Protein AF-0000000072585773 (afdb_homodimer)

Organism: Burkholderia pseudomallei (strain K96243) (NCBI:txid272560)

Nearest PDB structures (foldseek):
  3dzd-assembly1_B  TM=6.440E-01  e=9.096E-32  Aquifex aeolicus
  6luf-assembly5_E  TM=9.239E-01  e=5.566E-24  Vibrio cholerae O395
  5ep2-assembly1_A  TM=8.962E-01  e=2.193E-24  Photobacterium angustum
  6jdi-assembly1_A  TM=9.005E-01  e=4.674E-24  Pseudomonas aeruginosa
  6lua-assembly1_G  TM=9.096E-01  e=1.497E-23  Vibrio cholerae O395

pLDDT: mean 86.24, std 13.17, range [30.98, 98.69]

Foldseek 3Di:
DFEEEEAAQDPVLQVVVCVLVVVVPYHYHYHPALVRVVVVLVVDPGLAYEHEQDGPVHGSLVSLVPNPVPDVPDGHAYEYEYQDDDPVVVVSCVVSPHNYYAHPVGDSVVVVVVVVPRDDPVRVVVVVVVVQVVCVVLQDQQLGGANFPQVVVLSVLLLVPLADLAEAEEEAAAQLCSVSSVLSSQCNHPLVVFDEAEDELQCQCPDPVCVVVVNVVVLCQAQWAPACLDPPRHHTDHHPQARQASGEYEYEAQLSDDPVVLVQVVCCAVVQWDAHRNGDDIDGGHYGYYYYHHDDCVVSCVVPSDPPVSCVRHVVSYGYRDFQLPRQLSLVRLLQVLQVVVQVVCVVVVNPADRAEEDPQASVQSNVDNPSNGNNVSSVLSVQQNVVDHNYRRHSCPPVPPPPVPPDLPDDDDDDDPPDPPLVVVVVLLVSLCVSVVNDLCVSCVVVVHHSVVSVVSVVVVVVD/DFEEEEAAQDPVLQVVVCVLVVVVPYHYHYHPALVRVVVVLVVDPGLAYEHEQDGPVHGSLVSLVPNPVPDVPDGHAYEYEYQDDDPVVVVSCVVSPHNYYAHPVGDSVVVVVVVVPRDDPVRVVVVVVVVQVVCVVLQDQQLGGANFPQVVVLSVLLLVCLADLAEAEEEAAAQLCSVSSVLSSQCNHPLVVFDEAEDELQCQCPDPVCVVVVNVRVLCQAQWADACLDDPRHHTDHHPQARQASGEYEYEAQLSDDPVVLVQVVVCAVVQWDAHRSGDDIDGGHYGYYYYHHDDCVVSCVVPSDPPVSCVRHVVSYGYRDFQLPRQLSLVRLLQVLQVVVQVVCVVVVNPADRAEEDPQASVQSNVDRPSNGNNVSSVLSVQQSVPDHNYRRHSCNPVPPPPVPCDLPDDDDDDDDPDDPLVVVVVLLVSLCVSVVNDLCVSCVSVVHHSVVSVVSVVVVVVD

Solvent-accessible surface area (backbone atoms only — not comparable to full-atom values): 48904 Å² total; per-residue (Å²): 74,56,34,33,35,38,30,38,62,50,64,67,60,40,51,51,51,50,51,52,40,42,74,72,53,30,47,75,47,78,20,52,34,60,69,48,38,53,53,49,51,74,73,45,80,54,65,31,35,41,29,31,36,74,37,88,78,47,50,36,65,60,56,60,75,63,42,76,74,58,63,91,78,67,74,71,43,29,36,38,36,31,80,69,89,43,73,63,55,53,50,50,33,53,75,65,52,34,23,44,78,41,50,54,81,71,54,60,71,58,52,50,55,55,61,68,40,58,81,47,59,70,55,40,43,48,48,39,45,52,52,50,50,54,37,38,76,72,23,33,52,78,68,38,65,39,68,28,70,61,51,49,52,45,49,51,52,40,58,56,47,15,58,31,62,64,37,31,28,38,24,27,53,71,38,48,44,64,66,36,49,50,50,27,30,41,62,65,21,68,36,45,88,32,42,78,43,79,43,53,33,48,64,48,58,67,27,68,65,14,58,75,51,73,49,48,46,55,49,32,49,40,46,2,33,30,64,58,47,46,94,87,39,81,55,68,40,85,9,47,54,61,65,11,35,55,10,32,33,35,35,32,36,50,57,55,39,55,68,70,57,51,49,52,50,51,46,27,64,74,68,28,36,45,52,29,41,74,45,90,56,77,41,81,30,54,53,31,47,35,35,27,36,59,50,71,62,68,59,35,41,75,71,64,40,30,56,63,72,58,44,59,57,23,57,79,44,56,44,72,48,65,52,47,67,69,23,72,68,23,60,56,54,37,50,52,50,52,45,51,52,51,37,51,52,40,47,75,70,64,46,91,64,75,72,54,41,73,28,70,60,21,52,53,49,59,71,70,51,65,50,88,43,16,52,52,46,50,51,52,38,50,52,54,17,53,75,76,33,67,59,47,28,52,45,65,62,70,76,65,70,75,72,60,84,78,61,54,63,49,84,52,52,50,77,38,50,33,42,52,32,54,69,57,50,48,52,48,49,50,52,49,22,24,59,70,57,72,59,38,58,62,61,32,14,59,35,30,68,44,53,54,66,58,47,52,54,50,53,56,54,55,71,74,101,74,57,34,35,35,38,31,37,62,51,65,66,60,39,50,52,51,49,52,52,40,42,75,71,53,30,47,76,47,77,19,52,33,60,68,48,38,52,54,48,50,73,74,44,80,55,63,32,35,41,30,30,38,78,36,89,77,48,49,36,65,60,56,59,76,62,41,74,73,51,70,92,77,70,74,71,42,29,36,37,34,31,80,70,90,43,74,63,55,52,50,51,34,53,75,63,53,34,23,45,78,42,49,54,79,69,54,60,73,57,51,50,57,56,60,69,39,59,80,47,59,70,56,41,44,49,48,40,46,52,53,50,51,53,37,39,74,73,23,34,52,78,68,38,66,41,70,26,70,62,52,48,52,44,49,52,51,39,59,55,48,15,57,30,62,63,38,31,28,37,26,28,52,70,39,48,45,62,67,37,50,50,50,28,30,41,62,64,19,69,37,44,88,32,42,76,43,77,44,54,33,47,63,48,59,68,28,69,66,13,57,73,51,74,50,48,46,55,49,32,47,42,46,4,33,28,64,61,48,47,94,87,40,81,54,68,39,84,9,47,54,61,66,12,36,57,11,32,34,34,34,33,37,49,56,55,40,54,66,71,57,52,50,51,50,50,44,27,65,73,68,29,34,45,52,29,41,75,44,88,55,76,42,80,27,54,53,30,46,34,35,28,35,60,51,71,62,68,60,34,40,76,72,64,41,33,58,62,72,58,44,59,56,24,57,78,43,54,44,70,48,65,51,46,68,68,23,70,68,23,60,55,54,35,50,52,50,52,46,52,51,50,38,49,53,39,47,74,69,64,47,92,63,76,72,54,41,74,27,69,58,20,52,52,52,58,69,71,51,66,49,87,44,16,51,51,44,49,53,52,39,50,53,55,16,53,74,73,35,65,58,48,28,51,45,65,62,69,76,64,72,74,72,60,83,76,60,54,61,50,86,50,52,47,76,38,50,34,45,51,34,54,69,59,50,50,51,48,48,51,52,49,22,24,59,68,56,72,60,39,58,62,60,33,14,59,35,29,67,43,53,55,66,59,47,51,54,50,53,57,54,56,71,74,100

InterPro domains:
  IPR001789 Signal transduction response regulator, receiver domain [PF00072] (5-114)
  IPR001789 Signal transduction response regulator, receiver domain [PS50110] (3-119)
  IPR001789 Signal transduction response regulator, receiver domain [SM00448] (2-115)
  IPR002078 RNA polymerase sigma factor 54 interaction domain [PF00158] (144-319)
  IPR002078 RNA polymerase sigma factor 54 interaction domain [PS50045] (144-387)
  IPR002197 DNA binding HTH domain, Fis-type [PF02954] (422-461)
  IPR002197 DNA binding HTH domain, Fis-type [PR01590] (428-445)
  IPR002197 DNA binding HTH domain, Fis-type [PR01590] (445-465)
  IPR003593 AAA+ ATPase domain [SM00382] (164-316)
  IPR009057 Homedomain-like superfamily [SSF46689] (371-464)
  IPR011006 CheY-like superfamily [SSF52172] (1-188)
  IPR027417 P-loop containing nucleoside triphosphate hydrolase [G3DSA:3.40.50.300] (139-323)
  IPR027417 P-loop containing nucleoside triphosphate hydrolase [SSF52540] (144-388)
  IPR058031 NorR-like, AAA+ ATPase lid domain [PF25601] (325-385)

Structure (mmCIF, N/CA/C/O backbone):
data_AF-0000000072585773-model_v1
#
loop_
_entity.id
_entity.type
_entity.pdbx_description
1 polymer 'Sigma-54 interacting response regulator protein'
#
loop_
_atom_site.group_PDB
_atom_site.id
_atom_site.type_symbol
_atom_site.label_atom_id
_atom_site.label_alt_id
_atom_site.label_comp_id
_atom_site.label_asym_id
_atom_site.label_entity_id
_atom_site.label_seq_id
_atom_site.pdbx_PDB_ins_code
_atom_site.Cartn_x
_atom_site.Cartn_y
_atom_site.Cartn_z
_atom_site.occupancy
_atom_site.B_iso_or_equiv
_atom_site.auth_seq_id
_atom_site.auth_comp_id
_atom_site.auth_asym_id
_atom_site.auth_atom_id
_atom_site.pdbx_PDB_model_num
ATOM 1 N N . MET A 1 1 ? 7.258 -21.203 -8.984 1 69 1 MET A N 1
ATOM 2 C CA . MET A 1 1 ? 8.57 -21.156 -9.625 1 69 1 MET A CA 1
ATOM 3 C C . MET A 1 1 ? 8.711 -19.906 -10.484 1 69 1 MET A C 1
ATOM 5 O O . MET A 1 1 ? 7.805 -19.562 -11.25 1 69 1 MET A O 1
ATOM 9 N N . PRO A 1 2 ? 9.781 -19.188 -10.242 1 80.38 2 PRO A N 1
ATOM 10 C CA . PRO A 1 2 ? 9.953 -18 -11.07 1 80.38 2 PRO A CA 1
ATOM 11 C C . PRO A 1 2 ? 10.25 -18.328 -12.531 1 80.38 2 PRO A C 1
ATOM 13 O O . PRO A 1 2 ? 10.805 -19.391 -12.828 1 80.38 2 PRO A O 1
ATOM 16 N N . HIS A 1 3 ? 9.758 -17.547 -13.453 1 85.62 3 HIS A N 1
ATOM 17 C CA . HIS A 1 3 ? 9.867 -17.75 -14.898 1 85.62 3 HIS A CA 1
ATOM 18 C C . HIS A 1 3 ? 10.758 -16.672 -15.531 1 85.62 3 HIS A C 1
ATOM 20 O O . HIS A 1 3 ? 10.602 -15.484 -15.25 1 85.62 3 HIS A O 1
ATOM 26 N N . ALA A 1 4 ? 11.742 -17.156 -16.344 1 92.38 4 ALA A N 1
ATOM 27 C CA . ALA A 1 4 ? 12.664 -16.219 -17 1 92.38 4 ALA A CA 1
ATOM 28 C C . ALA A 1 4 ? 12.586 -16.328 -18.516 1 92.38 4 ALA A C 1
ATOM 30 O O . ALA A 1 4 ? 12.289 -17.406 -19.047 1 92.38 4 ALA A O 1
ATOM 31 N N . LEU A 1 5 ? 12.742 -15.234 -19.156 1 94.31 5 LEU A N 1
ATOM 32 C CA . LEU A 1 5 ? 12.938 -15.203 -20.609 1 94.31 5 LEU A CA 1
ATOM 33 C C . LEU A 1 5 ? 14.375 -14.844 -20.953 1 94.31 5 LEU A C 1
ATOM 35 O O . LEU A 1 5 ? 14.883 -13.805 -20.531 1 94.31 5 LEU A O 1
ATOM 39 N N . ILE A 1 6 ? 15.031 -15.734 -21.688 1 97.25 6 ILE A N 1
ATOM 40 C CA . ILE A 1 6 ? 16.391 -15.477 -22.141 1 97.25 6 ILE A CA 1
ATOM 41 C C . ILE A 1 6 ? 16.391 -15.164 -23.641 1 97.25 6 ILE A C 1
ATOM 43 O O . ILE A 1 6 ? 15.93 -15.977 -24.438 1 97.25 6 ILE A O 1
ATOM 47 N N . VAL A 1 7 ? 16.906 -13.984 -23.984 1 96.94 7 VAL A N 1
ATOM 48 C CA . VAL A 1 7 ? 17.031 -13.562 -25.375 1 96.94 7 VAL A CA 1
ATOM 49 C C . VAL A 1 7 ? 18.5 -13.516 -25.766 1 96.94 7 VAL A C 1
ATOM 51 O O . VAL A 1 7 ? 19.203 -12.57 -25.406 1 96.94 7 VAL A O 1
ATOM 54 N N . GLU A 1 8 ? 18.938 -14.453 -26.453 1 95.94 8 GLU A N 1
ATOM 55 C CA . GLU A 1 8 ? 20.344 -14.68 -26.75 1 95.94 8 GLU A CA 1
ATOM 56 C C . GLU A 1 8 ? 20.516 -15.438 -28.062 1 95.94 8 GLU A C 1
ATOM 58 O O . GLU A 1 8 ? 19.922 -16.5 -28.266 1 95.94 8 GLU A O 1
ATOM 63 N N . ASP A 1 9 ? 21.375 -14.812 -28.938 1 94.38 9 ASP A N 1
ATOM 64 C CA . ASP A 1 9 ? 21.5 -15.414 -30.266 1 94.38 9 ASP A CA 1
ATOM 65 C C . ASP A 1 9 ? 22.609 -16.469 -30.297 1 94.38 9 ASP A C 1
ATOM 67 O O . ASP A 1 9 ? 22.609 -17.344 -31.156 1 94.38 9 ASP A O 1
ATOM 71 N N . ASP A 1 10 ? 23.578 -16.406 -29.391 1 94.06 10 ASP A N 1
ATOM 72 C CA . ASP A 1 10 ? 24.641 -17.406 -29.328 1 94.06 10 ASP A CA 1
ATOM 73 C C . ASP A 1 10 ? 24.156 -18.688 -28.656 1 94.06 10 ASP A C 1
ATOM 75 O O . ASP A 1 10 ? 23.797 -18.688 -27.469 1 94.06 10 ASP A O 1
ATOM 79 N N . PRO A 1 11 ? 24.156 -19.734 -29.359 1 94.44 11 PRO A N 1
ATOM 80 C CA . PRO A 1 11 ? 23.578 -20.984 -28.844 1 94.44 11 PRO A CA 1
ATOM 81 C C . PRO A 1 11 ? 24.297 -21.484 -27.594 1 94.44 11 PRO A C 1
ATOM 83 O O . PRO A 1 11 ? 23.656 -22.062 -26.703 1 94.44 11 PRO A O 1
ATOM 86 N N . ASN A 1 12 ? 25.562 -21.344 -27.562 1 93.62 12 ASN A N 1
ATOM 87 C CA . ASN A 1 12 ? 26.312 -21.812 -26.406 1 93.62 12 ASN A CA 1
ATOM 88 C C . ASN A 1 12 ? 25.953 -21.016 -25.156 1 93.62 12 ASN A C 1
ATOM 90 O O . ASN A 1 12 ? 25.703 -21.594 -24.094 1 93.62 12 ASN A O 1
ATOM 94 N N . SER A 1 13 ? 25.922 -19.734 -25.359 1 92.94 13 SER A N 1
ATOM 95 C CA . SER A 1 13 ? 25.547 -18.875 -24.25 1 92.94 13 SER A CA 1
ATOM 96 C C . SER A 1 13 ? 24.109 -19.141 -23.797 1 92.94 13 SER A C 1
ATOM 98 O O . SER A 1 13 ? 23.828 -19.188 -22.609 1 92.94 13 SER A O 1
ATOM 100 N N . LEU A 1 14 ? 23.266 -19.297 -24.734 1 95 14 LEU A N 1
ATOM 101 C CA . LEU A 1 14 ? 21.859 -19.562 -24.453 1 95 14 LEU A CA 1
ATOM 102 C C . LEU A 1 14 ? 21.688 -20.859 -23.656 1 95 14 LEU A C 1
ATOM 104 O O . LEU A 1 14 ? 20.984 -20.875 -22.656 1 95 14 LEU A O 1
ATOM 108 N N . SER A 1 15 ? 22.375 -21.875 -24.109 1 95.25 15 SER A N 1
ATOM 109 C CA . SER A 1 15 ? 22.297 -23.172 -23.438 1 95.25 15 SER A CA 1
ATOM 110 C C . SER A 1 15 ? 22.859 -23.094 -22.031 1 95.25 15 SER A C 1
ATOM 112 O O . SER A 1 15 ? 22.281 -23.656 -21.094 1 95.25 15 SER A O 1
ATOM 114 N N . GLY A 1 16 ? 23.969 -22.438 -21.938 1 94.38 16 GLY A N 1
ATOM 115 C CA . GLY A 1 16 ? 24.594 -22.266 -20.625 1 94.38 16 GLY A CA 1
ATOM 116 C C . GLY A 1 16 ? 23.703 -21.547 -19.641 1 94.38 16 GLY A C 1
ATOM 117 O O . GLY A 1 16 ? 23.531 -21.984 -18.5 1 94.38 16 GLY A O 1
ATOM 118 N N . LEU A 1 17 ? 23.125 -20.453 -20.094 1 95.62 17 LEU A N 1
ATOM 119 C CA . LEU A 1 17 ? 22.266 -19.656 -19.234 1 95.62 17 LEU A CA 1
ATOM 120 C C . LEU A 1 17 ? 21 -20.438 -18.875 1 95.62 17 LEU A C 1
ATOM 122 O O . LEU A 1 17 ? 20.531 -20.375 -17.734 1 95.62 17 LEU A O 1
ATOM 126 N N . THR A 1 18 ? 20.438 -21.125 -19.828 1 95.75 18 THR A N 1
ATOM 127 C CA . THR A 1 18 ? 19.25 -21.922 -19.609 1 95.75 18 THR A CA 1
ATOM 128 C C . THR A 1 18 ? 19.5 -22.984 -18.547 1 95.75 18 THR A C 1
ATOM 130 O O . THR A 1 18 ? 18.688 -23.172 -17.641 1 95.75 18 THR A O 1
ATOM 133 N N . ALA A 1 19 ? 20.625 -23.641 -18.688 1 95.06 19 ALA A N 1
ATOM 134 C CA . ALA A 1 19 ? 20.984 -24.688 -17.719 1 95.06 19 ALA A CA 1
ATOM 135 C C . ALA A 1 19 ? 21.172 -24.094 -16.328 1 95.06 19 ALA A C 1
ATOM 137 O O . ALA A 1 19 ? 20.703 -24.672 -15.336 1 95.06 19 ALA A O 1
ATOM 138 N N . LEU A 1 20 ? 21.828 -23.016 -16.328 1 93.81 20 LEU A N 1
ATOM 139 C CA . LEU A 1 20 ? 22.094 -22.359 -15.055 1 93.81 20 LEU A CA 1
ATOM 140 C C . LEU A 1 20 ? 20.812 -21.953 -14.359 1 93.81 20 LEU A C 1
ATOM 142 O O . LEU A 1 20 ? 20.609 -22.266 -13.18 1 93.81 20 LEU A O 1
ATOM 146 N N . LEU A 1 21 ? 19.891 -21.297 -15.078 1 93.88 21 LEU A N 1
ATOM 147 C CA . LEU A 1 21 ? 18.625 -20.844 -14.5 1 93.88 21 LEU A CA 1
ATOM 148 C C . LEU A 1 21 ? 17.734 -22.016 -14.125 1 93.88 21 LEU A C 1
ATOM 150 O O . LEU A 1 21 ? 17.047 -21.984 -13.102 1 93.88 21 LEU A O 1
ATOM 154 N N . GLY A 1 22 ? 17.75 -22.984 -14.938 1 89.69 22 GLY A N 1
ATOM 155 C CA . GLY A 1 22 ? 17.016 -24.203 -14.609 1 89.69 22 GLY A CA 1
ATOM 156 C C . GLY A 1 22 ? 17.469 -24.828 -13.305 1 89.69 22 GLY A C 1
ATOM 157 O O . GLY A 1 22 ? 16.656 -25.219 -12.477 1 89.69 22 GLY A O 1
ATOM 158 N N . ALA A 1 23 ? 18.703 -24.891 -13.172 1 90.12 23 ALA A N 1
ATOM 159 C CA . ALA A 1 23 ? 19.297 -25.453 -11.961 1 90.12 23 ALA A CA 1
ATOM 160 C C . ALA A 1 23 ? 18.906 -24.641 -10.727 1 90.12 23 ALA A C 1
ATOM 162 O O . ALA A 1 23 ? 18.797 -25.172 -9.625 1 90.12 23 ALA A O 1
ATOM 163 N N . ASP A 1 24 ? 18.656 -23.438 -10.961 1 87.38 24 ASP A N 1
ATOM 164 C CA . ASP A 1 24 ? 18.328 -22.547 -9.859 1 87.38 24 ASP A CA 1
ATOM 165 C C . ASP A 1 24 ? 16.812 -22.438 -9.664 1 87.38 24 ASP A C 1
ATOM 167 O O . ASP A 1 24 ? 16.344 -21.562 -8.938 1 87.38 24 ASP A O 1
ATOM 171 N N . GLY A 1 25 ? 16.109 -23.281 -10.391 1 80.94 25 GLY A N 1
ATOM 172 C CA . GLY A 1 25 ? 14.688 -23.438 -10.117 1 80.94 25 GLY A CA 1
ATOM 173 C C . GLY A 1 25 ? 13.812 -22.531 -10.977 1 80.94 25 GLY A C 1
ATOM 174 O O . GLY A 1 25 ? 12.625 -22.359 -10.688 1 80.94 25 GLY A O 1
ATOM 175 N N . PHE A 1 26 ? 14.375 -21.938 -12.039 1 86.94 26 PHE A N 1
ATOM 176 C CA . PHE A 1 26 ? 13.578 -21.125 -12.953 1 86.94 26 PHE A CA 1
ATOM 177 C C . PHE A 1 26 ? 13.016 -21.984 -14.086 1 86.94 26 PHE A C 1
ATOM 179 O O . PHE A 1 26 ? 13.688 -22.891 -14.57 1 86.94 26 PHE A O 1
ATOM 186 N N . SER A 1 27 ? 11.773 -21.766 -14.422 1 85.81 27 SER A N 1
ATOM 187 C CA . SER A 1 27 ? 11.375 -22.125 -15.781 1 85.81 27 SER A CA 1
ATOM 188 C C . SER A 1 27 ? 11.875 -21.109 -16.797 1 85.81 27 SER A C 1
ATOM 190 O O . SER A 1 27 ? 11.977 -19.922 -16.5 1 85.81 27 SER A O 1
ATOM 192 N N . VAL A 1 28 ? 12.234 -21.656 -18.031 1 92.56 28 VAL A N 1
ATOM 193 C CA . VAL A 1 28 ? 12.922 -20.75 -18.938 1 92.56 28 VAL A CA 1
ATOM 194 C C . VAL A 1 28 ? 12.273 -20.812 -20.312 1 92.56 28 VAL A C 1
ATOM 196 O O . VAL A 1 28 ? 12.055 -21.906 -20.859 1 92.56 28 VAL A O 1
ATOM 199 N N . ASP A 1 29 ? 11.906 -19.656 -20.797 1 93.75 29 ASP A N 1
ATOM 200 C CA . ASP A 1 29 ? 11.648 -19.484 -22.219 1 93.75 29 ASP A CA 1
ATOM 201 C C . ASP A 1 29 ? 12.867 -18.891 -22.922 1 93.75 29 ASP A C 1
ATOM 203 O O . ASP A 1 29 ? 13.617 -18.109 -22.328 1 93.75 29 ASP A O 1
ATOM 207 N N . THR A 1 30 ? 13 -19.281 -24.141 1 96.44 30 THR A N 1
ATOM 208 C CA . THR A 1 30 ? 14.164 -18.797 -24.859 1 96.44 30 THR A CA 1
ATOM 209 C C . THR A 1 30 ? 13.75 -18.125 -26.172 1 96.44 30 THR A C 1
ATOM 211 O O . THR A 1 30 ? 12.695 -18.438 -26.719 1 96.44 30 THR A O 1
ATOM 214 N N . ALA A 1 31 ? 14.477 -17.156 -26.531 1 96.69 31 ALA A N 1
ATOM 215 C CA . ALA A 1 31 ? 14.359 -16.453 -27.812 1 96.69 31 ALA A CA 1
ATOM 216 C C . ALA A 1 31 ? 15.734 -16.125 -28.375 1 96.69 31 ALA A C 1
ATOM 218 O O . ALA A 1 31 ? 16.672 -15.836 -27.625 1 96.69 31 ALA A O 1
ATOM 219 N N . THR A 1 32 ? 15.852 -16.094 -29.688 1 96.88 32 THR A N 1
ATOM 220 C CA . THR A 1 32 ? 17.141 -15.836 -30.312 1 96.88 32 THR A CA 1
ATOM 221 C C . THR A 1 32 ? 17.141 -14.508 -31.062 1 96.88 32 THR A C 1
ATOM 223 O O . THR A 1 32 ? 18.141 -14.102 -31.641 1 96.88 32 THR A O 1
ATOM 226 N N . SER A 1 33 ? 15.992 -13.859 -31.062 1 96.25 33 SER A N 1
ATOM 227 C CA . SER A 1 33 ? 15.82 -12.578 -31.734 1 96.25 33 SER A CA 1
ATOM 228 C C . SER A 1 33 ? 14.805 -11.703 -31 1 96.25 33 SER A C 1
ATOM 230 O O . SER A 1 33 ? 14.117 -12.172 -30.094 1 96.25 33 SER A O 1
ATOM 232 N N . LEU A 1 34 ? 14.805 -10.406 -31.438 1 94.44 34 LEU A N 1
ATOM 233 C CA . LEU A 1 34 ? 13.828 -9.492 -30.859 1 94.44 34 LEU A CA 1
ATOM 234 C C . LEU A 1 34 ? 12.406 -9.914 -31.219 1 94.44 34 LEU A C 1
ATOM 236 O O . LEU A 1 34 ? 11.5 -9.844 -30.391 1 94.44 34 LEU A O 1
ATOM 240 N N . ALA A 1 35 ? 12.234 -10.305 -32.375 1 94 35 ALA A N 1
ATOM 241 C CA . ALA A 1 35 ? 10.922 -10.734 -32.844 1 94 35 ALA A CA 1
ATOM 242 C C . ALA A 1 35 ? 10.406 -11.914 -32.031 1 94 35 ALA A C 1
ATOM 244 O O . ALA A 1 35 ? 9.258 -11.914 -31.578 1 94 35 ALA A O 1
ATOM 245 N N . GLU A 1 36 ? 11.281 -12.859 -31.812 1 95 36 GLU A N 1
ATOM 246 C CA . GLU A 1 36 ? 10.906 -14.016 -31 1 95 36 GLU A CA 1
ATOM 247 C C . GLU A 1 36 ? 10.609 -13.609 -29.562 1 95 36 GLU A C 1
ATOM 249 O O . GLU A 1 36 ? 9.688 -14.148 -28.938 1 95 36 GLU A O 1
ATOM 254 N N . ALA A 1 37 ? 11.43 -12.758 -29.109 1 94.62 37 ALA A N 1
ATOM 255 C CA . ALA A 1 37 ? 11.25 -12.289 -27.734 1 94.62 37 ALA A CA 1
ATOM 256 C C . ALA A 1 37 ? 9.898 -11.602 -27.578 1 94.62 37 ALA A C 1
ATOM 258 O O . ALA A 1 37 ? 9.195 -11.836 -26.594 1 94.62 37 ALA A O 1
ATOM 259 N N . ARG A 1 38 ? 9.539 -10.742 -28.484 1 91.25 38 ARG A N 1
ATOM 260 C CA . ARG A 1 38 ? 8.25 -10.047 -28.453 1 91.25 38 ARG A CA 1
ATOM 261 C C . ARG A 1 38 ? 7.094 -11.039 -28.484 1 91.25 38 ARG A C 1
ATOM 263 O O . ARG A 1 38 ? 6.082 -10.844 -27.812 1 91.25 38 ARG A O 1
ATOM 270 N N . GLY A 1 39 ? 7.23 -12.023 -29.281 1 89.5 39 GLY A N 1
ATOM 271 C CA . GLY A 1 39 ? 6.23 -13.086 -29.312 1 89.5 39 GLY A CA 1
ATOM 272 C C . GLY A 1 39 ? 6.066 -13.789 -27.984 1 89.5 39 GLY A C 1
ATOM 273 O O . GLY A 1 39 ? 4.945 -14.055 -27.547 1 89.5 39 GLY A O 1
ATOM 274 N N . ALA A 1 40 ? 7.168 -14.125 -27.391 1 89.88 40 ALA A N 1
ATOM 275 C CA . ALA A 1 40 ? 7.145 -14.781 -26.094 1 89.88 40 ALA A CA 1
ATOM 276 C C . ALA A 1 40 ? 6.48 -13.898 -25.031 1 89.88 40 ALA A C 1
ATOM 278 O O . ALA A 1 40 ? 5.688 -14.375 -24.219 1 89.88 40 ALA A O 1
ATOM 279 N N . LEU A 1 41 ? 6.758 -12.617 -25.078 1 86.5 41 LEU A N 1
ATOM 280 C CA . LEU A 1 41 ? 6.227 -11.664 -24.109 1 86.5 41 LEU A CA 1
ATOM 281 C C . LEU A 1 41 ? 4.727 -11.469 -24.312 1 86.5 41 LEU A C 1
ATOM 283 O O . LEU A 1 41 ? 4.004 -11.141 -23.359 1 86.5 41 LEU A O 1
ATOM 287 N N . ALA A 1 42 ? 4.273 -11.57 -25.484 1 82.62 42 ALA A N 1
ATOM 288 C CA . ALA A 1 42 ? 2.848 -11.469 -25.781 1 82.62 42 ALA A CA 1
ATOM 289 C C . ALA A 1 42 ? 2.072 -12.633 -25.188 1 82.62 42 ALA A C 1
ATOM 291 O O . ALA A 1 42 ? 0.892 -12.5 -24.844 1 82.62 42 ALA A O 1
ATOM 292 N N . ARG A 1 43 ? 2.791 -13.75 -25.094 1 81.25 43 ARG A N 1
ATOM 293 C CA . ARG A 1 43 ? 2.146 -14.953 -24.562 1 81.25 43 ARG A CA 1
ATOM 294 C C . ARG A 1 43 ? 2.102 -14.938 -23.047 1 81.25 43 ARG A C 1
ATOM 296 O O . ARG A 1 43 ? 1.085 -15.289 -22.438 1 81.25 43 ARG A O 1
ATOM 303 N N . SER A 1 44 ? 3.246 -14.586 -22.5 1 78.88 44 SER A N 1
ATOM 304 C CA . SER A 1 44 ? 3.32 -14.57 -21.047 1 78.88 44 SER A CA 1
ATOM 305 C C . SER A 1 44 ? 4.363 -13.562 -20.547 1 78.88 44 SER A C 1
ATOM 307 O O . SER A 1 44 ? 5.402 -13.383 -21.188 1 78.88 44 SER A O 1
ATOM 309 N N . ILE A 1 45 ? 3.992 -13.047 -19.406 1 79.5 45 ILE A N 1
ATOM 310 C CA . ILE A 1 45 ? 4.938 -12.102 -18.812 1 79.5 45 ILE A CA 1
ATOM 311 C C . ILE A 1 45 ? 5.832 -12.828 -17.812 1 79.5 45 ILE A C 1
ATOM 313 O O . ILE A 1 45 ? 5.352 -13.367 -16.812 1 79.5 45 ILE A O 1
ATOM 317 N N . PRO A 1 46 ? 7.117 -12.859 -18.109 1 86.12 46 PRO A N 1
ATOM 318 C CA . PRO A 1 46 ? 8.031 -13.516 -17.172 1 86.12 46 PRO A CA 1
ATOM 319 C C . PRO A 1 46 ? 8.328 -12.656 -15.945 1 86.12 46 PRO A C 1
ATOM 321 O O . PRO A 1 46 ? 7.875 -11.516 -15.859 1 86.12 46 PRO A O 1
ATOM 324 N N . ASP A 1 47 ? 9.094 -13.328 -15.016 1 84.06 47 ASP A N 1
ATOM 325 C CA . ASP A 1 47 ? 9.5 -12.602 -13.812 1 84.06 47 ASP A CA 1
ATOM 326 C C . ASP A 1 47 ? 10.781 -11.805 -14.055 1 84.06 47 ASP A C 1
ATOM 328 O O . ASP A 1 47 ? 11.07 -10.852 -13.328 1 84.06 47 ASP A O 1
ATOM 332 N N . VAL A 1 48 ? 11.508 -12.219 -15.039 1 90.06 48 VAL A N 1
ATOM 333 C CA . VAL A 1 48 ? 12.75 -11.531 -15.375 1 90.06 48 VAL A CA 1
ATOM 334 C C . VAL A 1 48 ? 13.125 -11.82 -16.828 1 90.06 48 VAL A C 1
ATOM 336 O O . VAL A 1 48 ? 12.812 -12.891 -17.359 1 90.06 48 VAL A O 1
ATOM 339 N N . VAL A 1 49 ? 13.789 -10.844 -17.453 1 92.25 49 VAL A N 1
ATOM 340 C CA . VAL A 1 49 ? 14.273 -11 -18.812 1 92.25 49 VAL A CA 1
ATOM 341 C C . VAL A 1 49 ? 15.789 -10.805 -18.859 1 92.25 49 VAL A C 1
ATOM 343 O O . VAL A 1 49 ? 16.312 -9.828 -18.312 1 92.25 49 VAL A O 1
ATOM 346 N N . LEU A 1 50 ? 16.484 -11.766 -19.359 1 95.62 50 LEU A N 1
ATOM 347 C CA . LEU A 1 50 ? 17.891 -11.617 -19.719 1 95.62 50 LEU A CA 1
ATOM 348 C C . LEU A 1 50 ? 18.031 -11.406 -21.234 1 95.62 50 LEU A C 1
ATOM 350 O O . LEU A 1 50 ? 17.641 -12.266 -22.016 1 95.62 50 LEU A O 1
ATOM 354 N N . VAL A 1 51 ? 18.578 -10.242 -21.594 1 94.44 51 VAL A N 1
ATOM 355 C CA . VAL A 1 51 ? 18.594 -9.945 -23.016 1 94.44 51 VAL A CA 1
ATOM 356 C C . VAL A 1 51 ? 19.984 -9.508 -23.453 1 94.44 51 VAL A C 1
ATOM 358 O O . VAL A 1 51 ? 20.625 -8.688 -22.781 1 94.44 51 VAL A O 1
ATOM 361 N N . ASP A 1 52 ? 20.406 -10.117 -24.5 1 94 52 ASP A N 1
ATOM 362 C CA . ASP A 1 52 ? 21.656 -9.68 -25.125 1 94 52 ASP A CA 1
ATOM 363 C C . ASP A 1 52 ? 21.5 -8.305 -25.766 1 94 52 ASP A C 1
ATOM 365 O O . ASP A 1 52 ? 20.484 -8.016 -26.391 1 94 52 ASP A O 1
ATOM 369 N N . LEU A 1 53 ? 22.562 -7.48 -25.594 1 91.12 53 LEU A N 1
ATOM 370 C CA . LEU A 1 53 ? 22.516 -6.141 -26.172 1 91.12 53 LEU A CA 1
ATOM 371 C C . LEU A 1 53 ? 22.562 -6.207 -27.688 1 91.12 53 LEU A C 1
ATOM 373 O O . LEU A 1 53 ? 21.891 -5.441 -28.375 1 91.12 53 LEU A O 1
ATOM 377 N N . ASN A 1 54 ? 23.391 -7.105 -28.156 1 91.62 54 ASN A N 1
ATOM 378 C CA . ASN A 1 54 ? 23.547 -7.25 -29.594 1 91.62 54 ASN A CA 1
ATOM 379 C C . ASN A 1 54 ? 22.812 -8.477 -30.125 1 91.62 54 ASN A C 1
ATOM 381 O O . ASN A 1 54 ? 23.234 -9.609 -29.906 1 91.62 54 ASN A O 1
ATOM 385 N N . LEU A 1 55 ? 21.797 -8.266 -30.859 1 94.38 55 LEU A N 1
ATOM 386 C CA . LEU A 1 55 ? 21 -9.312 -31.484 1 94.38 55 LEU A CA 1
ATOM 387 C C . LEU A 1 55 ? 20.969 -9.156 -33 1 94.38 55 LEU A C 1
ATOM 389 O O . LEU A 1 55 ? 21.297 -8.086 -33.531 1 94.38 55 LEU A O 1
ATOM 393 N N . PRO A 1 56 ? 20.672 -10.219 -33.656 1 94.62 56 PRO A N 1
ATOM 394 C CA . PRO A 1 56 ? 20.734 -10.164 -35.125 1 94.62 56 PRO A CA 1
ATOM 395 C C . PRO A 1 56 ? 19.766 -9.156 -35.719 1 94.62 56 PRO A C 1
ATOM 397 O O . PRO A 1 56 ? 20 -8.625 -36.812 1 94.62 56 PRO A O 1
ATOM 400 N N . ASP A 1 57 ? 18.656 -8.914 -35.031 1 94.94 57 ASP A N 1
ATOM 401 C CA . ASP A 1 57 ? 17.625 -8.047 -35.625 1 94.94 57 ASP A CA 1
ATOM 402 C C . ASP A 1 57 ? 17.516 -6.734 -34.844 1 94.94 57 ASP A C 1
ATOM 404 O O . ASP A 1 57 ? 16.5 -6.035 -34.938 1 94.94 57 ASP A O 1
ATOM 408 N N . GLY A 1 58 ? 18.5 -6.355 -34.031 1 91.75 58 GLY A N 1
ATOM 409 C CA . GLY A 1 58 ? 18.484 -5.07 -33.344 1 91.75 58 GLY A CA 1
ATOM 410 C C . GLY A 1 58 ? 19.203 -5.094 -32.031 1 91.75 58 GLY A C 1
ATOM 411 O O . GLY A 1 58 ? 19.953 -6.023 -31.719 1 91.75 58 GLY A O 1
ATOM 412 N N . SER A 1 59 ? 19 -4.012 -31.266 1 89.56 59 SER A N 1
ATOM 413 C CA . SER A 1 59 ? 19.609 -3.879 -29.938 1 89.56 59 SER A CA 1
ATOM 414 C C . SER A 1 59 ? 18.688 -4.422 -28.859 1 89.56 59 SER A C 1
ATOM 416 O O . SER A 1 59 ? 17.469 -4.273 -28.938 1 89.56 59 SER A O 1
ATOM 418 N N . GLY A 1 60 ? 19.266 -5.043 -27.938 1 89.44 60 GLY A N 1
ATOM 419 C CA . GLY A 1 60 ? 18.484 -5.504 -26.797 1 89.44 60 GLY A CA 1
ATOM 420 C C . GLY A 1 60 ? 17.656 -4.398 -26.156 1 89.44 60 GLY A C 1
ATOM 421 O O . GLY A 1 60 ? 16.609 -4.66 -25.562 1 89.44 60 GLY A O 1
ATOM 422 N N . PHE A 1 61 ? 18.062 -3.139 -26.344 1 86.31 61 PHE A N 1
ATOM 423 C CA . PHE A 1 61 ? 17.359 -2 -25.781 1 86.31 61 PHE A CA 1
ATOM 424 C C . PHE A 1 61 ? 16 -1.806 -26.469 1 86.31 61 PHE A C 1
ATOM 426 O O . PHE A 1 61 ? 15.07 -1.271 -25.875 1 86.31 61 PHE A O 1
ATOM 433 N N . ASP A 1 62 ? 15.891 -2.238 -27.625 1 86.62 62 ASP A N 1
ATOM 434 C CA . ASP A 1 62 ? 14.641 -2.102 -28.375 1 86.62 62 ASP A CA 1
ATOM 435 C C . ASP A 1 62 ? 13.516 -2.895 -27.734 1 86.62 62 ASP A C 1
ATOM 437 O O . ASP A 1 62 ? 12.336 -2.566 -27.906 1 86.62 62 ASP A O 1
ATOM 441 N N . LEU A 1 63 ? 13.922 -3.916 -27.047 1 86.06 63 LEU A N 1
ATOM 442 C CA . LEU A 1 63 ? 12.93 -4.734 -26.359 1 86.06 63 LEU A CA 1
ATOM 443 C C . LEU A 1 63 ? 12.297 -3.959 -25.203 1 86.06 63 LEU A C 1
ATOM 445 O O . LEU A 1 63 ? 11.141 -4.199 -24.844 1 86.06 63 LEU A O 1
ATOM 449 N N . LEU A 1 64 ? 13.094 -3.109 -24.641 1 80.94 64 LEU A N 1
ATOM 450 C CA . LEU A 1 64 ? 12.672 -2.359 -23.453 1 80.94 64 LEU A CA 1
ATOM 451 C C . LEU A 1 64 ? 11.602 -1.332 -23.828 1 80.94 64 LEU A C 1
ATOM 453 O O . LEU A 1 64 ? 10.758 -0.986 -22.984 1 80.94 64 LEU A O 1
ATOM 457 N N . GLN A 1 65 ? 11.664 -0.827 -25.031 1 73.88 65 GLN A N 1
ATOM 458 C CA . GLN A 1 65 ? 10.734 0.205 -25.484 1 73.88 65 GLN A CA 1
ATOM 459 C C . GLN A 1 65 ? 9.328 -0.356 -25.641 1 73.88 65 GLN A C 1
ATOM 461 O O . GLN A 1 65 ? 8.344 0.379 -25.531 1 73.88 65 GLN A O 1
ATOM 466 N N . ASN A 1 66 ? 9.172 -1.617 -25.938 1 68.38 66 ASN A N 1
ATOM 467 C CA . ASN A 1 66 ? 7.883 -2.225 -26.25 1 68.38 66 ASN A CA 1
ATOM 468 C C . ASN A 1 66 ? 7.398 -3.129 -25.125 1 68.38 66 ASN A C 1
ATOM 470 O O . ASN A 1 66 ? 6.523 -3.971 -25.328 1 68.38 66 ASN A O 1
ATOM 474 N N . LEU A 1 67 ? 8.188 -3.168 -24.172 1 68.88 67 LEU A N 1
ATOM 475 C CA . LEU A 1 67 ? 7.711 -4.012 -23.078 1 68.88 67 LEU A CA 1
ATOM 476 C C . LEU A 1 67 ? 6.344 -3.545 -22.594 1 68.88 67 LEU A C 1
ATOM 478 O O . LEU A 1 67 ? 6.043 -2.35 -22.625 1 68.88 67 LEU A O 1
ATOM 482 N N . PRO A 1 68 ? 5.312 -4.539 -22.953 1 53.69 68 PRO A N 1
ATOM 483 C CA . PRO A 1 68 ? 3.982 -4.109 -22.516 1 53.69 68 PRO A CA 1
ATOM 484 C C . PRO A 1 68 ? 4.039 -3.074 -21.391 1 53.69 68 PRO A C 1
ATOM 486 O O . PRO A 1 68 ? 4.793 -3.242 -20.438 1 53.69 68 PRO A O 1
ATOM 489 N N . GLN A 1 69 ? 4.113 -1.856 -21.969 1 48.06 69 GLN A N 1
ATOM 490 C CA . GLN A 1 69 ? 3.857 -0.828 -20.969 1 48.06 69 GLN A CA 1
ATOM 491 C C . GLN A 1 69 ? 2.939 -1.35 -19.875 1 48.06 69 GLN A C 1
ATOM 493 O O . GLN A 1 69 ? 1.771 -0.966 -19.797 1 48.06 69 GLN A O 1
ATOM 498 N N . GLN A 1 70 ? 2.609 -2.527 -20.062 1 43.91 70 GLN A N 1
ATOM 499 C CA . GLN A 1 70 ? 1.571 -2.791 -19.062 1 43.91 70 GLN A CA 1
ATOM 500 C C . GLN A 1 70 ? 1.672 -1.819 -17.891 1 43.91 70 GLN A C 1
ATOM 502 O O . GLN A 1 70 ? 0.702 -1.131 -17.578 1 43.91 70 GLN A O 1
ATOM 507 N N . GLN A 1 71 ? 1.944 -2.439 -16.562 1 40.47 71 GLN A N 1
ATOM 508 C CA . GLN A 1 71 ? 1.549 -1.669 -15.398 1 40.47 71 GLN A CA 1
ATOM 509 C C . GLN A 1 71 ? 2.412 -0.419 -15.242 1 40.47 71 GLN A C 1
ATOM 511 O O . GLN A 1 71 ? 3.617 -0.456 -15.492 1 40.47 71 GLN A O 1
ATOM 516 N N . PRO A 1 72 ? 1.818 0.641 -15.312 1 38.44 72 PRO A N 1
ATOM 517 C CA . PRO A 1 72 ? 2.654 1.817 -15.062 1 38.44 72 PRO A CA 1
ATOM 518 C C . PRO A 1 72 ? 3.992 1.465 -14.414 1 38.44 72 PRO A C 1
ATOM 520 O O . PRO A 1 72 ? 5.039 1.958 -14.844 1 38.44 72 PRO A O 1
ATOM 523 N N . ASN A 1 73 ? 3.947 1.265 -13.016 1 42.56 73 ASN A N 1
ATOM 524 C CA . ASN A 1 73 ? 4.883 1.426 -11.906 1 42.56 73 ASN A CA 1
ATOM 525 C C . ASN A 1 73 ? 5.676 0.147 -11.648 1 42.56 73 ASN A C 1
ATOM 527 O O . ASN A 1 73 ? 6.484 0.088 -10.719 1 42.56 73 ASN A O 1
ATOM 531 N N . GLY A 1 74 ? 5.32 -1.155 -11.922 1 51.59 74 GLY A N 1
ATOM 532 C CA . GLY A 1 74 ? 6.25 -2.16 -11.438 1 51.59 74 GLY A CA 1
ATOM 533 C C . GLY A 1 74 ? 6.938 -2.928 -12.547 1 51.59 74 GLY A C 1
ATOM 534 O O . GLY A 1 74 ? 6.301 -3.709 -13.258 1 51.59 74 GLY A O 1
ATOM 535 N N . SER A 1 75 ? 8.07 -2.42 -13.25 1 65.88 75 SER A N 1
ATOM 536 C CA . SER A 1 75 ? 8.828 -2.697 -14.469 1 65.88 75 SER A CA 1
ATOM 537 C C . SER A 1 75 ? 9.438 -4.094 -14.438 1 65.88 75 SER A C 1
ATOM 539 O O . SER A 1 75 ? 9.758 -4.613 -13.367 1 65.88 75 SER A O 1
ATOM 541 N N . LEU A 1 76 ? 8.977 -4.91 -15.375 1 79.06 76 LEU A N 1
ATOM 542 C CA . LEU A 1 76 ? 9.672 -6.164 -15.672 1 79.06 76 LEU A CA 1
ATOM 543 C C . LEU A 1 76 ? 11.18 -5.98 -15.586 1 79.06 76 LEU A C 1
ATOM 545 O O . LEU A 1 76 ? 11.75 -5.141 -16.281 1 79.06 76 LEU A O 1
ATOM 549 N N . PRO A 1 77 ? 11.719 -6.621 -14.484 1 87.31 77 PRO A N 1
ATOM 550 C CA . PRO A 1 77 ? 13.18 -6.504 -14.398 1 87.31 77 PRO A CA 1
ATOM 551 C C . PRO A 1 77 ? 13.883 -7.051 -15.641 1 87.31 77 PRO A C 1
ATOM 553 O O . PRO A 1 77 ? 13.602 -8.172 -16.078 1 87.31 77 PRO A O 1
ATOM 556 N N . VAL A 1 78 ? 14.758 -6.262 -16.188 1 89.56 78 VAL A N 1
ATOM 557 C CA . VAL A 1 78 ? 15.508 -6.648 -17.375 1 89.56 78 VAL A CA 1
ATOM 558 C C . VAL A 1 78 ? 17 -6.539 -17.094 1 89.56 78 VAL A C 1
ATOM 560 O O . VAL A 1 78 ? 17.484 -5.492 -16.672 1 89.56 78 VAL A O 1
ATOM 563 N N . ILE A 1 79 ? 17.672 -7.633 -17.281 1 91.75 79 ILE A N 1
ATOM 564 C CA . ILE A 1 79 ? 19.125 -7.668 -17.203 1 91.75 79 ILE A CA 1
ATOM 565 C C . ILE A 1 79 ? 19.719 -7.703 -18.609 1 91.75 79 ILE A C 1
ATOM 567 O O . ILE A 1 79 ? 19.422 -8.602 -19.406 1 91.75 79 ILE A O 1
ATOM 571 N N . VAL A 1 80 ? 20.562 -6.727 -18.938 1 91.31 80 VAL A N 1
ATOM 572 C CA . VAL A 1 80 ? 21.172 -6.656 -20.25 1 91.31 80 VAL A CA 1
ATOM 573 C C . VAL A 1 80 ? 22.562 -7.309 -20.219 1 91.31 80 VAL A C 1
ATOM 575 O O . VAL A 1 80 ? 23.344 -7.043 -19.297 1 91.31 80 VAL A O 1
ATOM 578 N N . LEU A 1 81 ? 22.766 -8.203 -21.109 1 91.94 81 LEU A N 1
ATOM 579 C CA . LEU A 1 81 ? 24.062 -8.859 -21.266 1 91.94 81 LEU A CA 1
ATOM 580 C C . LEU A 1 81 ? 24.859 -8.227 -22.406 1 91.94 81 LEU A C 1
ATOM 582 O O . LEU A 1 81 ? 24.328 -8.031 -23.5 1 91.94 81 LEU A O 1
ATOM 586 N N . THR A 1 82 ? 26.109 -7.871 -22.094 1 87 82 THR A N 1
ATOM 587 C CA . THR A 1 82 ? 26.906 -7.211 -23.141 1 87 82 THR A CA 1
ATOM 588 C C . THR A 1 82 ? 28.359 -7.648 -23.078 1 87 82 THR A C 1
ATOM 590 O O . THR A 1 82 ? 28.844 -8.039 -22.016 1 87 82 THR A O 1
ATOM 593 N N . GLY A 1 83 ? 29 -7.648 -24.234 1 83.69 83 GLY A N 1
ATOM 594 C CA . GLY A 1 83 ? 30.422 -7.93 -24.297 1 83.69 83 GLY A CA 1
ATOM 595 C C . GLY A 1 83 ? 31.281 -6.738 -23.906 1 83.69 83 GLY A C 1
ATOM 596 O O . GLY A 1 83 ? 32.469 -6.895 -23.594 1 83.69 83 GLY A O 1
ATOM 597 N N . ASN A 1 84 ? 30.766 -5.555 -24.062 1 79.25 84 ASN A N 1
ATOM 598 C CA . ASN A 1 84 ? 31.5 -4.328 -23.781 1 79.25 84 ASN A CA 1
ATOM 599 C C . ASN A 1 84 ? 30.625 -3.312 -23.047 1 79.25 84 ASN A C 1
ATOM 601 O O . ASN A 1 84 ? 29.609 -2.881 -23.562 1 79.25 84 ASN A O 1
ATOM 605 N N . ALA A 1 85 ? 31.031 -3.156 -21.75 1 69.75 85 ALA A N 1
ATOM 606 C CA . ALA A 1 85 ? 30.297 -2.146 -21 1 69.75 85 ALA A CA 1
ATOM 607 C C . ALA A 1 85 ? 30.984 -0.788 -21.078 1 69.75 85 ALA A C 1
ATOM 609 O O . ALA A 1 85 ? 32.188 -0.679 -20.828 1 69.75 85 ALA A O 1
ATOM 610 N N . THR A 1 86 ? 30.297 0.172 -21.766 1 72.44 86 THR A N 1
ATOM 611 C CA . THR A 1 86 ? 30.766 1.554 -21.797 1 72.44 86 THR A CA 1
ATOM 612 C C . THR A 1 86 ? 29.906 2.436 -20.891 1 72.44 86 THR A C 1
ATOM 614 O O . THR A 1 86 ? 28.828 2.018 -20.453 1 72.44 86 THR A O 1
ATOM 617 N N . VAL A 1 87 ? 30.516 3.523 -20.516 1 67.94 87 VAL A N 1
ATOM 618 C CA . VAL A 1 87 ? 29.766 4.5 -19.734 1 67.94 87 VAL A CA 1
ATOM 619 C C . VAL A 1 87 ? 28.469 4.871 -20.469 1 67.94 87 VAL A C 1
ATOM 621 O O . VAL A 1 87 ? 27.422 5.004 -19.844 1 67.94 87 VAL A O 1
ATOM 624 N N . GLU A 1 88 ? 28.594 4.926 -21.719 1 70.5 88 GLU A N 1
ATOM 625 C CA . GLU A 1 88 ? 27.438 5.305 -22.531 1 70.5 88 GLU A CA 1
ATOM 626 C C . GLU A 1 88 ? 26.344 4.246 -22.469 1 70.5 88 GLU A C 1
ATOM 628 O O . GLU A 1 88 ? 25.172 4.578 -22.328 1 70.5 88 GLU A O 1
ATOM 633 N N . SER A 1 89 ? 26.766 3.033 -22.562 1 72.5 89 SER A N 1
ATOM 634 C CA . SER A 1 89 ? 25.781 1.958 -22.5 1 72.5 89 SER A CA 1
ATOM 635 C C . SER A 1 89 ? 25.109 1.888 -21.141 1 72.5 89 SER A C 1
ATOM 637 O O . SER A 1 89 ? 23.922 1.584 -21.047 1 72.5 89 SER A O 1
ATOM 639 N N . ALA A 1 90 ? 25.922 2.178 -20.156 1 72.38 90 ALA A N 1
ATOM 640 C CA . ALA A 1 90 ? 25.375 2.191 -18.812 1 72.38 90 ALA A CA 1
ATOM 641 C C . ALA A 1 90 ? 24.328 3.299 -18.656 1 72.38 90 ALA A C 1
ATOM 643 O O . ALA A 1 90 ? 23.281 3.088 -18.047 1 72.38 90 ALA A O 1
ATOM 644 N N . ILE A 1 91 ? 24.656 4.387 -19.25 1 73.38 91 ILE A N 1
ATOM 645 C CA . ILE A 1 91 ? 23.75 5.527 -19.188 1 73.38 91 ILE A CA 1
ATOM 646 C C . ILE A 1 91 ? 22.469 5.219 -19.969 1 73.38 91 ILE A C 1
ATOM 648 O O . ILE A 1 91 ? 21.375 5.52 -19.5 1 73.38 91 ILE A O 1
ATOM 652 N N . GLU A 1 92 ? 22.656 4.645 -21.094 1 75.81 92 GLU A N 1
ATOM 653 C CA . GLU A 1 92 ? 21.5 4.266 -21.891 1 75.81 92 GLU A CA 1
ATOM 654 C C . GLU A 1 92 ? 20.609 3.262 -21.156 1 75.81 92 GLU A C 1
ATOM 656 O O . GLU A 1 92 ? 19.375 3.352 -21.219 1 75.81 92 GLU A O 1
ATOM 661 N N . GLY A 1 93 ? 21.266 2.373 -20.547 1 77 93 GLY A N 1
ATOM 662 C CA . GLY A 1 93 ? 20.531 1.396 -19.75 1 77 93 GLY A CA 1
ATOM 663 C C . GLY A 1 93 ? 19.688 2.023 -18.656 1 77 93 GLY A C 1
ATOM 664 O O . GLY A 1 93 ? 18.531 1.641 -18.469 1 77 93 GLY A O 1
ATOM 665 N N . LEU A 1 94 ? 20.266 2.943 -18.047 1 74.69 94 LEU A N 1
ATOM 666 C CA . LEU A 1 94 ? 19.547 3.652 -16.984 1 74.69 94 LEU A CA 1
ATOM 667 C C . LEU A 1 94 ? 18.328 4.363 -17.547 1 74.69 94 LEU A C 1
ATOM 669 O O . LEU A 1 94 ? 17.25 4.332 -16.938 1 74.69 94 LEU A O 1
ATOM 673 N N . ARG A 1 95 ? 18.562 4.98 -18.656 1 76.56 95 ARG A N 1
ATOM 674 C CA . ARG A 1 95 ? 17.469 5.719 -19.297 1 76.56 95 ARG A CA 1
ATOM 675 C C . ARG A 1 95 ? 16.312 4.797 -19.641 1 76.56 95 ARG A C 1
ATOM 677 O O . ARG A 1 95 ? 15.141 5.184 -19.516 1 76.56 95 ARG A O 1
ATOM 684 N N . HIS A 1 96 ? 16.703 3.615 -20 1 77.06 96 HIS A N 1
ATOM 685 C CA . HIS A 1 96 ? 15.68 2.66 -20.406 1 77.06 96 HIS A CA 1
ATOM 686 C C . HIS A 1 96 ? 15.141 1.883 -19.219 1 77.06 96 HIS A C 1
ATOM 688 O O . HIS A 1 96 ? 14.258 1.04 -19.359 1 77.06 96 HIS A O 1
ATOM 694 N N . GLY A 1 97 ? 15.719 2.141 -18.109 1 78.81 97 GLY A N 1
ATOM 695 C CA . GLY A 1 97 ? 15.211 1.512 -16.906 1 78.81 97 GLY A CA 1
ATOM 696 C C . GLY A 1 97 ? 15.656 0.07 -16.75 1 78.81 97 GLY A C 1
ATOM 697 O O . GLY A 1 97 ? 14.906 -0.763 -16.234 1 78.81 97 GLY A O 1
ATOM 698 N N . VAL A 1 98 ? 16.797 -0.245 -17.281 1 85.94 98 VAL A N 1
ATOM 699 C CA . VAL A 1 98 ? 17.344 -1.585 -17.125 1 85.94 98 VAL A CA 1
ATOM 700 C C . VAL A 1 98 ? 17.688 -1.828 -15.648 1 85.94 98 VAL A C 1
ATOM 702 O O . VAL A 1 98 ? 18.172 -0.931 -14.961 1 85.94 98 VAL A O 1
ATOM 705 N N . TRP A 1 99 ? 17.328 -3.047 -15.227 1 87.12 99 TRP A N 1
ATOM 706 C CA . TRP A 1 99 ? 17.625 -3.383 -13.836 1 87.12 99 TRP A CA 1
ATOM 707 C C . TRP A 1 99 ? 19.125 -3.373 -13.578 1 87.12 99 TRP A C 1
ATOM 709 O O . TRP A 1 99 ? 19.594 -2.695 -12.664 1 87.12 99 TRP A O 1
ATOM 719 N N . ASP A 1 100 ? 19.812 -4.109 -14.422 1 87.31 100 ASP A N 1
ATOM 720 C CA . ASP A 1 100 ? 21.266 -4.16 -14.312 1 87.31 100 ASP A CA 1
ATOM 721 C C . ASP A 1 100 ? 21.906 -4.645 -15.617 1 87.31 100 ASP A C 1
ATOM 723 O O . ASP A 1 100 ? 21.203 -5.047 -16.547 1 87.31 100 ASP A O 1
ATOM 727 N N . TYR A 1 101 ? 23.25 -4.441 -15.664 1 86.44 101 TYR A N 1
ATOM 728 C CA . TYR A 1 101 ? 24.047 -4.926 -16.781 1 86.44 101 TYR A CA 1
ATOM 729 C C . TYR A 1 101 ? 25.094 -5.941 -16.328 1 86.44 101 TYR A C 1
ATOM 731 O O . TYR A 1 101 ? 25.672 -5.793 -15.242 1 86.44 101 TYR A O 1
ATOM 739 N N . LEU A 1 102 ? 25.203 -6.957 -17.188 1 87.88 102 LEU A N 1
ATOM 740 C CA . LEU A 1 102 ? 26.234 -7.945 -16.922 1 87.88 102 LEU A CA 1
ATOM 741 C C . LEU A 1 102 ? 27.172 -8.109 -18.125 1 87.88 102 LEU A C 1
ATOM 743 O O . LEU A 1 102 ? 26.703 -8.133 -19.266 1 87.88 102 LEU A O 1
ATOM 747 N N . LEU A 1 103 ? 28.422 -8.164 -17.797 1 87.38 103 LEU A N 1
ATOM 748 C CA . LEU A 1 103 ? 29.422 -8.344 -18.844 1 87.38 103 LEU A CA 1
ATOM 749 C C . LEU A 1 103 ? 29.578 -9.82 -19.203 1 87.38 103 LEU A C 1
ATOM 751 O O . LEU A 1 103 ? 29.5 -10.688 -18.328 1 87.38 103 LEU A O 1
ATOM 755 N N . LYS A 1 104 ? 29.703 -10.047 -20.531 1 87.62 104 LYS A N 1
ATOM 756 C CA . LYS A 1 104 ? 30.031 -11.391 -21 1 87.62 104 LYS A CA 1
ATOM 757 C C . LYS A 1 104 ? 31.547 -11.633 -20.953 1 87.62 104 LYS A C 1
ATOM 759 O O . LYS A 1 104 ? 32.312 -10.758 -21.312 1 87.62 104 LYS A O 1
ATOM 764 N N . PRO A 1 105 ? 32.125 -12.727 -20.5 1 88.81 105 PRO A N 1
ATOM 765 C CA . PRO A 1 105 ? 31.344 -13.844 -19.953 1 88.81 105 PRO A CA 1
ATOM 766 C C . PRO A 1 105 ? 30.672 -13.516 -18.625 1 88.81 105 PRO A C 1
ATOM 768 O O . PRO A 1 105 ? 31.266 -12.828 -17.781 1 88.81 105 PRO A O 1
ATOM 771 N N . VAL A 1 106 ? 29.516 -14.023 -18.453 1 89.44 106 VAL A N 1
ATOM 772 C CA . VAL A 1 106 ? 28.641 -13.648 -17.344 1 89.44 106 VAL A CA 1
ATOM 773 C C . VAL A 1 106 ? 29.25 -14.141 -16.031 1 89.44 106 VAL A C 1
ATOM 775 O O . VAL A 1 106 ? 29.641 -15.305 -15.922 1 89.44 106 VAL A O 1
ATOM 778 N N . ASN A 1 107 ? 29.422 -13.195 -15.148 1 87.69 107 ASN A N 1
ATOM 779 C CA . ASN A 1 107 ? 29.781 -13.57 -13.781 1 87.69 107 ASN A CA 1
ATOM 780 C C . ASN A 1 107 ? 28.609 -14.266 -13.078 1 87.69 107 ASN A C 1
ATOM 782 O O . ASN A 1 107 ? 27.641 -13.617 -12.695 1 87.69 107 ASN A O 1
ATOM 786 N N . ILE A 1 108 ? 28.75 -15.547 -12.844 1 89.81 108 ILE A N 1
ATOM 787 C CA . ILE A 1 108 ? 27.656 -16.375 -12.383 1 89.81 108 ILE A CA 1
ATOM 788 C C . ILE A 1 108 ? 27.25 -15.961 -10.969 1 89.81 108 ILE A C 1
ATOM 790 O O . ILE A 1 108 ? 26.062 -15.789 -10.68 1 89.81 108 ILE A O 1
ATOM 794 N N . PRO A 1 109 ? 28.234 -15.711 -10.078 1 86.31 109 PRO A N 1
ATOM 795 C CA . PRO A 1 109 ? 27.844 -15.25 -8.742 1 86.31 109 PRO A CA 1
ATOM 796 C C . PRO A 1 109 ? 27.047 -13.953 -8.773 1 86.31 109 PRO A C 1
ATOM 798 O O . PRO A 1 109 ? 26.078 -13.797 -8.031 1 86.31 109 PRO A O 1
ATOM 801 N N . ARG A 1 110 ? 27.406 -13.117 -9.625 1 87.12 110 ARG A N 1
ATOM 802 C CA . ARG A 1 110 ? 26.703 -11.844 -9.75 1 87.12 110 ARG A CA 1
ATOM 803 C C . ARG A 1 110 ? 25.297 -12.047 -10.297 1 87.12 110 ARG A C 1
ATOM 805 O O . ARG A 1 110 ? 24.344 -11.445 -9.805 1 87.12 110 ARG A O 1
ATOM 812 N N . LEU A 1 111 ? 25.172 -12.82 -11.312 1 91.25 111 LEU A N 1
ATOM 813 C CA . LEU A 1 111 ? 23.859 -13.133 -11.883 1 91.25 111 LEU A CA 1
ATOM 814 C C . LEU A 1 111 ? 22.938 -13.75 -10.836 1 91.25 111 LEU A C 1
ATOM 816 O O . LEU A 1 111 ? 21.781 -13.344 -10.703 1 91.25 111 LEU A O 1
ATOM 820 N N . ARG A 1 112 ? 23.5 -14.648 -10.086 1 90.75 112 ARG A N 1
ATOM 821 C CA . ARG A 1 112 ? 22.703 -15.305 -9.055 1 90.75 112 ARG A CA 1
ATOM 822 C C . ARG A 1 112 ? 22.25 -14.312 -7.996 1 90.75 112 ARG A C 1
ATOM 824 O O . ARG A 1 112 ? 21.125 -14.398 -7.496 1 90.75 112 ARG A O 1
ATOM 831 N N . SER A 1 113 ? 23.156 -13.43 -7.68 1 88.25 113 SER A N 1
ATOM 832 C CA . SER A 1 113 ? 22.797 -12.398 -6.703 1 88.25 113 SER A CA 1
ATOM 833 C C . SER A 1 113 ? 21.625 -11.555 -7.188 1 88.25 113 SER A C 1
ATOM 835 O O . SER A 1 113 ? 20.719 -11.242 -6.418 1 88.25 113 SER A O 1
ATOM 837 N N . LEU A 1 114 ? 21.609 -11.203 -8.422 1 89.94 114 LEU A N 1
ATOM 838 C CA . LEU A 1 114 ? 20.516 -10.422 -9.008 1 89.94 114 LEU A CA 1
ATOM 839 C C . LEU A 1 114 ? 19.219 -11.219 -9.008 1 89.94 114 LEU A C 1
ATOM 841 O O . LEU A 1 114 ? 18.188 -10.719 -8.57 1 89.94 114 LEU A O 1
ATOM 845 N N . LEU A 1 115 ? 19.328 -12.453 -9.461 1 90.12 115 LEU A N 1
ATOM 846 C CA . LEU A 1 115 ? 18.141 -13.281 -9.602 1 90.12 115 LEU A CA 1
ATOM 847 C C . LEU A 1 115 ? 17.5 -13.562 -8.234 1 90.12 115 LEU A C 1
ATOM 849 O O . LEU A 1 115 ? 16.281 -13.711 -8.133 1 90.12 115 LEU A O 1
ATOM 853 N N . ALA A 1 116 ? 18.328 -13.617 -7.234 1 88 116 ALA A N 1
ATOM 854 C CA . ALA A 1 116 ? 17.859 -13.875 -5.875 1 88 116 ALA A CA 1
ATOM 855 C C . ALA A 1 116 ? 17.016 -12.719 -5.359 1 88 116 ALA A C 1
ATOM 857 O O . ALA A 1 116 ? 16.281 -12.867 -4.375 1 88 116 ALA A O 1
ATOM 858 N N . ARG A 1 117 ? 17.078 -11.633 -6.02 1 88.94 117 ARG A N 1
ATOM 859 C CA . ARG A 1 117 ? 16.391 -10.445 -5.535 1 88.94 117 ARG A CA 1
ATOM 860 C C . ARG A 1 117 ? 15.031 -10.289 -6.195 1 88.94 117 ARG A C 1
ATOM 862 O O . ARG A 1 117 ? 14.273 -9.367 -5.867 1 88.94 117 ARG A O 1
ATOM 869 N N . ILE A 1 118 ? 14.633 -11.141 -7.07 1 84.75 118 ILE A N 1
ATOM 870 C CA . ILE A 1 118 ? 13.281 -11.156 -7.629 1 84.75 118 ILE A CA 1
ATOM 871 C C . ILE A 1 118 ? 12.273 -11.516 -6.539 1 84.75 118 ILE A C 1
ATOM 873 O O . ILE A 1 118 ? 12.406 -12.555 -5.887 1 84.75 118 ILE A O 1
ATOM 877 N N . PRO A 1 119 ? 11.312 -10.656 -6.402 1 82.12 119 PRO A N 1
ATOM 878 C CA . PRO A 1 119 ? 10.406 -10.891 -5.277 1 82.12 119 PRO A CA 1
ATOM 879 C C . PRO A 1 119 ? 9.562 -12.156 -5.449 1 82.12 119 PRO A C 1
ATOM 881 O O . PRO A 1 119 ? 9.062 -12.414 -6.543 1 82.12 119 PRO A O 1
ATOM 884 N N . ARG A 1 120 ? 9.484 -12.836 -4.367 1 78.25 120 ARG A N 1
ATOM 885 C CA . ARG A 1 120 ? 8.578 -13.977 -4.285 1 78.25 120 ARG A CA 1
ATOM 886 C C . ARG A 1 120 ? 7.172 -13.531 -3.9 1 78.25 120 ARG A C 1
ATOM 888 O O . ARG A 1 120 ? 6.996 -12.469 -3.301 1 78.25 120 ARG A O 1
ATOM 895 N N . PRO A 1 121 ? 6.176 -14.344 -4.254 1 77.81 121 PRO A N 1
ATOM 896 C CA . PRO A 1 121 ? 4.793 -13.953 -3.961 1 77.81 121 PRO A CA 1
ATOM 897 C C . PRO A 1 121 ? 4.574 -13.625 -2.486 1 77.81 121 PRO A C 1
ATOM 899 O O . PRO A 1 121 ? 3.898 -12.641 -2.164 1 77.81 121 PRO A O 1
ATOM 902 N N . TYR A 1 122 ? 5.129 -14.438 -1.641 1 77.44 122 TYR A N 1
ATOM 903 C CA . TYR A 1 122 ? 4.895 -14.211 -0.219 1 77.44 122 TYR A CA 1
ATOM 904 C C . TYR A 1 122 ? 5.473 -12.867 0.216 1 77.44 122 TYR A C 1
ATOM 906 O O . TYR A 1 122 ? 4.934 -12.211 1.113 1 77.44 122 TYR A O 1
ATOM 914 N N . GLU A 1 123 ? 6.574 -12.477 -0.403 1 84.06 123 GLU A N 1
ATOM 915 C CA . GLU A 1 123 ? 7.164 -11.172 -0.092 1 84.06 123 GLU A CA 1
ATOM 916 C C . GLU A 1 123 ? 6.266 -10.031 -0.562 1 84.06 123 GLU A C 1
ATOM 918 O O . GLU A 1 123 ? 6.16 -9.008 0.109 1 84.06 123 GLU A O 1
ATOM 923 N N . LEU A 1 124 ? 5.723 -10.219 -1.709 1 86.56 124 LEU A N 1
ATOM 924 C CA . LEU A 1 124 ? 4.801 -9.227 -2.246 1 86.56 124 LEU A CA 1
ATOM 925 C C . LEU A 1 124 ? 3.555 -9.117 -1.378 1 86.56 124 LEU A C 1
ATOM 927 O O . LEU A 1 124 ? 3.053 -8.016 -1.143 1 86.56 124 LEU A O 1
ATOM 931 N N . ILE A 1 125 ? 3.086 -10.203 -0.907 1 86.12 125 ILE A N 1
ATOM 932 C CA . ILE A 1 125 ? 1.931 -10.219 -0.018 1 86.12 125 ILE A CA 1
ATOM 933 C C . ILE A 1 125 ? 2.258 -9.461 1.267 1 86.12 125 ILE A C 1
ATOM 935 O O . ILE A 1 125 ? 1.446 -8.664 1.749 1 86.12 125 ILE A O 1
ATOM 939 N N . GLU A 1 126 ? 3.402 -9.688 1.767 1 87.31 126 GLU A N 1
ATOM 940 C CA . GLU A 1 126 ? 3.854 -8.977 2.957 1 87.31 126 GLU A CA 1
ATOM 941 C C . GLU A 1 126 ? 3.91 -7.469 2.713 1 87.31 126 GLU A C 1
ATOM 943 O O . GLU A 1 126 ? 3.541 -6.676 3.584 1 87.31 126 GLU A O 1
ATOM 948 N N . GLU A 1 127 ? 4.41 -7.164 1.607 1 91.19 127 GLU A N 1
ATOM 949 C CA . GLU A 1 127 ? 4.496 -5.75 1.261 1 91.19 127 GLU A CA 1
ATOM 950 C C . GLU A 1 127 ? 3.109 -5.121 1.169 1 91.19 127 GLU A C 1
ATOM 952 O O . GLU A 1 127 ? 2.893 -4.008 1.655 1 91.19 127 GLU A O 1
ATOM 957 N N . VAL A 1 128 ? 2.209 -5.754 0.557 1 92.44 128 VAL A N 1
ATOM 958 C CA . VAL A 1 128 ? 0.828 -5.289 0.458 1 92.44 128 VAL A CA 1
ATOM 959 C C . VAL A 1 128 ? 0.255 -5.074 1.856 1 92.44 128 VAL A C 1
ATOM 961 O O . VAL A 1 128 ? -0.343 -4.031 2.135 1 92.44 128 VAL A O 1
ATOM 964 N N . GLN A 1 129 ? 0.478 -6 2.705 1 91.19 129 GLN A N 1
ATOM 965 C CA . GLN A 1 129 ? -0.031 -5.914 4.07 1 91.19 129 GLN A CA 1
ATOM 966 C C . GLN A 1 129 ? 0.588 -4.734 4.816 1 91.19 129 GLN A C 1
ATOM 968 O O . GLN A 1 129 ? -0.101 -4.031 5.555 1 91.19 129 GLN A O 1
ATOM 973 N N . ALA A 1 130 ? 1.848 -4.566 4.633 1 93.62 130 ALA A N 1
ATOM 974 C CA . ALA A 1 130 ? 2.535 -3.455 5.285 1 93.62 130 ALA A CA 1
ATOM 975 C C . ALA A 1 130 ? 1.98 -2.113 4.816 1 93.62 130 ALA A C 1
ATOM 977 O O . ALA A 1 130 ? 1.782 -1.2 5.621 1 93.62 130 ALA A O 1
ATOM 978 N N . LEU A 1 131 ? 1.786 -2.008 3.549 1 95.5 131 LEU A N 1
ATOM 979 C CA . LEU A 1 131 ? 1.246 -0.776 2.982 1 95.5 131 LEU A CA 1
ATOM 980 C C . LEU A 1 131 ? -0.177 -0.531 3.473 1 95.5 131 LEU A C 1
ATOM 982 O O . LEU A 1 131 ? -0.544 0.605 3.783 1 95.5 131 LEU A O 1
ATOM 986 N N . ARG A 1 132 ? -0.956 -1.589 3.602 1 95.12 132 ARG A N 1
ATOM 987 C CA . ARG A 1 132 ? -2.314 -1.468 4.117 1 95.12 132 ARG A CA 1
ATOM 988 C C . ARG A 1 132 ? -2.309 -1.051 5.586 1 95.12 132 ARG A C 1
ATOM 990 O O . ARG A 1 132 ? -3.145 -0.254 6.012 1 95.12 132 ARG A O 1
ATOM 997 N N . ALA A 1 133 ? -1.385 -1.602 6.312 1 94.44 133 ALA A N 1
ATOM 998 C CA . ALA A 1 133 ? -1.241 -1.222 7.719 1 94.44 133 ALA A CA 1
ATOM 999 C C . ALA A 1 133 ? -0.886 0.256 7.852 1 94.44 133 ALA A C 1
ATOM 1001 O O . ALA A 1 133 ? -1.386 0.942 8.75 1 94.44 133 ALA A O 1
ATOM 1002 N N . THR A 1 134 ? -0.034 0.692 6.98 1 94.75 134 THR A N 1
ATOM 1003 C CA . THR A 1 134 ? 0.334 2.104 6.988 1 94.75 134 THR A CA 1
ATOM 1004 C C . THR A 1 134 ? -0.881 2.98 6.703 1 94.75 134 THR A C 1
ATOM 1006 O O . THR A 1 134 ? -1.107 3.979 7.391 1 94.75 134 THR A O 1
ATOM 1009 N N . LEU A 1 135 ? -1.636 2.635 5.758 1 95.88 135 LEU A N 1
ATOM 1010 C CA . LEU A 1 135 ? -2.85 3.373 5.422 1 95.88 135 LEU A CA 1
ATOM 1011 C C . LEU A 1 135 ? -3.828 3.367 6.59 1 95.88 135 LEU A C 1
ATOM 1013 O O . LEU A 1 135 ? -4.434 4.395 6.906 1 95.88 135 LEU A O 1
ATOM 1017 N N . ARG A 1 136 ? -3.922 2.205 7.227 1 95 136 ARG A N 1
ATOM 1018 C CA . ARG A 1 136 ? -4.812 2.082 8.375 1 95 136 ARG A CA 1
ATOM 1019 C C . ARG A 1 136 ? -4.383 3.014 9.5 1 95 136 ARG A C 1
ATOM 1021 O O . ARG A 1 136 ? -5.227 3.648 10.141 1 95 136 ARG A O 1
ATOM 1028 N N . ARG A 1 137 ? -3.143 3.152 9.703 1 91.56 137 ARG A N 1
ATOM 1029 C CA . ARG A 1 137 ? -2.617 4.055 10.727 1 91.56 137 ARG A CA 1
ATOM 1030 C C . ARG A 1 137 ? -2.945 5.508 10.391 1 91.56 137 ARG A C 1
ATOM 1032 O O . ARG A 1 137 ? -3.104 6.332 11.297 1 91.56 137 ARG A O 1
ATOM 1039 N N . LEU A 1 138 ? -3.078 5.746 9.125 1 91.62 138 LEU A N 1
ATOM 1040 C CA . LEU A 1 138 ? -3.41 7.094 8.68 1 91.62 138 LEU A CA 1
ATOM 1041 C C . LEU A 1 138 ? -4.922 7.305 8.672 1 91.62 138 LEU A C 1
ATOM 1043 O O . LEU A 1 138 ? -5.406 8.336 8.203 1 91.62 138 LEU A O 1
ATOM 1047 N N . GLY A 1 139 ? -5.629 6.301 9.094 1 92.81 139 GLY A N 1
ATOM 1048 C CA . GLY A 1 139 ? -7.074 6.41 9.203 1 92.81 139 GLY A CA 1
ATOM 1049 C C . GLY A 1 139 ? -7.809 5.961 7.957 1 92.81 139 GLY A C 1
ATOM 1050 O O . GLY A 1 139 ? -8.984 6.27 7.777 1 92.81 139 GLY A O 1
ATOM 1051 N N . ARG A 1 140 ? -7.121 5.34 7.094 1 95.06 140 ARG A N 1
ATOM 1052 C CA . ARG A 1 140 ? -7.727 4.883 5.848 1 95.06 140 ARG A CA 1
ATOM 1053 C C . ARG A 1 140 ? -7.785 3.359 5.793 1 95.06 140 ARG A C 1
ATOM 1055 O O . ARG A 1 140 ? -6.812 2.684 6.137 1 95.06 140 ARG A O 1
ATOM 1062 N N . PHE A 1 141 ? -8.891 2.846 5.418 1 96.94 141 PHE A N 1
ATOM 1063 C CA . PHE A 1 141 ? -9.109 1.414 5.242 1 96.94 141 PHE A CA 1
ATOM 1064 C C . PHE A 1 141 ? -10.047 1.147 4.07 1 96.94 141 PHE A C 1
ATOM 1066 O O . PHE A 1 141 ? -11.266 1.105 4.238 1 96.94 141 PHE A O 1
ATOM 1073 N N . GLY A 1 142 ? -9.375 0.939 2.908 1 94.44 142 GLY A N 1
ATOM 1074 C CA . GLY A 1 142 ? -10.188 0.912 1.701 1 94.44 142 GLY A CA 1
ATOM 1075 C C . GLY A 1 142 ? -10.992 2.182 1.492 1 94.44 142 GLY A C 1
ATOM 1076 O O . GLY A 1 142 ? -10.43 3.281 1.5 1 94.44 142 GLY A O 1
ATOM 1077 N N . SER A 1 143 ? -12.297 2.014 1.426 1 94.62 143 SER A N 1
ATOM 1078 C CA . SER A 1 143 ? -13.195 3.145 1.231 1 94.62 143 SER A CA 1
ATOM 1079 C C . SER A 1 143 ? -13.641 3.729 2.566 1 94.62 143 SER A C 1
ATOM 1081 O O . SER A 1 143 ? -14.398 4.703 2.6 1 94.62 143 SER A O 1
ATOM 1083 N N . LEU A 1 144 ? -13.133 3.195 3.611 1 96.81 144 LEU A N 1
ATOM 1084 C CA . LEU A 1 144 ? -13.555 3.631 4.938 1 96.81 144 LEU A CA 1
ATOM 1085 C C . LEU A 1 144 ? -12.508 4.539 5.57 1 96.81 144 LEU A C 1
ATOM 1087 O O . LEU A 1 144 ? -11.32 4.441 5.25 1 96.81 144 LEU A O 1
ATOM 1091 N N . VAL A 1 145 ? -13.023 5.398 6.41 1 96.62 145 VAL A N 1
ATOM 1092 C CA . VAL A 1 145 ? -12.156 6.34 7.113 1 96.62 145 VAL A CA 1
ATOM 1093 C C . VAL A 1 145 ? -12.477 6.32 8.609 1 96.62 145 VAL A C 1
ATOM 1095 O O . VAL A 1 145 ? -13.648 6.379 9 1 96.62 145 VAL A O 1
ATOM 1098 N N . GLY A 1 146 ? -11.453 6.195 9.445 1 95.5 146 GLY A N 1
ATOM 1099 C CA . GLY A 1 146 ? -11.633 6.238 10.891 1 95.5 146 GLY A CA 1
ATOM 1100 C C . GLY A 1 146 ? -10.492 5.598 11.648 1 95.5 146 GLY A C 1
ATOM 1101 O O . GLY A 1 146 ? -9.711 4.828 11.086 1 95.5 146 GLY A O 1
ATOM 1102 N N . ARG A 1 147 ? -10.422 5.949 12.992 1 92.56 147 ARG A N 1
ATOM 1103 C CA . ARG A 1 147 ? -9.336 5.43 13.812 1 92.56 147 ARG A CA 1
ATOM 1104 C C . ARG A 1 147 ? -9.844 4.977 15.172 1 92.56 147 ARG A C 1
ATOM 1106 O O . ARG A 1 147 ? -9.078 4.461 15.992 1 92.56 147 ARG A O 1
ATOM 1113 N N . SER A 1 148 ? -11.047 5.207 15.414 1 92.69 148 SER A N 1
ATOM 1114 C CA . SER A 1 148 ? -11.602 4.871 16.719 1 92.69 148 SER A CA 1
ATOM 1115 C C . SER A 1 148 ? -11.547 3.367 16.969 1 92.69 148 SER A C 1
ATOM 1117 O O . SER A 1 148 ? -11.484 2.576 16.016 1 92.69 148 SER A O 1
ATOM 1119 N N . ASP A 1 149 ? -11.602 2.986 18.219 1 92.25 149 ASP A N 1
ATOM 1120 C CA . ASP A 1 149 ? -11.602 1.57 18.562 1 92.25 149 ASP A CA 1
ATOM 1121 C C . ASP A 1 149 ? -12.805 0.851 17.969 1 92.25 149 ASP A C 1
ATOM 1123 O O . ASP A 1 149 ? -12.695 -0.288 17.516 1 92.25 149 ASP A O 1
ATOM 1127 N N . ALA A 1 150 ? -13.891 1.544 17.984 1 95.62 150 ALA A N 1
ATOM 1128 C CA . ALA A 1 150 ? -15.117 0.951 17.469 1 95.62 150 ALA A CA 1
ATOM 1129 C C . ALA A 1 150 ? -14.977 0.594 16 1 95.62 150 ALA A C 1
ATOM 1131 O O . ALA A 1 150 ? -15.352 -0.505 15.578 1 95.62 150 ALA A O 1
ATOM 1132 N N . ILE A 1 151 ? -14.383 1.512 15.273 1 96.69 151 ILE A N 1
ATOM 1133 C CA . ILE A 1 151 ? -14.312 1.256 13.844 1 96.69 151 ILE A CA 1
ATOM 1134 C C . ILE A 1 151 ? -13.164 0.296 13.547 1 96.69 151 ILE A C 1
ATOM 1136 O O . ILE A 1 151 ? -13.211 -0.448 12.562 1 96.69 151 ILE A O 1
ATOM 1140 N N . GLN A 1 152 ? -12.117 0.298 14.359 1 96.06 152 GLN A N 1
ATOM 1141 C CA . GLN A 1 152 ? -11.008 -0.643 14.195 1 96.06 152 GLN A CA 1
ATOM 1142 C C . GLN A 1 152 ? -11.492 -2.084 14.336 1 96.06 152 GLN A C 1
ATOM 1144 O O . GLN A 1 152 ? -11.016 -2.977 13.633 1 96.06 152 GLN A O 1
ATOM 1149 N N . HIS A 1 153 ? -12.422 -2.26 15.227 1 96.75 153 HIS A N 1
ATOM 11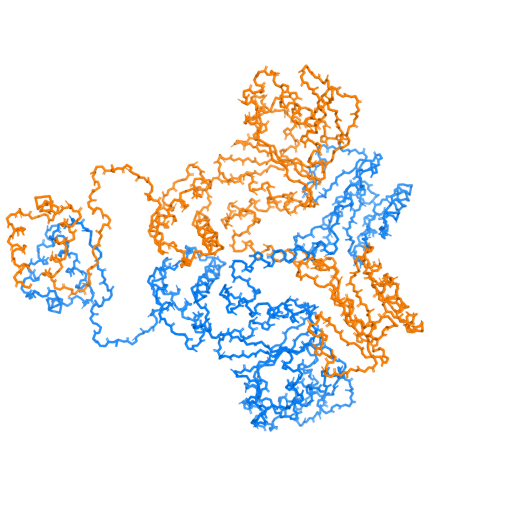50 C CA . HIS A 1 153 ? -13.016 -3.584 15.367 1 96.75 153 HIS A CA 1
ATOM 1151 C C . HIS A 1 153 ? -13.719 -4.012 14.086 1 96.75 153 HIS A C 1
ATOM 1153 O O . HIS A 1 153 ? -13.594 -5.16 13.656 1 96.75 153 HIS A O 1
ATOM 1159 N N . VAL A 1 154 ? -14.391 -3.1 13.523 1 97.56 154 VAL A N 1
ATOM 1160 C CA . VAL A 1 154 ? -15.055 -3.363 12.25 1 97.56 154 VAL A CA 1
ATOM 1161 C C . VAL A 1 154 ? -14.023 -3.727 11.188 1 97.56 154 VAL A C 1
ATOM 1163 O O . VAL A 1 154 ? -14.211 -4.68 10.43 1 97.56 154 VAL A O 1
ATOM 1166 N N . TYR A 1 155 ? -12.906 -2.971 11.156 1 97.56 155 TYR A N 1
ATOM 1167 C CA . TYR A 1 155 ? -11.836 -3.242 10.203 1 97.56 155 TYR A CA 1
ATOM 1168 C C . TYR A 1 155 ? -11.305 -4.66 10.367 1 97.56 155 TYR A C 1
ATOM 1170 O O . TYR A 1 155 ? -11.094 -5.371 9.383 1 97.56 155 TYR A O 1
ATOM 1178 N N . ASP A 1 156 ? -11.141 -5.098 11.578 1 95.88 156 ASP A N 1
ATOM 1179 C CA . ASP A 1 156 ? -10.664 -6.449 11.859 1 95.88 156 ASP A CA 1
ATOM 1180 C C . ASP A 1 156 ? -11.625 -7.496 11.312 1 95.88 156 ASP A C 1
ATOM 1182 O O . ASP A 1 156 ? -11.203 -8.484 10.703 1 95.88 156 ASP A O 1
ATOM 1186 N N . MET A 1 157 ? -12.844 -7.238 11.516 1 94.81 157 MET A N 1
ATOM 1187 C CA . MET A 1 157 ? -13.859 -8.18 11.047 1 94.81 157 MET A CA 1
ATOM 1188 C C . MET A 1 157 ? -13.891 -8.227 9.523 1 94.81 157 MET A C 1
ATOM 1190 O O . MET A 1 157 ? -14.016 -9.305 8.938 1 94.81 157 MET A O 1
ATOM 1194 N N . ILE A 1 158 ? -13.789 -7.102 8.93 1 96.38 158 ILE A N 1
ATOM 1195 C CA . ILE A 1 158 ? -13.773 -7.051 7.477 1 96.38 158 ILE A CA 1
ATOM 1196 C C . ILE A 1 158 ? -12.562 -7.816 6.941 1 96.38 158 ILE A C 1
ATOM 1198 O O . ILE A 1 158 ? -12.695 -8.617 6.016 1 96.38 158 ILE A O 1
ATOM 1202 N N . GLU A 1 159 ? -11.398 -7.559 7.492 1 93.12 159 GLU A N 1
ATOM 1203 C CA . GLU A 1 159 ? -10.18 -8.242 7.07 1 93.12 159 GLU A CA 1
ATOM 1204 C C . GLU A 1 159 ? -10.32 -9.758 7.211 1 93.12 159 GLU A C 1
ATOM 1206 O O . GLU A 1 159 ? -9.93 -10.508 6.316 1 93.12 159 GLU A O 1
ATOM 1211 N N . HIS A 1 160 ? -10.883 -10.141 8.297 1 90.19 160 HIS A N 1
ATOM 1212 C CA . HIS A 1 160 ? -11.062 -11.562 8.57 1 90.19 160 HIS A CA 1
ATOM 1213 C C . HIS A 1 160 ? -11.984 -12.203 7.535 1 90.19 160 HIS A C 1
ATOM 1215 O O . HIS A 1 160 ? -11.656 -13.25 6.973 1 90.19 160 HIS A O 1
ATOM 1221 N N . ASN A 1 161 ? -13.047 -11.594 7.289 1 92.38 161 ASN A N 1
ATOM 1222 C CA . ASN A 1 161 ? -14.039 -12.172 6.391 1 92.38 161 ASN A CA 1
ATOM 1223 C C . ASN A 1 161 ? -13.617 -12.039 4.93 1 92.38 161 ASN A C 1
ATOM 1225 O O . ASN A 1 161 ? -14.047 -12.828 4.082 1 92.38 161 ASN A O 1
ATOM 1229 N N . ALA A 1 162 ? -12.836 -11.047 4.664 1 92.88 162 ALA A N 1
ATOM 1230 C CA . ALA A 1 162 ? -12.383 -10.852 3.293 1 92.88 162 ALA A CA 1
ATOM 1231 C C . ALA A 1 162 ? -11.578 -12.055 2.809 1 92.88 162 ALA A C 1
ATOM 1233 O O . ALA A 1 162 ? -11.539 -12.344 1.61 1 92.88 162 ALA A O 1
ATOM 1234 N N . ARG A 1 163 ? -11.031 -12.758 3.67 1 86.94 163 ARG A N 1
ATOM 1235 C CA . ARG A 1 163 ? -10.172 -13.891 3.344 1 86.94 163 ARG A CA 1
ATOM 1236 C C . ARG A 1 163 ? -10.992 -15.125 3.025 1 86.94 163 ARG A C 1
ATOM 1238 O O . ARG A 1 163 ? -10.453 -16.141 2.576 1 86.94 163 ARG A O 1
ATOM 1245 N N . THR A 1 164 ? -12.258 -15.023 3.219 1 88.19 164 THR A N 1
ATOM 1246 C CA . THR A 1 164 ? -13.141 -16.172 3.01 1 88.19 164 THR A CA 1
ATOM 1247 C C . THR A 1 164 ? -14.109 -15.898 1.864 1 88.19 164 THR A C 1
ATOM 1249 O O . THR A 1 164 ? -14.164 -14.781 1.335 1 88.19 164 THR A O 1
ATOM 1252 N N . GLU A 1 165 ? -14.789 -16.969 1.521 1 89.19 165 GLU A N 1
ATOM 1253 C CA . GLU A 1 165 ? -15.82 -16.844 0.488 1 89.19 165 GLU A CA 1
ATOM 1254 C C . GLU A 1 165 ? -17.203 -16.75 1.103 1 89.19 165 GLU A C 1
ATOM 1256 O O . GLU A 1 165 ? -18.203 -16.719 0.382 1 89.19 165 GLU A O 1
ATOM 1261 N N . THR A 1 166 ? -17.203 -16.641 2.383 1 88.75 166 THR A N 1
ATOM 1262 C CA . THR A 1 166 ? -18.469 -16.672 3.102 1 88.75 166 THR A CA 1
ATOM 1263 C C . THR A 1 166 ? -19.297 -15.422 2.795 1 88.75 166 THR A C 1
ATOM 1265 O O . THR A 1 166 ? -18.75 -14.352 2.549 1 88.75 166 THR A O 1
ATOM 1268 N N . ALA A 1 167 ? -20.641 -15.656 2.803 1 92.56 167 ALA A N 1
ATOM 1269 C CA . ALA A 1 167 ? -21.562 -14.523 2.719 1 92.56 167 ALA A CA 1
ATOM 1270 C C . ALA A 1 167 ? -21.484 -13.664 3.98 1 92.56 167 ALA A C 1
ATOM 1272 O O . ALA A 1 167 ? -21.312 -14.188 5.082 1 92.56 167 ALA A O 1
ATOM 1273 N N . VAL A 1 168 ? -21.641 -12.359 3.764 1 95.25 168 VAL A N 1
ATOM 1274 C CA . VAL A 1 168 ? -21.469 -11.453 4.895 1 95.25 168 VAL A CA 1
ATOM 1275 C C . VAL A 1 168 ? -22.703 -10.562 5.035 1 95.25 168 VAL A C 1
ATOM 1277 O O . VAL A 1 168 ? -23.266 -10.102 4.039 1 95.25 168 VAL A O 1
ATOM 1280 N N . LEU A 1 169 ? -23.109 -10.359 6.309 1 96.5 169 LEU A N 1
ATOM 1281 C CA . LEU A 1 169 ? -24.172 -9.414 6.629 1 96.5 169 LEU A CA 1
ATOM 1282 C C . LEU A 1 169 ? -23.625 -8.156 7.281 1 96.5 169 LEU A C 1
ATOM 1284 O O . LEU A 1 169 ? -22.953 -8.234 8.32 1 96.5 169 LEU A O 1
ATOM 1288 N N . LEU A 1 170 ? -23.844 -7.062 6.621 1 97.69 170 LEU A N 1
ATOM 1289 C CA . LEU A 1 170 ? -23.516 -5.762 7.191 1 97.69 170 LEU A CA 1
ATOM 1290 C C . LEU A 1 170 ? -24.781 -5.07 7.719 1 97.69 170 LEU A C 1
ATOM 1292 O O . LEU A 1 170 ? -25.75 -4.895 6.98 1 97.69 170 LEU A O 1
ATOM 1296 N N . TRP A 1 171 ? -24.75 -4.688 8.977 1 96.62 171 TRP A N 1
ATOM 1297 C CA . TRP A 1 171 ? -25.938 -4.027 9.484 1 96.62 171 TRP A CA 1
ATOM 1298 C C . TRP A 1 171 ? -25.578 -2.781 10.289 1 96.62 171 TRP A C 1
ATOM 1300 O O . TRP A 1 171 ? -24.453 -2.643 10.75 1 96.62 171 TRP A O 1
ATOM 1310 N N . GLY A 1 172 ? -26.516 -1.828 10.367 1 96.25 172 GLY A N 1
ATOM 1311 C CA . GLY A 1 172 ? -26.344 -0.561 11.055 1 96.25 172 GLY A CA 1
ATOM 1312 C C . GLY A 1 172 ? -27.312 0.508 10.602 1 96.25 172 GLY A C 1
ATOM 1313 O O . GLY A 1 172 ? -28.062 0.31 9.633 1 96.25 172 GLY A O 1
ATOM 1314 N N . GLU A 1 173 ? -27.266 1.648 11.289 1 96.38 173 GLU A N 1
ATOM 1315 C CA . GLU A 1 173 ? -28.125 2.773 10.961 1 96.38 173 GLU A CA 1
ATOM 1316 C C . GLU A 1 173 ? -27.859 3.293 9.547 1 96.38 173 GLU A C 1
ATOM 1318 O O . GLU A 1 173 ? -26.781 3.057 9 1 96.38 173 GLU A O 1
ATOM 1323 N N . PRO A 1 174 ? -28.891 3.945 8.969 1 95.38 174 PRO A N 1
ATOM 1324 C CA . PRO A 1 174 ? -28.656 4.559 7.664 1 95.38 174 PRO A CA 1
ATOM 1325 C C . PRO A 1 174 ? -27.5 5.57 7.688 1 95.38 174 PRO A C 1
ATOM 1327 O O . PRO A 1 174 ? -27.375 6.336 8.648 1 95.38 174 PRO A O 1
ATOM 1330 N N . GLY A 1 175 ? -26.641 5.438 6.695 1 96.75 175 GLY A N 1
ATOM 1331 C CA . GLY A 1 175 ? -25.578 6.426 6.523 1 96.75 175 GLY A CA 1
ATOM 1332 C C . GLY A 1 175 ? -24.312 6.062 7.258 1 96.75 175 GLY A C 1
ATOM 1333 O O . GLY A 1 175 ? -23.344 6.84 7.266 1 96.75 175 GLY A O 1
ATOM 1334 N N . THR A 1 176 ? -24.188 4.938 7.867 1 97.12 176 THR A N 1
ATOM 1335 C CA . THR A 1 176 ? -23.031 4.57 8.664 1 97.12 176 THR A CA 1
ATOM 1336 C C . THR A 1 176 ? -21.875 4.133 7.77 1 97.12 176 THR A C 1
ATOM 1338 O O . THR A 1 176 ? -20.734 4.039 8.219 1 97.12 176 THR A O 1
ATOM 1341 N N . GLY A 1 177 ? -22.156 3.812 6.488 1 96.75 177 GLY A N 1
ATOM 1342 C CA . GLY A 1 177 ? -21.094 3.447 5.57 1 96.75 177 GLY A CA 1
ATOM 1343 C C . GLY A 1 177 ? -21.125 1.981 5.18 1 96.75 177 GLY A C 1
ATOM 1344 O O . GLY A 1 177 ? -20.078 1.388 4.902 1 96.75 177 GLY A O 1
ATOM 1345 N N . LYS A 1 178 ? -22.281 1.356 5.125 1 98 178 LYS A N 1
ATOM 1346 C CA . LYS A 1 178 ? -22.406 -0.067 4.824 1 98 178 LYS A CA 1
ATOM 1347 C C . LYS A 1 178 ? -21.906 -0.377 3.414 1 98 178 LYS A C 1
ATOM 1349 O O . LYS A 1 178 ? -21.219 -1.372 3.197 1 98 178 LYS A O 1
ATOM 1354 N N . GLU A 1 179 ? -22.266 0.47 2.506 1 97.38 179 GLU A N 1
ATOM 1355 C CA . GLU A 1 179 ? -21.797 0.24 1.139 1 97.38 179 GLU A CA 1
ATOM 1356 C C . GLU A 1 179 ? -20.281 0.363 1.035 1 97.38 179 GLU A C 1
ATOM 1358 O O . GLU A 1 179 ? -19.641 -0.423 0.338 1 97.38 179 GLU A O 1
ATOM 1363 N N . ALA A 1 180 ? -19.75 1.353 1.676 1 97.5 180 ALA A N 1
ATOM 1364 C CA . ALA A 1 180 ? -18.297 1.505 1.699 1 97.5 180 ALA A CA 1
ATOM 1365 C C . ALA A 1 180 ? -17.625 0.28 2.314 1 97.5 180 ALA A C 1
ATOM 1367 O O . ALA A 1 180 ? -16.578 -0.167 1.84 1 97.5 180 ALA A O 1
ATOM 1368 N N . ALA A 1 181 ? -18.219 -0.198 3.346 1 98.44 181 ALA A N 1
ATOM 1369 C CA . ALA A 1 181 ? -17.703 -1.405 3.986 1 98.44 181 ALA A CA 1
ATOM 1370 C C . ALA A 1 181 ? -17.75 -2.594 3.029 1 98.44 181 ALA A C 1
ATOM 1372 O O . ALA A 1 181 ? -16.797 -3.377 2.957 1 98.44 181 ALA A O 1
ATOM 1373 N N . ALA A 1 182 ? -18.812 -2.705 2.303 1 98.5 182 ALA A N 1
ATOM 1374 C CA . ALA A 1 182 ? -18.953 -3.783 1.331 1 98.5 182 ALA A CA 1
ATOM 1375 C C . ALA A 1 182 ? -17.891 -3.691 0.24 1 98.5 182 ALA A C 1
ATOM 1377 O O . ALA A 1 182 ? -17.281 -4.699 -0.129 1 98.5 182 ALA A O 1
ATOM 1378 N N . ARG A 1 183 ? -17.75 -2.539 -0.216 1 98 183 ARG A N 1
ATOM 1379 C CA . ARG A 1 183 ? -16.734 -2.314 -1.242 1 98 183 ARG A CA 1
ATOM 1380 C C . ARG A 1 183 ? -15.344 -2.66 -0.723 1 98 183 ARG A C 1
ATOM 1382 O O . ARG A 1 183 ? -14.555 -3.283 -1.431 1 98 183 ARG A O 1
ATOM 1389 N N . THR A 1 184 ? -15.055 -2.203 0.447 1 98 184 THR A N 1
ATOM 1390 C CA . THR A 1 184 ? -13.773 -2.506 1.062 1 98 184 THR A CA 1
ATOM 1391 C C . THR A 1 184 ? -13.578 -4.016 1.198 1 98 184 THR A C 1
ATOM 1393 O O . THR A 1 184 ? -12.508 -4.539 0.899 1 98 184 THR A O 1
ATOM 1396 N N . LEU A 1 185 ? -14.586 -4.711 1.649 1 97.62 185 LEU A N 1
ATOM 1397 C CA . LEU A 1 185 ? -14.539 -6.164 1.764 1 97.62 185 LEU A CA 1
ATOM 1398 C C . LEU A 1 185 ? -14.227 -6.805 0.416 1 97.62 185 LEU A C 1
ATOM 1400 O O . LEU A 1 185 ? -13.375 -7.695 0.33 1 97.62 185 LEU A O 1
ATOM 1404 N N . HIS A 1 186 ? -14.844 -6.336 -0.606 1 97.5 186 HIS A N 1
ATOM 1405 C CA . HIS A 1 186 ? -14.609 -6.828 -1.959 1 97.5 186 HIS A CA 1
ATOM 1406 C C . HIS A 1 186 ? -13.164 -6.59 -2.385 1 97.5 186 HIS A C 1
ATOM 1408 O O . HIS A 1 186 ? -12.5 -7.5 -2.883 1 97.5 186 HIS A O 1
ATOM 1414 N N . GLU A 1 187 ? -12.68 -5.449 -2.131 1 95 187 GLU A N 1
ATOM 1415 C CA . GLU A 1 187 ? -11.336 -5.055 -2.553 1 95 187 GLU A CA 1
ATOM 1416 C C . GLU A 1 187 ? -10.266 -5.852 -1.813 1 95 187 GLU A C 1
ATOM 1418 O O . GLU A 1 187 ? -9.172 -6.062 -2.336 1 95 187 GLU A O 1
ATOM 1423 N N . LEU A 1 188 ? -10.594 -6.254 -0.654 1 93.5 188 LEU A N 1
ATOM 1424 C CA . LEU A 1 188 ? -9.641 -7.004 0.155 1 93.5 188 LEU A CA 1
ATOM 1425 C C . LEU A 1 188 ? -9.742 -8.5 -0.134 1 93.5 188 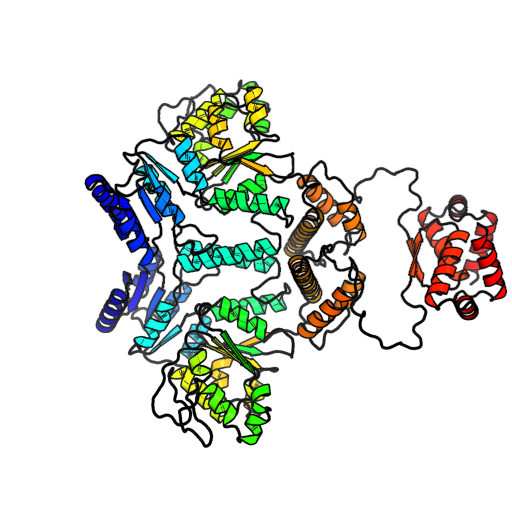LEU A C 1
ATOM 1427 O O . LEU A 1 188 ? -8.867 -9.273 0.266 1 93.5 188 LEU A O 1
ATOM 1431 N N . SER A 1 189 ? -10.734 -8.875 -0.82 1 93.06 189 SER A N 1
ATOM 1432 C CA . SER A 1 189 ? -10.977 -10.297 -1.058 1 93.06 189 SER A CA 1
ATOM 1433 C C . SER A 1 189 ? -10.234 -10.781 -2.297 1 93.06 189 SER A C 1
ATOM 1435 O O . SER A 1 189 ? -9.633 -9.992 -3.021 1 93.06 189 SER A O 1
ATOM 1437 N N . ARG A 1 190 ? -10.328 -12.07 -2.508 1 90.56 190 ARG A N 1
ATOM 1438 C CA . ARG A 1 190 ? -9.695 -12.68 -3.674 1 90.56 190 ARG A CA 1
ATOM 1439 C C . ARG A 1 190 ? -10.547 -12.492 -4.922 1 90.56 190 ARG A C 1
ATOM 1441 O O . ARG A 1 190 ? -10.148 -12.898 -6.016 1 90.56 190 ARG A O 1
ATOM 1448 N N . ARG A 1 191 ? -11.727 -11.852 -4.77 1 94.19 191 ARG A N 1
ATOM 1449 C CA . ARG A 1 191 ? -12.617 -11.578 -5.891 1 94.19 191 ARG A CA 1
ATOM 1450 C C . ARG A 1 191 ? -12.461 -10.141 -6.375 1 94.19 191 ARG A C 1
ATOM 1452 O O . ARG A 1 191 ? -13.242 -9.672 -7.207 1 94.19 191 ARG A O 1
ATOM 1459 N N . ARG A 1 192 ? -11.492 -9.461 -5.949 1 92.25 192 ARG A N 1
ATOM 1460 C CA . ARG A 1 192 ? -11.344 -8.023 -6.156 1 92.25 192 ARG A CA 1
ATOM 1461 C C . ARG A 1 192 ? -11.273 -7.691 -7.641 1 92.25 192 ARG A C 1
ATOM 1463 O O . ARG A 1 192 ? -11.633 -6.586 -8.055 1 92.25 192 ARG A O 1
ATOM 1470 N N . LYS A 1 193 ? -10.859 -8.555 -8.445 1 89 193 LYS A N 1
ATOM 1471 C CA . LYS A 1 193 ? -10.758 -8.297 -9.875 1 89 193 LYS A CA 1
ATOM 1472 C C . LYS A 1 193 ? -12.094 -8.523 -10.578 1 89 193 LYS A C 1
ATOM 1474 O O . LYS A 1 193 ? -12.266 -8.148 -11.734 1 89 193 LYS A O 1
ATOM 1479 N N . GLY A 1 194 ? -12.961 -9.234 -9.898 1 94.06 194 GLY A N 1
ATOM 1480 C CA . GLY A 1 194 ? -14.289 -9.469 -10.445 1 94.06 194 GLY A CA 1
ATOM 1481 C C . GLY A 1 194 ? -15.219 -8.281 -10.289 1 94.06 194 GLY A C 1
ATOM 1482 O O . GLY A 1 194 ? -14.852 -7.27 -9.688 1 94.06 194 GLY A O 1
ATOM 1483 N N . PRO A 1 195 ? -16.344 -8.406 -10.789 1 97.12 195 PRO A N 1
ATOM 1484 C CA . PRO A 1 195 ? -17.297 -7.297 -10.719 1 97.12 195 PRO A CA 1
ATOM 1485 C C . PRO A 1 195 ? -17.859 -7.078 -9.32 1 97.12 195 PRO A C 1
ATOM 1487 O O . PRO A 1 195 ? -18 -8.031 -8.547 1 97.12 195 PRO A O 1
ATOM 1490 N N . PHE A 1 196 ? -18.062 -5.941 -9.023 1 98.19 196 PHE A N 1
ATOM 1491 C CA . PHE A 1 196 ? -18.812 -5.531 -7.844 1 98.19 196 PHE A CA 1
ATOM 1492 C C . PHE A 1 196 ? -20.141 -4.922 -8.234 1 98.19 196 PHE A C 1
ATOM 1494 O O . PHE A 1 196 ? -20.203 -3.797 -8.742 1 98.19 196 PHE A O 1
ATOM 1501 N N . ILE A 1 197 ? -21.188 -5.594 -7.977 1 98.12 197 ILE A N 1
ATOM 1502 C CA . ILE A 1 197 ? -22.516 -5.152 -8.383 1 98.12 197 ILE A CA 1
ATOM 1503 C C . ILE A 1 197 ? -23.359 -4.832 -7.152 1 98.12 197 ILE A C 1
ATOM 1505 O O . ILE A 1 197 ? -23.547 -5.691 -6.289 1 98.12 197 ILE A O 1
ATOM 1509 N N . ALA A 1 198 ? -23.797 -3.656 -7.098 1 97.88 198 ALA A N 1
ATOM 1510 C CA . ALA A 1 198 ? -24.625 -3.219 -5.977 1 97.88 198 ALA A CA 1
ATOM 1511 C C . ALA A 1 198 ? -26.094 -3.064 -6.402 1 97.88 198 ALA A C 1
ATOM 1513 O O . ALA A 1 198 ? -26.375 -2.574 -7.496 1 97.88 198 ALA A O 1
ATOM 1514 N N . PHE A 1 199 ? -26.969 -3.557 -5.535 1 97.25 199 PHE A N 1
ATOM 1515 C CA . PHE A 1 199 ? -28.391 -3.518 -5.812 1 97.25 199 PHE A CA 1
ATOM 1516 C C . PHE A 1 199 ? -29.172 -3.182 -4.551 1 97.25 199 PHE A C 1
ATOM 1518 O O . PHE A 1 199 ? -28.969 -3.797 -3.502 1 97.25 199 PHE A O 1
ATOM 1525 N N . ASP A 1 200 ? -30.047 -2.23 -4.652 1 96.06 200 ASP A N 1
ATOM 1526 C CA . ASP A 1 200 ? -30.906 -1.846 -3.533 1 96.06 200 ASP A CA 1
ATOM 1527 C C . ASP A 1 200 ? -32.281 -2.521 -3.629 1 96.06 200 ASP A C 1
ATOM 1529 O O . ASP A 1 200 ? -33.125 -2.1 -4.41 1 96.06 200 ASP A O 1
ATOM 1533 N N . CYS A 1 201 ? -32.531 -3.434 -2.748 1 96.25 201 CYS A N 1
ATOM 1534 C CA . CYS A 1 201 ? -33.75 -4.227 -2.799 1 96.25 201 CYS A CA 1
ATOM 1535 C C . CYS A 1 201 ? -34.969 -3.375 -2.461 1 96.25 201 CYS A C 1
ATOM 1537 O O . CYS A 1 201 ? -36.031 -3.533 -3.066 1 96.25 201 CYS A O 1
ATOM 1539 N N . ARG A 1 202 ? -34.812 -2.469 -1.555 1 92.44 202 ARG A N 1
ATOM 1540 C CA . ARG A 1 202 ? -35.938 -1.641 -1.131 1 92.44 202 ARG A CA 1
ATOM 1541 C C . ARG A 1 202 ? -36.406 -0.711 -2.254 1 92.44 202 ARG A C 1
ATOM 1543 O O . ARG A 1 202 ? -37.594 -0.62 -2.549 1 92.44 202 ARG A O 1
ATOM 1550 N N . ALA A 1 203 ? -35.438 -0.068 -2.852 1 92.69 203 ALA A N 1
ATOM 1551 C CA . ALA A 1 203 ? -35.75 0.821 -3.967 1 92.69 203 ALA A CA 1
ATOM 1552 C C . ALA A 1 203 ? -36.406 0.051 -5.121 1 92.69 203 ALA A C 1
ATOM 1554 O O . ALA A 1 203 ? -37.344 0.535 -5.754 1 92.69 203 ALA A O 1
ATOM 1555 N N . ALA A 1 204 ? -35.969 -1.123 -5.371 1 93 204 ALA A N 1
ATOM 1556 C CA . ALA A 1 204 ? -36.469 -1.936 -6.48 1 93 204 ALA A CA 1
ATOM 1557 C C . ALA A 1 204 ? -37.875 -2.426 -6.215 1 93 204 ALA A C 1
ATOM 1559 O O . ALA A 1 204 ? -38.719 -2.4 -7.109 1 93 204 ALA A O 1
ATOM 1560 N N . VAL A 1 205 ? -38.156 -2.873 -4.988 1 92.38 205 VAL A N 1
ATOM 1561 C CA . VAL A 1 205 ? -39.469 -3.408 -4.629 1 92.38 205 VAL A CA 1
ATOM 1562 C C . VAL A 1 205 ? -40.5 -2.291 -4.664 1 92.38 205 VAL A C 1
ATOM 1564 O O . VAL A 1 205 ? -41.656 -2.518 -5.062 1 92.38 205 VAL A O 1
ATOM 1567 N N . GLN A 1 206 ? -40.031 -1.097 -4.383 1 91.19 206 GLN A N 1
ATOM 1568 C CA . GLN A 1 206 ? -40.969 0.039 -4.293 1 91.19 206 GLN A CA 1
ATOM 1569 C C . GLN A 1 206 ? -41.062 0.755 -5.637 1 91.19 206 GLN A C 1
ATOM 1571 O O . GLN A 1 206 ? -41.875 1.688 -5.777 1 91.19 206 GLN A O 1
ATOM 1576 N N . SER A 1 207 ? -40.344 0.245 -6.574 1 90.75 207 SER A N 1
ATOM 1577 C CA . SER A 1 207 ? -40.406 0.883 -7.887 1 90.75 207 SER A CA 1
ATOM 1578 C C . SER A 1 207 ? -41.781 0.683 -8.539 1 90.75 207 SER A C 1
ATOM 1580 O O . SER A 1 207 ? -42.406 -0.367 -8.375 1 90.75 207 SER A O 1
ATOM 1582 N N . PRO A 1 208 ? -42.25 1.721 -9.281 1 88.69 208 PRO A N 1
ATOM 1583 C CA . PRO A 1 208 ? -43.531 1.606 -9.969 1 88.69 208 PRO A CA 1
ATOM 1584 C C . PRO A 1 208 ? -43.594 0.41 -10.914 1 88.69 208 PRO A C 1
ATOM 1586 O O . PRO A 1 208 ? -44.625 -0.279 -10.977 1 88.69 208 PRO A O 1
ATOM 1589 N N . ARG A 1 209 ? -42.594 0.184 -11.547 1 85.75 209 ARG A N 1
ATOM 1590 C CA . ARG A 1 209 ? -42.531 -0.93 -12.492 1 85.75 209 ARG A CA 1
ATOM 1591 C C . ARG A 1 209 ? -42.75 -2.26 -11.773 1 85.75 209 ARG A C 1
ATOM 1593 O O . ARG A 1 209 ? -43.469 -3.133 -12.281 1 85.75 209 ARG A O 1
ATOM 1600 N N . ASN A 1 210 ? -42.156 -2.469 -10.656 1 88.19 210 ASN A N 1
ATOM 1601 C CA . ASN A 1 210 ? -42.281 -3.717 -9.906 1 88.19 210 ASN A CA 1
ATOM 1602 C C . ASN A 1 210 ? -43.719 -3.885 -9.352 1 88.19 210 ASN A C 1
ATOM 1604 O O . ASN A 1 210 ? -44.25 -4.988 -9.359 1 88.19 210 ASN A O 1
ATOM 1608 N N . ILE A 1 211 ? -44.219 -2.779 -8.883 1 85.44 211 ILE A N 1
ATOM 1609 C CA . ILE A 1 211 ? -45.594 -2.805 -8.359 1 85.44 211 ILE A CA 1
ATOM 1610 C C . ILE A 1 211 ? -46.562 -3.182 -9.469 1 85.44 211 ILE A C 1
ATOM 1612 O O . ILE A 1 211 ? -47.438 -4.043 -9.281 1 85.44 211 ILE A O 1
ATOM 1616 N N . GLU A 1 212 ? -46.312 -2.639 -10.672 1 85.19 212 GLU A N 1
ATOM 1617 C CA . GLU A 1 212 ? -47.188 -2.875 -11.82 1 85.19 212 GLU A CA 1
ATOM 1618 C C . GLU A 1 212 ? -47.125 -4.328 -12.281 1 85.19 212 GLU A C 1
ATOM 1620 O O . GLU A 1 212 ? -48.094 -4.879 -12.781 1 85.19 212 GLU A O 1
ATOM 1625 N N . THR A 1 213 ? -46 -4.922 -12.094 1 83.5 213 THR A N 1
ATOM 1626 C CA . THR A 1 213 ? -45.781 -6.273 -12.609 1 83.5 213 THR A CA 1
ATOM 1627 C C . THR A 1 213 ? -45.969 -7.301 -11.492 1 83.5 213 THR A C 1
ATOM 1629 O O . THR A 1 213 ? -45.594 -8.469 -11.664 1 83.5 213 THR A O 1
ATOM 1632 N N . ASN A 1 214 ? -46.375 -6.891 -10.359 1 82.25 214 ASN A N 1
ATOM 1633 C CA . ASN A 1 214 ? -46.625 -7.75 -9.203 1 82.25 214 ASN A CA 1
ATOM 1634 C C . ASN A 1 214 ? -45.375 -8.523 -8.812 1 82.25 214 ASN A C 1
ATOM 1636 O O . ASN A 1 214 ? -45.406 -9.742 -8.625 1 82.25 214 ASN A O 1
ATOM 1640 N N . GLY A 1 215 ? -44.219 -7.809 -8.891 1 85.69 215 GLY A N 1
ATOM 1641 C CA . GLY A 1 215 ? -43 -8.375 -8.375 1 85.69 215 GLY A CA 1
ATOM 1642 C C . GLY A 1 215 ? -42.156 -9.062 -9.445 1 85.69 215 GLY A C 1
ATOM 1643 O O . GLY A 1 215 ? -41.031 -9.523 -9.172 1 85.69 215 GLY A O 1
ATOM 1644 N N . ARG A 1 216 ? -42.594 -9.148 -10.648 1 85.31 216 ARG A N 1
ATOM 1645 C CA . ARG A 1 216 ? -41.906 -9.867 -11.703 1 85.31 216 ARG A CA 1
ATOM 1646 C C . ARG A 1 216 ? -40.656 -9.102 -12.156 1 85.31 216 ARG A C 1
ATOM 1648 O O . ARG A 1 216 ? -39.688 -9.703 -12.594 1 85.31 216 ARG A O 1
ATOM 1655 N N . ALA A 1 217 ? -40.781 -7.863 -11.945 1 87.38 217 ALA A N 1
ATOM 1656 C CA . ALA A 1 217 ? -39.656 -7.02 -12.391 1 87.38 217 ALA A CA 1
ATOM 1657 C C . ALA A 1 217 ? -38.406 -7.312 -11.586 1 87.38 217 ALA A C 1
ATOM 1659 O O . ALA A 1 217 ? -37.312 -7.5 -12.156 1 87.38 217 ALA A O 1
ATOM 1660 N N . ILE A 1 218 ? -38.531 -7.422 -10.312 1 91.56 218 ILE A N 1
ATOM 1661 C CA . ILE A 1 218 ? -37.375 -7.66 -9.461 1 91.56 218 ILE A CA 1
ATOM 1662 C C . ILE A 1 218 ? -36.812 -9.07 -9.703 1 91.56 218 ILE A C 1
ATOM 1664 O O . ILE A 1 218 ? -35.625 -9.289 -9.664 1 91.56 218 ILE A O 1
ATOM 1668 N N . GLU A 1 219 ? -37.688 -9.961 -9.914 1 92.56 219 GLU A N 1
ATOM 1669 C CA . GLU A 1 219 ? -37.281 -11.32 -10.227 1 92.56 219 GLU A CA 1
ATOM 1670 C C . GLU A 1 219 ? -36.438 -11.367 -11.5 1 92.56 219 GLU A C 1
ATOM 1672 O O . GLU A 1 219 ? -35.406 -12 -11.531 1 92.56 219 GLU A O 1
ATOM 1677 N N . SER A 1 220 ? -36.969 -10.664 -12.461 1 91.69 220 SER A N 1
ATOM 1678 C CA . SER A 1 220 ? -36.25 -10.594 -13.727 1 91.69 220 SER A CA 1
ATOM 1679 C C . SER A 1 220 ? -34.906 -9.883 -13.57 1 91.69 220 SER A C 1
ATOM 1681 O O . SER A 1 220 ? -33.938 -10.219 -14.25 1 91.69 220 SER A O 1
ATOM 1683 N N . MET A 1 221 ? -34.844 -8.945 -12.734 1 93.81 221 MET A N 1
ATOM 1684 C CA . MET A 1 221 ? -33.594 -8.211 -12.5 1 93.81 221 MET A CA 1
ATOM 1685 C C . MET A 1 221 ? -32.562 -9.117 -11.859 1 93.81 221 MET A C 1
ATOM 1687 O O . MET A 1 221 ? -31.375 -9.055 -12.219 1 93.81 221 MET A O 1
ATOM 1691 N N . LEU A 1 222 ? -33 -9.977 -10.961 1 95.56 222 LEU A N 1
ATOM 1692 C CA . LEU A 1 222 ? -32.062 -10.844 -10.234 1 95.56 222 LEU A CA 1
ATOM 1693 C C . LEU A 1 222 ? -31.672 -12.047 -11.078 1 95.56 222 LEU A C 1
ATOM 1695 O O . LEU A 1 222 ? -30.484 -12.305 -11.281 1 95.56 222 LEU A O 1
ATOM 1699 N N . LEU A 1 223 ? -32.688 -12.727 -11.703 1 94.94 223 LEU A N 1
ATOM 1700 C CA . LEU A 1 223 ? -32.469 -14.008 -12.359 1 94.94 223 LEU A CA 1
ATOM 1701 C C . LEU A 1 223 ? -32.188 -13.82 -13.852 1 94.94 223 LEU A C 1
ATOM 1703 O O . LEU A 1 223 ? -31.609 -14.695 -14.492 1 94.94 223 LEU A O 1
ATOM 1707 N N . GLY A 1 224 ? -32.656 -12.688 -14.32 1 94.25 224 GLY A N 1
ATOM 1708 C CA . GLY A 1 224 ? -32.656 -12.523 -15.766 1 94.25 224 GLY A CA 1
ATOM 1709 C C . GLY A 1 224 ? -33.938 -13.062 -16.422 1 94.25 224 GLY A C 1
ATOM 1710 O O . GLY A 1 224 ? -34.812 -13.609 -15.734 1 94.25 224 GLY A O 1
ATOM 1711 N N . ARG A 1 225 ? -33.969 -12.766 -17.766 1 91.12 225 ARG A N 1
ATOM 1712 C CA . ARG A 1 225 ? -35.156 -13.211 -18.484 1 91.12 225 ARG A CA 1
ATOM 1713 C C . ARG A 1 225 ? -34.781 -13.766 -19.859 1 91.12 225 ARG A C 1
ATOM 1715 O O . ARG A 1 225 ? -33.812 -13.312 -20.484 1 91.12 225 ARG A O 1
ATOM 1722 N N . GLU A 1 226 ? -35.5 -14.781 -20.125 1 90.62 226 GLU A N 1
ATOM 1723 C CA . GLU A 1 226 ? -35.375 -15.32 -21.484 1 90.62 226 GLU A CA 1
ATOM 1724 C C . GLU A 1 226 ? -36.375 -14.625 -22.422 1 90.62 226 GLU A C 1
ATOM 1726 O O . GLU A 1 226 ? -37.312 -13.961 -21.984 1 90.62 226 GLU A O 1
ATOM 1731 N N . ARG A 1 227 ? -36 -14.867 -23.672 1 85.88 227 ARG A N 1
ATOM 1732 C CA . ARG A 1 227 ? -36.906 -14.344 -24.672 1 85.88 227 ARG A CA 1
ATOM 1733 C C . ARG A 1 227 ? -38.312 -14.953 -24.5 1 85.88 227 ARG A C 1
ATOM 1735 O O . ARG A 1 227 ? -38.438 -16.172 -24.312 1 85.88 227 ARG A O 1
ATOM 1742 N N . GLY A 1 228 ? -39.312 -14.055 -24.469 1 78.19 228 GLY A N 1
ATOM 1743 C CA . GLY A 1 228 ? -40.688 -14.531 -24.406 1 78.19 228 GLY A CA 1
ATOM 1744 C C . GLY A 1 228 ? -41.125 -14.93 -23.016 1 78.19 228 GLY A C 1
ATOM 1745 O O . GLY A 1 228 ? -42.094 -15.656 -22.844 1 78.19 228 GLY A O 1
ATOM 1746 N N . ALA A 1 229 ? -40.375 -14.57 -22.031 1 73.5 229 ALA A N 1
ATOM 1747 C CA . ALA A 1 229 ? -40.688 -14.938 -20.641 1 73.5 229 ALA A CA 1
ATOM 1748 C C . ALA A 1 229 ? -42.062 -14.453 -20.25 1 73.5 229 ALA A C 1
ATOM 1750 O O . ALA A 1 229 ? -42.812 -15.172 -19.578 1 73.5 229 ALA A O 1
ATOM 1751 N N . TYR A 1 230 ? -42.406 -13.289 -20.609 1 73.69 230 TYR A N 1
ATOM 1752 C CA . TYR A 1 230 ? -43.75 -12.758 -20.453 1 73.69 230 TYR A CA 1
ATOM 1753 C C . TYR A 1 230 ? -44.062 -11.742 -21.562 1 73.69 230 TYR A C 1
ATOM 1755 O O . TYR A 1 230 ? -43.219 -11.461 -22.406 1 73.69 230 TYR A O 1
ATOM 1763 N N . THR A 1 231 ? -45.281 -11.352 -21.516 1 71.31 231 THR A N 1
ATOM 1764 C CA . THR A 1 231 ? -45.75 -10.484 -22.578 1 71.31 231 THR A CA 1
ATOM 1765 C C . THR A 1 231 ? -44.906 -9.219 -22.656 1 71.31 231 THR A C 1
ATOM 1767 O O . THR A 1 231 ? -44.688 -8.547 -21.656 1 71.31 231 THR A O 1
ATOM 1770 N N . GLY A 1 232 ? -44.25 -8.906 -23.734 1 68.12 232 GLY A N 1
ATOM 1771 C CA . GLY A 1 232 ? -43.531 -7.66 -23.938 1 68.12 232 GLY A CA 1
ATOM 1772 C C . GLY A 1 232 ? -42.031 -7.832 -23.859 1 68.12 232 GLY A C 1
ATOM 1773 O O . GLY A 1 232 ? -41.281 -6.891 -24.141 1 68.12 232 GLY A O 1
ATOM 1774 N N . VAL A 1 233 ? -41.625 -9.062 -23.516 1 69.38 233 VAL A N 1
ATOM 1775 C CA . VAL A 1 233 ? -40.188 -9.273 -23.422 1 69.38 233 VAL A CA 1
ATOM 1776 C C . VAL A 1 233 ? -39.625 -9.703 -24.766 1 69.38 233 VAL A C 1
ATOM 1778 O O . VAL A 1 233 ? -39.938 -10.797 -25.25 1 69.38 233 VAL A O 1
ATOM 1781 N N . GLU A 1 234 ? -38.875 -8.922 -25.391 1 75.06 234 GLU A N 1
ATOM 1782 C CA . GLU A 1 234 ? -38.406 -9.18 -26.75 1 75.06 234 GLU A CA 1
ATOM 1783 C C . GLU A 1 234 ? -36.938 -9.625 -26.75 1 75.06 234 GLU A C 1
ATOM 1785 O O . GLU A 1 234 ? -36.438 -10.133 -27.75 1 75.06 234 GLU A O 1
ATOM 1790 N N . ARG A 1 235 ? -36.281 -9.414 -25.625 1 83.5 235 ARG A N 1
ATOM 1791 C CA . ARG A 1 235 ? -34.844 -9.75 -25.672 1 83.5 235 ARG A CA 1
ATOM 1792 C C . ARG A 1 235 ? -34.406 -10.438 -24.391 1 83.5 235 ARG A C 1
ATOM 1794 O O . ARG A 1 235 ? -35.031 -10.242 -23.328 1 83.5 235 ARG A O 1
ATOM 1801 N N . ARG A 1 236 ? -33.438 -11.273 -24.578 1 87.31 236 ARG A N 1
ATOM 1802 C CA . ARG A 1 236 ? -32.75 -11.891 -23.438 1 87.31 236 ARG A CA 1
ATOM 1803 C C . ARG A 1 236 ? -31.953 -10.859 -22.656 1 87.31 236 ARG A C 1
ATOM 1805 O O . ARG A 1 236 ? -31.297 -9.984 -23.234 1 87.31 236 ARG A O 1
ATOM 1812 N N . ASP A 1 237 ? -32.156 -10.922 -21.359 1 90.81 237 ASP A N 1
ATOM 1813 C CA . ASP A 1 237 ? -31.406 -10 -20.5 1 90.81 237 ASP A CA 1
ATOM 1814 C C . ASP A 1 237 ? -30.797 -10.727 -19.312 1 90.81 237 ASP A C 1
ATOM 1816 O O . ASP A 1 237 ? -31.5 -11.43 -18.578 1 90.81 237 ASP A O 1
ATOM 1820 N N . PRO A 1 238 ? -29.547 -10.578 -19.156 1 94.06 238 PRO A N 1
ATOM 1821 C CA . PRO A 1 238 ? -28.906 -11.219 -18 1 94.06 238 PRO A CA 1
ATOM 1822 C C . PRO A 1 238 ? -29.281 -10.547 -16.688 1 94.06 238 PRO A C 1
ATOM 1824 O O . PRO A 1 238 ? -29.438 -9.328 -16.625 1 94.06 238 PRO A O 1
ATOM 1827 N N . GLY A 1 239 ? -29.484 -11.352 -15.688 1 95.81 239 GLY A N 1
ATOM 1828 C CA . GLY A 1 239 ? -29.797 -10.859 -14.352 1 95.81 239 GLY A CA 1
ATOM 1829 C C . GLY A 1 239 ? -28.562 -10.523 -13.539 1 95.81 239 GLY A C 1
ATOM 1830 O O . GLY A 1 239 ? -27.438 -10.695 -14.008 1 95.81 239 GLY A O 1
ATOM 1831 N N . LEU A 1 240 ? -28.781 -10.102 -12.359 1 97.38 240 LEU A N 1
ATOM 1832 C CA . LEU A 1 240 ? -27.719 -9.688 -11.453 1 97.38 240 LEU A CA 1
ATOM 1833 C C . LEU A 1 240 ? -26.859 -10.883 -11.055 1 97.38 240 LEU A C 1
ATOM 1835 O O . LEU A 1 240 ? -25.641 -10.75 -10.883 1 97.38 240 LEU A O 1
ATOM 1839 N N . PHE A 1 241 ? -27.453 -12.047 -10.93 1 96.69 241 PHE A N 1
ATOM 1840 C CA . PHE A 1 241 ? -26.703 -13.242 -10.547 1 96.69 241 PHE A CA 1
ATOM 1841 C C . PHE A 1 241 ? -25.641 -13.578 -11.586 1 96.69 241 PHE A C 1
ATOM 1843 O O . PHE A 1 241 ? -24.531 -13.945 -11.234 1 96.69 241 PHE A O 1
ATOM 1850 N N . GLU A 1 242 ? -26.016 -13.422 -12.789 1 95.81 242 GLU A N 1
ATOM 1851 C CA . GLU A 1 242 ? -25.109 -13.688 -13.891 1 95.81 242 GLU A CA 1
ATOM 1852 C C . GLU A 1 242 ? -24.047 -12.594 -14 1 95.81 242 GLU A C 1
ATOM 1854 O O . GLU A 1 242 ? -22.859 -12.891 -14.203 1 95.81 242 GLU A O 1
ATOM 1859 N N . GLN A 1 243 ? -24.453 -11.383 -13.828 1 96.69 243 GLN A N 1
ATOM 1860 C CA . GLN A 1 243 ? -23.562 -10.242 -13.938 1 96.69 243 GLN A CA 1
ATOM 1861 C C . GLN A 1 243 ? -22.516 -10.242 -12.828 1 96.69 243 GLN A C 1
ATOM 1863 O O . GLN A 1 243 ? -21.391 -9.758 -13.023 1 96.69 243 GLN A O 1
ATOM 1868 N N . ALA A 1 244 ? -22.828 -10.797 -11.703 1 97.12 244 ALA A N 1
ATOM 1869 C CA . ALA A 1 244 ? -21.953 -10.773 -10.539 1 97.12 244 ALA A CA 1
ATOM 1870 C C . ALA A 1 244 ? -21.016 -11.977 -10.531 1 97.12 244 ALA A C 1
ATOM 1872 O O . ALA A 1 244 ? -20.188 -12.125 -9.633 1 97.12 244 ALA A O 1
ATOM 1873 N N . SER A 1 245 ? -21.109 -12.805 -11.531 1 94.94 245 SER A N 1
ATOM 1874 C CA . SER A 1 245 ? -20.312 -14.023 -11.555 1 94.94 245 SER A CA 1
ATOM 1875 C C . SER A 1 245 ? -18.812 -13.711 -11.461 1 94.94 245 SER A C 1
ATOM 1877 O O . SER A 1 245 ? -18.328 -12.812 -12.141 1 94.94 245 SER A O 1
ATOM 1879 N N . GLY A 1 246 ? -18.188 -14.438 -10.562 1 93.62 246 GLY A N 1
ATOM 1880 C CA . GLY A 1 246 ? -16.766 -14.242 -10.367 1 93.62 246 GLY A CA 1
ATOM 1881 C C . GLY A 1 246 ? -16.453 -13.109 -9.414 1 93.62 246 GLY A C 1
ATOM 1882 O O . GLY A 1 246 ? -15.289 -12.922 -9.023 1 93.62 246 GLY A O 1
ATOM 1883 N N . GLY A 1 247 ? -17.484 -12.414 -9.008 1 96.62 247 GLY A N 1
ATOM 1884 C CA . GLY A 1 247 ? -17.281 -11.258 -8.156 1 96.62 247 GLY A CA 1
ATOM 1885 C C . GLY A 1 247 ? -18.172 -11.258 -6.934 1 96.62 247 GLY A C 1
ATOM 1886 O O . GLY A 1 247 ? -18.328 -12.281 -6.27 1 96.62 247 GLY A O 1
ATOM 1887 N N . THR A 1 248 ? -18.609 -10.07 -6.605 1 98 248 THR A N 1
ATOM 1888 C CA . THR A 1 248 ? -19.391 -9.875 -5.391 1 98 248 THR A CA 1
ATOM 1889 C C . THR A 1 248 ? -20.719 -9.188 -5.703 1 98 248 THR A C 1
ATOM 1891 O O . THR A 1 248 ? -20.766 -8.25 -6.496 1 98 248 THR A O 1
ATOM 1894 N N . LEU A 1 249 ? -21.781 -9.688 -5.164 1 98.38 249 LEU A N 1
ATOM 1895 C CA . LEU A 1 249 ? -23.109 -9.086 -5.25 1 98.38 249 LEU A CA 1
ATOM 1896 C C . LEU A 1 249 ? -23.516 -8.477 -3.912 1 98.38 249 LEU A C 1
ATOM 1898 O O . LEU A 1 249 ? -23.625 -9.18 -2.908 1 98.38 249 LEU A O 1
ATOM 1902 N N . LEU A 1 250 ? -23.719 -7.207 -3.91 1 98.69 250 LEU A N 1
ATOM 1903 C CA . LEU A 1 250 ? -24.219 -6.508 -2.729 1 98.69 250 LEU A CA 1
ATOM 1904 C C . LEU A 1 250 ? -25.719 -6.285 -2.812 1 98.69 250 LEU A C 1
ATOM 1906 O O . LEU A 1 250 ? -26.203 -5.602 -3.719 1 98.69 250 LEU A O 1
ATOM 1910 N N . LEU A 1 251 ? -26.422 -6.859 -1.957 1 97.94 251 LEU A N 1
ATOM 1911 C CA . LEU A 1 251 ? -27.859 -6.641 -1.859 1 97.94 251 LEU A CA 1
ATOM 1912 C C . LEU A 1 251 ? -28.203 -5.766 -0.655 1 97.94 251 LEU A C 1
ATOM 1914 O O . LEU A 1 251 ? -28.141 -6.23 0.487 1 97.94 251 LEU A O 1
ATOM 1918 N N . GLY A 1 252 ? -28.578 -4.586 -0.929 1 97.31 252 GLY A N 1
ATOM 1919 C CA . GLY A 1 252 ? -28.953 -3.664 0.13 1 97.31 252 GLY A CA 1
ATOM 1920 C C . GLY A 1 252 ? -30.359 -3.9 0.656 1 97.31 252 GLY A C 1
ATOM 1921 O O . GLY A 1 252 ? -31.281 -4.164 -0.119 1 97.31 252 GLY A O 1
ATOM 1922 N N . GLU A 1 253 ? -30.5 -3.836 1.928 1 95.88 253 GLU A N 1
ATOM 1923 C CA . GLU A 1 253 ? -31.781 -4.027 2.58 1 95.88 253 GLU A CA 1
ATOM 1924 C C . GLU A 1 253 ? -32.438 -5.336 2.145 1 95.88 253 GLU A C 1
ATOM 1926 O O . GLU A 1 253 ? -33.562 -5.34 1.656 1 95.88 253 GLU A O 1
ATOM 1931 N N . ILE A 1 254 ? -31.812 -6.379 2.48 1 95.94 254 ILE A N 1
ATOM 1932 C CA . ILE A 1 254 ? -32.156 -7.711 2.01 1 95.94 254 ILE A CA 1
ATOM 1933 C C . ILE A 1 254 ? -33.531 -8.102 2.557 1 95.94 254 ILE A C 1
ATOM 1935 O O . ILE A 1 254 ? -34.219 -8.93 1.968 1 95.94 254 ILE A O 1
ATOM 1939 N N . THR A 1 255 ? -34 -7.512 3.668 1 94.62 255 THR A N 1
ATOM 1940 C CA . THR A 1 255 ? -35.25 -7.855 4.297 1 94.62 255 THR A CA 1
ATOM 1941 C C . THR A 1 255 ? -36.438 -7.383 3.439 1 94.62 255 THR A C 1
ATOM 1943 O O . THR A 1 255 ? -37.562 -7.812 3.643 1 94.62 255 THR A O 1
ATOM 1946 N N . ALA A 1 256 ? -36.188 -6.5 2.512 1 93.88 256 ALA A N 1
ATOM 1947 C CA . ALA A 1 256 ? -37.219 -6.008 1.607 1 93.88 256 ALA A CA 1
ATOM 1948 C C . ALA A 1 256 ? -37.5 -7.008 0.488 1 93.88 256 ALA A C 1
ATOM 1950 O O . ALA A 1 256 ? -38.5 -6.926 -0.19 1 93.88 256 ALA A O 1
ATOM 1951 N N . LEU A 1 257 ? -36.594 -7.883 0.275 1 94.75 257 LEU A N 1
ATOM 1952 C CA . LEU A 1 257 ? -36.75 -8.891 -0.768 1 94.75 257 LEU A CA 1
ATOM 1953 C C . LEU A 1 257 ? -37.875 -9.883 -0.397 1 94.75 257 LEU A C 1
ATOM 1955 O O . LEU A 1 257 ? -37.906 -10.383 0.73 1 94.75 257 LEU A O 1
ATOM 1959 N N . PRO A 1 258 ? -38.688 -10.164 -1.344 1 93.69 258 PRO A N 1
ATOM 1960 C CA . PRO A 1 258 ? -39.719 -11.195 -1.07 1 93.69 258 PRO A CA 1
ATOM 1961 C C . PRO A 1 258 ? -39.094 -12.539 -0.682 1 93.69 258 PRO A C 1
ATOM 1963 O O . PRO A 1 258 ? -38 -12.883 -1.163 1 93.69 258 PRO A O 1
ATOM 1966 N N . LEU A 1 259 ? -39.844 -13.328 0.133 1 94.75 259 LEU A N 1
ATOM 1967 C CA . LEU A 1 259 ? -39.312 -14.578 0.68 1 94.75 259 LEU A CA 1
ATOM 1968 C C . LEU A 1 259 ? -39 -15.57 -0.435 1 94.75 259 LEU A C 1
ATOM 1970 O O . LEU A 1 259 ? -38.031 -16.344 -0.331 1 94.75 259 LEU A O 1
ATOM 1974 N N . SER A 1 260 ? -39.812 -15.547 -1.49 1 93.94 260 SER A N 1
ATOM 1975 C CA . SER A 1 260 ? -39.594 -16.453 -2.613 1 93.94 260 SER A CA 1
ATOM 1976 C C . SER A 1 260 ? -38.25 -16.172 -3.295 1 93.94 260 SER A C 1
ATOM 1978 O O . SER A 1 260 ? -37.562 -17.094 -3.697 1 93.94 260 SER A O 1
ATOM 1980 N N . LEU A 1 261 ? -37.938 -14.93 -3.4 1 95 261 LEU A N 1
ATOM 1981 C CA . LEU A 1 261 ? -36.688 -14.547 -4.035 1 95 261 LEU A CA 1
ATOM 1982 C C . LEU A 1 261 ? -35.5 -14.82 -3.109 1 95 261 LEU A C 1
ATOM 1984 O O . LEU A 1 261 ? -34.406 -15.102 -3.574 1 95 261 LEU A O 1
ATOM 1988 N N . GLN A 1 262 ? -35.719 -14.688 -1.786 1 96.19 262 GLN A N 1
ATOM 1989 C CA . GLN A 1 262 ? -34.688 -15.086 -0.829 1 96.19 262 GLN A CA 1
ATOM 1990 C C . GLN A 1 262 ? -34.344 -16.562 -0.967 1 96.19 262 GLN A C 1
ATOM 1992 O O . GLN A 1 262 ? -33.188 -16.953 -0.869 1 96.19 262 GLN A O 1
ATOM 1997 N N . GLU A 1 263 ? -35.344 -17.312 -1.193 1 94.88 263 GLU A N 1
ATOM 1998 C CA . GLU A 1 263 ? -35.156 -18.75 -1.41 1 94.88 263 GLU A CA 1
ATOM 1999 C C . GLU A 1 263 ? -34.344 -19 -2.678 1 94.88 263 GLU A C 1
ATOM 2001 O O . GLU A 1 263 ? -33.406 -19.812 -2.678 1 94.88 263 GLU A O 1
ATOM 2006 N N . ALA A 1 264 ? -34.75 -18.328 -3.707 1 94.31 264 ALA A N 1
ATOM 2007 C CA . ALA A 1 264 ? -34.031 -18.453 -4.969 1 94.31 264 ALA A CA 1
ATOM 2008 C C . ALA A 1 264 ? -32.562 -18.047 -4.801 1 94.31 264 ALA A C 1
ATOM 2010 O O . ALA A 1 264 ? -31.656 -18.688 -5.363 1 94.31 264 ALA A O 1
ATOM 2011 N N . LEU A 1 265 ? -32.344 -17.016 -4.094 1 95.69 265 LEU A N 1
ATOM 2012 C CA . LEU A 1 265 ? -30.984 -16.531 -3.799 1 95.69 265 LEU A CA 1
ATOM 2013 C C . LEU A 1 265 ? -30.188 -17.609 -3.08 1 95.69 265 LEU A C 1
ATOM 2015 O O . LEU A 1 265 ? -29.047 -17.906 -3.469 1 95.69 265 LEU A O 1
ATOM 2019 N N . LEU A 1 266 ? -30.75 -18.172 -2.082 1 93.12 266 LEU A N 1
ATOM 2020 C CA . LEU A 1 266 ? -30.078 -19.203 -1.306 1 93.12 266 LEU A CA 1
ATOM 2021 C C . LEU A 1 266 ? -29.719 -20.406 -2.184 1 93.12 266 LEU A C 1
ATOM 2023 O O . LEU A 1 266 ? -28.625 -20.953 -2.09 1 93.12 266 LEU A O 1
ATOM 2027 N N . ARG A 1 267 ? -30.625 -20.766 -3.029 1 90.88 267 ARG A N 1
ATOM 2028 C CA . ARG A 1 267 ? -30.391 -21.875 -3.939 1 90.88 267 ARG A CA 1
ATOM 2029 C C . ARG A 1 267 ? -29.234 -21.578 -4.887 1 90.88 267 ARG A C 1
ATOM 2031 O O . ARG A 1 267 ? -28.391 -22.438 -5.133 1 90.88 267 ARG A O 1
ATOM 2038 N N . ALA A 1 268 ? -29.266 -20.438 -5.398 1 92 268 ALA A N 1
ATOM 2039 C CA . ALA A 1 268 ? -28.203 -20.016 -6.305 1 92 268 ALA A CA 1
ATOM 2040 C C . ALA A 1 268 ? -26.844 -20.031 -5.602 1 92 268 ALA A C 1
ATOM 2042 O O . ALA A 1 268 ? -25.828 -20.406 -6.195 1 92 268 ALA A O 1
ATOM 2043 N N . LEU A 1 269 ? -26.828 -19.641 -4.375 1 89.12 269 LEU A N 1
ATOM 2044 C CA . LEU A 1 269 ? -25.594 -19.594 -3.596 1 89.12 269 LEU A CA 1
ATOM 2045 C C . LEU A 1 269 ? -25.078 -21 -3.322 1 89.12 269 LEU A C 1
ATOM 2047 O O . LEU A 1 269 ? -23.875 -21.266 -3.406 1 89.12 269 LEU A O 1
ATOM 2051 N N . ASP A 1 270 ? -25.922 -21.859 -3.066 1 83.38 270 ASP A N 1
ATOM 2052 C CA . ASP A 1 270 ? -25.562 -23.219 -2.66 1 83.38 270 ASP A CA 1
ATOM 2053 C C . ASP A 1 270 ? -25.172 -24.062 -3.867 1 83.38 270 ASP A C 1
ATOM 2055 O O . ASP A 1 270 ? -24.156 -24.766 -3.832 1 83.38 270 ASP A O 1
ATOM 2059 N N . SER A 1 271 ? -25.969 -23.938 -4.93 1 84.88 271 SER A N 1
ATOM 2060 C CA . SER A 1 271 ? -25.766 -24.812 -6.082 1 84.88 271 SER A CA 1
ATOM 2061 C C . SER A 1 271 ? -24.875 -24.156 -7.121 1 84.88 271 SER A C 1
ATOM 2063 O O . SER A 1 271 ? -24.375 -24.828 -8.023 1 84.88 271 SER A O 1
ATOM 2065 N N . GLN A 1 272 ? -24.75 -22.891 -7.02 1 88.5 272 GLN A N 1
ATOM 2066 C CA . GLN A 1 272 ? -24 -22.078 -7.98 1 88.5 272 GLN A CA 1
ATOM 2067 C C . GLN A 1 272 ? -24.578 -22.234 -9.383 1 88.5 272 GLN A C 1
ATOM 2069 O O . GLN A 1 272 ? -23.828 -22.25 -10.367 1 88.5 272 GLN A O 1
ATOM 2074 N N . ASN A 1 273 ? -25.844 -22.484 -9.383 1 90.94 273 ASN A N 1
ATOM 2075 C CA . ASN A 1 273 ? -26.609 -22.5 -10.625 1 90.94 273 ASN A CA 1
ATOM 2076 C C . ASN A 1 273 ? -28 -21.922 -10.422 1 90.94 273 ASN A C 1
ATOM 2078 O O . ASN A 1 273 ? -28.516 -21.891 -9.297 1 90.94 273 ASN A O 1
ATOM 2082 N N . PHE A 1 274 ? -28.562 -21.422 -11.516 1 93.31 274 PHE A N 1
ATOM 2083 C CA . PHE A 1 274 ? -29.922 -20.891 -11.477 1 93.31 274 PHE A CA 1
ATOM 2084 C C . PHE A 1 274 ? -30.531 -20.875 -12.875 1 93.31 274 PHE A C 1
ATOM 2086 O O . PHE A 1 274 ? -29.859 -21.219 -13.852 1 93.31 274 PHE A O 1
ATOM 2093 N N . MET A 1 275 ? -31.828 -20.609 -12.867 1 93.81 275 MET A N 1
ATOM 2094 C CA . MET A 1 275 ? -32.531 -20.5 -14.141 1 93.81 275 MET A CA 1
ATOM 2095 C C . MET A 1 275 ? -33.125 -19.109 -14.328 1 93.81 275 MET A C 1
ATOM 2097 O O . MET A 1 275 ? -33.625 -18.516 -13.375 1 93.81 275 MET A O 1
ATOM 2101 N N . ARG A 1 276 ? -33 -18.656 -15.555 1 94 276 ARG A N 1
ATOM 2102 C CA . ARG A 1 276 ? -33.656 -17.391 -15.875 1 94 276 ARG A CA 1
ATOM 2103 C C . ARG A 1 276 ? -35.188 -17.547 -15.82 1 94 276 ARG A C 1
ATOM 2105 O O . ARG A 1 276 ? -35.688 -18.672 -15.883 1 94 276 ARG A O 1
ATOM 2112 N N . VAL A 1 277 ? -35.75 -16.344 -15.68 1 91.19 277 VAL A N 1
ATOM 2113 C CA . VAL A 1 277 ? -37.219 -16.375 -15.711 1 91.19 277 VAL A CA 1
ATOM 2114 C C . VAL A 1 277 ? -37.688 -16.875 -17.078 1 91.19 277 VAL A C 1
ATOM 2116 O O . VAL A 1 277 ? -37.281 -16.344 -18.109 1 91.19 277 VAL A O 1
ATOM 2119 N N . GLY A 1 278 ? -38.438 -17.859 -17.094 1 87.44 278 GLY A N 1
ATOM 2120 C CA . GLY A 1 278 ? -38.969 -18.422 -18.312 1 87.44 278 GLY A CA 1
ATOM 2121 C C . GLY A 1 278 ? -38.031 -19.391 -19 1 87.44 278 GLY A C 1
ATOM 2122 O O . GLY A 1 278 ? -38.344 -19.906 -20.078 1 87.44 278 GLY A O 1
ATOM 2123 N N . GLY A 1 279 ? -36.938 -19.562 -18.422 1 87.38 279 GLY A N 1
ATOM 2124 C CA . GLY A 1 279 ? -35.938 -20.422 -19.031 1 87.38 279 GLY A CA 1
ATOM 2125 C C . GLY A 1 279 ? -35.906 -21.828 -18.453 1 87.38 279 GLY A C 1
ATOM 2126 O O . GLY A 1 279 ? -36.469 -22.062 -17.391 1 87.38 279 GLY A O 1
ATOM 2127 N N . THR A 1 280 ? -35.188 -22.734 -19.312 1 88.69 280 THR A N 1
ATOM 2128 C CA . THR A 1 280 ? -35.094 -24.125 -18.859 1 88.69 280 THR A CA 1
ATOM 2129 C C . THR A 1 280 ? -33.656 -24.547 -18.734 1 88.69 280 THR A C 1
ATOM 2131 O O . THR A 1 280 ? -33.344 -25.672 -18.328 1 88.69 280 THR A O 1
ATOM 2134 N N . THR A 1 281 ? -32.812 -23.688 -19.016 1 91.06 281 THR A N 1
ATOM 2135 C CA . THR A 1 281 ? -31.406 -24.016 -18.984 1 91.06 281 THR A CA 1
ATOM 2136 C C . THR A 1 281 ? -30.766 -23.469 -17.719 1 91.06 281 THR A C 1
ATOM 2138 O O . THR A 1 281 ? -30.984 -22.312 -17.344 1 91.06 281 THR A O 1
ATOM 2141 N N . GLU A 1 282 ? -30 -24.328 -17.094 1 92.5 282 GLU A N 1
ATOM 2142 C CA . GLU A 1 282 ? -29.266 -23.891 -15.898 1 92.5 282 GLU A CA 1
ATOM 2143 C C . GLU A 1 282 ? -28.031 -23.078 -16.266 1 92.5 282 GLU A C 1
ATOM 2145 O O . GLU A 1 282 ? -27.328 -23.406 -17.234 1 92.5 282 GLU A O 1
ATOM 2150 N N . ILE A 1 283 ? -27.891 -22.047 -15.562 1 92.62 283 ILE A N 1
ATOM 2151 C CA . ILE A 1 283 ? -26.734 -21.156 -15.75 1 92.62 283 ILE A CA 1
ATOM 2152 C C . ILE A 1 283 ? -25.812 -21.234 -14.539 1 92.62 283 ILE A C 1
ATOM 2154 O O . ILE A 1 283 ? -26.266 -21.109 -13.398 1 92.62 283 ILE A O 1
ATOM 2158 N N . ALA A 1 284 ? -24.578 -21.516 -14.805 1 91.38 284 ALA A N 1
ATOM 2159 C CA . ALA A 1 284 ? -23.578 -21.547 -13.727 1 91.38 284 ALA A CA 1
ATOM 2160 C C . ALA A 1 284 ? -23.156 -20.141 -13.336 1 91.38 284 ALA A C 1
ATOM 2162 O O . ALA A 1 284 ? -22.922 -19.297 -14.203 1 91.38 284 ALA A O 1
ATOM 2163 N N . SER A 1 285 ? -23.219 -19.828 -12.047 1 91.62 285 SER A N 1
ATOM 2164 C CA . SER A 1 285 ? -22.75 -18.547 -11.539 1 91.62 285 SER A CA 1
ATOM 2165 C C . SER A 1 285 ? -22.156 -18.672 -10.148 1 91.62 285 SER A C 1
ATOM 2167 O O . SER A 1 285 ? -22.766 -19.25 -9.25 1 91.62 285 SER A O 1
ATOM 2169 N N . ASP A 1 286 ? -20.938 -18.188 -10.023 1 92.12 286 ASP A N 1
ATOM 2170 C CA . ASP A 1 286 ? -20.219 -18.188 -8.75 1 92.12 286 ASP A CA 1
ATOM 2171 C C . ASP A 1 286 ? -19.953 -16.766 -8.258 1 92.12 286 ASP A C 1
ATOM 2173 O O . ASP A 1 286 ? -19.031 -16.109 -8.719 1 92.12 286 ASP A O 1
ATOM 2177 N N . PHE A 1 287 ? -20.844 -16.344 -7.367 1 94.75 287 PHE A N 1
ATOM 2178 C CA . PHE A 1 287 ? -20.641 -15.016 -6.805 1 94.75 287 PHE A CA 1
ATOM 2179 C C . PHE A 1 287 ? -20.672 -15.062 -5.281 1 94.75 287 PHE A C 1
ATOM 2181 O O . PHE A 1 287 ? -21.188 -16.016 -4.691 1 94.75 287 PHE A O 1
ATOM 2188 N N . ARG A 1 288 ? -20.047 -14.07 -4.672 1 95.31 288 ARG A N 1
ATOM 2189 C CA . ARG A 1 288 ? -20.125 -13.891 -3.227 1 95.31 288 ARG A CA 1
ATOM 2190 C C . ARG A 1 288 ? -21.219 -12.906 -2.852 1 95.31 288 ARG A C 1
ATOM 2192 O O . ARG A 1 288 ? -21.391 -11.883 -3.508 1 95.31 288 ARG A O 1
ATOM 2199 N N . LEU A 1 289 ? -21.906 -13.211 -1.806 1 97.19 289 LEU A N 1
ATOM 2200 C CA . LEU A 1 289 ? -23.016 -12.359 -1.376 1 97.19 289 LEU A CA 1
ATOM 2201 C C . LEU A 1 289 ? -22.594 -11.484 -0.198 1 97.19 289 LEU A C 1
ATOM 2203 O O . LEU A 1 289 ? -22.016 -11.977 0.77 1 97.19 289 LEU A O 1
ATOM 2207 N N . ILE A 1 290 ? -22.844 -10.227 -0.312 1 98.06 290 ILE A N 1
ATOM 2208 C CA . ILE A 1 290 ? -22.875 -9.297 0.815 1 98.06 290 ILE A CA 1
ATOM 2209 C C . ILE A 1 290 ? -24.25 -8.68 0.95 1 98.06 290 ILE A C 1
ATOM 2211 O O . ILE A 1 290 ? -24.781 -8.117 -0.012 1 98.06 290 ILE A O 1
ATOM 2215 N N . ALA A 1 291 ? -24.859 -8.828 2.043 1 97.94 291 ALA A N 1
ATOM 2216 C CA . ALA A 1 291 ? -26.188 -8.266 2.303 1 97.94 291 ALA A CA 1
ATOM 2217 C C . ALA A 1 291 ? -26.109 -7.188 3.379 1 97.94 291 ALA A C 1
ATOM 2219 O O . ALA A 1 291 ? -25.219 -7.199 4.227 1 97.94 291 ALA A O 1
ATOM 2220 N N . THR A 1 292 ? -27.031 -6.242 3.273 1 97.44 292 THR A N 1
ATOM 2221 C CA . THR A 1 292 ? -27.062 -5.215 4.312 1 97.44 292 THR A CA 1
ATOM 2222 C C . THR A 1 292 ? -28.469 -5.102 4.906 1 97.44 292 THR A C 1
ATOM 2224 O O . THR A 1 292 ? -29.453 -5.418 4.246 1 97.44 292 THR A O 1
ATOM 2227 N N . THR A 1 293 ? -28.562 -4.742 6.191 1 95.88 293 THR A N 1
ATOM 2228 C CA . THR A 1 293 ? -29.797 -4.398 6.891 1 95.88 293 THR A CA 1
ATOM 2229 C C . THR A 1 293 ? -29.578 -3.186 7.797 1 95.88 293 THR A C 1
ATOM 2231 O O . THR A 1 293 ? -28.453 -2.828 8.109 1 95.88 293 THR A O 1
ATOM 2234 N N . ARG A 1 294 ? -30.703 -2.547 8.195 1 93.62 294 ARG A N 1
ATOM 2235 C CA . ARG A 1 294 ? -30.625 -1.364 9.047 1 93.62 294 ARG A CA 1
ATOM 2236 C C . ARG A 1 294 ? -30.531 -1.754 10.516 1 93.62 294 ARG A C 1
ATOM 2238 O O . ARG A 1 294 ? -30.031 -0.978 11.336 1 93.62 294 ARG A O 1
ATOM 2245 N N . ARG A 1 295 ? -31.047 -2.895 10.773 1 90.25 295 ARG A N 1
ATOM 2246 C CA . ARG A 1 295 ? -31.094 -3.428 12.133 1 90.25 295 ARG A CA 1
ATOM 2247 C C . ARG A 1 295 ? -30.562 -4.859 12.172 1 90.25 295 ARG A C 1
ATOM 2249 O O . ARG A 1 295 ? -30.375 -5.492 11.133 1 90.25 295 ARG A O 1
ATOM 2256 N N . PRO A 1 296 ? -30.281 -5.25 13.359 1 85.62 296 PRO A N 1
ATOM 2257 C CA . PRO A 1 296 ? -29.844 -6.645 13.445 1 85.62 296 PRO A CA 1
ATOM 2258 C C . PRO A 1 296 ? -30.859 -7.617 12.852 1 85.62 296 PRO A C 1
ATOM 2260 O O . PRO A 1 296 ? -32.062 -7.414 12.992 1 85.62 296 PRO A O 1
ATOM 2263 N N . ALA A 1 297 ? -30.391 -8.633 12.281 1 83.06 297 ALA A N 1
ATOM 2264 C CA . ALA A 1 297 ? -31.172 -9.516 11.43 1 83.06 297 ALA A CA 1
ATOM 2265 C C . ALA A 1 297 ? -32.094 -10.398 12.266 1 83.06 297 ALA A C 1
ATOM 2267 O O . ALA A 1 297 ? -33.125 -10.867 11.773 1 83.06 297 ALA A O 1
ATOM 2268 N N . ARG A 1 298 ? -31.797 -10.57 13.484 1 86.38 298 ARG A N 1
ATOM 2269 C CA . ARG A 1 298 ? -32.625 -11.461 14.297 1 86.38 298 ARG A CA 1
ATOM 2270 C C . ARG A 1 298 ? -34.062 -10.945 14.391 1 86.38 298 ARG A C 1
ATOM 2272 O O . ARG A 1 298 ? -35 -11.734 14.383 1 86.38 298 ARG A O 1
ATOM 2279 N N . GLU A 1 299 ? -34.219 -9.727 14.453 1 86.75 299 GLU A N 1
ATOM 2280 C CA . GLU A 1 299 ? -35.562 -9.117 14.484 1 86.75 299 GLU A CA 1
ATOM 2281 C C . GLU A 1 299 ? -36.312 -9.391 13.195 1 86.75 299 GLU A C 1
ATOM 2283 O O . GLU A 1 299 ? -37.531 -9.625 13.227 1 86.75 299 GLU A O 1
ATOM 2288 N N . ALA A 1 300 ? -35.656 -9.43 12.156 1 90.56 300 ALA A N 1
ATOM 2289 C CA . ALA A 1 300 ? -36.25 -9.648 10.852 1 90.56 300 ALA A CA 1
ATOM 2290 C C . ALA A 1 300 ? -36.719 -11.094 10.703 1 90.56 300 ALA A C 1
ATOM 2292 O O . ALA A 1 300 ? -37.75 -11.367 10.055 1 90.56 300 ALA A O 1
ATOM 2293 N N . VAL A 1 301 ? -36.062 -11.984 11.266 1 93.31 301 VAL A N 1
ATOM 2294 C CA . VAL A 1 301 ? -36.469 -13.383 11.258 1 93.31 301 VAL A CA 1
ATOM 2295 C C . VAL A 1 301 ? -37.719 -13.555 12.078 1 93.31 301 VAL A C 1
ATOM 2297 O O . VAL A 1 301 ? -38.688 -14.219 11.641 1 93.31 301 VAL A O 1
ATOM 2300 N N . ALA A 1 302 ? -37.75 -12.906 13.211 1 91.94 302 ALA A N 1
ATOM 2301 C CA . ALA A 1 302 ? -38.906 -12.984 14.102 1 91.94 302 ALA A CA 1
ATOM 2302 C C . ALA A 1 302 ? -40.156 -12.391 13.445 1 91.94 302 ALA A C 1
ATOM 2304 O O . ALA A 1 302 ? -41.25 -12.906 13.602 1 91.94 302 ALA A O 1
ATOM 2305 N N . ASN A 1 303 ? -39.969 -11.391 12.656 1 91.62 303 ASN A N 1
ATOM 2306 C CA . ASN A 1 303 ? -41.094 -10.711 12 1 91.62 303 ASN A CA 1
ATOM 2307 C C . ASN A 1 303 ? -41.406 -11.344 10.656 1 91.62 303 ASN A C 1
ATOM 2309 O O . ASN A 1 303 ? -42.344 -10.898 9.969 1 91.62 303 ASN A O 1
ATOM 2313 N N . GLY A 1 304 ? -40.625 -12.266 10.18 1 91.94 304 GLY A N 1
ATOM 2314 C CA . GLY A 1 304 ? -40.938 -13.023 8.977 1 91.94 304 GLY A CA 1
ATOM 2315 C C . GLY A 1 304 ? -40.438 -12.352 7.711 1 91.94 304 GLY A C 1
ATOM 2316 O O . GLY A 1 304 ? -40.844 -12.727 6.605 1 91.94 304 GLY A O 1
ATOM 2317 N N . THR A 1 305 ? -39.656 -11.383 7.836 1 93.69 305 THR A N 1
ATOM 2318 C CA . THR A 1 305 ? -39.188 -10.672 6.656 1 93.69 305 THR A CA 1
ATOM 2319 C C . THR A 1 305 ? -37.875 -11.266 6.145 1 93.69 305 THR A C 1
ATOM 2321 O O . THR A 1 305 ? -37.469 -10.977 5.023 1 93.69 305 THR A O 1
ATOM 2324 N N . LEU A 1 306 ? -37.344 -12.109 6.91 1 95.19 306 LEU A N 1
ATOM 2325 C CA . LEU A 1 306 ? -36.125 -12.812 6.523 1 95.19 306 LEU A CA 1
ATOM 2326 C C . LEU A 1 306 ? -36.25 -14.305 6.82 1 95.19 306 LEU A C 1
ATOM 2328 O O . LEU A 1 306 ? -36.625 -14.695 7.922 1 95.19 306 LEU A O 1
ATOM 2332 N N . ARG A 1 307 ? -35.875 -15.023 5.82 1 94.75 307 ARG A N 1
ATOM 2333 C CA . ARG A 1 307 ? -35.906 -16.469 6.004 1 94.75 307 ARG A CA 1
ATOM 2334 C C . ARG A 1 307 ? -34.875 -16.922 7.016 1 94.75 307 ARG A C 1
ATOM 2336 O O . ARG A 1 307 ? -33.75 -16.391 7.027 1 94.75 307 ARG A O 1
ATOM 2343 N N . GLU A 1 308 ? -35.156 -17.906 7.781 1 92.44 308 GLU A N 1
ATOM 2344 C CA . GLU A 1 308 ? -34.25 -18.422 8.812 1 92.44 308 GLU A CA 1
ATOM 2345 C C . GLU A 1 308 ? -33 -19.031 8.195 1 92.44 308 GLU A C 1
ATOM 2347 O O . GLU A 1 308 ? -31.906 -18.844 8.711 1 92.44 308 GLU A O 1
ATOM 2352 N N . ASP A 1 309 ? -33.219 -19.812 7.152 1 89.25 309 ASP A N 1
ATOM 2353 C CA . ASP A 1 309 ? -32.062 -20.469 6.527 1 89.25 309 ASP A CA 1
ATOM 2354 C C . ASP A 1 309 ? -31.109 -19.453 5.934 1 89.25 309 ASP A C 1
ATOM 2356 O O . ASP A 1 309 ? -29.891 -19.625 6.031 1 89.25 309 ASP A O 1
ATOM 2360 N N . LEU A 1 310 ? -31.641 -18.422 5.348 1 91.31 310 LEU A N 1
ATOM 2361 C CA . LEU A 1 310 ? -30.781 -17.359 4.824 1 91.31 310 LEU A CA 1
ATOM 2362 C C . LEU A 1 310 ? -30.078 -16.625 5.957 1 91.31 310 LEU A C 1
ATOM 2364 O O . LEU A 1 310 ? -28.906 -16.297 5.852 1 91.31 310 LEU A O 1
ATOM 2368 N N . TRP A 1 311 ? -30.812 -16.406 7.02 1 91.19 311 TRP A N 1
ATOM 2369 C CA . TRP A 1 311 ? -30.234 -15.742 8.188 1 91.19 311 TRP A CA 1
ATOM 2370 C C . TRP A 1 311 ? -29.078 -16.547 8.75 1 91.19 311 TRP A C 1
ATOM 2372 O O . TRP A 1 311 ? -28.031 -15.984 9.086 1 91.19 311 TRP A O 1
ATOM 2382 N N . LEU A 1 312 ? -29.203 -17.781 8.844 1 85.81 312 LEU A N 1
ATOM 2383 C CA . LEU A 1 312 ? -28.156 -18.625 9.383 1 85.81 312 LEU A CA 1
ATOM 2384 C C . LEU A 1 312 ? -26.875 -18.531 8.547 1 85.81 312 LEU A C 1
ATOM 2386 O O . LEU A 1 312 ? -25.766 -18.531 9.086 1 85.81 312 LEU A O 1
ATOM 2390 N N . ARG A 1 313 ? -27.078 -18.438 7.258 1 84.38 313 ARG A N 1
ATOM 2391 C CA . ARG A 1 313 ? -25.953 -18.312 6.332 1 84.38 313 ARG A CA 1
ATOM 2392 C C . ARG A 1 313 ? -25.25 -16.969 6.504 1 84.38 313 ARG A C 1
ATOM 2394 O O . ARG A 1 313 ? -24.031 -16.891 6.441 1 84.38 313 ARG A O 1
ATOM 2401 N N . LEU A 1 314 ? -26 -15.992 6.801 1 89 314 LEU A N 1
ATOM 2402 C CA . LEU A 1 314 ? -25.469 -14.633 6.848 1 89 314 LEU A CA 1
ATOM 2403 C C . LEU A 1 314 ? -24.969 -14.297 8.25 1 89 314 LEU A C 1
ATOM 2405 O O . LEU A 1 314 ? -24.031 -13.5 8.398 1 89 314 LEU A O 1
ATOM 2409 N N . ASP A 1 315 ? -25.516 -14.836 9.219 1 85.75 315 ASP A N 1
ATOM 2410 C CA . ASP A 1 315 ? -25.281 -14.438 10.602 1 85.75 315 ASP A CA 1
ATOM 2411 C C . ASP A 1 315 ? -23.891 -14.852 11.07 1 85.75 315 ASP A C 1
ATOM 2413 O O . ASP A 1 315 ? -23.312 -14.219 11.961 1 85.75 315 ASP A O 1
ATOM 2417 N N . ALA A 1 316 ? -23.375 -15.875 10.461 1 82.38 316 ALA A N 1
ATOM 2418 C CA . ALA A 1 316 ? -22.047 -16.359 10.852 1 82.38 316 ALA A CA 1
ATOM 2419 C C . ALA A 1 316 ? -20.984 -15.297 10.609 1 82.38 316 ALA A C 1
ATOM 2421 O O . ALA A 1 316 ? -19.984 -15.234 11.336 1 82.38 316 ALA A O 1
ATOM 2422 N N . ALA A 1 317 ? -21.172 -14.469 9.664 1 90.12 317 ALA A N 1
ATOM 2423 C CA . ALA A 1 317 ? -20.234 -13.391 9.336 1 90.12 317 ALA A CA 1
ATOM 2424 C C . ALA A 1 317 ? -20.938 -12.039 9.352 1 90.12 317 ALA A C 1
ATOM 2426 O O . ALA A 1 317 ? -20.828 -11.258 8.398 1 90.12 317 ALA A O 1
ATOM 2427 N N . SER A 1 318 ? -21.562 -11.781 10.453 1 93.44 318 SER A N 1
ATOM 2428 C CA . SER A 1 318 ? -22.297 -10.531 10.617 1 93.44 318 SER A CA 1
ATOM 2429 C C . SER A 1 318 ? -21.406 -9.438 11.203 1 93.44 318 SER A C 1
ATOM 2431 O O . SER A 1 318 ? -20.656 -9.672 12.156 1 93.44 318 SER A O 1
ATOM 2433 N N . ILE A 1 319 ? -21.438 -8.266 10.578 1 96.5 319 ILE A N 1
ATOM 2434 C CA . ILE A 1 319 ? -20.656 -7.129 11.023 1 96.5 319 ILE A CA 1
ATOM 2435 C C . ILE A 1 319 ? -21.562 -5.934 11.289 1 96.5 319 ILE A C 1
ATOM 2437 O O . ILE A 1 319 ? -22.281 -5.48 10.391 1 96.5 319 ILE A O 1
ATOM 2441 N N . GLY A 1 320 ? -21.531 -5.434 12.484 1 97 320 GLY A N 1
ATOM 2442 C CA . GLY A 1 320 ? -22.266 -4.234 12.836 1 97 320 GLY A CA 1
ATOM 2443 C C . GLY A 1 320 ? -21.453 -2.965 12.695 1 97 320 GLY A C 1
ATOM 2444 O O . GLY A 1 320 ? -20.359 -2.863 13.25 1 97 320 GLY A O 1
ATOM 2445 N N . LEU A 1 321 ? -22 -2.014 11.984 1 97.88 321 LEU A N 1
ATOM 2446 C CA . LEU A 1 321 ? -21.328 -0.721 11.859 1 97.88 321 LEU A CA 1
ATOM 2447 C C . LEU A 1 321 ? -21.844 0.257 12.906 1 97.88 321 LEU A C 1
ATOM 2449 O O . LEU A 1 321 ? -23.047 0.527 12.977 1 97.88 321 LEU A O 1
ATOM 2453 N N . PRO A 1 322 ? -20.969 0.8 13.68 1 97.5 322 PRO A N 1
ATOM 2454 C CA . PRO A 1 322 ? -21.375 1.729 14.734 1 97.5 322 PRO A CA 1
ATOM 2455 C C . PRO A 1 322 ? -21.828 3.082 14.188 1 97.5 322 PRO A C 1
ATOM 2457 O O . PRO A 1 322 ? -21.266 3.566 13.195 1 97.5 322 PRO A O 1
ATOM 2460 N N . PRO A 1 323 ? -22.859 3.65 14.812 1 97.12 323 PRO A N 1
ATOM 2461 C CA . PRO A 1 323 ? -23.188 5.027 14.453 1 97.12 323 PRO A CA 1
ATOM 2462 C C . PRO A 1 323 ? -22.047 6.004 14.711 1 97.12 323 PRO A C 1
ATOM 2464 O O . PRO A 1 323 ? -21.156 5.719 15.516 1 97.12 323 PRO A O 1
ATOM 2467 N N . LEU A 1 324 ? -22.078 7.098 13.992 1 96.75 324 LEU A N 1
ATOM 2468 C CA . LEU A 1 324 ? -20.969 8.047 14.039 1 96.75 324 LEU A CA 1
ATOM 2469 C C . LEU A 1 324 ? -20.766 8.57 15.453 1 96.75 324 LEU A C 1
ATOM 2471 O O . LEU A 1 324 ? -19.625 8.789 15.875 1 96.75 324 LEU A O 1
ATOM 2475 N N . ARG A 1 325 ? -21.828 8.711 16.219 1 94.81 325 ARG A N 1
ATOM 2476 C CA . ARG A 1 325 ? -21.766 9.25 17.578 1 94.81 325 ARG A CA 1
ATOM 2477 C C . ARG A 1 325 ? -21.016 8.305 18.5 1 94.81 325 ARG A C 1
ATOM 2479 O O . ARG A 1 325 ? -20.547 8.711 19.578 1 94.81 325 ARG A O 1
ATOM 2486 N N . GLU A 1 326 ? -20.828 7.043 18.125 1 95.5 326 GLU A N 1
ATOM 2487 C CA . GLU A 1 326 ? -20.141 6.051 18.953 1 95.5 326 GLU A CA 1
ATOM 2488 C C . GLU A 1 326 ? -18.703 5.848 18.484 1 95.5 326 GLU A C 1
ATOM 2490 O O . GLU A 1 326 ? -18.016 4.93 18.938 1 95.5 326 GLU A O 1
ATOM 2495 N N . ARG A 1 327 ? -18.172 6.711 17.594 1 95.25 327 ARG A N 1
ATOM 2496 C CA . ARG A 1 327 ? -16.859 6.539 17 1 95.25 327 ARG A CA 1
ATOM 2497 C C . ARG A 1 327 ? -15.898 7.621 17.469 1 95.25 327 ARG A C 1
ATOM 2499 O O . ARG A 1 327 ? -15 8.031 16.719 1 95.25 327 ARG A O 1
ATOM 2506 N N . ASP A 1 328 ? -16.125 8.148 18.609 1 88.19 328 ASP A N 1
ATOM 2507 C CA . ASP A 1 328 ? -15.211 9.117 19.219 1 88.19 328 ASP A CA 1
ATOM 2508 C C . ASP A 1 328 ? -14.867 10.242 18.234 1 88.19 328 ASP A C 1
ATOM 2510 O O . ASP A 1 328 ? -15.758 10.906 17.703 1 88.19 328 ASP A O 1
ATOM 2514 N N . ASP A 1 329 ? -13.492 10.438 17.969 1 88.56 329 ASP A N 1
ATOM 2515 C CA . ASP A 1 329 ? -13.062 11.602 17.203 1 88.56 329 ASP A CA 1
ATOM 2516 C C . ASP A 1 329 ? -13.008 11.273 15.711 1 88.56 329 ASP A C 1
ATOM 2518 O O . ASP A 1 329 ? -12.461 12.047 14.922 1 88.56 329 ASP A O 1
ATOM 2522 N N . ASP A 1 330 ? -13.609 10.25 15.32 1 94.5 330 ASP A N 1
ATOM 2523 C CA . ASP A 1 330 ? -13.594 9.875 13.906 1 94.5 330 ASP A CA 1
ATOM 2524 C C . ASP A 1 330 ? -14.312 10.914 13.055 1 94.5 330 ASP A C 1
ATOM 2526 O O . ASP A 1 330 ? -14.023 11.062 11.867 1 94.5 330 ASP A O 1
ATOM 2530 N N . VAL A 1 331 ? -15.25 11.602 13.75 1 95.38 331 VAL A N 1
ATOM 2531 C CA . VAL A 1 331 ? -15.992 12.625 13.016 1 95.38 331 VAL A CA 1
ATOM 2532 C C . VAL A 1 331 ? -15.023 13.656 12.453 1 95.38 331 VAL A C 1
ATOM 2534 O O . VAL A 1 331 ? -15.164 14.102 11.312 1 95.38 331 VAL A O 1
ATOM 2537 N N . VAL A 1 332 ? -14.078 14.016 13.258 1 93.94 332 VAL A N 1
ATOM 2538 C CA . VAL A 1 332 ? -13.102 15.016 12.836 1 93.94 332 VAL A CA 1
ATOM 2539 C C . VAL A 1 332 ? -12.164 14.414 11.789 1 93.94 332 VAL A C 1
ATOM 2541 O O . VAL A 1 332 ? -11.867 15.047 10.773 1 93.94 332 VAL A O 1
ATOM 2544 N N . VAL A 1 333 ? -11.727 13.188 12.023 1 93.62 333 VAL A N 1
ATOM 2545 C CA . VAL A 1 333 ? -10.852 12.484 11.094 1 93.62 333 VAL A CA 1
ATOM 2546 C C . VAL A 1 333 ? -11.516 12.391 9.719 1 93.62 333 VAL A C 1
ATOM 2548 O O . VAL A 1 333 ? -10.883 12.664 8.695 1 93.62 333 VAL A O 1
ATOM 2551 N N . MET A 1 334 ? -12.727 12.094 9.719 1 96.75 334 MET A N 1
ATOM 2552 C CA . MET A 1 334 ? -13.484 11.969 8.477 1 96.75 334 MET A CA 1
ATOM 2553 C C . MET A 1 334 ? -13.648 13.328 7.801 1 96.75 334 MET A C 1
ATOM 2555 O O . MET A 1 334 ? -13.477 13.445 6.586 1 96.75 334 MET A O 1
ATOM 2559 N N . ALA A 1 335 ? -13.992 14.312 8.602 1 96.12 335 ALA A N 1
ATOM 2560 C CA . ALA A 1 335 ? -14.156 15.656 8.047 1 96.12 335 ALA A CA 1
ATOM 2561 C C . ALA A 1 335 ? -12.875 16.125 7.355 1 96.12 335 ALA A C 1
ATOM 2563 O O . ALA A 1 335 ? -12.922 16.672 6.254 1 96.12 335 ALA A O 1
ATOM 2564 N N . GLU A 1 336 ? -11.812 15.922 8.047 1 94.31 336 GLU A N 1
ATOM 2565 C CA . GLU A 1 336 ? -10.516 16.281 7.473 1 94.31 336 GLU A CA 1
ATOM 2566 C C . GLU A 1 336 ? -10.266 15.547 6.16 1 94.31 336 GLU A C 1
ATOM 2568 O O . GLU A 1 336 ? -9.812 16.141 5.184 1 94.31 336 GLU A O 1
ATOM 2573 N N . ALA A 1 337 ? -10.555 14.305 6.148 1 94.81 337 ALA A N 1
ATOM 2574 C CA . ALA A 1 337 ? -10.367 13.492 4.949 1 94.81 337 ALA A CA 1
ATOM 2575 C C . ALA A 1 337 ? -11.25 13.992 3.807 1 94.81 337 ALA A C 1
ATOM 2577 O O . ALA A 1 337 ? -10.805 14.039 2.656 1 94.81 337 ALA A O 1
ATOM 2578 N N . PHE A 1 338 ? -12.469 14.328 4.145 1 96.12 338 PHE A N 1
ATOM 2579 C CA . PHE A 1 338 ? -13.391 14.82 3.129 1 96.12 338 PHE A CA 1
ATOM 2580 C C . PHE A 1 338 ? -12.891 16.141 2.543 1 96.12 338 PHE A C 1
ATOM 2582 O O . PHE A 1 338 ? -12.961 16.344 1.33 1 96.12 338 PHE A O 1
ATOM 2589 N N . VAL A 1 339 ? -12.383 16.969 3.393 1 95.12 339 VAL A N 1
ATOM 2590 C CA . VAL A 1 339 ? -11.852 18.25 2.936 1 95.12 339 VAL A CA 1
ATOM 2591 C C . VAL A 1 339 ? -10.641 18.016 2.033 1 95.12 339 VAL A C 1
ATOM 2593 O O . VAL A 1 339 ? -10.5 18.672 0.998 1 95.12 339 VAL A O 1
ATOM 2596 N N . ASP A 1 340 ? -9.812 17.141 2.424 1 92.94 340 ASP A N 1
ATOM 2597 C CA . ASP A 1 340 ? -8.641 16.797 1.616 1 92.94 340 ASP A CA 1
ATOM 2598 C C . ASP A 1 340 ? -9.055 16.312 0.229 1 92.94 340 ASP A C 1
ATOM 2600 O O . ASP A 1 340 ? -8.438 16.688 -0.773 1 92.94 340 ASP A O 1
ATOM 2604 N N . ASP A 1 341 ? -10 15.477 0.157 1 92.94 341 ASP A N 1
ATOM 2605 C CA . ASP A 1 341 ? -10.508 14.977 -1.116 1 92.94 341 ASP A CA 1
ATOM 2606 C C . ASP A 1 341 ? -11.047 16.125 -1.978 1 92.94 341 ASP A C 1
ATOM 2608 O O . ASP A 1 341 ? -10.805 16.156 -3.186 1 92.94 341 ASP A O 1
ATOM 2612 N N . LEU A 1 342 ? -11.789 16.984 -1.337 1 93.69 342 LEU A N 1
ATOM 2613 C CA . LEU A 1 342 ? -12.344 18.125 -2.053 1 93.69 342 LEU A CA 1
ATOM 2614 C C . LEU A 1 342 ? -11.234 19.031 -2.564 1 93.69 342 LEU A C 1
ATOM 2616 O O . LEU A 1 342 ? -11.32 19.562 -3.674 1 93.69 342 LEU A O 1
ATOM 2620 N N . ASN A 1 343 ? -10.227 19.234 -1.734 1 92.69 343 ASN A N 1
ATOM 2621 C CA . ASN A 1 343 ? -9.062 20 -2.17 1 92.69 343 ASN A CA 1
ATOM 2622 C C . ASN A 1 343 ? -8.422 19.391 -3.41 1 92.69 343 ASN A C 1
ATOM 2624 O O . ASN A 1 343 ? -8.07 20.094 -4.352 1 92.69 343 ASN A O 1
ATOM 2628 N N . ARG A 1 344 ? -8.281 18.141 -3.418 1 89.38 344 ARG A N 1
ATOM 2629 C CA . ARG A 1 344 ? -7.695 17.422 -4.543 1 89.38 344 ARG A CA 1
ATOM 2630 C C . ARG A 1 344 ? -8.531 17.594 -5.805 1 89.38 344 ARG A C 1
ATOM 2632 O O . ARG A 1 344 ? -7.992 17.828 -6.891 1 89.38 344 ARG A O 1
ATOM 2639 N N . ASP A 1 345 ? -9.758 17.438 -5.621 1 89.5 345 ASP A N 1
ATOM 2640 C CA . ASP A 1 345 ? -10.664 17.609 -6.754 1 89.5 345 ASP A CA 1
ATOM 2641 C C . ASP A 1 345 ? -10.57 19.016 -7.316 1 89.5 345 ASP A C 1
ATOM 2643 O O . ASP A 1 345 ? -10.586 19.219 -8.539 1 89.5 345 ASP A O 1
ATOM 2647 N N . ALA A 1 346 ? -10.484 19.922 -6.422 1 88.75 346 ALA A N 1
ATOM 2648 C CA . ALA A 1 346 ? -10.375 21.312 -6.836 1 88.75 346 ALA A CA 1
ATOM 2649 C C . ALA A 1 346 ? -9.078 21.562 -7.598 1 88.75 346 ALA A C 1
ATOM 2651 O O . ALA A 1 346 ? -9.07 22.25 -8.617 1 88.75 346 ALA A O 1
ATOM 2652 N N . ARG A 1 347 ? -7.988 21.031 -7.152 1 84.94 347 ARG A N 1
ATOM 2653 C CA . ARG A 1 347 ? -6.711 21.156 -7.844 1 84.94 347 ARG A CA 1
ATOM 2654 C C . ARG A 1 347 ? -6.777 20.516 -9.227 1 84.94 347 ARG A C 1
ATOM 2656 O O . ARG A 1 347 ? -6.273 21.078 -10.203 1 84.94 347 ARG A O 1
ATOM 2663 N N . ALA A 1 348 ? -7.316 19.391 -9.289 1 84.44 348 ALA A N 1
ATOM 2664 C CA . ALA A 1 348 ? -7.434 18.656 -10.547 1 84.44 348 ALA A CA 1
ATOM 2665 C C . ALA A 1 348 ? -8.273 19.438 -11.555 1 84.44 348 ALA A C 1
ATOM 2667 O O . ALA A 1 348 ? -8.047 19.359 -12.758 1 84.44 348 ALA A O 1
ATOM 2668 N N . ALA A 1 349 ? -9.203 20.156 -11.016 1 84.31 349 ALA A N 1
ATOM 2669 C CA . ALA A 1 349 ? -10.078 20.953 -11.867 1 84.31 349 ALA A CA 1
ATOM 2670 C C . ALA A 1 349 ? -9.383 22.25 -12.289 1 84.31 349 ALA A C 1
ATOM 2672 O O . ALA A 1 349 ? -9.953 23.047 -13.047 1 84.31 349 ALA A O 1
ATOM 2673 N N . GLY A 1 350 ? -8.133 22.422 -11.906 1 78.88 350 GLY A N 1
ATOM 2674 C CA . GLY A 1 350 ? -7.348 23.578 -12.32 1 78.88 350 GLY A CA 1
ATOM 2675 C C . GLY A 1 350 ? -7.656 24.828 -11.516 1 78.88 350 GLY A C 1
ATOM 2676 O O . GLY A 1 350 ? -7.332 25.938 -11.945 1 78.88 350 GLY A O 1
ATOM 2677 N N . LEU A 1 351 ? -8.445 24.641 -10.547 1 70.5 351 LEU A N 1
ATOM 2678 C CA . LEU A 1 351 ? -8.75 25.812 -9.719 1 70.5 351 LEU A CA 1
ATOM 2679 C C . LEU A 1 351 ? -7.547 26.219 -8.883 1 70.5 351 LEU A C 1
ATOM 2681 O O . LEU A 1 351 ? -6.867 25.359 -8.312 1 70.5 351 LEU A O 1
ATOM 2685 N N . ASN A 1 352 ? -6.852 27.156 -9.203 1 65.06 352 ASN A N 1
ATOM 2686 C CA . ASN A 1 352 ? -5.68 27.641 -8.477 1 65.06 352 ASN A CA 1
ATOM 2687 C C . ASN A 1 352 ? -6.039 28.078 -7.059 1 65.06 352 ASN A C 1
ATOM 2689 O O . ASN A 1 352 ? -5.898 29.25 -6.715 1 65.06 352 ASN A O 1
ATOM 2693 N N . ILE A 1 353 ? -6.648 27.141 -6.328 1 65.56 353 ILE A N 1
ATOM 2694 C CA . ILE A 1 353 ? -7.059 27.484 -4.973 1 65.56 353 ILE A CA 1
ATOM 2695 C C . ILE A 1 353 ? -6.117 26.844 -3.963 1 65.56 353 ILE A C 1
ATOM 2697 O O . ILE A 1 353 ? -5.516 25.797 -4.246 1 65.56 353 ILE A O 1
ATOM 2701 N N . THR A 1 354 ? -5.812 27.609 -2.93 1 77.12 354 THR A N 1
ATOM 2702 C CA . THR A 1 354 ? -5.09 27.078 -1.778 1 77.12 354 THR A CA 1
ATOM 2703 C C . THR A 1 354 ? -5.922 26.016 -1.062 1 77.12 354 THR A C 1
ATOM 2705 O O . THR A 1 354 ? -7.152 26.094 -1.035 1 77.12 354 THR A O 1
ATOM 2708 N N . ASP A 1 355 ? -5.25 24.984 -0.635 1 87.94 355 ASP A N 1
ATOM 2709 C CA . ASP A 1 355 ? -5.949 23.938 0.106 1 87.94 355 ASP A CA 1
ATOM 2710 C C . ASP A 1 355 ? -6.664 24.516 1.325 1 87.94 355 ASP A C 1
ATOM 2712 O O . ASP A 1 355 ? -6.055 25.219 2.137 1 87.94 355 ASP A O 1
ATOM 2716 N N . LYS A 1 356 ? -7.926 24.281 1.384 1 91.06 356 LYS A N 1
ATOM 2717 C CA . LYS A 1 356 ? -8.703 24.719 2.537 1 91.06 356 LYS A CA 1
ATOM 2718 C C . LYS A 1 356 ? -8.438 23.828 3.75 1 91.06 356 LYS A C 1
ATOM 2720 O O . LYS A 1 356 ? -8.047 22.672 3.605 1 91.06 356 LYS A O 1
ATOM 2725 N N . ARG A 1 357 ? -8.633 24.422 4.934 1 92 357 ARG A N 1
ATOM 2726 C CA . ARG A 1 357 ? -8.383 23.703 6.18 1 92 357 ARG A CA 1
ATOM 2727 C C . ARG A 1 357 ? -9.477 23.969 7.203 1 92 357 ARG A C 1
ATOM 2729 O O . ARG A 1 357 ? -10.172 24.984 7.125 1 92 357 ARG A O 1
ATOM 2736 N N . LEU A 1 358 ? -9.547 23.016 8.148 1 93.19 358 LEU A N 1
ATOM 2737 C CA . LEU A 1 358 ? -10.57 23.141 9.18 1 93.19 358 LEU A CA 1
ATOM 2738 C C . LEU A 1 358 ? -10.125 24.094 10.281 1 93.19 358 LEU A C 1
ATOM 2740 O O . LEU A 1 358 ? -8.977 24.031 10.734 1 93.19 358 LEU A O 1
ATOM 2744 N N . ALA A 1 359 ? -11.016 24.953 10.641 1 91.25 359 ALA A N 1
ATOM 2745 C CA . ALA A 1 359 ? -10.773 25.844 11.766 1 91.25 359 ALA A CA 1
ATOM 2746 C C . ALA A 1 359 ? -11.273 25.234 13.07 1 91.25 359 ALA A C 1
ATOM 2748 O O . ALA A 1 359 ? -12.133 24.344 13.055 1 91.25 359 ALA A O 1
ATOM 2749 N N . PRO A 1 360 ? -10.766 25.703 14.195 1 89.81 360 PRO A N 1
ATOM 2750 C CA . PRO A 1 360 ? -11.156 25.141 15.492 1 89.81 360 PRO A CA 1
ATOM 2751 C C . PRO A 1 360 ? -12.664 25.203 15.727 1 89.81 360 PRO A C 1
ATOM 2753 O O . PRO A 1 360 ? -13.242 24.297 16.328 1 89.81 360 PRO A O 1
ATOM 2756 N N . GLY A 1 361 ? -13.258 26.297 15.312 1 89.19 361 GLY A N 1
ATOM 2757 C CA . GLY A 1 361 ? -14.695 26.422 15.477 1 89.19 361 GLY A CA 1
ATOM 2758 C C . GLY A 1 361 ? -15.477 25.297 14.82 1 89.19 361 GLY A C 1
ATOM 2759 O O . GLY A 1 361 ? -16.406 24.75 15.414 1 89.19 361 GLY A O 1
ATOM 2760 N N . PHE A 1 362 ? -15.164 25 13.648 1 92.94 362 PHE A N 1
ATOM 2761 C CA . PHE A 1 362 ? -15.781 23.906 12.906 1 92.94 362 PHE A CA 1
ATOM 2762 C C . PHE A 1 362 ? -15.617 22.594 13.641 1 92.94 362 PHE A C 1
ATOM 2764 O O . PHE A 1 362 ? -16.562 21.812 13.75 1 92.94 362 PHE A O 1
ATOM 2771 N N . ILE A 1 363 ? -14.422 22.328 14.117 1 92.12 363 ILE A N 1
ATOM 2772 C CA . ILE A 1 363 ? -14.102 21.078 14.812 1 92.12 363 ILE A CA 1
ATOM 2773 C C . ILE A 1 363 ? -14.969 20.953 16.062 1 92.12 363 ILE A C 1
ATOM 2775 O O . ILE A 1 363 ? -15.531 19.891 16.328 1 92.12 363 ILE A O 1
ATOM 2779 N N . ARG A 1 364 ? -15.094 22.016 16.781 1 89.25 364 ARG A N 1
ATOM 2780 C CA . ARG A 1 364 ? -15.898 22 17.984 1 89.25 364 ARG A CA 1
ATOM 2781 C C . ARG A 1 364 ? -17.359 21.703 17.672 1 89.25 364 ARG A C 1
ATOM 2783 O O . ARG A 1 364 ? -18.016 20.953 18.406 1 89.25 364 ARG A O 1
ATOM 2790 N N . GLU A 1 365 ? -17.797 22.281 16.562 1 91.25 365 GLU A N 1
ATOM 2791 C CA . GLU A 1 365 ? -19.172 22.016 16.141 1 91.25 365 GLU A CA 1
ATOM 2792 C C . GLU A 1 365 ? -19.359 20.547 15.75 1 91.25 365 GLU A C 1
ATOM 2794 O O . GLU A 1 365 ? -20.391 19.953 16.062 1 91.25 365 GLU A O 1
ATOM 2799 N N . CYS A 1 366 ? -18.391 19.984 15.086 1 93.25 366 CYS A N 1
ATOM 2800 C CA . CYS A 1 366 ? -18.453 18.578 14.688 1 93.25 366 CYS A CA 1
ATOM 2801 C C . CYS A 1 366 ? -18.578 17.672 15.906 1 93.25 366 CYS A C 1
ATOM 2803 O O . CYS A 1 366 ? -19.359 16.719 15.891 1 93.25 366 CYS A O 1
ATOM 2805 N N . LEU A 1 367 ? -17.859 18.016 16.922 1 91.06 367 LEU A N 1
ATOM 2806 C CA . LEU A 1 367 ? -17.797 17.172 18.094 1 91.06 367 LEU A CA 1
ATOM 2807 C C . LEU A 1 367 ? -19.047 17.344 18.953 1 91.06 367 LEU A C 1
ATOM 2809 O O . LEU A 1 367 ? -19.406 16.438 19.719 1 91.06 367 LEU A O 1
ATOM 2813 N N . ALA A 1 368 ? -19.688 18.422 18.812 1 90.12 368 ALA A N 1
ATOM 2814 C CA . ALA A 1 368 ? -20.844 18.719 19.641 1 90.12 368 ALA A CA 1
ATOM 2815 C C . ALA A 1 368 ? -22.141 18.156 19.047 1 90.12 368 ALA A C 1
ATOM 2817 O O . ALA A 1 368 ? -23.141 18.031 19.734 1 90.12 368 ALA A O 1
ATOM 2818 N N . TYR A 1 369 ? -22.156 17.812 17.781 1 90.56 369 TYR A N 1
ATOM 2819 C CA . TYR A 1 369 ? -23.328 17.344 17.062 1 90.56 369 TYR A CA 1
ATOM 2820 C C . TYR A 1 369 ? -23.469 15.828 17.172 1 90.56 369 TYR A C 1
ATOM 2822 O O . TYR A 1 369 ? -22.469 15.109 17.234 1 90.56 369 TYR A O 1
ATOM 2830 N N . ASP A 1 370 ? -24.703 15.266 17.141 1 92.25 370 ASP A N 1
ATOM 2831 C CA . ASP A 1 370 ? -24.938 13.852 17.375 1 92.25 370 ASP A CA 1
ATOM 2832 C C . ASP A 1 370 ? -24.938 13.07 16.062 1 92.25 370 ASP A C 1
ATOM 2834 O O . ASP A 1 370 ? -24.859 11.836 16.062 1 92.25 370 ASP A O 1
ATOM 2838 N N . TRP A 1 371 ? -25.094 13.688 15.016 1 94.5 371 TRP A N 1
ATOM 2839 C CA . TRP A 1 371 ? -24.984 13.133 13.672 1 94.5 371 TRP A CA 1
ATOM 2840 C C . TRP A 1 371 ? -26.016 12.016 13.469 1 94.5 371 TRP A C 1
ATOM 2842 O O . TRP A 1 371 ? -25.641 10.875 13.172 1 94.5 371 TRP A O 1
ATOM 2852 N N . PRO A 1 372 ? -27.297 12.32 13.445 1 94.56 372 PRO A N 1
ATOM 2853 C CA . PRO A 1 372 ? -28.344 11.32 13.219 1 94.56 372 PRO A CA 1
ATOM 2854 C C . PRO A 1 372 ? -28.234 10.656 11.852 1 94.56 372 PRO A C 1
ATOM 2856 O O . PRO A 1 372 ? -28.609 9.492 11.688 1 94.56 372 PRO A O 1
ATOM 2859 N N . GLY A 1 373 ? -27.734 11.383 10.859 1 96.44 373 GLY A N 1
ATOM 2860 C CA . GLY A 1 373 ? -27.547 10.836 9.523 1 96.44 373 GLY A CA 1
ATOM 2861 C C . GLY A 1 373 ? -26.172 10.203 9.32 1 96.44 373 GLY A C 1
ATOM 2862 O O . GLY A 1 373 ? -25.828 9.828 8.203 1 96.44 373 GLY A O 1
ATOM 2863 N N . ASN A 1 374 ? -25.422 10.195 10.289 1 97.31 374 ASN A N 1
ATOM 2864 C CA . ASN A 1 374 ? -24.125 9.508 10.344 1 97.31 374 ASN A CA 1
ATOM 2865 C C . ASN A 1 374 ? -23.156 10.047 9.305 1 97.31 374 ASN A C 1
ATOM 2867 O O . ASN A 1 374 ? -23.016 11.266 9.141 1 97.31 374 ASN A O 1
ATOM 2871 N N . VAL A 1 375 ? -22.406 9.227 8.625 1 97.56 375 VAL A N 1
ATOM 2872 C CA . VAL A 1 375 ? -21.312 9.625 7.742 1 97.56 375 VAL A CA 1
ATOM 2873 C C . VAL A 1 375 ? -21.891 10.344 6.52 1 97.56 375 VAL A C 1
ATOM 2875 O O . VAL A 1 375 ? -21.297 11.312 6.031 1 97.56 375 VAL A O 1
ATOM 2878 N N . ARG A 1 376 ? -23 9.891 6.066 1 96.62 376 ARG A N 1
ATOM 2879 C CA . ARG A 1 376 ? -23.609 10.516 4.902 1 96.62 376 ARG A CA 1
ATOM 2880 C C . ARG A 1 376 ? -23.938 11.984 5.18 1 96.62 376 ARG A C 1
ATOM 2882 O O . ARG A 1 376 ? -23.641 12.859 4.363 1 96.62 376 ARG A O 1
ATOM 2889 N N . GLU A 1 377 ? -24.531 12.211 6.309 1 95.69 377 GLU A N 1
ATOM 2890 C CA . GLU A 1 377 ? -24.844 13.586 6.707 1 95.69 377 GLU A CA 1
ATOM 2891 C C . GLU A 1 377 ? -23.562 14.422 6.832 1 95.69 377 GLU A C 1
ATOM 2893 O O . GLU A 1 377 ? -23.516 15.562 6.359 1 95.69 377 GLU A O 1
ATOM 2898 N N . LEU A 1 378 ? -22.562 13.867 7.457 1 96.69 378 LEU A N 1
ATOM 2899 C CA . LEU A 1 378 ? -21.297 14.562 7.645 1 96.69 378 LEU A CA 1
ATOM 2900 C C . LEU A 1 378 ? -20.703 14.969 6.301 1 96.69 378 LEU A C 1
ATOM 2902 O O . LEU A 1 378 ? -20.266 16.109 6.129 1 96.69 378 LEU A O 1
ATOM 2906 N N . GLN A 1 379 ? -20.688 14.062 5.387 1 96.5 379 GLN A N 1
ATOM 2907 C CA . GLN A 1 379 ? -20.125 14.32 4.066 1 96.5 379 GLN A CA 1
ATOM 2908 C C . GLN A 1 379 ? -20.844 15.477 3.377 1 96.5 379 GLN A C 1
ATOM 2910 O O . GLN A 1 379 ? -20.203 16.359 2.799 1 96.5 379 GLN A O 1
ATOM 2915 N N . GLU A 1 380 ? -22.109 15.445 3.496 1 94.44 380 GLU A N 1
ATOM 2916 C CA . GLU A 1 380 ? -22.906 16.5 2.865 1 94.44 380 GLU A CA 1
ATOM 2917 C C . GLU A 1 380 ? -22.656 17.844 3.52 1 94.44 380 GLU A C 1
ATOM 2919 O O . GLU A 1 380 ? -22.469 18.859 2.828 1 94.44 380 GLU A O 1
ATOM 2924 N N . ARG A 1 381 ? -22.625 17.859 4.758 1 94.56 381 ARG A N 1
ATOM 2925 C CA . ARG A 1 381 ? -22.438 19.109 5.484 1 94.56 381 ARG A CA 1
ATOM 2926 C C . ARG A 1 381 ? -21.047 19.672 5.262 1 94.56 381 ARG A C 1
ATOM 2928 O O . ARG A 1 381 ? -20.859 20.875 5.152 1 94.56 381 ARG A O 1
ATOM 2935 N N . VAL A 1 382 ? -20.062 18.828 5.215 1 96.25 382 VAL A N 1
ATOM 2936 C CA . VAL A 1 382 ? -18.688 19.25 4.961 1 96.25 382 VAL A CA 1
ATOM 2937 C C . VAL A 1 382 ? -18.594 19.859 3.564 1 96.25 382 VAL A C 1
ATOM 2939 O O . VAL A 1 382 ? -17.938 20.891 3.377 1 96.25 382 VAL A O 1
ATOM 2942 N N . ARG A 1 383 ? -19.234 19.219 2.615 1 95.62 383 ARG A N 1
ATOM 2943 C CA . ARG A 1 383 ? -19.203 19.734 1.246 1 95.62 383 ARG A CA 1
ATOM 2944 C C . ARG A 1 383 ? -19.797 21.125 1.166 1 95.62 383 ARG A C 1
ATOM 2946 O O . ARG A 1 383 ? -19.219 22.016 0.536 1 95.62 383 ARG A O 1
ATOM 2953 N N . ILE A 1 384 ? -20.938 21.328 1.85 1 93.62 384 ILE A N 1
ATOM 2954 C CA . ILE A 1 384 ? -21.609 22.625 1.858 1 93.62 384 ILE A CA 1
ATOM 2955 C C . ILE A 1 384 ? -20.703 23.656 2.531 1 93.62 384 ILE A C 1
ATOM 2957 O O . ILE A 1 384 ? -20.516 24.766 2.006 1 93.62 384 ILE A O 1
ATOM 2961 N N . ALA A 1 385 ? -20.172 23.266 3.643 1 94.19 385 ALA A N 1
ATOM 2962 C CA . ALA A 1 385 ? -19.297 24.172 4.375 1 94.19 385 ALA A CA 1
ATOM 2963 C C . ALA A 1 385 ? -18.062 24.531 3.543 1 94.19 385 ALA A C 1
ATOM 2965 O O . ALA A 1 385 ? -17.609 25.672 3.547 1 94.19 385 ALA A O 1
ATOM 2966 N N . TYR A 1 386 ? -17.5 23.547 2.863 1 94.38 386 TYR A N 1
ATOM 2967 C CA . TYR A 1 386 ? -16.344 23.734 2.004 1 94.38 386 TYR A CA 1
ATOM 2968 C C . TYR A 1 386 ? -16.625 24.75 0.915 1 94.38 386 TYR A C 1
ATOM 2970 O O . TYR A 1 386 ? -15.828 25.672 0.699 1 94.38 386 TYR A O 1
ATOM 2978 N N . ASP A 1 387 ? -17.75 24.641 0.274 1 90.69 387 ASP A N 1
ATOM 2979 C CA . ASP A 1 387 ? -18.109 25.484 -0.853 1 90.69 387 ASP A CA 1
ATOM 2980 C C . ASP A 1 387 ? -18.344 26.938 -0.401 1 90.69 387 ASP A C 1
ATOM 2982 O O . ASP A 1 387 ? -18.109 27.875 -1.167 1 90.69 387 ASP A O 1
ATOM 2986 N N . GLN A 1 388 ? -18.656 27.094 0.88 1 89.5 388 GLN A N 1
ATOM 2987 C CA . GLN A 1 388 ? -19.031 28.406 1.372 1 89.5 388 GLN A CA 1
ATOM 2988 C C . GLN A 1 388 ? -17.891 29.047 2.16 1 89.5 388 GLN A C 1
ATOM 2990 O O . GLN A 1 388 ? -18.062 30.078 2.803 1 89.5 388 GLN A O 1
ATOM 2995 N N . SER A 1 389 ? -16.797 28.406 2.119 1 88.88 389 SER A N 1
ATOM 2996 C CA . SER A 1 389 ? -15.695 28.875 2.965 1 88.88 389 SER A CA 1
ATOM 2997 C C . SER A 1 389 ? -14.539 29.406 2.127 1 88.88 389 SER A C 1
ATOM 2999 O O . SER A 1 389 ? -14.461 29.141 0.926 1 88.88 389 SER A O 1
ATOM 3001 N N . GLY A 1 390 ? -13.75 30.234 2.854 1 87 390 GLY A N 1
ATOM 3002 C CA . GLY A 1 390 ? -12.461 30.594 2.283 1 87 390 GLY A CA 1
ATOM 3003 C C . GLY A 1 390 ? -11.375 29.578 2.574 1 87 390 GLY A C 1
ATOM 3004 O O . GLY A 1 390 ? -11.602 28.375 2.469 1 87 390 GLY A O 1
ATOM 3005 N N . ASP A 1 391 ? -10.219 30.031 3.014 1 86.38 391 ASP A N 1
ATOM 3006 C CA . ASP A 1 391 ? -9.086 29.141 3.25 1 86.38 391 ASP A CA 1
ATOM 3007 C C . ASP A 1 391 ? -9.336 28.25 4.461 1 86.38 391 ASP A C 1
ATOM 3009 O O . ASP A 1 391 ? -8.828 27.125 4.527 1 86.38 391 ASP A O 1
ATOM 3013 N N . PHE A 1 392 ? -10.164 28.859 5.297 1 90.38 392 PHE A N 1
ATOM 3014 C CA . PHE A 1 392 ? -10.477 28.094 6.5 1 90.38 392 PHE A CA 1
ATOM 3015 C C . PHE A 1 392 ? -11.984 27.875 6.633 1 90.38 392 PHE A C 1
ATOM 3017 O O . PHE A 1 392 ? -12.766 28.812 6.43 1 90.38 392 PHE A O 1
ATOM 3024 N N . ILE A 1 393 ? -12.328 26.656 6.891 1 92.94 393 ILE A N 1
ATOM 3025 C CA . ILE A 1 393 ? -13.727 26.312 7.137 1 92.94 393 ILE A CA 1
ATOM 3026 C C . ILE A 1 393 ? -14.062 26.547 8.602 1 92.94 393 ILE A C 1
ATOM 3028 O O . ILE A 1 393 ? -13.68 25.766 9.469 1 92.94 393 ILE A O 1
ATOM 3032 N N . GLU A 1 394 ? -14.852 27.469 8.859 1 88.25 394 GLU A N 1
ATOM 3033 C CA . GLU A 1 394 ? -15.016 27.984 10.211 1 88.25 394 GLU A CA 1
ATOM 3034 C C . GLU A 1 394 ? -16.188 27.312 10.922 1 88.25 394 GLU A C 1
ATOM 3036 O O . GLU A 1 394 ? -16.172 27.172 12.148 1 88.25 394 GLU A O 1
ATOM 3041 N N . THR A 1 395 ? -17.203 26.922 10.086 1 88.75 395 THR A N 1
ATOM 3042 C CA . THR A 1 395 ? -18.406 26.422 10.734 1 88.75 395 THR A CA 1
ATOM 3043 C C . THR A 1 395 ? -19.109 25.406 9.844 1 88.75 395 THR A C 1
ATOM 3045 O O . THR A 1 395 ? -18.969 25.438 8.617 1 88.75 395 THR A O 1
ATOM 3048 N N . LEU A 1 396 ? -19.781 24.516 10.531 1 86.56 396 LEU A N 1
ATOM 3049 C CA . LEU A 1 396 ? -20.609 23.516 9.867 1 86.56 396 LEU A CA 1
ATOM 3050 C C . LEU A 1 396 ? -21.953 24.094 9.484 1 86.56 396 LEU A C 1
ATOM 3052 O O . LEU A 1 396 ? -22.688 23.516 8.68 1 86.56 396 LEU A O 1
ATOM 3056 N N . ARG A 1 397 ? -22.469 25.156 10.047 1 73.44 397 ARG A N 1
ATOM 3057 C CA . ARG A 1 397 ? -23.797 25.734 9.953 1 73.44 397 ARG A CA 1
ATOM 3058 C C . ARG A 1 397 ? -23.922 26.656 8.742 1 73.44 397 ARG A C 1
ATOM 3060 O O . ARG A 1 397 ? -24.859 27.453 8.656 1 73.44 397 ARG A O 1
ATOM 3067 N N . ALA A 1 398 ? -23.062 26.672 7.871 1 59.75 398 ALA A N 1
ATOM 3068 C CA . ALA A 1 398 ? -23.094 27.609 6.75 1 59.75 398 ALA A CA 1
ATOM 3069 C C . ALA A 1 398 ? -24.422 27.516 5.992 1 59.75 398 ALA A C 1
ATOM 3071 O O . ALA A 1 398 ? -24.938 28.516 5.504 1 59.75 398 ALA A O 1
ATOM 3072 N N . GLY A 1 399 ? -25.141 26.406 5.77 1 50.81 399 GLY A N 1
ATOM 3073 C CA . GLY A 1 399 ? -26.391 26.312 5.027 1 50.81 399 GLY A CA 1
ATOM 3074 C C . GLY A 1 399 ? -27.609 26.578 5.879 1 50.81 399 GLY A C 1
ATOM 3075 O O . GLY A 1 399 ? -28.75 26.531 5.383 1 50.81 399 GLY A O 1
ATOM 3076 N N . ASP A 1 400 ? -27.594 26.438 7.105 1 50.78 400 ASP A N 1
ATOM 3077 C CA . ASP A 1 400 ? -28.781 26.672 7.914 1 50.78 400 ASP A CA 1
ATOM 3078 C C . ASP A 1 400 ? -29.297 28.094 7.75 1 50.78 400 ASP A C 1
ATOM 3080 O O . ASP A 1 400 ? -28.656 29.047 8.203 1 50.78 400 ASP A O 1
ATOM 3084 N N . ALA A 1 401 ? -29.906 28.547 6.695 1 39.56 401 ALA A N 1
ATOM 3085 C CA . ALA A 1 401 ? -30.688 29.766 6.477 1 39.56 401 ALA A CA 1
ATOM 3086 C C . ALA A 1 401 ? -31.641 30.016 7.633 1 39.56 401 ALA A C 1
ATOM 3088 O O . ALA A 1 401 ? -32.562 30.812 7.516 1 39.56 401 ALA A O 1
ATOM 3089 N N . TYR A 1 402 ? -32.219 29.062 8.469 1 33.97 402 TYR A N 1
ATOM 3090 C CA . TYR A 1 402 ? -33.219 29.609 9.352 1 33.97 402 TYR A CA 1
ATOM 3091 C C . TYR A 1 402 ? -32.688 30.797 10.156 1 33.97 402 TYR A C 1
ATOM 3093 O O . TYR A 1 402 ? -31.641 30.688 10.789 1 33.97 402 TYR A O 1
ATOM 3101 N N . PRO A 1 403 ? -33.219 32.062 9.922 1 32.47 403 PRO A N 1
ATOM 3102 C CA . PRO A 1 403 ? -33.062 33.219 10.789 1 32.47 403 PRO A CA 1
ATOM 3103 C C . PRO A 1 403 ? -33.344 32.906 12.258 1 32.47 403 PRO A C 1
ATOM 3105 O O . PRO A 1 403 ? -34.406 32.406 12.609 1 32.47 403 PRO A O 1
ATOM 3108 N N . GLN A 1 404 ? -32.719 32.281 13.039 1 31.3 404 GLN A N 1
ATOM 3109 C CA . GLN A 1 404 ? -33.281 32.438 14.383 1 31.3 404 GLN A CA 1
ATOM 3110 C C . GLN A 1 404 ? -33.656 33.906 14.641 1 31.3 404 GLN A C 1
ATOM 3112 O O . GLN A 1 404 ? -32.938 34.812 14.289 1 31.3 404 GLN A O 1
ATOM 3117 N N . PRO A 1 405 ? -34.906 34.312 14.82 1 32.81 405 PRO A N 1
ATOM 3118 C CA . PRO A 1 405 ? -35.281 35.656 15.211 1 32.81 405 PRO A CA 1
ATOM 3119 C C . PRO A 1 405 ? -34.25 36.312 16.109 1 32.81 405 PRO A C 1
ATOM 3121 O O . PRO A 1 405 ? -34 37.531 16.031 1 32.81 405 PRO A O 1
ATOM 3124 N N . GLY A 1 406 ? -34.219 35.812 17.375 1 30.98 406 GLY A N 1
ATOM 3125 C CA . GLY A 1 406 ? -33.375 36.438 18.406 1 30.98 406 GLY A CA 1
ATOM 3126 C C . GLY A 1 406 ? -31.891 36.375 18.094 1 30.98 406 GLY A C 1
ATOM 3127 O O . GLY A 1 406 ? -31.062 36.469 18.984 1 30.98 406 GLY A O 1
ATOM 3128 N N . ALA A 1 407 ? -31.609 35.875 17.125 1 32.75 407 ALA A N 1
ATOM 3129 C CA . ALA A 1 407 ? -30.156 35.875 16.938 1 32.75 407 ALA A CA 1
ATOM 3130 C C . ALA A 1 407 ? -29.594 37.281 17.094 1 32.75 407 ALA A C 1
ATOM 3132 O O . ALA A 1 407 ? -29.875 38.188 16.281 1 32.75 407 ALA A O 1
ATOM 3133 N N . ALA A 1 408 ? -29.469 37.656 18.234 1 33.88 408 ALA A N 1
ATOM 3134 C CA . ALA A 1 408 ? -28.484 38.688 18.547 1 33.88 408 ALA A CA 1
ATOM 3135 C C . ALA A 1 408 ? -27.344 38.688 17.531 1 33.88 408 ALA A C 1
ATOM 3137 O O . ALA A 1 408 ? -27.062 37.656 16.906 1 33.88 408 ALA A O 1
ATOM 3138 N N . LEU A 1 409 ? -26.906 39.875 17.094 1 36.62 409 LEU A N 1
ATOM 3139 C CA . LEU A 1 409 ? -25.719 40.156 16.281 1 36.62 409 LEU A CA 1
ATOM 3140 C C . LEU A 1 409 ? -24.641 39.125 16.5 1 36.62 409 LEU A C 1
ATOM 3142 O O . LEU A 1 409 ? -23.828 39.25 17.422 1 36.62 409 LEU A O 1
ATOM 3146 N N . ASN A 1 410 ? -25.109 38.125 16.75 1 37.12 410 ASN A N 1
ATOM 3147 C CA . ASN A 1 410 ? -24.422 36.969 17.344 1 37.12 410 ASN A CA 1
ATOM 3148 C C . ASN A 1 410 ? -22.938 36.969 16.969 1 37.12 410 ASN A C 1
ATOM 3150 O O . ASN A 1 410 ? -22.078 37.062 17.844 1 37.12 410 ASN A O 1
ATOM 3154 N N . GLY A 1 411 ? -22.5 36.031 16.156 1 42.44 411 GLY A N 1
ATOM 3155 C CA . GLY A 1 411 ? -21.156 35.5 16.266 1 42.44 411 GLY A CA 1
ATOM 3156 C C . GLY A 1 411 ? -20.078 36.406 15.742 1 42.44 411 GLY A C 1
ATOM 3157 O O . GLY A 1 411 ? -18.922 36 15.594 1 42.44 411 GLY A O 1
ATOM 3158 N N . SER A 1 412 ? -20.5 37.469 15.312 1 50.25 412 SER A N 1
ATOM 3159 C CA . SER A 1 412 ? -19.391 38.312 14.867 1 50.25 412 SER A CA 1
ATOM 3160 C C . SER A 1 412 ? -18.656 38.938 16.062 1 50.25 412 SER A C 1
ATOM 3162 O O . SER A 1 412 ? -19.297 39.531 16.938 1 50.25 412 SER A O 1
ATOM 3164 N N . SER A 1 413 ? -17.719 38.438 16.422 1 59.75 413 SER A N 1
ATOM 3165 C CA . SER A 1 413 ? -16.875 39 17.453 1 59.75 413 SER A CA 1
ATOM 3166 C C . SER A 1 413 ? -15.664 39.719 16.859 1 59.75 413 SER A C 1
ATOM 3168 O O . SER A 1 413 ? -15.266 39.438 15.727 1 59.75 413 SER A O 1
ATOM 3170 N N . VAL A 1 414 ? -15.461 40.781 17.391 1 61.75 414 VAL A N 1
ATOM 3171 C CA . VAL A 1 414 ? -14.242 41.5 17.047 1 61.75 414 VAL A CA 1
ATOM 3172 C C . VAL A 1 414 ? -13.148 41.188 18.047 1 61.75 414 VAL A C 1
ATOM 3174 O O . VAL A 1 414 ? -13.383 41.188 19.266 1 61.75 414 VAL A O 1
ATOM 3177 N N . GLN A 1 415 ? -12.172 40.719 17.562 1 64.25 415 GLN A N 1
ATOM 3178 C CA . GLN A 1 415 ? -11.023 40.5 18.422 1 64.25 415 GLN A CA 1
ATOM 3179 C C . GLN A 1 415 ? -10.266 41.812 18.672 1 64.25 415 GLN A C 1
ATOM 3181 O O . GLN A 1 415 ? -9.828 42.469 17.734 1 64.25 415 GLN A O 1
ATOM 3186 N N . VAL A 1 416 ? -10.227 42.062 20 1 66.94 416 VAL A N 1
ATOM 3187 C CA . VAL A 1 416 ? -9.516 43.281 20.391 1 66.94 416 VAL A CA 1
ATOM 3188 C C . VAL A 1 416 ? -8.234 42.938 21.141 1 66.94 416 VAL A C 1
ATOM 3190 O O . VAL A 1 416 ? -8.273 42.156 22.109 1 66.94 416 VAL A O 1
ATOM 3193 N N . ARG A 1 417 ? -7.273 43.406 20.656 1 68.44 417 ARG A N 1
ATOM 3194 C CA . ARG A 1 417 ? -5.996 43.188 21.328 1 68.44 417 ARG A CA 1
ATOM 3195 C C . ARG A 1 417 ? -5.969 43.875 22.688 1 68.44 417 ARG A C 1
ATOM 3197 O O . ARG A 1 417 ? -6.387 45.031 22.797 1 68.44 417 ARG A O 1
ATOM 3204 N N . VAL A 1 418 ? -5.434 42.969 23.562 1 68.88 418 VAL A N 1
ATOM 3205 C CA . VAL A 1 418 ? -5.258 43.562 24.891 1 68.88 418 VAL A CA 1
ATOM 3206 C C . VAL A 1 418 ? -4.211 44.656 24.844 1 68.88 418 VAL A C 1
ATOM 3208 O O . VAL A 1 418 ? -3.158 44.5 24.219 1 68.88 418 VAL A O 1
ATOM 3211 N N . GLY A 1 419 ? -4.648 45.844 25.312 1 68.31 419 GLY A N 1
ATOM 3212 C CA . GLY A 1 419 ? -3.818 47.031 25.328 1 68.31 419 GLY A CA 1
ATOM 3213 C C . GLY A 1 419 ? -4.176 48 24.234 1 68.31 419 GLY A C 1
ATOM 3214 O O . GLY A 1 419 ? -3.535 49.062 24.109 1 68.31 419 GLY A O 1
ATOM 3215 N N . THR A 1 420 ? -5.195 47.781 23.438 1 74.62 420 THR A N 1
ATOM 3216 C CA . THR A 1 420 ? -5.691 48.719 22.438 1 74.62 420 THR A CA 1
ATOM 3217 C C . THR A 1 420 ? -6.402 49.906 23.109 1 74.62 420 THR A C 1
ATOM 3219 O O . THR A 1 420 ? -7.18 49.688 24.047 1 74.62 420 THR A O 1
ATOM 3222 N N . PRO A 1 421 ? -6.008 51.062 22.609 1 77.56 421 PRO A N 1
ATOM 3223 C CA . PRO A 1 421 ? -6.699 52.219 23.203 1 77.56 421 PRO A CA 1
ATOM 3224 C C . PRO A 1 421 ? -8.219 52.094 23.109 1 77.56 421 PRO A C 1
ATOM 3226 O O . PRO A 1 421 ? -8.742 51.625 22.109 1 77.56 421 PRO A O 1
ATOM 3229 N N . LEU A 1 422 ? -8.875 52.5 24.203 1 78.69 422 LEU A N 1
ATOM 3230 C CA . LEU A 1 422 ? -10.312 52.312 24.344 1 78.69 422 LEU A CA 1
ATOM 3231 C C . LEU A 1 422 ? -11.062 53 23.219 1 78.69 422 LEU A C 1
ATOM 3233 O O . LEU A 1 422 ? -12.07 52.469 22.719 1 78.69 422 LEU A O 1
ATOM 3237 N N . ALA A 1 423 ? -10.477 54.125 22.75 1 80 423 ALA A N 1
ATOM 3238 C CA . ALA A 1 423 ? -11.117 54.844 21.672 1 80 423 ALA A CA 1
ATOM 3239 C C . ALA A 1 423 ? -11.102 54.062 20.359 1 80 423 ALA A C 1
ATOM 3241 O O . ALA A 1 423 ? -12.102 54.031 19.641 1 80 423 ALA A O 1
ATOM 3242 N N . ASP A 1 424 ? -10.086 53.438 20.156 1 77.81 424 ASP A N 1
ATOM 3243 C CA . ASP A 1 424 ? -9.953 52.625 18.922 1 77.81 424 ASP A CA 1
ATOM 3244 C C . ASP A 1 424 ? -10.852 51.406 18.969 1 77.81 424 ASP A C 1
ATOM 3246 O O . ASP A 1 424 ? -11.43 51.031 17.938 1 77.81 424 ASP A O 1
ATOM 3250 N N . VAL A 1 425 ? -10.969 50.812 20.016 1 77.12 425 VAL A N 1
ATOM 3251 C CA . VAL A 1 425 ? -11.836 49.656 20.188 1 77.12 425 VAL A CA 1
ATOM 3252 C C . VAL A 1 425 ? -13.297 50.062 20 1 77.12 425 VAL A C 1
ATOM 3254 O O . VAL A 1 425 ? -14.078 49.344 19.375 1 77.12 425 VAL A O 1
ATOM 3257 N N . GLU A 1 426 ? -13.594 51.125 20.562 1 79.75 426 GLU A N 1
ATOM 3258 C CA . GLU A 1 426 ? -14.938 51.656 20.406 1 79.75 426 GLU A CA 1
ATOM 3259 C C . GLU A 1 426 ? -15.273 51.875 18.938 1 79.75 426 GLU A C 1
ATOM 3261 O O . GLU A 1 426 ? -16.359 51.5 18.469 1 79.75 426 GLU A O 1
ATOM 3266 N N . ASP A 1 427 ? -14.328 52.438 18.25 1 79.88 427 ASP A N 1
ATOM 3267 C CA . ASP A 1 427 ? -14.531 52.688 16.828 1 79.88 427 ASP A CA 1
ATOM 3268 C C . ASP A 1 427 ? -14.719 51.375 16.078 1 79.88 427 ASP A C 1
ATOM 3270 O O . ASP A 1 427 ? -15.609 51.281 15.219 1 79.88 427 ASP A O 1
ATOM 3274 N N . LEU A 1 428 ? -13.977 50.5 16.469 1 75.81 428 LEU A N 1
ATOM 3275 C CA . LEU A 1 428 ? -14.023 49.188 15.836 1 75.81 428 LEU A CA 1
ATOM 3276 C C . LEU A 1 428 ? -15.367 48.5 16.078 1 75.81 428 LEU A C 1
ATOM 3278 O O . LEU A 1 428 ? -15.961 47.938 15.164 1 75.81 428 LEU A O 1
ATOM 3282 N N . LEU A 1 429 ? -15.766 48.531 17.219 1 75.81 429 LEU A N 1
ATOM 3283 C CA . LEU A 1 429 ? -17.016 47.875 17.578 1 75.81 429 LEU A CA 1
ATOM 3284 C C . LEU A 1 429 ? -18.219 48.594 16.984 1 75.81 429 LEU A C 1
ATOM 3286 O O . LEU A 1 429 ? -19.188 47.969 16.578 1 75.81 429 LEU A O 1
ATOM 3290 N N . ILE A 1 430 ? -18.141 49.844 16.906 1 81.25 430 ILE A N 1
ATOM 3291 C CA . ILE A 1 430 ? -19.203 50.625 16.297 1 81.25 430 ILE A CA 1
ATOM 3292 C C . ILE A 1 430 ? -19.328 50.281 14.82 1 81.25 430 ILE A C 1
ATOM 3294 O O . ILE A 1 430 ? -20.422 50.031 14.32 1 81.25 430 ILE A O 1
ATOM 3298 N N . ARG A 1 431 ? -18.172 50.25 14.172 1 78.19 431 ARG A N 1
ATOM 3299 C CA . ARG A 1 431 ? -18.188 49.906 12.75 1 78.19 431 ARG A CA 1
ATOM 3300 C C . ARG A 1 431 ? -18.688 48.5 12.523 1 78.19 431 ARG A C 1
ATOM 3302 O O . ARG A 1 431 ? -19.516 48.25 11.648 1 78.19 431 ARG A O 1
ATOM 3309 N N . ALA A 1 432 ? -18.25 47.656 13.359 1 75.06 432 ALA A N 1
ATOM 3310 C CA . ALA A 1 432 ? -18.656 46.25 13.242 1 75.06 432 ALA A CA 1
ATOM 3311 C C . ALA A 1 432 ? -20.141 46.062 13.531 1 75.06 432 ALA A C 1
ATOM 3313 O O . ALA A 1 432 ? -20.812 45.281 12.859 1 75.06 432 ALA A O 1
ATOM 3314 N N . THR A 1 433 ? -20.562 46.719 14.516 1 75.56 433 THR A N 1
ATOM 3315 C CA . THR A 1 433 ? -21.969 46.625 14.883 1 75.56 433 THR A CA 1
ATOM 3316 C C . THR A 1 433 ? -22.859 47.281 13.828 1 75.56 433 THR A C 1
ATOM 3318 O O . THR A 1 433 ? -23.922 46.75 13.484 1 75.56 433 THR A O 1
ATOM 3321 N N . LEU A 1 434 ? -22.375 48.344 13.297 1 78.19 434 LEU A N 1
ATOM 3322 C CA . LEU A 1 434 ? -23.125 49 12.227 1 78.19 434 LEU A CA 1
ATOM 3323 C C . LEU A 1 434 ? -23.219 48.125 10.992 1 78.19 434 LEU A C 1
ATOM 3325 O O . LEU A 1 434 ? -24.266 48 10.367 1 78.19 434 LEU A O 1
ATOM 3329 N N . ASP A 1 435 ? -22.109 47.5 10.766 1 74 435 ASP A N 1
ATOM 3330 C CA . ASP A 1 435 ? -22.078 46.594 9.625 1 74 435 ASP A CA 1
ATOM 3331 C C . ASP A 1 435 ? -22.969 45.375 9.859 1 74 435 ASP A C 1
ATOM 3333 O O . ASP A 1 435 ? -23.672 44.906 8.953 1 74 435 ASP A O 1
ATOM 3337 N N . ALA A 1 436 ? -23.047 44.875 11.031 1 70.88 436 ALA A N 1
ATOM 3338 C CA . ALA A 1 436 ? -23.812 43.688 11.406 1 70.88 436 ALA A CA 1
ATOM 3339 C C . ALA A 1 436 ? -25.312 43.969 11.344 1 70.88 436 ALA A C 1
ATOM 3341 O O . ALA A 1 436 ? -26.109 43.062 11.07 1 70.88 436 ALA A O 1
ATOM 3342 N N . VAL A 1 437 ? -25.656 45.25 11.516 1 70.56 437 VAL A N 1
ATOM 3343 C CA . VAL A 1 437 ? -27.078 45.562 11.531 1 70.56 437 VAL A CA 1
ATOM 3344 C C . VAL A 1 437 ? -27.469 46.25 10.227 1 70.56 437 VAL A C 1
ATOM 3346 O O . VAL A 1 437 ? -28.547 46.875 10.133 1 70.56 437 VAL A O 1
ATOM 3349 N N . GLY A 1 438 ? -26.609 46.156 9.266 1 70.06 438 GLY A N 1
ATOM 3350 C CA . GLY A 1 438 ? -26.922 46.656 7.938 1 70.06 438 GLY A CA 1
ATOM 3351 C C . GLY A 1 438 ? -26.953 48.188 7.875 1 70.06 438 GLY A C 1
ATOM 3352 O O . GLY A 1 438 ? -27.734 48.75 7.113 1 70.06 438 GLY A O 1
ATOM 3353 N N . GLY A 1 439 ? -26.266 48.812 8.742 1 73.44 439 GLY A N 1
ATOM 3354 C CA . GLY A 1 439 ? -26.094 50.25 8.664 1 73.44 439 GLY A CA 1
ATOM 3355 C C . GLY A 1 439 ? -27.172 51.031 9.398 1 73.44 439 GLY A C 1
ATOM 3356 O O . GLY A 1 439 ? -27.203 52.25 9.352 1 73.44 439 GLY A O 1
ATOM 3357 N N . THR A 1 440 ? -28.062 50.438 10 1 73.88 440 THR A N 1
ATOM 3358 C CA . THR A 1 440 ? -29.125 51.125 10.719 1 73.88 440 THR A CA 1
ATOM 3359 C C . THR A 1 440 ? -28.609 51.719 12.023 1 73.88 440 THR A C 1
ATOM 3361 O O . THR A 1 440 ? -28.328 50.969 12.969 1 73.88 440 THR A O 1
ATOM 3364 N N . ARG A 1 441 ? -28.562 52.969 12.133 1 76 441 ARG A N 1
ATOM 3365 C CA . ARG A 1 441 ? -27.922 53.688 13.227 1 76 441 ARG A CA 1
ATOM 3366 C C . ARG A 1 441 ? -28.703 53.5 14.531 1 76 441 ARG A C 1
ATOM 3368 O O . ARG A 1 441 ? -28.109 53.375 15.602 1 76 441 ARG A O 1
ATOM 3375 N N . HIS A 1 442 ? -30.031 53.5 14.414 1 76.25 442 HIS A N 1
ATOM 3376 C CA . HIS A 1 442 ? -30.828 53.375 15.633 1 76.25 442 HIS A CA 1
ATOM 3377 C C . HIS A 1 442 ? -30.641 52 16.266 1 76.25 442 HIS A C 1
ATOM 3379 O O . HIS A 1 4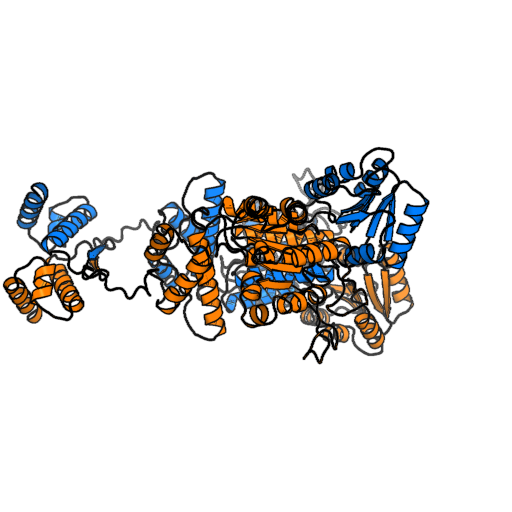42 ? -30.484 51.875 17.484 1 76.25 442 HIS A O 1
ATOM 3385 N N . ARG A 1 443 ? -30.625 51.062 15.531 1 76.38 443 ARG A N 1
ATOM 3386 C CA . ARG A 1 443 ? -30.453 49.688 16.031 1 76.38 443 ARG A CA 1
ATOM 3387 C C . ARG A 1 443 ? -29.047 49.469 16.547 1 76.38 443 ARG A C 1
ATOM 3389 O O . ARG A 1 443 ? -28.844 48.812 17.578 1 76.38 443 ARG A O 1
ATOM 3396 N N . ALA A 1 444 ? -28.109 49.938 15.922 1 78.31 444 ALA A N 1
ATOM 3397 C CA . ALA A 1 444 ? -26.734 49.844 16.375 1 78.31 444 ALA A CA 1
ATOM 3398 C C . ALA A 1 444 ? -26.547 50.562 17.719 1 78.31 444 ALA A C 1
ATOM 3400 O O . ALA A 1 444 ? -25.875 50.062 18.609 1 78.31 444 ALA A O 1
ATOM 3401 N N . ALA A 1 445 ? -27.172 51.625 17.812 1 79.81 445 ALA A N 1
ATOM 3402 C CA . ALA A 1 445 ? -27.094 52.406 19.047 1 79.81 445 ALA A CA 1
ATOM 3403 C C . ALA A 1 445 ? -27.703 51.625 20.203 1 79.81 445 ALA A C 1
ATOM 3405 O O . ALA A 1 445 ? -27.125 51.594 21.297 1 79.81 445 ALA A O 1
ATOM 3406 N N . THR A 1 446 ? -28.781 51 19.953 1 78.38 446 THR A N 1
ATOM 3407 C CA . THR A 1 446 ? -29.438 50.219 20.984 1 78.38 446 THR A CA 1
ATOM 3408 C C . THR A 1 446 ? -28.562 49.062 21.406 1 78.38 446 THR A C 1
ATOM 3410 O O . THR A 1 446 ? -28.406 48.781 22.594 1 78.38 446 THR A O 1
ATOM 3413 N N . LEU A 1 447 ? -27.922 48.469 20.547 1 75.25 447 LEU A N 1
ATOM 3414 C CA . LEU A 1 447 ? -27.094 47.312 20.844 1 75.25 447 LEU A CA 1
ATOM 3415 C C . LEU A 1 447 ? -25.828 47.719 21.578 1 75.25 447 LEU A C 1
ATOM 3417 O O . LEU A 1 447 ? -25.375 47.031 22.5 1 75.25 447 LEU A O 1
ATOM 3421 N N . LEU A 1 448 ? -25.328 48.75 21.266 1 80.44 448 LEU A N 1
ATOM 3422 C CA . LEU A 1 448 ? -24.078 49.25 21.844 1 80.44 448 LEU A CA 1
ATOM 3423 C C . LEU A 1 448 ? -24.328 49.969 23.172 1 80.44 448 LEU A C 1
ATOM 3425 O O . LEU A 1 448 ? -23.375 50.312 23.875 1 80.44 448 LEU A O 1
ATOM 3429 N N . GLY A 1 449 ? -25.562 50.125 23.5 1 79.19 449 GLY A N 1
ATOM 3430 C CA . GLY A 1 449 ? -25.969 50.719 24.766 1 79.19 449 GLY A CA 1
ATOM 3431 C C . GLY A 1 449 ? -25.719 52.219 24.844 1 79.19 449 GLY A C 1
ATOM 3432 O O . GLY A 1 449 ? -25.406 52.75 25.922 1 79.19 449 GLY A O 1
ATOM 3433 N N . ILE A 1 450 ? -25.719 52.844 23.656 1 80.75 450 ILE A N 1
ATOM 3434 C CA . ILE A 1 450 ? -25.516 54.281 23.656 1 80.75 450 ILE A CA 1
ATOM 3435 C C . ILE A 1 450 ? -26.688 54.969 22.938 1 80.75 450 ILE A C 1
ATOM 3437 O O . ILE A 1 450 ? -27.469 54.312 22.25 1 80.75 450 ILE A O 1
ATOM 3441 N N . SER A 1 451 ? -26.891 56.219 23.234 1 80 451 SER A N 1
ATOM 3442 C CA . SER A 1 451 ? -27.953 56.969 22.578 1 80 451 SER A CA 1
ATOM 3443 C C . SER A 1 451 ? -27.625 57.219 21.109 1 80 451 SER A C 1
ATOM 3445 O O . SER A 1 451 ? -26.453 57.281 20.719 1 80 451 SER A O 1
ATOM 3447 N N . PRO A 1 452 ? -28.641 57.219 20.281 1 80.31 452 PRO A N 1
ATOM 3448 C CA . PRO A 1 452 ? -28.406 57.531 18.875 1 80.31 452 PRO A CA 1
ATOM 3449 C C . PRO A 1 452 ? -27.625 58.812 18.656 1 80.31 452 PRO A C 1
ATOM 3451 O O . PRO A 1 452 ? -26.812 58.906 17.719 1 80.31 452 PRO A O 1
ATOM 3454 N N . LYS A 1 453 ? -27.766 59.812 19.547 1 78.31 453 LYS A N 1
ATOM 3455 C CA . LYS A 1 453 ? -27.016 61.062 19.453 1 78.31 453 LYS A CA 1
ATOM 3456 C C . LYS A 1 453 ? -25.531 60.812 19.734 1 78.31 453 LYS A C 1
ATOM 3458 O O . LYS A 1 453 ? -24.672 61.344 19.031 1 78.31 453 LYS A O 1
ATOM 3463 N N . THR A 1 454 ? -25.266 60.031 20.719 1 79.88 454 THR A N 1
ATOM 3464 C CA . THR A 1 454 ? -23.891 59.688 21.062 1 79.88 454 THR A CA 1
ATOM 3465 C C . THR A 1 454 ? -23.219 58.938 19.922 1 79.88 454 THR A C 1
ATOM 3467 O O . THR A 1 454 ? -22.047 59.188 19.609 1 79.88 454 THR A O 1
ATOM 3470 N N . LEU A 1 455 ? -24 58.062 19.297 1 81.31 455 LEU A N 1
ATOM 3471 C CA . LEU A 1 455 ? -23.453 57.312 18.172 1 81.31 455 LEU A CA 1
ATOM 3472 C C . LEU A 1 455 ? -23.156 58.25 17.016 1 81.31 455 LEU A C 1
ATOM 3474 O O . LEU A 1 455 ? -22.094 58.156 16.375 1 81.31 455 LEU A O 1
ATOM 3478 N N . TYR A 1 456 ? -24.031 59.094 16.75 1 79.5 456 TYR A N 1
ATOM 3479 C CA . TYR A 1 456 ? -23.844 60.062 15.68 1 79.5 456 TYR A CA 1
ATOM 3480 C C . TYR A 1 456 ? -22.609 60.938 15.93 1 79.5 456 TYR A C 1
ATOM 3482 O O . TYR A 1 456 ? -21.812 61.156 15.016 1 79.5 456 TYR A O 1
ATOM 3490 N N . ASN A 1 457 ? -22.391 61.406 17.078 1 80.12 457 ASN A N 1
ATOM 3491 C CA . ASN A 1 457 ? -21.219 62.219 17.438 1 80.12 457 ASN A CA 1
ATOM 3492 C C . ASN A 1 457 ? -19.922 61.438 17.281 1 80.12 457 ASN A C 1
ATOM 3494 O O . ASN A 1 457 ? -18.922 61.969 16.812 1 80.12 457 ASN A O 1
ATOM 3498 N N . LYS A 1 458 ? -20.016 60.125 17.656 1 79.38 458 LYS A N 1
ATOM 3499 C CA . LYS A 1 458 ? -18.844 59.281 17.547 1 79.38 458 LYS A CA 1
ATOM 3500 C C . LYS A 1 458 ? -18.516 58.969 16.094 1 79.38 458 LYS A C 1
ATOM 3502 O O . LYS A 1 458 ? -17.344 58.938 15.703 1 79.38 458 LYS A O 1
ATOM 3507 N N . LEU A 1 459 ? -19.5 58.781 15.305 1 80.19 459 LEU A N 1
ATOM 3508 C CA . LEU A 1 459 ? -19.281 58.531 13.875 1 80.19 459 LEU A CA 1
ATOM 3509 C C . LEU A 1 459 ? -18.719 59.781 13.195 1 80.19 459 LEU A C 1
ATOM 3511 O O . LEU A 1 459 ? -17.891 59.688 12.289 1 80.19 459 LEU A O 1
ATOM 3515 N N . GLN A 1 460 ? -19.141 61 13.586 1 77.12 460 GLN A N 1
ATOM 3516 C CA . GLN A 1 460 ? -18.625 62.25 13.047 1 77.12 460 GLN A CA 1
ATOM 3517 C C . GLN A 1 460 ? -17.156 62.469 13.438 1 77.12 460 GLN A C 1
ATOM 3519 O O . GLN A 1 460 ? -16.359 62.938 12.625 1 77.12 460 GLN A O 1
ATOM 3524 N N . ARG A 1 461 ? -16.828 62 14.625 1 72.69 461 ARG A N 1
ATOM 3525 C CA . ARG A 1 461 ? -15.438 62.094 15.078 1 72.69 461 ARG A CA 1
ATOM 3526 C C . ARG A 1 461 ? -14.555 61.125 14.289 1 72.69 461 ARG A C 1
ATOM 3528 O O . ARG A 1 461 ? -13.383 61.406 14.039 1 72.69 461 ARG A O 1
ATOM 3535 N N . MET A 1 462 ? -15.047 59.906 13.93 1 68.62 462 MET A N 1
ATOM 3536 C CA . MET A 1 462 ? -14.297 58.906 13.188 1 68.62 462 MET A CA 1
ATOM 3537 C C . MET A 1 462 ? -14.07 59.344 11.75 1 68.62 462 MET A C 1
ATOM 3539 O O . MET A 1 462 ? -13.109 58.906 11.109 1 68.62 462 MET A O 1
ATOM 3543 N N . LYS A 1 463 ? -14.836 59.969 11.031 1 61.34 463 LYS A N 1
ATOM 3544 C CA . LYS A 1 463 ? -14.688 60.5 9.688 1 61.34 463 LYS A CA 1
ATOM 3545 C C . LYS A 1 463 ? -13.648 61.625 9.656 1 61.34 463 LYS A C 1
ATOM 3547 O O . LYS A 1 463 ? -13.016 61.875 8.625 1 61.34 463 LYS A O 1
ATOM 3552 N N . ILE A 1 464 ? -13.359 62.344 10.594 1 56.84 464 ILE A N 1
ATOM 3553 C CA . ILE A 1 464 ? -12.391 63.438 10.594 1 56.84 464 ILE A CA 1
ATOM 3554 C C . ILE A 1 464 ? -11.008 62.906 10.961 1 56.84 464 ILE A C 1
ATOM 3556 O O . ILE A 1 464 ? -9.992 63.5 10.586 1 56.84 464 ILE A O 1
ATOM 3560 N N . GLY A 1 465 ? -10.797 61.812 11.586 1 45.28 465 GLY A N 1
ATOM 3561 C CA . GLY A 1 465 ? -9.469 61.281 11.867 1 45.28 465 GLY A CA 1
ATOM 3562 C C . GLY A 1 465 ? -9 60.25 10.836 1 45.28 465 GLY A C 1
ATOM 3563 O O . GLY A 1 465 ? -9.812 59.688 10.109 1 45.28 465 GLY A O 1
ATOM 3564 N N . MET B 1 1 ? 5.059 -20.625 -11.531 1 68.94 1 MET B N 1
ATOM 3565 C CA . MET B 1 1 ? 4.031 -21.656 -11.375 1 68.94 1 MET B CA 1
ATOM 3566 C C . MET B 1 1 ? 3.541 -21.719 -9.938 1 68.94 1 MET B C 1
ATOM 3568 O O . MET B 1 1 ? 4.344 -21.719 -9 1 68.94 1 MET B O 1
ATOM 3572 N N . PRO B 1 2 ? 2.23 -21.641 -9.789 1 80.25 2 PRO B N 1
ATOM 3573 C CA . PRO B 1 2 ? 1.733 -21.734 -8.414 1 80.25 2 PRO B CA 1
ATOM 3574 C C . PRO B 1 2 ? 1.942 -23.125 -7.801 1 80.25 2 PRO B C 1
ATOM 3576 O O . PRO B 1 2 ? 1.987 -24.125 -8.523 1 80.25 2 PRO B O 1
ATOM 3579 N N . HIS B 1 3 ? 2.234 -23.203 -6.539 1 85.75 3 HIS B N 1
ATOM 3580 C CA . HIS B 1 3 ? 2.537 -24.422 -5.801 1 85.75 3 HIS B CA 1
ATOM 3581 C C . HIS B 1 3 ? 1.432 -24.75 -4.805 1 85.75 3 HIS B C 1
ATOM 3583 O O . HIS B 1 3 ? 0.98 -23.875 -4.059 1 85.75 3 HIS B O 1
ATOM 3589 N N . ALA B 1 4 ? 0.955 -26.047 -4.852 1 92.44 4 ALA B N 1
ATOM 3590 C CA . ALA B 1 4 ? -0.122 -26.453 -3.957 1 92.44 4 ALA B CA 1
ATOM 3591 C C . ALA B 1 4 ? 0.324 -27.609 -3.062 1 92.44 4 ALA B C 1
ATOM 3593 O O . ALA B 1 4 ? 1.172 -28.422 -3.455 1 92.44 4 ALA B O 1
ATOM 3594 N N . LEU B 1 5 ? -0.154 -27.609 -1.873 1 94.38 5 LEU B N 1
ATOM 3595 C CA . LEU B 1 5 ? -0.025 -28.766 -0.979 1 94.38 5 LEU B CA 1
ATOM 3596 C C . LEU B 1 5 ? -1.364 -29.469 -0.807 1 94.38 5 LEU B C 1
ATOM 3598 O O . LEU B 1 5 ? -2.355 -28.844 -0.423 1 94.38 5 LEU B O 1
ATOM 3602 N N . ILE B 1 6 ? -1.385 -30.734 -1.153 1 97.31 6 ILE B N 1
ATOM 3603 C CA . ILE B 1 6 ? -2.588 -31.547 -0.973 1 97.31 6 ILE B CA 1
ATOM 3604 C C . ILE B 1 6 ? -2.402 -32.5 0.205 1 97.31 6 ILE B C 1
ATOM 3606 O O . ILE B 1 6 ? -1.473 -33.312 0.215 1 97.31 6 ILE B O 1
ATOM 3610 N N . VAL B 1 7 ? -3.297 -32.406 1.182 1 96.94 7 VAL B N 1
ATOM 3611 C CA . VAL B 1 7 ? -3.291 -33.281 2.344 1 96.94 7 VAL B CA 1
ATOM 3612 C C . VAL B 1 7 ? -4.516 -34.188 2.305 1 96.94 7 VAL B C 1
ATOM 3614 O O . VAL B 1 7 ? -5.625 -33.75 2.623 1 96.94 7 VAL B O 1
ATOM 3617 N N . GLU B 1 8 ? -4.332 -35.375 1.939 1 95.94 8 GLU B N 1
ATOM 3618 C CA . GLU B 1 8 ? -5.395 -36.312 1.649 1 95.94 8 GLU B CA 1
ATOM 3619 C C . GLU B 1 8 ? -4.922 -37.75 1.884 1 95.94 8 GLU B C 1
ATOM 3621 O O . GLU B 1 8 ? -3.891 -38.188 1.349 1 95.94 8 GLU B O 1
ATOM 3626 N N . ASP B 1 9 ? -5.746 -38.469 2.703 1 94.44 9 ASP B N 1
ATOM 3627 C CA . ASP B 1 9 ? -5.293 -39.812 3.066 1 94.44 9 ASP B CA 1
ATOM 3628 C C . ASP B 1 9 ? -5.789 -40.875 2.062 1 94.44 9 ASP B C 1
ATOM 3630 O O . ASP B 1 9 ? -5.223 -41.938 1.955 1 94.44 9 ASP B O 1
ATOM 3634 N N . ASP B 1 10 ? -6.867 -40.562 1.319 1 94.06 10 ASP B N 1
ATOM 3635 C CA . ASP B 1 10 ? -7.367 -41.5 0.305 1 94.06 10 ASP B CA 1
ATOM 3636 C C . ASP B 1 10 ? -6.516 -41.438 -0.962 1 94.06 10 ASP B C 1
ATOM 3638 O O . ASP B 1 10 ? -6.473 -40.406 -1.631 1 94.06 10 ASP B O 1
ATOM 3642 N N . PRO B 1 11 ? -5.898 -42.5 -1.301 1 94.44 11 PRO B N 1
ATOM 3643 C CA . PRO B 1 11 ? -4.957 -42.469 -2.424 1 94.44 11 PRO B CA 1
ATOM 3644 C C . PRO B 1 11 ? -5.625 -42.125 -3.748 1 94.44 11 PRO B C 1
ATOM 3646 O O . PRO B 1 11 ? -5.016 -41.469 -4.594 1 94.44 11 PRO B O 1
ATOM 3649 N N . ASN B 1 12 ? -6.801 -42.562 -3.939 1 93.69 12 ASN B N 1
ATOM 3650 C CA . ASN B 1 12 ? -7.496 -42.25 -5.184 1 93.69 12 ASN B CA 1
ATOM 3651 C C . ASN B 1 12 ? -7.805 -40.781 -5.305 1 93.69 12 ASN B C 1
ATOM 3653 O O . ASN B 1 12 ? -7.57 -40.156 -6.348 1 93.69 12 ASN B O 1
ATOM 3657 N N . SER B 1 13 ? -8.305 -40.281 -4.219 1 93 13 SER B N 1
ATOM 3658 C CA . SER B 1 13 ? -8.609 -38.875 -4.191 1 93 13 SER B CA 1
ATOM 3659 C C . SER B 1 13 ? -7.34 -38.031 -4.352 1 93 13 SER B C 1
ATOM 3661 O O . SER B 1 13 ? -7.336 -37.031 -5.082 1 93 13 SER B O 1
ATOM 3663 N N . LEU B 1 14 ? -6.32 -38.438 -3.701 1 95 14 LEU B N 1
ATOM 3664 C CA . LEU B 1 14 ? -5.043 -37.719 -3.758 1 95 14 LEU B CA 1
ATOM 3665 C C . LEU B 1 14 ? -4.496 -37.719 -5.184 1 95 14 LEU B C 1
ATOM 3667 O O . LEU B 1 14 ? -4.086 -36.656 -5.684 1 95 14 LEU B O 1
ATOM 3671 N N . SER B 1 15 ? -4.531 -38.844 -5.805 1 95.19 15 SER B N 1
ATOM 3672 C CA . SER B 1 15 ? -4.043 -38.969 -7.172 1 95.19 15 SER B CA 1
ATOM 3673 C C . SER B 1 15 ? -4.871 -38.125 -8.133 1 95.19 15 SER B C 1
ATOM 3675 O O . SER B 1 15 ? -4.324 -37.469 -9.016 1 95.19 15 SER B O 1
ATOM 3677 N N . GLY B 1 16 ? -6.164 -38.25 -7.953 1 94.38 16 GLY B N 1
ATOM 3678 C CA . GLY B 1 16 ? -7.055 -37.469 -8.797 1 94.38 16 GLY B CA 1
ATOM 3679 C C . GLY B 1 16 ? -6.82 -35.969 -8.68 1 94.38 16 GLY B C 1
ATOM 3680 O O . GLY B 1 16 ? -6.723 -35.25 -9.695 1 94.38 16 GLY B O 1
ATOM 3681 N N . LEU B 1 17 ? -6.695 -35.5 -7.457 1 95.62 17 LEU B N 1
ATOM 3682 C CA . LEU B 1 17 ? -6.477 -34.062 -7.215 1 95.62 17 LEU B CA 1
ATOM 3683 C C . LEU B 1 17 ? -5.109 -33.625 -7.738 1 95.62 17 LEU B C 1
ATOM 3685 O O . LEU B 1 17 ? -4.977 -32.562 -8.305 1 95.62 17 LEU B O 1
ATOM 3689 N N . THR B 1 18 ? -4.121 -34.469 -7.516 1 95.81 18 THR B N 1
ATOM 3690 C CA . THR B 1 18 ? -2.771 -34.156 -7.988 1 95.81 18 THR B CA 1
ATOM 3691 C C . THR B 1 18 ? -2.75 -34.031 -9.508 1 95.81 18 THR B C 1
ATOM 3693 O O . THR B 1 18 ? -2.154 -33.062 -10.039 1 95.81 18 THR B O 1
ATOM 3696 N N . ALA B 1 19 ? -3.402 -34.938 -10.164 1 95.06 19 ALA B N 1
ATOM 3697 C CA . ALA B 1 19 ? -3.471 -34.906 -11.625 1 95.06 19 ALA B CA 1
ATOM 3698 C C . ALA B 1 19 ? -4.191 -33.656 -12.109 1 95.06 19 ALA B C 1
ATOM 3700 O O . ALA B 1 19 ? -3.748 -33 -13.062 1 95.06 19 ALA B O 1
ATOM 3701 N N . LEU B 1 20 ? -5.238 -33.406 -11.453 1 93.81 20 LEU B N 1
ATOM 3702 C CA . LEU B 1 20 ? -6.047 -32.25 -11.82 1 93.81 20 LEU B CA 1
ATOM 3703 C C . LEU B 1 20 ? -5.246 -30.953 -11.68 1 93.81 20 LEU B C 1
ATOM 3705 O O . LEU B 1 20 ? -5.199 -30.141 -12.609 1 93.81 20 LEU B O 1
ATOM 3709 N N . LEU B 1 21 ? -4.578 -30.75 -10.531 1 93.94 21 LEU B N 1
ATOM 3710 C CA . LEU B 1 21 ? -3.814 -29.531 -10.281 1 93.94 21 LEU B CA 1
ATOM 3711 C C . LEU B 1 21 ? -2.598 -29.453 -11.195 1 93.94 21 LEU B C 1
ATOM 3713 O O . LEU B 1 21 ? -2.24 -28.375 -11.672 1 93.94 21 LEU B O 1
ATOM 3717 N N . GLY B 1 22 ? -2.012 -30.562 -11.406 1 89.69 22 GLY B N 1
ATOM 3718 C CA . GLY B 1 22 ? -0.916 -30.609 -12.359 1 89.69 22 GLY B CA 1
ATOM 3719 C C . GLY B 1 22 ? -1.314 -30.156 -13.75 1 89.69 22 GLY B C 1
ATOM 3720 O O . GLY B 1 22 ? -0.599 -29.375 -14.383 1 89.69 22 GLY B O 1
ATOM 3721 N N . ALA B 1 23 ? -2.391 -30.609 -14.148 1 90.19 23 ALA B N 1
ATOM 3722 C CA . ALA B 1 23 ? -2.91 -30.25 -15.469 1 90.19 23 ALA B CA 1
ATOM 3723 C C . ALA B 1 23 ? -3.201 -28.75 -15.547 1 90.19 23 ALA B C 1
ATOM 3725 O O . ALA B 1 23 ? -3.104 -28.156 -16.625 1 90.19 23 ALA B O 1
ATOM 3726 N N . ASP B 1 24 ? -3.465 -28.219 -14.453 1 87.5 24 ASP B N 1
ATOM 3727 C CA . ASP B 1 24 ? -3.812 -26.797 -14.414 1 87.5 24 ASP B CA 1
ATOM 3728 C C . ASP B 1 24 ? -2.582 -25.938 -14.125 1 87.5 24 ASP B C 1
ATOM 3730 O O . ASP B 1 24 ? -2.707 -24.75 -13.82 1 87.5 24 ASP B O 1
ATOM 3734 N N . GLY B 1 25 ? -1.43 -26.578 -14.125 1 81.06 25 GLY B N 1
ATOM 3735 C CA . GLY B 1 25 ? -0.183 -25.844 -14.102 1 81.06 25 GLY B CA 1
ATOM 3736 C C . GLY B 1 25 ? 0.367 -25.641 -12.695 1 81.06 25 GLY B C 1
ATOM 3737 O O . GLY B 1 25 ? 1.249 -24.812 -12.477 1 81.06 25 GLY B O 1
ATOM 3738 N N . PHE B 1 26 ? -0.154 -26.375 -11.711 1 86.94 26 PHE B N 1
ATOM 3739 C CA . PHE B 1 26 ? 0.376 -26.312 -10.352 1 86.94 26 PHE B CA 1
ATOM 3740 C C . PHE B 1 26 ? 1.485 -27.344 -10.156 1 86.94 26 PHE B C 1
ATOM 3742 O O . PHE B 1 26 ? 1.408 -28.453 -10.672 1 86.94 26 PHE B O 1
ATOM 3749 N N . SER B 1 27 ? 2.549 -26.938 -9.5 1 85.94 27 SER B N 1
ATOM 3750 C CA . SER B 1 27 ? 3.352 -27.953 -8.836 1 85.94 27 SER B CA 1
ATOM 3751 C C . SER B 1 27 ? 2.691 -28.406 -7.539 1 85.94 27 SER B C 1
ATOM 3753 O O . SER B 1 27 ? 2.006 -27.641 -6.871 1 85.94 27 SER B O 1
ATOM 3755 N N . VAL B 1 28 ? 2.879 -29.766 -7.262 1 92.62 28 VAL B N 1
ATOM 3756 C CA . VAL B 1 28 ? 2.074 -30.281 -6.16 1 92.62 28 VAL B CA 1
ATOM 3757 C C . VAL B 1 28 ? 2.963 -31.062 -5.191 1 92.62 28 VAL B C 1
ATOM 3759 O O . VAL B 1 28 ? 3.754 -31.906 -5.613 1 92.62 28 VAL B O 1
ATOM 3762 N N . ASP B 1 29 ? 2.879 -30.688 -3.949 1 93.81 29 ASP B N 1
ATOM 3763 C CA . ASP B 1 29 ? 3.328 -31.547 -2.861 1 93.81 29 ASP B CA 1
ATOM 3764 C C . ASP B 1 29 ? 2.158 -32.312 -2.24 1 93.81 29 ASP B C 1
ATOM 3766 O O . ASP B 1 29 ? 1.031 -31.797 -2.215 1 93.81 29 ASP B O 1
ATOM 3770 N N . THR B 1 30 ? 2.477 -33.469 -1.788 1 96.44 30 THR B N 1
ATOM 3771 C CA . THR B 1 30 ? 1.401 -34.281 -1.226 1 96.44 30 THR B CA 1
ATOM 3772 C C . THR B 1 30 ? 1.745 -34.719 0.192 1 96.44 30 THR B C 1
ATOM 3774 O O . THR B 1 30 ? 2.922 -34.812 0.545 1 96.44 30 THR B O 1
ATOM 3777 N N . ALA B 1 31 ? 0.764 -34.812 0.973 1 96.69 31 ALA B N 1
ATOM 3778 C CA . ALA B 1 31 ? 0.836 -35.375 2.324 1 96.69 31 ALA B CA 1
ATOM 3779 C C . ALA B 1 31 ? -0.391 -36.219 2.635 1 96.69 31 ALA B C 1
ATOM 3781 O O . ALA B 1 31 ? -1.492 -35.938 2.162 1 96.69 31 ALA B O 1
ATOM 3782 N N . THR B 1 32 ? -0.213 -37.25 3.439 1 96.88 32 THR B N 1
ATOM 3783 C CA . THR B 1 32 ? -1.323 -38.156 3.734 1 96.88 32 THR B CA 1
ATOM 3784 C C . THR B 1 32 ? -1.741 -38.031 5.195 1 96.88 32 THR B C 1
ATOM 3786 O O . THR B 1 32 ? -2.678 -38.719 5.637 1 96.88 32 THR B O 1
ATOM 3789 N N . SER B 1 33 ? -1.036 -37.219 5.938 1 96.19 33 SER B N 1
ATOM 3790 C CA . SER B 1 33 ? -1.307 -37 7.355 1 96.19 33 SER B CA 1
ATOM 3791 C C . SER B 1 33 ? -0.966 -35.594 7.766 1 96.19 33 SER B C 1
ATOM 3793 O O . SER B 1 33 ? -0.358 -34.844 6.996 1 96.19 33 SER B O 1
ATOM 3795 N N . LEU B 1 34 ? -1.44 -35.25 9.008 1 94.44 34 LEU B N 1
ATOM 3796 C CA . LEU B 1 34 ? -1.118 -33.938 9.539 1 94.44 34 LEU B CA 1
ATOM 3797 C C . LEU B 1 34 ? 0.382 -33.781 9.766 1 94.44 34 LEU B C 1
ATOM 3799 O O . LEU B 1 34 ? 0.958 -32.75 9.492 1 94.44 34 LEU B O 1
ATOM 3803 N N . ALA B 1 35 ? 0.95 -34.781 10.25 1 94 35 ALA B N 1
ATOM 3804 C CA . ALA B 1 35 ? 2.387 -34.75 10.516 1 94 35 ALA B CA 1
ATOM 3805 C C . ALA B 1 35 ? 3.178 -34.5 9.242 1 94 35 ALA B C 1
ATOM 3807 O O . ALA B 1 35 ? 4.082 -33.688 9.211 1 94 35 ALA B O 1
ATOM 3808 N N . GLU B 1 36 ? 2.789 -35.219 8.203 1 95.06 36 GLU B N 1
ATOM 3809 C CA . GLU B 1 36 ? 3.451 -35.031 6.914 1 95.06 36 GLU B CA 1
ATOM 3810 C C . GLU B 1 36 ? 3.219 -33.625 6.371 1 95.06 36 GLU B C 1
ATOM 3812 O O . GLU B 1 36 ? 4.121 -33.031 5.781 1 95.06 36 GLU B O 1
ATOM 3817 N N . ALA B 1 37 ? 2.023 -33.219 6.535 1 94.56 37 ALA B N 1
ATOM 3818 C CA . ALA B 1 37 ? 1.679 -31.875 6.059 1 94.56 37 ALA B CA 1
ATOM 3819 C C . ALA B 1 37 ? 2.514 -30.812 6.766 1 94.56 37 ALA B C 1
ATOM 3821 O O . ALA B 1 37 ? 3.02 -29.891 6.125 1 94.56 37 ALA B O 1
ATOM 3822 N N . ARG B 1 38 ? 2.65 -30.906 8.062 1 91.25 38 ARG B N 1
ATOM 3823 C CA . ARG B 1 38 ? 3.453 -29.953 8.836 1 91.25 38 ARG B CA 1
ATOM 3824 C C . ARG B 1 38 ? 4.91 -29.984 8.391 1 91.25 38 ARG B C 1
ATOM 3826 O O . ARG B 1 38 ? 5.562 -28.938 8.328 1 91.25 38 ARG B O 1
ATOM 3833 N N . GLY B 1 39 ? 5.406 -31.125 8.125 1 89.56 39 GLY B N 1
ATOM 3834 C CA . GLY B 1 39 ? 6.75 -31.25 7.578 1 89.56 39 GLY B CA 1
ATOM 3835 C C . GLY B 1 39 ? 6.914 -30.531 6.246 1 89.56 39 GLY B C 1
ATOM 3836 O O . GLY B 1 39 ? 7.914 -29.859 6.023 1 89.56 39 GLY B O 1
ATOM 3837 N N . ALA B 1 40 ? 5.969 -30.75 5.387 1 89.94 40 ALA B N 1
ATOM 3838 C CA . ALA B 1 40 ? 6 -30.094 4.082 1 89.94 40 ALA B CA 1
ATOM 3839 C C . ALA B 1 40 ? 5.961 -28.578 4.223 1 89.94 40 ALA B C 1
ATOM 3841 O O . ALA B 1 40 ? 6.688 -27.859 3.525 1 89.94 40 ALA B O 1
ATOM 3842 N N . LEU B 1 41 ? 5.16 -28.078 5.141 1 86.5 41 LEU B N 1
ATOM 3843 C CA . LEU B 1 41 ? 5 -26.656 5.355 1 86.5 41 LEU B CA 1
ATOM 3844 C C . LEU B 1 41 ? 6.262 -26.047 5.957 1 86.5 41 LEU B C 1
ATOM 3846 O O . LEU B 1 41 ? 6.547 -24.859 5.754 1 86.5 41 LEU B O 1
ATOM 3850 N N . ALA B 1 42 ? 6.957 -26.766 6.707 1 82.62 42 ALA B N 1
ATOM 3851 C CA . ALA B 1 42 ? 8.219 -26.312 7.293 1 82.62 42 ALA B CA 1
ATOM 3852 C C . ALA B 1 42 ? 9.281 -26.125 6.215 1 82.62 42 ALA B C 1
ATOM 3854 O O . ALA B 1 42 ? 10.172 -25.281 6.363 1 82.62 42 ALA B O 1
ATOM 3855 N N . ARG B 1 43 ? 9.125 -26.938 5.164 1 81.44 43 ARG B N 1
ATOM 3856 C CA . ARG B 1 43 ? 10.109 -26.875 4.086 1 81.44 43 ARG B CA 1
ATOM 3857 C C . ARG B 1 43 ? 9.812 -25.703 3.15 1 81.44 43 ARG B C 1
ATOM 3859 O O . ARG B 1 43 ? 10.727 -24.984 2.734 1 81.44 43 ARG B O 1
ATOM 3866 N N . SER B 1 44 ? 8.539 -25.609 2.811 1 78.94 44 SER B N 1
ATOM 3867 C CA . SER B 1 44 ? 8.156 -24.547 1.89 1 78.94 44 SER B CA 1
ATOM 3868 C C . SER B 1 44 ? 6.703 -24.141 2.092 1 78.94 44 SER B C 1
ATOM 3870 O O . SER B 1 44 ? 5.852 -24.984 2.393 1 78.94 44 SER B O 1
ATOM 3872 N N . ILE B 1 45 ? 6.547 -22.859 1.851 1 79.62 45 ILE B N 1
ATOM 3873 C CA . ILE B 1 45 ? 5.184 -22.359 1.967 1 79.62 45 ILE B CA 1
ATOM 3874 C C . ILE B 1 45 ? 4.512 -22.375 0.595 1 79.62 45 ILE B C 1
ATOM 3876 O O . ILE B 1 45 ? 4.957 -21.688 -0.325 1 79.62 45 ILE B O 1
ATOM 3880 N N . PRO B 1 46 ? 3.467 -23.172 0.476 1 86.25 46 PRO B N 1
ATOM 3881 C CA . PRO B 1 46 ? 2.762 -23.203 -0.808 1 86.25 46 PRO B CA 1
ATOM 3882 C C . PRO B 1 46 ? 1.859 -21.984 -1.013 1 86.25 46 PRO B C 1
ATOM 3884 O O . PRO B 1 46 ? 1.74 -21.141 -0.12 1 86.25 46 PRO B O 1
ATOM 3887 N N . ASP B 1 47 ? 1.282 -21.953 -2.268 1 84.19 47 ASP B N 1
ATOM 3888 C CA . ASP B 1 47 ? 0.353 -20.875 -2.58 1 84.19 47 ASP B CA 1
ATOM 3889 C C . ASP B 1 47 ? -1.061 -21.219 -2.113 1 84.19 47 ASP B C 1
ATOM 3891 O O . ASP B 1 47 ? -1.893 -20.328 -1.935 1 84.19 47 ASP B O 1
ATOM 3895 N N . VAL B 1 48 ? -1.299 -22.469 -1.965 1 90.19 48 VAL B N 1
ATOM 3896 C CA . VAL B 1 48 ? -2.613 -22.922 -1.519 1 90.19 48 VAL B CA 1
ATOM 3897 C C . VAL B 1 48 ? -2.496 -24.312 -0.892 1 90.19 48 VAL B C 1
ATOM 3899 O O . VAL B 1 48 ? -1.638 -25.109 -1.283 1 90.19 48 VAL B O 1
ATOM 3902 N N . VAL B 1 49 ? -3.371 -24.578 0.084 1 92.31 49 VAL B N 1
ATOM 3903 C CA . VAL B 1 49 ? -3.43 -25.891 0.724 1 92.31 49 VAL B CA 1
ATOM 3904 C C . VAL B 1 49 ? -4.824 -26.484 0.558 1 92.31 49 VAL B C 1
ATOM 3906 O O . VAL B 1 49 ? -5.828 -25.812 0.82 1 92.31 49 VAL B O 1
ATOM 3909 N N . LEU B 1 50 ? -4.902 -27.656 -0.004 1 95.62 50 LEU B N 1
ATOM 3910 C CA . LEU B 1 50 ? -6.109 -28.469 0.033 1 95.62 50 LEU B CA 1
ATOM 3911 C C . LEU B 1 50 ? -6.004 -29.547 1.107 1 95.62 50 LEU B C 1
ATOM 3913 O O . LEU B 1 50 ? -5.102 -30.391 1.065 1 95.62 50 LEU B O 1
ATOM 3917 N N . VAL B 1 51 ? -6.914 -29.469 2.078 1 94.44 51 VAL B N 1
ATOM 3918 C CA . VAL B 1 51 ? -6.75 -30.391 3.201 1 94.44 51 VAL B CA 1
ATOM 3919 C C . VAL B 1 51 ? -8.07 -31.109 3.48 1 94.44 51 VAL B C 1
ATOM 3921 O O . VAL B 1 51 ? -9.125 -30.469 3.535 1 94.44 51 VAL B O 1
ATOM 3924 N N . ASP B 1 52 ? -7.945 -32.375 3.6 1 94 52 ASP B N 1
ATOM 3925 C CA . ASP B 1 52 ? -9.086 -33.188 4.039 1 94 52 ASP B CA 1
ATOM 3926 C C . ASP B 1 52 ? -9.422 -32.906 5.504 1 94 52 ASP B C 1
ATOM 3928 O O . ASP B 1 52 ? -8.523 -32.781 6.34 1 94 52 ASP B O 1
ATOM 3932 N N . LEU B 1 53 ? -10.75 -32.812 5.781 1 91.06 53 LEU B N 1
ATOM 3933 C CA . LEU B 1 53 ? -11.172 -32.562 7.156 1 91.06 53 LEU B CA 1
ATOM 3934 C C . LEU B 1 53 ? -10.867 -33.75 8.055 1 91.06 53 LEU B C 1
ATOM 3936 O O . LEU B 1 53 ? -10.461 -33.594 9.203 1 91.06 53 LEU B O 1
ATOM 3940 N N . ASN B 1 54 ? -11.078 -34.906 7.484 1 91.62 54 ASN B N 1
ATOM 3941 C CA . ASN B 1 54 ? -10.852 -36.125 8.25 1 91.62 54 ASN B CA 1
ATOM 3942 C C . ASN B 1 54 ? -9.547 -36.812 7.844 1 91.62 54 ASN B C 1
ATOM 3944 O O . ASN B 1 54 ? -9.461 -37.375 6.762 1 91.62 54 ASN B O 1
ATOM 3948 N N . LEU B 1 55 ? -8.602 -36.812 8.695 1 94.31 55 LEU B N 1
ATOM 3949 C CA . LEU B 1 55 ? -7.309 -37.438 8.484 1 94.31 55 LEU B CA 1
ATOM 3950 C C . LEU B 1 55 ? -7.031 -38.5 9.57 1 94.31 55 LEU B C 1
ATOM 3952 O O . LEU B 1 55 ? -7.668 -38.469 10.617 1 94.31 55 LEU B O 1
ATOM 3956 N N . PRO B 1 56 ? -6.16 -39.406 9.266 1 94.62 56 PRO B N 1
ATOM 3957 C CA . PRO B 1 56 ? -5.922 -40.5 10.219 1 94.62 56 PRO B CA 1
ATOM 3958 C C . PRO B 1 56 ? -5.383 -40 11.562 1 94.62 56 PRO B C 1
ATOM 3960 O O . PRO B 1 56 ? -5.59 -40.625 12.586 1 94.62 56 PRO B O 1
ATOM 3963 N N . ASP B 1 57 ? -4.672 -38.875 11.555 1 94.88 57 ASP B N 1
ATOM 3964 C CA . ASP B 1 57 ? -4.031 -38.406 12.781 1 94.88 57 ASP B CA 1
ATOM 3965 C C . ASP B 1 57 ? -4.676 -37.125 13.297 1 94.88 57 ASP B C 1
ATOM 3967 O O . ASP B 1 57 ? -4.082 -36.406 14.094 1 94.88 57 ASP B O 1
ATOM 3971 N N . GLY B 1 58 ? -5.883 -36.75 12.852 1 91.75 58 GLY B N 1
ATOM 3972 C CA . GLY B 1 58 ? -6.574 -35.594 13.383 1 91.75 58 GLY B CA 1
ATOM 3973 C C . GLY B 1 58 ? -7.48 -34.938 12.359 1 91.75 58 GLY B C 1
ATOM 3974 O O . GLY B 1 58 ? -7.789 -35.5 11.32 1 91.75 58 GLY B O 1
ATOM 3975 N N . SER B 1 59 ? -7.953 -33.75 12.727 1 89.56 59 SER B N 1
ATOM 3976 C CA . SER B 1 59 ? -8.82 -32.969 11.852 1 89.56 59 SER B CA 1
ATOM 3977 C C . SER B 1 59 ? -8.016 -32.031 10.977 1 89.56 59 SER B C 1
ATOM 3979 O O . SER B 1 59 ? -6.996 -31.469 11.406 1 89.56 59 SER B O 1
ATOM 3981 N N . GLY B 1 60 ? -8.445 -31.891 9.789 1 89.31 60 GLY B N 1
ATOM 3982 C CA . GLY B 1 60 ? -7.805 -30.922 8.906 1 89.31 60 GLY B CA 1
ATOM 3983 C C . GLY B 1 60 ? -7.715 -29.531 9.508 1 89.31 60 GLY B C 1
ATOM 3984 O O . GLY B 1 60 ? -6.816 -28.766 9.172 1 89.31 60 GLY B O 1
ATOM 3985 N N . PHE B 1 61 ? -8.578 -29.219 10.477 1 86.12 61 PHE B N 1
ATOM 3986 C CA . PHE B 1 61 ? -8.586 -27.906 11.117 1 86.12 61 PHE B CA 1
ATOM 3987 C C . PHE B 1 61 ? -7.352 -27.734 12 1 86.12 61 PHE B C 1
ATOM 3989 O O . PHE B 1 61 ? -6.898 -26.609 12.227 1 86.12 61 PHE B O 1
ATOM 3996 N N . ASP B 1 62 ? -6.805 -28.766 12.438 1 86.5 62 ASP B N 1
ATOM 3997 C CA . ASP B 1 62 ? -5.621 -28.719 13.297 1 86.5 62 ASP B CA 1
ATOM 3998 C C . ASP B 1 62 ? -4.426 -28.141 12.539 1 86.5 62 ASP B C 1
ATOM 4000 O O . ASP B 1 62 ? -3.51 -27.578 13.148 1 86.5 62 ASP B O 1
ATOM 4004 N N . LEU B 1 63 ? -4.477 -28.328 11.266 1 85.94 63 LEU B N 1
ATOM 4005 C CA . LEU B 1 63 ? -3.406 -27.781 10.43 1 85.94 63 LEU B CA 1
ATOM 4006 C C . LEU B 1 63 ? -3.447 -26.25 10.422 1 85.94 63 LEU B C 1
ATOM 4008 O O . LEU B 1 63 ? -2.412 -25.609 10.273 1 85.94 63 LEU B O 1
ATOM 4012 N N . LEU B 1 64 ? -4.637 -25.75 10.523 1 80.81 64 LEU B N 1
ATOM 4013 C CA . LEU B 1 64 ? -4.852 -24.312 10.43 1 80.81 64 LEU B CA 1
ATOM 4014 C C . LEU B 1 64 ? -4.297 -23.594 11.656 1 80.81 64 LEU B C 1
ATOM 4016 O O . LEU B 1 64 ? -3.896 -22.438 11.57 1 80.81 64 LEU B O 1
ATOM 4020 N N . GLN B 1 65 ? -4.293 -24.266 12.789 1 73.81 65 GLN B N 1
ATOM 4021 C CA . GLN B 1 65 ? -3.844 -23.672 14.047 1 73.81 65 GLN B CA 1
ATOM 4022 C C . GLN B 1 65 ? -2.332 -23.453 14.039 1 73.81 65 GLN B C 1
ATOM 4024 O O . GLN B 1 65 ? -1.824 -22.578 14.734 1 73.81 65 GLN B O 1
ATOM 4029 N N . ASN B 1 66 ? -1.595 -24.25 13.312 1 68.38 66 ASN B N 1
ATOM 4030 C CA . ASN B 1 66 ? -0.136 -24.219 13.344 1 68.38 66 ASN B CA 1
ATOM 4031 C C . ASN B 1 66 ? 0.441 -23.625 12.062 1 68.38 66 ASN B C 1
ATOM 4033 O O . ASN B 1 66 ? 1.619 -23.828 11.758 1 68.38 66 ASN B O 1
ATOM 4037 N N . LEU B 1 67 ? -0.427 -23.297 11.25 1 68.88 67 LEU B N 1
ATOM 4038 C CA . LEU B 1 67 ? 0.128 -22.703 10.039 1 68.88 67 LEU B CA 1
ATOM 4039 C C . LEU B 1 67 ? 1.004 -21.5 10.383 1 68.88 67 LEU B C 1
ATOM 4041 O O . LEU B 1 67 ? 0.735 -20.781 11.352 1 68.88 67 LEU B O 1
ATOM 4045 N N . PRO B 1 68 ? 2.438 -21.844 10.109 1 53.66 68 PRO B N 1
ATOM 4046 C CA . PRO B 1 68 ? 3.301 -20.719 10.445 1 53.66 68 PRO B CA 1
ATOM 4047 C C . PRO B 1 68 ? 2.545 -19.391 10.484 1 53.66 68 PRO B C 1
ATOM 4049 O O . PRO B 1 68 ? 1.745 -19.094 9.594 1 53.66 68 PRO B O 1
ATOM 4052 N N . GLN B 1 69 ? 2.061 -19.25 11.758 1 48.03 69 GLN B N 1
ATOM 4053 C CA . GLN B 1 69 ? 1.617 -17.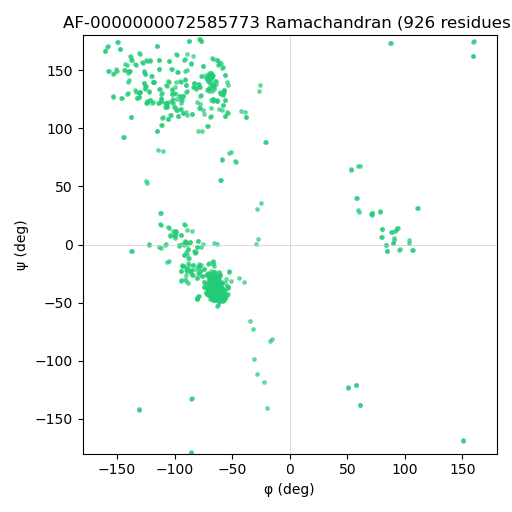875 11.922 1 48.03 69 GLN B CA 1
ATOM 4054 C C . GLN B 1 69 ? 2.398 -16.922 11.008 1 48.03 69 GLN B C 1
ATOM 4056 O O . GLN B 1 69 ? 3.307 -16.234 11.461 1 48.03 69 GLN B O 1
ATOM 4061 N N . GLN B 1 70 ? 3.168 -17.531 10.258 1 44.34 70 GLN B N 1
ATOM 4062 C CA . GLN B 1 70 ? 3.936 -16.484 9.609 1 44.34 70 GLN B CA 1
ATOM 4063 C C . GLN B 1 70 ? 3.209 -15.141 9.703 1 44.34 70 GLN B C 1
ATOM 4065 O O . GLN B 1 70 ? 2.068 -15.078 10.172 1 44.34 70 GLN B O 1
ATOM 4070 N N . GLN B 1 71 ? 3.301 -14.281 8.453 1 40.19 71 GLN B N 1
ATOM 4071 C CA . GLN B 1 71 ? 3.064 -12.852 8.555 1 40.19 71 GLN B CA 1
ATOM 4072 C C . GLN B 1 71 ? 1.654 -12.555 9.062 1 40.19 71 GLN B C 1
ATOM 4074 O O . GLN B 1 71 ? 0.722 -13.312 8.781 1 40.19 71 GLN B O 1
ATOM 4079 N N . PRO B 1 72 ? 1.59 -11.766 9.992 1 38.25 72 PRO B N 1
ATOM 4080 C CA . PRO B 1 72 ? 0.25 -11.406 10.461 1 38.25 72 PRO B CA 1
ATOM 4081 C C . PRO B 1 72 ? -0.842 -11.758 9.453 1 38.25 72 PRO B C 1
ATOM 4083 O O . PRO B 1 72 ? -1.861 -12.344 9.82 1 38.25 72 PRO B O 1
ATOM 4086 N N . ASN B 1 73 ? -1.053 -10.828 8.43 1 42.81 73 ASN B N 1
ATOM 4087 C CA . ASN B 1 73 ? -2.193 -10.367 7.641 1 42.81 73 ASN B CA 1
ATOM 4088 C C . ASN B 1 73 ? -2.385 -11.227 6.391 1 42.81 73 ASN B C 1
ATOM 4090 O O . ASN B 1 73 ? -3.309 -10.984 5.609 1 42.81 73 ASN B O 1
ATOM 4094 N N . GLY B 1 74 ? -1.439 -11.883 5.586 1 51.56 74 GLY B N 1
ATOM 4095 C CA . GLY B 1 74 ? -1.945 -12.438 4.344 1 51.56 74 GLY B CA 1
ATOM 4096 C C . GLY B 1 74 ? -1.982 -13.953 4.336 1 51.56 74 GLY B C 1
ATOM 4097 O O . GLY B 1 74 ? -0.937 -14.602 4.309 1 51.56 74 GLY B O 1
ATOM 4098 N N . SER B 1 75 ? -3.02 -14.711 4.953 1 65.88 75 SER B N 1
ATOM 4099 C CA . SER B 1 75 ? -3.297 -16.078 5.355 1 65.88 75 SER B CA 1
ATOM 4100 C C . SER B 1 75 ? -3.223 -17.031 4.164 1 65.88 75 SER B C 1
ATOM 4102 O O . SER B 1 75 ? -3.52 -16.641 3.033 1 65.88 75 SER B O 1
ATOM 4104 N N . LEU B 1 76 ? -2.242 -17.953 4.246 1 79.12 76 LEU B N 1
ATOM 4105 C CA . LEU B 1 76 ? -2.229 -19.094 3.348 1 79.12 76 LEU B CA 1
ATOM 4106 C C . LEU B 1 76 ? -3.645 -19.609 3.096 1 79.12 76 LEU B C 1
ATOM 4108 O O . LEU B 1 76 ? -4.359 -19.953 4.035 1 79.12 76 LEU B O 1
ATOM 4112 N N . PRO B 1 77 ? -4.066 -19.344 1.802 1 87.44 77 PRO B N 1
ATOM 4113 C CA . PRO B 1 77 ? -5.406 -19.859 1.515 1 87.44 77 PRO B CA 1
ATOM 4114 C C . PRO B 1 77 ? -5.516 -21.359 1.735 1 87.44 77 PRO B C 1
ATOM 4116 O O . PRO B 1 77 ? -4.688 -22.125 1.234 1 87.44 77 PRO B O 1
ATOM 4119 N N . VAL B 1 78 ? -6.5 -21.766 2.477 1 89.62 78 VAL B N 1
ATOM 4120 C CA . VAL B 1 78 ? -6.73 -23.172 2.773 1 89.62 78 VAL B CA 1
ATOM 4121 C C . VAL B 1 78 ? -8.141 -23.578 2.35 1 89.62 78 VAL B C 1
ATOM 4123 O O . VAL B 1 78 ? -9.117 -22.938 2.752 1 89.62 78 VAL B O 1
ATOM 4126 N N . ILE B 1 79 ? -8.211 -24.547 1.507 1 91.75 79 ILE B N 1
ATOM 4127 C CA . ILE B 1 79 ? -9.477 -25.156 1.109 1 91.75 79 ILE B CA 1
ATOM 4128 C C . ILE B 1 79 ? -9.68 -26.469 1.837 1 91.75 79 ILE B C 1
ATOM 4130 O O . ILE B 1 79 ? -8.844 -27.375 1.74 1 91.75 79 ILE B O 1
ATOM 4134 N N . VAL B 1 80 ? -10.758 -26.594 2.57 1 91.25 80 VAL B N 1
ATOM 4135 C CA . VAL B 1 80 ? -11.047 -27.812 3.32 1 91.25 80 VAL B CA 1
ATOM 4136 C C . VAL B 1 80 ? -11.969 -28.719 2.506 1 91.25 80 VAL B C 1
ATOM 4138 O O . VAL B 1 80 ? -12.977 -28.25 1.956 1 91.25 80 VAL B O 1
ATOM 4141 N N . LEU B 1 81 ? -11.57 -29.938 2.363 1 92 81 LEU B N 1
ATOM 4142 C CA . LEU B 1 81 ? -12.375 -30.938 1.689 1 92 81 LEU B CA 1
ATOM 4143 C C . LEU B 1 81 ? -13.102 -31.828 2.703 1 92 81 LEU B C 1
ATOM 4145 O O . LEU B 1 81 ? -12.492 -32.312 3.666 1 92 81 LEU B O 1
ATOM 4149 N N . THR B 1 82 ? -14.422 -31.984 2.492 1 87 82 THR B N 1
ATOM 4150 C CA . THR B 1 82 ? -15.164 -32.781 3.465 1 87 82 THR B CA 1
ATOM 4151 C C . THR B 1 82 ? -16.266 -33.594 2.775 1 87 82 THR B C 1
ATOM 4153 O O . THR B 1 82 ? -16.734 -33.219 1.706 1 87 82 THR B O 1
ATOM 4156 N N . GLY B 1 83 ? -16.562 -34.75 3.375 1 83.5 83 GLY B N 1
ATOM 4157 C CA . GLY B 1 83 ? -17.672 -35.562 2.885 1 83.5 83 GLY B CA 1
ATOM 4158 C C . GLY B 1 83 ? -19.016 -35.062 3.344 1 83.5 83 GLY B C 1
ATOM 4159 O O . GLY B 1 83 ? -20.047 -35.406 2.764 1 83.5 83 GLY B O 1
ATOM 4160 N N . ASN B 1 84 ? -19.062 -34.344 4.438 1 79.19 84 ASN B N 1
ATOM 4161 C CA . ASN B 1 84 ? -20.312 -33.844 5.012 1 79.19 84 ASN B CA 1
ATOM 4162 C C . ASN B 1 84 ? -20.156 -32.406 5.496 1 79.19 84 ASN B C 1
ATOM 4164 O O . ASN B 1 84 ? -19.312 -32.125 6.363 1 79.19 84 ASN B O 1
ATOM 4168 N N . ALA B 1 85 ? -20.859 -31.516 4.711 1 69.88 85 ALA B N 1
ATOM 4169 C CA . ALA B 1 85 ? -20.812 -30.125 5.148 1 69.88 85 ALA B CA 1
ATOM 4170 C C . ALA B 1 85 ? -22 -29.812 6.062 1 69.88 85 ALA B C 1
ATOM 4172 O O . ALA B 1 85 ? -23.141 -30.094 5.73 1 69.88 85 ALA B O 1
ATOM 4173 N N . THR B 1 86 ? -21.656 -29.547 7.379 1 72.25 86 THR B N 1
ATOM 4174 C CA . THR B 1 86 ? -22.672 -29.094 8.32 1 72.25 86 THR B CA 1
ATOM 4175 C C . THR B 1 86 ? -22.5 -27.594 8.594 1 72.25 86 THR B C 1
ATOM 4177 O O . THR B 1 86 ? -21.484 -27 8.227 1 72.25 86 THR B O 1
ATOM 4180 N N . VAL B 1 87 ? -23.609 -27.047 9.031 1 67.62 87 VAL B N 1
ATOM 4181 C CA . VAL B 1 87 ? -23.562 -25.641 9.43 1 67.62 87 VAL B CA 1
ATOM 4182 C C . VAL B 1 87 ? -22.438 -25.438 10.445 1 67.62 87 VAL B C 1
ATOM 4184 O O . VAL B 1 87 ? -21.719 -24.438 10.383 1 67.62 87 VAL B O 1
ATOM 4187 N N . GLU B 1 88 ? -22.281 -26.375 11.25 1 70.31 88 GLU B N 1
ATOM 4188 C CA . GLU B 1 88 ? -21.266 -26.281 12.297 1 70.31 88 GLU B CA 1
ATOM 4189 C C . GLU B 1 88 ? -19.859 -26.281 11.703 1 70.31 88 GLU B C 1
ATOM 4191 O O . GLU B 1 88 ? -19.016 -25.484 12.117 1 70.31 88 GLU B O 1
ATOM 4196 N N . SER B 1 89 ? -19.672 -27.141 10.766 1 72.62 89 SER B N 1
ATOM 4197 C CA . SER B 1 89 ? -18.359 -27.219 10.141 1 72.62 89 SER B CA 1
ATOM 4198 C C . SER B 1 89 ? -18.047 -25.938 9.375 1 72.62 89 SER B C 1
ATOM 4200 O O . SER B 1 89 ? -16.891 -25.484 9.344 1 72.62 89 SER B O 1
ATOM 4202 N N . ALA B 1 90 ? -19.078 -25.422 8.797 1 72.25 90 ALA B N 1
ATOM 4203 C CA . ALA B 1 90 ? -18.906 -24.156 8.07 1 72.25 90 ALA B CA 1
ATOM 4204 C C . ALA B 1 90 ? -18.531 -23.031 9.023 1 72.25 90 ALA B C 1
ATOM 4206 O O . ALA B 1 90 ? -17.656 -22.219 8.719 1 72.25 90 ALA B O 1
ATOM 4207 N N . ILE B 1 91 ? -19.156 -23.062 10.141 1 72.94 91 ILE B N 1
ATOM 4208 C CA . ILE B 1 91 ? -18.891 -22.047 11.156 1 72.94 91 ILE B CA 1
ATOM 4209 C C . ILE B 1 91 ? -17.469 -22.219 11.695 1 72.94 91 ILE B C 1
ATOM 4211 O O . ILE B 1 91 ? -16.75 -21.234 11.875 1 72.94 91 ILE B O 1
ATOM 4215 N N . GLU B 1 92 ? -17.125 -23.422 11.945 1 75.62 92 GLU B N 1
ATOM 4216 C CA . GLU B 1 92 ? -15.781 -23.703 12.43 1 75.62 92 GLU B CA 1
ATOM 4217 C C . GLU B 1 92 ? -14.734 -23.266 11.406 1 75.62 92 GLU B C 1
ATOM 4219 O O . GLU B 1 92 ? -13.688 -22.719 11.781 1 75.62 92 GLU B O 1
ATOM 4224 N N . GLY B 1 93 ? -15.039 -23.547 10.211 1 76.88 93 GLY B N 1
ATOM 4225 C CA . GLY B 1 93 ? -14.141 -23.125 9.148 1 76.88 93 GLY B CA 1
ATOM 4226 C C . GLY B 1 93 ? -13.93 -21.625 9.109 1 76.88 93 GLY B C 1
ATOM 4227 O O . GLY B 1 93 ? -12.797 -21.156 8.953 1 76.88 93 GLY B O 1
ATOM 4228 N N . LEU B 1 94 ? -14.969 -20.953 9.266 1 74.5 94 LEU B N 1
ATOM 4229 C CA . LEU B 1 94 ? -14.898 -19.5 9.281 1 74.5 94 LEU B CA 1
ATOM 4230 C C . LEU B 1 94 ? -14.023 -19.016 10.43 1 74.5 94 LEU B C 1
ATOM 4232 O O . LEU B 1 94 ? -13.211 -18.094 10.25 1 74.5 94 LEU B O 1
ATOM 4236 N N . ARG B 1 95 ? -14.258 -19.641 11.547 1 76.38 95 ARG B N 1
ATOM 4237 C CA . ARG B 1 95 ? -13.508 -19.25 12.734 1 76.38 95 ARG B CA 1
ATOM 4238 C C . ARG B 1 95 ? -12.008 -19.469 12.531 1 76.38 95 ARG B C 1
ATOM 4240 O O . ARG B 1 95 ? -11.195 -18.656 12.992 1 76.38 95 ARG B O 1
ATOM 4247 N N . HIS B 1 96 ? -11.758 -20.484 11.789 1 77 96 HIS B N 1
ATOM 4248 C CA . HIS B 1 96 ? -10.352 -20.828 11.562 1 77 96 HIS B CA 1
ATOM 4249 C C . HIS B 1 96 ? -9.797 -20.094 10.352 1 77 96 HIS B C 1
ATOM 4251 O O . HIS B 1 96 ? -8.625 -20.25 10.008 1 77 96 HIS B O 1
ATOM 4257 N N . GLY B 1 97 ? -10.648 -19.391 9.719 1 78.94 97 GLY B N 1
ATOM 4258 C CA . GLY B 1 97 ? -10.195 -18.578 8.602 1 78.94 97 GLY B CA 1
ATOM 4259 C C . GLY B 1 97 ? -9.977 -19.375 7.332 1 78.94 97 GLY B C 1
ATOM 4260 O O . GLY B 1 97 ? -9.07 -19.078 6.547 1 78.94 97 GLY B O 1
ATOM 4261 N N . VAL B 1 98 ? -10.695 -20.453 7.184 1 86.06 98 VAL B N 1
ATOM 4262 C CA . VAL B 1 98 ? -10.617 -21.25 5.961 1 86.06 98 VAL B CA 1
ATOM 4263 C C . VAL B 1 98 ? -11.117 -20.422 4.777 1 86.06 98 VAL B C 1
ATOM 4265 O O . VAL B 1 98 ? -12.094 -19.672 4.906 1 86.06 98 VAL B O 1
ATOM 4268 N N . TRP B 1 99 ? -10.383 -20.562 3.682 1 87.31 99 TRP B N 1
ATOM 4269 C CA . TRP B 1 99 ? -10.781 -19.828 2.488 1 87.31 99 TRP B CA 1
ATOM 4270 C C . TRP B 1 99 ? -12.148 -20.281 2 1 87.31 99 TRP B C 1
ATOM 4272 O O . TRP B 1 99 ? -13.055 -19.469 1.815 1 87.31 99 TRP B O 1
ATOM 4282 N N . ASP B 1 100 ? -12.242 -21.594 1.837 1 87.38 100 ASP B N 1
ATOM 4283 C CA . ASP B 1 100 ? -13.516 -22.172 1.41 1 87.38 100 ASP B CA 1
ATOM 4284 C C . ASP B 1 100 ? -13.57 -23.656 1.731 1 87.38 100 ASP B C 1
ATOM 4286 O O . ASP B 1 100 ? -12.578 -24.25 2.166 1 87.38 100 ASP B O 1
ATOM 4290 N N . TYR B 1 101 ? -14.828 -24.203 1.622 1 86.5 101 TYR B N 1
ATOM 4291 C CA . TYR B 1 101 ? -15.07 -25.625 1.792 1 86.5 101 TYR B CA 1
ATOM 4292 C C . TYR B 1 101 ? -15.625 -26.234 0.514 1 86.5 101 TYR B C 1
ATOM 4294 O O . TYR B 1 101 ? -16.422 -25.625 -0.185 1 86.5 101 TYR B O 1
ATOM 4302 N N . LEU B 1 102 ? -15.094 -27.453 0.282 1 87.94 102 LEU B N 1
ATOM 4303 C CA . LEU B 1 102 ? -15.617 -28.203 -0.854 1 87.94 102 LEU B CA 1
ATOM 4304 C C . LEU B 1 102 ? -16.094 -29.578 -0.421 1 87.94 102 LEU B C 1
ATOM 4306 O O . LEU B 1 102 ? -15.438 -30.25 0.377 1 87.94 102 LEU B O 1
ATOM 4310 N N . LEU B 1 103 ? -17.219 -29.922 -0.94 1 87.44 103 LEU B N 1
ATOM 4311 C CA . LEU B 1 103 ? -17.797 -31.234 -0.641 1 87.44 103 LEU B CA 1
ATOM 4312 C C . LEU B 1 103 ? -17.188 -32.312 -1.541 1 87.44 103 LEU B C 1
ATOM 4314 O O . LEU B 1 103 ? -16.938 -32.062 -2.723 1 87.44 103 LEU B O 1
ATOM 4318 N N . LYS B 1 104 ? -16.922 -33.469 -0.896 1 87.69 104 LYS B N 1
ATOM 4319 C CA . LYS B 1 104 ? -16.516 -34.656 -1.666 1 87.69 104 LYS B CA 1
ATOM 4320 C C . LYS B 1 104 ? -17.734 -35.375 -2.211 1 87.69 104 LYS B C 1
ATOM 4322 O O . LYS B 1 104 ? -18.734 -35.562 -1.504 1 87.69 104 LYS B O 1
ATOM 4327 N N . PRO B 1 105 ? -17.844 -35.844 -3.436 1 88.69 105 PRO B N 1
ATOM 4328 C CA . PRO B 1 105 ? -16.797 -35.688 -4.438 1 88.69 105 PRO B CA 1
ATOM 4329 C C . PRO B 1 105 ? -16.641 -34.219 -4.887 1 88.69 105 PRO B C 1
ATOM 4331 O O . PRO B 1 105 ? -17.625 -33.531 -5.047 1 88.69 105 PRO B O 1
ATOM 4334 N N . VAL B 1 106 ? -15.438 -33.844 -5.102 1 89.44 106 VAL B N 1
ATOM 4335 C CA . VAL B 1 106 ? -15.094 -32.469 -5.34 1 89.44 106 VAL B CA 1
ATOM 4336 C C . VAL B 1 106 ? -15.688 -31.984 -6.668 1 89.44 106 VAL B C 1
ATOM 4338 O O . VAL B 1 106 ? -15.531 -32.656 -7.691 1 89.44 106 VAL B O 1
ATOM 4341 N N . ASN B 1 107 ? -16.453 -30.938 -6.566 1 87.69 107 ASN B N 1
ATOM 4342 C CA . ASN B 1 107 ? -16.875 -30.266 -7.785 1 87.69 107 ASN B CA 1
ATOM 4343 C C . ASN B 1 107 ? -15.711 -29.578 -8.484 1 87.69 107 ASN B C 1
ATOM 4345 O O . ASN B 1 107 ? -15.234 -28.531 -8.031 1 87.69 107 ASN B O 1
ATOM 4349 N N . ILE B 1 108 ? -15.328 -30.109 -9.625 1 89.81 108 ILE B N 1
ATOM 4350 C CA . ILE B 1 108 ? -14.094 -29.688 -10.289 1 89.81 108 ILE B CA 1
ATOM 4351 C C . ILE B 1 108 ? -14.234 -28.25 -10.781 1 89.81 108 ILE B C 1
ATOM 4353 O O . ILE B 1 108 ? -13.344 -27.438 -10.57 1 89.81 108 ILE B O 1
ATOM 4357 N N . PRO B 1 109 ? -15.398 -27.891 -11.383 1 86.38 109 PRO B N 1
ATOM 4358 C CA . PRO B 1 109 ? -15.547 -26.5 -11.797 1 86.38 109 PRO B CA 1
ATOM 4359 C C . PRO B 1 109 ? -15.422 -25.516 -10.633 1 86.38 109 PRO B C 1
ATOM 4361 O O . PRO B 1 109 ? -14.812 -24.453 -10.773 1 86.38 109 PRO B O 1
ATOM 4364 N N . ARG B 1 110 ? -15.914 -25.891 -9.562 1 87.12 110 ARG B N 1
ATOM 4365 C CA . ARG B 1 110 ? -15.844 -25.031 -8.375 1 87.12 110 ARG B CA 1
ATOM 4366 C C . ARG B 1 110 ? -14.406 -24.922 -7.871 1 87.12 110 ARG B C 1
ATOM 4368 O O . ARG B 1 110 ? -13.953 -23.828 -7.52 1 87.12 110 ARG B O 1
ATOM 4375 N N . LEU B 1 111 ? -13.734 -26.016 -7.773 1 91.31 111 LEU B N 1
ATOM 4376 C CA . LEU B 1 111 ? -12.336 -26.016 -7.355 1 91.31 111 LEU B CA 1
ATOM 4377 C C . LEU B 1 111 ? -11.492 -25.141 -8.273 1 91.31 111 LEU B C 1
ATOM 4379 O O . LEU B 1 111 ? -10.688 -24.328 -7.801 1 91.31 111 LEU B O 1
ATOM 4383 N N . ARG B 1 112 ? -11.742 -25.281 -9.531 1 90.88 112 ARG B N 1
ATOM 4384 C CA . ARG B 1 112 ? -10.984 -24.5 -10.5 1 90.88 112 ARG B CA 1
ATOM 4385 C C . ARG B 1 112 ? -11.258 -23.016 -10.328 1 90.88 112 ARG B C 1
ATOM 4387 O O . ARG B 1 112 ? -10.344 -22.188 -10.461 1 90.88 112 ARG B O 1
ATOM 4394 N N . SER B 1 113 ? -12.5 -22.719 -10.078 1 88.31 113 SER B N 1
ATOM 4395 C CA . SER B 1 113 ? -12.859 -21.312 -9.852 1 88.31 113 SER B CA 1
ATOM 4396 C C . SER B 1 113 ? -12.109 -20.734 -8.656 1 88.31 113 SER B C 1
ATOM 4398 O O . SER B 1 113 ? -11.625 -19.609 -8.719 1 88.31 113 SER B O 1
ATOM 4400 N N . LEU B 1 114 ? -11.977 -21.484 -7.609 1 90.12 114 LEU B N 1
ATOM 4401 C CA . LEU B 1 114 ? -11.25 -21.047 -6.422 1 90.12 114 LEU B CA 1
ATOM 4402 C C . LEU B 1 114 ? -9.766 -20.875 -6.73 1 90.12 114 LEU B C 1
ATOM 4404 O O . LEU B 1 114 ? -9.18 -19.828 -6.406 1 90.12 114 LEU B O 1
ATOM 4408 N N . LEU B 1 115 ? -9.211 -21.859 -7.387 1 90.31 115 LEU B N 1
ATOM 4409 C CA . LEU B 1 115 ? -7.773 -21.859 -7.66 1 90.31 115 LEU B CA 1
ATOM 4410 C C . LEU B 1 115 ? -7.398 -20.719 -8.586 1 90.31 115 LEU B C 1
ATOM 4412 O O . LEU B 1 115 ? -6.293 -20.172 -8.5 1 90.31 115 LEU B O 1
ATOM 4416 N N . ALA B 1 116 ? -8.32 -20.359 -9.445 1 88.19 116 ALA B N 1
ATOM 4417 C CA . ALA B 1 116 ? -8.094 -19.266 -10.391 1 88.19 116 ALA B CA 1
ATOM 4418 C C . ALA B 1 116 ? -7.977 -17.938 -9.672 1 88.19 116 ALA B C 1
ATOM 4420 O O . ALA B 1 116 ? -7.488 -16.953 -10.242 1 88.19 116 ALA B O 1
ATOM 4421 N N . ARG B 1 117 ? -8.367 -17.906 -8.461 1 89.12 117 ARG B N 1
ATOM 4422 C CA . ARG B 1 117 ? -8.406 -16.641 -7.73 1 89.12 117 ARG B CA 1
ATOM 4423 C C . ARG B 1 117 ? -7.141 -16.453 -6.898 1 89.12 117 ARG B C 1
ATOM 4425 O O . ARG B 1 117 ? -6.957 -15.422 -6.262 1 89.12 117 ARG B O 1
ATOM 4432 N N . ILE B 1 118 ? -6.223 -17.359 -6.887 1 84.88 118 ILE B N 1
ATOM 4433 C CA . ILE B 1 118 ? -4.918 -17.203 -6.25 1 84.88 118 ILE B CA 1
ATOM 4434 C C . ILE B 1 118 ? -4.121 -16.125 -6.984 1 84.88 118 ILE B C 1
ATOM 4436 O O . ILE B 1 118 ? -3.914 -16.219 -8.195 1 84.88 118 ILE B O 1
ATOM 4440 N N . PRO B 1 119 ? -3.695 -15.156 -6.227 1 82.19 119 PRO B N 1
ATOM 4441 C CA . PRO B 1 119 ? -3.047 -14.039 -6.91 1 82.19 119 PRO B CA 1
ATOM 4442 C C . PRO B 1 119 ? -1.719 -14.43 -7.555 1 82.19 119 PRO B C 1
ATOM 4444 O O . PRO B 1 119 ? -0.922 -15.148 -6.949 1 82.19 119 PRO B O 1
ATOM 4447 N N . ARG B 1 120 ? -1.564 -13.938 -8.727 1 78.69 120 ARG B N 1
ATOM 4448 C CA . ARG B 1 120 ? -0.288 -14.047 -9.43 1 78.69 120 ARG B CA 1
ATOM 4449 C C . ARG B 1 120 ? 0.652 -12.914 -9.031 1 78.69 120 ARG B C 1
ATOM 4451 O O . ARG B 1 120 ? 0.204 -11.859 -8.578 1 78.69 120 ARG B O 1
ATOM 4458 N N . PRO B 1 121 ? 1.952 -13.148 -9.18 1 77.94 121 PRO B N 1
ATOM 4459 C CA . PRO B 1 121 ? 2.92 -12.125 -8.781 1 77.94 121 PRO B CA 1
ATOM 4460 C C . PRO B 1 121 ? 2.643 -10.766 -9.422 1 77.94 121 PRO B C 1
ATOM 4462 O O . PRO B 1 121 ? 2.721 -9.734 -8.742 1 77.94 121 PRO B O 1
ATOM 4465 N N . TYR B 1 122 ? 2.326 -10.797 -10.68 1 77.62 122 TYR B N 1
ATOM 4466 C CA . TYR B 1 122 ? 2.113 -9.523 -11.359 1 77.62 122 TYR B CA 1
ATOM 4467 C C . TYR B 1 122 ? 0.926 -8.781 -10.766 1 77.62 122 TYR B C 1
ATOM 4469 O O . TYR B 1 122 ? 0.911 -7.547 -10.727 1 77.62 122 TYR B O 1
ATOM 4477 N N . GLU B 1 123 ? -0.061 -9.523 -10.32 1 84.12 123 GLU B N 1
ATOM 4478 C CA . GLU B 1 123 ? -1.218 -8.906 -9.68 1 84.12 123 GLU B CA 1
ATOM 4479 C C . GLU B 1 123 ? -0.841 -8.281 -8.336 1 84.12 123 GLU B C 1
ATOM 4481 O O . GLU B 1 123 ? -1.351 -7.219 -7.973 1 84.12 123 GLU B O 1
ATOM 4486 N N . LEU B 1 124 ? -0.041 -8.992 -7.645 1 86.56 124 LEU B N 1
ATOM 4487 C CA . LEU B 1 124 ? 0.437 -8.484 -6.363 1 86.56 124 LEU B CA 1
ATOM 4488 C C . LEU B 1 124 ? 1.282 -7.234 -6.555 1 86.56 124 LEU B C 1
ATOM 4490 O O . LEU B 1 124 ? 1.18 -6.281 -5.773 1 86.56 124 LEU B O 1
ATOM 4494 N N . ILE B 1 125 ? 2.068 -7.215 -7.551 1 86.19 125 ILE B N 1
ATOM 4495 C CA . ILE B 1 125 ? 2.885 -6.051 -7.871 1 86.19 125 ILE B CA 1
ATOM 4496 C C . ILE B 1 125 ? 1.983 -4.859 -8.195 1 86.19 125 ILE B C 1
ATOM 4498 O O . ILE B 1 125 ? 2.23 -3.744 -7.727 1 86.19 125 ILE B O 1
ATOM 4502 N N . GLU B 1 126 ? 0.983 -5.105 -8.93 1 87.31 126 GLU B N 1
ATOM 4503 C CA . GLU B 1 126 ? 0.013 -4.066 -9.25 1 87.31 126 GLU B CA 1
ATOM 4504 C C . GLU B 1 126 ? -0.65 -3.518 -7.992 1 87.31 126 GLU B C 1
ATOM 4506 O O . GLU B 1 126 ? -0.872 -2.311 -7.875 1 87.31 126 GLU B O 1
ATOM 4511 N N . GLU B 1 127 ? -0.982 -4.41 -7.18 1 91.25 127 GLU B N 1
ATOM 4512 C CA . GLU B 1 127 ? -1.609 -3.994 -5.93 1 91.25 127 GLU B CA 1
ATOM 4513 C C . GLU B 1 127 ? -0.664 -3.133 -5.098 1 91.25 127 GLU B C 1
ATOM 4515 O O . GLU B 1 127 ? -1.075 -2.117 -4.531 1 91.25 127 GLU B O 1
ATOM 4520 N N . VAL B 1 128 ? 0.539 -3.51 -4.98 1 92.44 128 VAL B N 1
ATOM 4521 C CA . VAL B 1 128 ? 1.553 -2.738 -4.27 1 92.44 128 VAL B CA 1
ATOM 4522 C C . VAL B 1 128 ? 1.648 -1.336 -4.867 1 92.44 128 VAL B C 1
ATOM 4524 O O . VAL B 1 128 ? 1.646 -0.343 -4.137 1 92.44 128 VAL B O 1
ATOM 4527 N N . GLN B 1 129 ? 1.682 -1.264 -6.141 1 91.19 129 GLN B N 1
ATOM 4528 C CA . GLN B 1 129 ? 1.788 0.02 -6.824 1 91.19 129 GLN B CA 1
ATOM 4529 C C . GLN B 1 129 ? 0.562 0.89 -6.559 1 91.19 129 GLN B C 1
ATOM 4531 O O . GLN B 1 129 ? 0.687 2.098 -6.352 1 91.19 129 GLN B O 1
ATOM 4536 N N . ALA B 1 130 ? -0.571 0.277 -6.594 1 93.62 130 ALA B N 1
ATOM 4537 C CA . ALA B 1 130 ? -1.805 1.014 -6.332 1 93.62 130 ALA B CA 1
ATOM 4538 C C . ALA B 1 130 ? -1.816 1.582 -4.918 1 93.62 130 ALA B C 1
ATOM 4540 O O . ALA B 1 130 ? -2.227 2.725 -4.703 1 93.62 130 ALA B O 1
ATOM 4541 N N . LEU B 1 131 ? -1.417 0.781 -3.994 1 95.56 131 LEU B N 1
ATOM 4542 C CA . LEU B 1 131 ? -1.367 1.215 -2.602 1 95.56 131 LEU B CA 1
ATOM 4543 C C . LEU B 1 131 ? -0.348 2.334 -2.418 1 95.56 131 LEU B C 1
ATOM 4545 O O . LEU B 1 131 ? -0.603 3.297 -1.691 1 95.56 131 LEU B O 1
ATOM 4549 N N . ARG B 1 132 ? 0.771 2.248 -3.109 1 95 132 ARG B N 1
ATOM 4550 C CA . ARG B 1 132 ? 1.785 3.297 -3.047 1 95 132 ARG B CA 1
ATOM 4551 C C . ARG B 1 132 ? 1.272 4.594 -3.664 1 95 132 ARG B C 1
ATOM 4553 O O . ARG B 1 132 ? 1.553 5.68 -3.156 1 95 132 ARG B O 1
ATOM 4560 N N . ALA B 1 133 ? 0.555 4.445 -4.738 1 94.38 133 ALA B N 1
ATOM 4561 C CA . ALA B 1 133 ? -0.046 5.613 -5.375 1 94.38 133 ALA B CA 1
ATOM 4562 C C . ALA B 1 133 ? -1.04 6.297 -4.438 1 94.38 133 ALA B C 1
ATOM 4564 O O . ALA B 1 133 ? -1.107 7.527 -4.383 1 94.38 133 ALA B O 1
ATOM 4565 N N . THR B 1 134 ? -1.775 5.496 -3.752 1 94.81 134 THR B N 1
ATOM 4566 C CA . THR B 1 134 ? -2.723 6.043 -2.787 1 94.81 134 THR B CA 1
ATOM 4567 C C . THR B 1 134 ? -1.994 6.809 -1.688 1 94.81 134 THR B C 1
ATOM 4569 O O . THR B 1 134 ? -2.393 7.918 -1.329 1 94.81 134 THR B O 1
ATOM 4572 N N . LEU B 1 135 ? -0.98 6.27 -1.18 1 95.88 135 LEU B N 1
ATOM 4573 C CA . LEU B 1 135 ? -0.181 6.93 -0.153 1 95.88 135 LEU B CA 1
ATOM 4574 C C . LEU B 1 135 ? 0.416 8.234 -0.682 1 95.88 135 LEU B C 1
ATOM 4576 O O . LEU B 1 135 ? 0.416 9.25 0.015 1 95.88 135 LEU B O 1
ATOM 4580 N N . ARG B 1 136 ? 0.879 8.156 -1.928 1 95 136 ARG B N 1
ATOM 4581 C CA . ARG B 1 136 ? 1.455 9.344 -2.551 1 95 136 ARG B CA 1
ATOM 4582 C C . ARG B 1 136 ? 0.422 10.461 -2.66 1 95 136 ARG B C 1
ATOM 4584 O O . ARG B 1 136 ? 0.732 11.625 -2.408 1 95 136 ARG B O 1
ATOM 4591 N N . ARG B 1 137 ? -0.767 10.133 -2.949 1 91.56 137 ARG B N 1
ATOM 4592 C CA . ARG B 1 137 ? -1.847 11.109 -3.037 1 91.56 137 ARG B CA 1
ATOM 4593 C C . ARG B 1 137 ? -2.133 11.734 -1.677 1 91.56 137 ARG B C 1
ATOM 4595 O O . ARG B 1 137 ? -2.562 12.883 -1.596 1 91.56 137 ARG B O 1
ATOM 4602 N N . LEU B 1 138 ? -1.841 10.969 -0.677 1 91.56 138 LEU B N 1
ATOM 4603 C CA . LEU B 1 138 ? -2.049 11.461 0.681 1 91.56 138 LEU B CA 1
ATOM 4604 C C . LEU B 1 138 ? -0.827 12.234 1.174 1 91.56 138 LEU B C 1
ATOM 4606 O O . LEU B 1 138 ? -0.764 12.617 2.342 1 91.56 138 LEU B O 1
ATOM 4610 N N . GLY B 1 139 ? 0.144 12.359 0.32 1 92.81 139 GLY B N 1
ATOM 4611 C CA . GLY B 1 139 ? 1.326 13.141 0.646 1 92.81 139 GLY B CA 1
ATOM 4612 C C . GLY B 1 139 ? 2.439 12.312 1.258 1 92.81 139 GLY B C 1
ATOM 4613 O O . GLY B 1 139 ? 3.365 12.859 1.863 1 92.81 139 GLY B O 1
ATOM 4614 N N . ARG B 1 140 ? 2.295 11.047 1.181 1 95.12 140 ARG B N 1
ATOM 4615 C CA . ARG B 1 140 ? 3.301 10.164 1.761 1 95.12 140 ARG B CA 1
ATOM 4616 C C . ARG B 1 140 ? 4.031 9.383 0.675 1 95.12 140 ARG B C 1
ATOM 4618 O O . ARG B 1 140 ? 3.404 8.859 -0.249 1 95.12 140 ARG B O 1
ATOM 4625 N N . PHE B 1 141 ? 5.312 9.336 0.767 1 96.94 141 PHE B N 1
ATOM 4626 C CA . PHE B 1 141 ? 6.168 8.586 -0.138 1 96.94 141 PHE B CA 1
ATOM 4627 C C . PHE B 1 141 ? 7.355 7.988 0.611 1 96.94 141 PHE B C 1
ATOM 4629 O O . PHE B 1 141 ? 8.398 8.633 0.744 1 96.94 141 PHE B O 1
ATOM 4636 N N . GLY B 1 142 ? 7.121 6.723 1.047 1 94.31 142 GLY B N 1
ATOM 4637 C CA . GLY B 1 142 ? 8.102 6.168 1.969 1 94.31 142 GLY B CA 1
ATOM 4638 C C . GLY B 1 142 ? 8.281 7.004 3.223 1 94.31 142 GLY B C 1
ATOM 4639 O O . GLY B 1 142 ? 7.305 7.312 3.91 1 94.31 142 GLY B O 1
ATOM 4640 N N . SER B 1 143 ? 9.508 7.445 3.418 1 94.56 143 SER B N 1
ATOM 4641 C CA . SER B 1 143 ? 9.828 8.266 4.578 1 94.56 143 SER B CA 1
ATOM 4642 C C . SER B 1 143 ? 9.664 9.75 4.27 1 94.56 143 SER B C 1
ATOM 4644 O O . SER B 1 143 ? 9.867 10.602 5.141 1 94.56 143 SER B O 1
ATOM 4646 N N . LEU B 1 144 ? 9.242 10.039 3.092 1 96.81 144 LEU B N 1
ATOM 4647 C CA . LEU B 1 144 ? 9.125 11.43 2.674 1 96.81 144 LEU B CA 1
ATOM 4648 C C . LEU B 1 144 ? 7.676 11.891 2.719 1 96.81 144 LEU B C 1
ATOM 4650 O O . LEU B 1 144 ? 6.758 11.078 2.582 1 96.81 144 LEU B O 1
ATOM 4654 N N . VAL B 1 145 ? 7.555 13.172 2.949 1 96.69 145 VAL B N 1
ATOM 4655 C CA . VAL B 1 145 ? 6.234 13.789 3.02 1 96.69 145 VAL B CA 1
ATOM 4656 C C . VAL B 1 145 ? 6.195 15.031 2.129 1 96.69 145 VAL B C 1
ATOM 4658 O O . VAL B 1 145 ? 7.102 15.867 2.18 1 96.69 145 VAL B O 1
ATOM 4661 N N . GLY B 1 146 ? 5.172 15.141 1.29 1 95.56 146 GLY B N 1
ATOM 4662 C CA . GLY B 1 146 ? 4.996 16.312 0.449 1 95.56 146 GLY B CA 1
ATOM 4663 C C . GLY B 1 146 ? 4.109 16.062 -0.755 1 95.56 146 GLY B C 1
ATOM 4664 O O . GLY B 1 146 ? 3.898 14.906 -1.142 1 95.56 146 GLY B O 1
ATOM 4665 N N . ARG B 1 147 ? 3.605 17.203 -1.362 1 92.69 147 ARG B N 1
ATOM 4666 C CA . ARG B 1 147 ? 2.705 17.078 -2.504 1 92.69 147 ARG B CA 1
ATOM 4667 C C . ARG B 1 147 ? 3.053 18.094 -3.59 1 92.69 147 ARG B C 1
ATOM 4669 O O . ARG B 1 147 ? 2.443 18.094 -4.66 1 92.69 147 ARG B O 1
ATOM 4676 N N . SER B 1 148 ? 3.947 18.906 -3.299 1 92.75 148 SER B N 1
ATOM 4677 C CA . SER B 1 148 ? 4.301 19.953 -4.254 1 92.75 148 SER B CA 1
ATOM 4678 C C . SER B 1 148 ? 4.859 19.359 -5.543 1 92.75 148 SER B C 1
ATOM 4680 O O . SER B 1 148 ? 5.363 18.234 -5.547 1 92.75 148 SER B O 1
ATOM 4682 N N . ASP B 1 149 ? 4.801 20.125 -6.594 1 92.38 149 ASP B N 1
ATOM 4683 C CA . ASP B 1 149 ? 5.344 19.672 -7.875 1 92.38 149 ASP B CA 1
ATOM 4684 C C . ASP B 1 149 ? 6.844 19.406 -7.77 1 92.38 149 ASP B C 1
ATOM 4686 O O . ASP B 1 149 ? 7.348 18.438 -8.352 1 92.38 149 ASP B O 1
ATOM 4690 N N . ALA B 1 150 ? 7.477 20.25 -7.035 1 95.62 150 ALA B N 1
ATOM 4691 C CA . ALA B 1 150 ? 8.922 20.109 -6.883 1 95.62 150 ALA B CA 1
ATOM 4692 C C . ALA B 1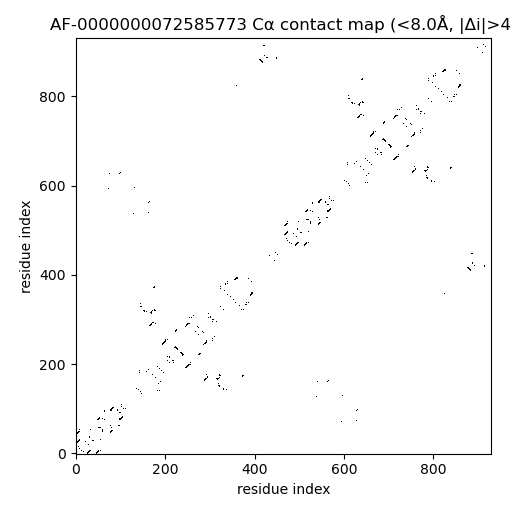 150 ? 9.289 18.781 -6.246 1 95.62 150 ALA B C 1
ATOM 4694 O O . ALA B 1 150 ? 10.188 18.078 -6.719 1 95.62 150 ALA B O 1
ATOM 4695 N N . ILE B 1 151 ? 8.523 18.438 -5.238 1 96.69 151 ILE B N 1
ATOM 4696 C CA . ILE B 1 151 ? 8.891 17.203 -4.535 1 96.69 151 ILE B CA 1
ATOM 4697 C C . ILE B 1 151 ? 8.375 15.992 -5.312 1 96.69 151 ILE B C 1
ATOM 4699 O O . ILE B 1 151 ? 8.961 14.906 -5.234 1 96.69 151 ILE B O 1
ATOM 4703 N N . GLN B 1 152 ? 7.281 16.141 -6.059 1 96.06 152 GLN B N 1
ATOM 4704 C CA . GLN B 1 152 ? 6.777 15.047 -6.895 1 96.06 152 GLN B CA 1
ATOM 4705 C C . GLN B 1 152 ? 7.801 14.648 -7.953 1 96.06 152 GLN B C 1
ATOM 4707 O O . GLN B 1 152 ? 7.934 13.469 -8.281 1 96.06 152 GLN B O 1
ATOM 4712 N N . HIS B 1 153 ? 8.5 15.633 -8.438 1 96.75 153 HIS B N 1
ATOM 4713 C CA . HIS B 1 153 ? 9.57 15.336 -9.383 1 96.75 153 HIS B CA 1
ATOM 4714 C C . HIS B 1 153 ? 10.656 14.484 -8.742 1 96.75 153 HIS B C 1
ATOM 4716 O O . HIS B 1 153 ? 11.148 13.531 -9.352 1 96.75 153 HIS B O 1
ATOM 4722 N N . VAL B 1 154 ? 10.945 14.812 -7.559 1 97.56 154 VAL B N 1
ATOM 4723 C CA . VAL B 1 154 ? 11.922 14.031 -6.805 1 97.56 154 VAL B CA 1
ATOM 4724 C C . VAL B 1 154 ? 11.422 12.602 -6.633 1 97.56 154 VAL B C 1
ATOM 4726 O O . VAL B 1 154 ? 12.172 11.641 -6.816 1 97.56 154 VAL B O 1
ATOM 4729 N N . TYR B 1 155 ? 10.117 12.461 -6.301 1 97.62 155 TYR B N 1
ATOM 4730 C CA . TYR B 1 155 ? 9.523 11.141 -6.129 1 97.62 155 TYR B CA 1
ATOM 4731 C C . TYR B 1 155 ? 9.648 10.32 -7.406 1 97.62 155 TYR B C 1
ATOM 4733 O O . TYR B 1 155 ? 10.008 9.141 -7.359 1 97.62 155 TYR B O 1
ATOM 4741 N N . ASP B 1 156 ? 9.438 10.93 -8.531 1 95.88 156 ASP B N 1
ATOM 4742 C CA . ASP B 1 156 ? 9.555 10.25 -9.812 1 95.88 156 ASP B CA 1
ATOM 4743 C C . ASP B 1 156 ? 10.977 9.742 -10.039 1 95.88 156 ASP B C 1
ATOM 4745 O O . ASP B 1 156 ? 11.172 8.609 -10.477 1 95.88 156 ASP B O 1
ATOM 4749 N N . MET B 1 157 ? 11.883 10.562 -9.719 1 94.81 157 MET B N 1
ATOM 4750 C CA . MET B 1 157 ? 13.281 10.195 -9.898 1 94.81 157 MET B CA 1
ATOM 4751 C C . MET B 1 157 ? 13.664 9.047 -8.969 1 94.81 157 MET B C 1
ATOM 4753 O O . MET B 1 157 ? 14.383 8.133 -9.367 1 94.81 157 MET B O 1
ATOM 4757 N N . ILE B 1 158 ? 13.203 9.125 -7.777 1 96.31 158 ILE B N 1
ATOM 4758 C CA . ILE B 1 158 ? 13.492 8.062 -6.82 1 96.31 158 ILE B CA 1
ATOM 4759 C C . ILE B 1 158 ? 12.898 6.75 -7.316 1 96.31 158 ILE B C 1
ATOM 4761 O O . ILE B 1 158 ? 13.562 5.715 -7.305 1 96.31 158 ILE B O 1
ATOM 4765 N N . GLU B 1 159 ? 11.648 6.773 -7.727 1 93.12 159 GLU B N 1
ATOM 4766 C CA . GLU B 1 159 ? 10.984 5.578 -8.234 1 93.12 159 GLU B CA 1
ATOM 4767 C C . GLU B 1 159 ? 11.742 4.988 -9.422 1 93.12 159 GLU B C 1
ATOM 4769 O O . GLU B 1 159 ? 11.93 3.771 -9.5 1 93.12 159 GLU B O 1
ATOM 4774 N N . HIS B 1 160 ? 12.164 5.852 -10.273 1 90.19 160 HIS B N 1
ATOM 4775 C CA . HIS B 1 160 ? 12.891 5.422 -11.461 1 90.19 160 HIS B CA 1
ATOM 4776 C C . HIS B 1 160 ? 14.203 4.734 -11.086 1 90.19 160 HIS B C 1
ATOM 4778 O O . HIS B 1 160 ? 14.5 3.645 -11.578 1 90.19 160 HIS B O 1
ATOM 4784 N N . ASN B 1 161 ? 14.906 5.328 -10.242 1 92.38 161 ASN B N 1
ATOM 4785 C CA . ASN B 1 161 ? 16.234 4.809 -9.891 1 92.38 161 ASN B CA 1
ATOM 4786 C C . ASN B 1 161 ? 16.125 3.6 -8.961 1 92.38 161 ASN B C 1
ATOM 4788 O O . ASN B 1 161 ? 17.031 2.768 -8.914 1 92.38 161 ASN B O 1
ATOM 4792 N N . ALA B 1 162 ? 15.062 3.555 -8.227 1 92.81 162 ALA B N 1
ATOM 4793 C CA . ALA B 1 162 ? 14.883 2.426 -7.316 1 92.81 162 ALA B CA 1
ATOM 4794 C C . ALA B 1 162 ? 14.812 1.108 -8.078 1 92.81 162 ALA B C 1
ATOM 4796 O O . ALA B 1 162 ? 15.18 0.056 -7.551 1 92.81 162 ALA B O 1
ATOM 4797 N N . ARG B 1 163 ? 14.469 1.159 -9.266 1 86.94 163 ARG B N 1
ATOM 4798 C CA . ARG B 1 163 ? 14.289 -0.031 -10.086 1 86.94 163 ARG B CA 1
ATOM 4799 C C . ARG B 1 163 ? 15.625 -0.521 -10.633 1 86.94 163 ARG B C 1
ATOM 4801 O O . ARG B 1 163 ? 15.703 -1.6 -11.227 1 86.94 163 ARG B O 1
ATOM 4808 N N . THR B 1 164 ? 16.625 0.24 -10.406 1 88.06 164 THR B N 1
ATOM 4809 C CA . THR B 1 164 ? 17.953 -0.098 -10.938 1 88.06 164 THR B CA 1
ATOM 4810 C C . THR B 1 164 ? 18.922 -0.383 -9.805 1 88.06 164 THR B C 1
ATOM 4812 O O . THR B 1 164 ? 18.609 -0.19 -8.633 1 88.06 164 THR B O 1
ATOM 4815 N N . GLU B 1 165 ? 20.062 -0.884 -10.234 1 89.19 165 GLU B N 1
ATOM 4816 C CA . GLU B 1 165 ? 21.125 -1.14 -9.266 1 89.19 165 GLU B CA 1
ATOM 4817 C C . GLU B 1 165 ? 22.172 -0.021 -9.281 1 89.19 165 GLU B C 1
ATOM 4819 O O . GLU B 1 165 ? 23.172 -0.095 -8.578 1 89.19 165 GLU B O 1
ATOM 4824 N N . THR B 1 166 ? 21.844 0.98 -9.992 1 88.62 166 THR B N 1
ATOM 4825 C CA . THR B 1 166 ? 22.797 2.059 -10.195 1 88.62 166 THR B CA 1
ATOM 4826 C C . THR B 1 166 ? 23.031 2.822 -8.891 1 88.62 166 THR B C 1
ATOM 4828 O O . THR B 1 166 ? 22.141 2.928 -8.062 1 88.62 166 THR B O 1
ATOM 4831 N N . ALA B 1 167 ? 24.281 3.311 -8.773 1 92.62 167 ALA B N 1
ATOM 4832 C CA . ALA B 1 167 ? 24.609 4.223 -7.684 1 92.62 167 ALA B CA 1
ATOM 4833 C C . ALA B 1 167 ? 23.891 5.559 -7.855 1 92.62 167 ALA B C 1
ATOM 4835 O O . ALA B 1 167 ? 23.719 6.035 -8.977 1 92.62 167 ALA B O 1
ATOM 4836 N N . VAL B 1 168 ? 23.5 6.121 -6.715 1 95.25 168 VAL B N 1
ATOM 4837 C CA . VAL B 1 168 ? 22.703 7.336 -6.793 1 95.25 168 VAL B CA 1
ATOM 4838 C C . VAL B 1 168 ? 23.344 8.438 -5.949 1 95.25 168 VAL B C 1
ATOM 4840 O O . VAL B 1 168 ? 23.859 8.172 -4.852 1 95.25 168 VAL B O 1
ATOM 4843 N N . LEU B 1 169 ? 23.328 9.672 -6.504 1 96.56 169 LEU B N 1
ATOM 4844 C CA . LEU B 1 169 ? 23.766 10.852 -5.77 1 96.56 169 LEU B CA 1
ATOM 4845 C C . LEU B 1 169 ? 22.578 11.719 -5.367 1 96.56 169 LEU B C 1
ATOM 4847 O O . LEU B 1 169 ? 21.812 12.164 -6.223 1 96.56 169 LEU B O 1
ATOM 4851 N N . LEU B 1 170 ? 22.453 11.875 -4.09 1 97.69 170 LEU B N 1
ATOM 4852 C CA . LEU B 1 170 ? 21.469 12.812 -3.551 1 97.69 170 LEU B CA 1
ATOM 4853 C C . LEU B 1 170 ? 22.125 14.102 -3.098 1 97.69 170 LEU B C 1
ATOM 4855 O O . LEU B 1 170 ? 23.047 14.078 -2.275 1 97.69 170 LEU B O 1
ATOM 4859 N N . TRP B 1 171 ? 21.672 15.227 -3.623 1 96.56 171 TRP B N 1
ATOM 4860 C CA . TRP B 1 171 ? 22.312 16.469 -3.193 1 96.56 171 TRP B CA 1
ATOM 4861 C C . TRP B 1 171 ? 21.266 17.516 -2.848 1 96.56 171 TRP B C 1
ATOM 4863 O O . TRP B 1 171 ? 20.109 17.438 -3.285 1 96.56 171 TRP B O 1
ATOM 4873 N N . GLY B 1 172 ? 21.625 18.453 -1.977 1 96.25 172 GLY B N 1
ATOM 4874 C CA . GLY B 1 172 ? 20.766 19.531 -1.507 1 96.25 172 GLY B CA 1
ATOM 4875 C C . GLY B 1 172 ? 21.234 20.156 -0.211 1 96.25 172 GLY B C 1
ATOM 4876 O O . GLY B 1 172 ? 22.172 19.656 0.417 1 96.25 172 GLY B O 1
ATOM 4877 N N . GLU B 1 173 ? 20.531 21.219 0.189 1 96.38 173 GLU B N 1
ATOM 4878 C CA . GLU B 1 173 ? 20.859 21.922 1.424 1 96.38 173 GLU B CA 1
ATOM 4879 C C . GLU B 1 173 ? 20.703 21.016 2.639 1 96.38 173 GLU B C 1
ATOM 4881 O O . GLU B 1 173 ? 19.984 20.016 2.578 1 96.38 173 GLU B O 1
ATOM 4886 N N . PRO B 1 174 ? 21.453 21.359 3.713 1 95.38 174 PRO B N 1
ATOM 4887 C CA . PRO B 1 174 ? 21.266 20.594 4.945 1 95.38 174 PRO B CA 1
ATOM 4888 C C . PRO B 1 174 ? 19.812 20.609 5.434 1 95.38 174 PRO B C 1
ATOM 4890 O O . PRO B 1 174 ? 19.156 21.656 5.371 1 95.38 174 PRO B O 1
ATOM 4893 N N . GLY B 1 175 ? 19.328 19.438 5.781 1 96.75 175 GLY B N 1
ATOM 4894 C CA . GLY B 1 175 ? 18.016 19.328 6.391 1 96.75 175 GLY B CA 1
ATOM 4895 C C . GLY B 1 175 ? 16.906 19.125 5.379 1 96.75 175 GLY B C 1
ATOM 4896 O O . GLY B 1 175 ? 15.727 19.094 5.742 1 96.75 175 GLY B O 1
ATOM 4897 N N . THR B 1 176 ? 17.172 18.984 4.137 1 97.12 176 THR B N 1
ATOM 4898 C CA . THR B 1 176 ? 16.141 18.875 3.104 1 97.12 176 THR B CA 1
ATOM 4899 C C . THR B 1 176 ? 15.523 17.469 3.094 1 97.12 176 THR B C 1
ATOM 4901 O O . THR B 1 176 ? 14.477 17.25 2.486 1 97.12 176 THR B O 1
ATOM 4904 N N . GLY B 1 177 ? 16.203 16.484 3.717 1 96.75 177 GLY B N 1
ATOM 4905 C CA . GLY B 1 177 ? 15.641 15.148 3.791 1 96.75 177 GLY B CA 1
ATOM 4906 C C . GLY B 1 177 ? 16.391 14.133 2.955 1 96.75 177 GLY B C 1
ATOM 4907 O O . GLY B 1 177 ? 15.812 13.172 2.453 1 96.75 177 GLY B O 1
ATOM 4908 N N . LYS B 1 178 ? 17.688 14.289 2.783 1 97.94 178 LYS B N 1
ATOM 4909 C CA . LYS B 1 178 ? 18.5 13.414 1.939 1 97.94 178 LYS B CA 1
ATOM 4910 C C . LYS B 1 178 ? 18.516 11.992 2.49 1 97.94 178 LYS B C 1
ATOM 4912 O O . LYS B 1 178 ? 18.391 11.023 1.731 1 97.94 178 LYS B O 1
ATOM 4917 N N . GLU B 1 179 ? 18.641 11.883 3.768 1 97.38 179 GLU B N 1
ATOM 4918 C CA . GLU B 1 179 ? 18.641 10.547 4.355 1 97.38 179 GLU B CA 1
ATOM 4919 C C . GLU B 1 179 ? 17.297 9.859 4.184 1 97.38 179 GLU B C 1
ATOM 4921 O O . GLU B 1 179 ? 17.234 8.664 3.893 1 97.38 179 GLU B O 1
ATOM 4926 N N . ALA B 1 180 ? 16.25 10.594 4.402 1 97.5 180 ALA B N 1
ATOM 4927 C CA . ALA B 1 180 ? 14.914 10.047 4.18 1 97.5 180 ALA B CA 1
ATOM 4928 C C . ALA B 1 180 ? 14.734 9.594 2.734 1 97.5 180 ALA B C 1
ATOM 4930 O O . ALA B 1 180 ? 14.125 8.555 2.473 1 97.5 180 ALA B O 1
ATOM 4931 N N . ALA B 1 181 ? 15.234 10.391 1.863 1 98.44 181 ALA B N 1
ATOM 4932 C CA . ALA B 1 181 ? 15.18 10.031 0.448 1 98.44 181 ALA B CA 1
ATOM 4933 C C . ALA B 1 181 ? 15.953 8.742 0.177 1 98.44 181 ALA B C 1
ATOM 4935 O O . ALA B 1 181 ? 15.484 7.879 -0.568 1 98.44 181 ALA B O 1
ATOM 4936 N N . ALA B 1 182 ? 17.078 8.617 0.783 1 98.5 182 ALA B N 1
ATOM 4937 C CA . ALA B 1 182 ? 17.906 7.418 0.626 1 98.5 182 ALA B CA 1
ATOM 4938 C C . ALA B 1 182 ? 17.172 6.184 1.151 1 98.5 182 ALA B C 1
ATOM 4940 O O . ALA B 1 182 ? 17.172 5.133 0.501 1 98.5 182 ALA B O 1
ATOM 4941 N N . ARG B 1 183 ? 16.641 6.355 2.256 1 98 183 ARG B N 1
ATOM 4942 C CA . ARG B 1 183 ? 15.891 5.258 2.852 1 98 183 ARG B CA 1
ATOM 4943 C C . ARG B 1 183 ? 14.719 4.855 1.964 1 98 183 ARG B C 1
ATOM 4945 O O . ARG B 1 183 ? 14.453 3.664 1.775 1 98 183 ARG B O 1
ATOM 4952 N N . THR B 1 184 ? 14.008 5.828 1.506 1 98 184 THR B N 1
ATOM 4953 C CA . THR B 1 184 ? 12.883 5.562 0.611 1 98 184 THR B CA 1
ATOM 4954 C C . THR B 1 184 ? 13.359 4.82 -0.638 1 98 184 THR B C 1
ATOM 4956 O O . THR B 1 184 ? 12.719 3.859 -1.071 1 98 184 THR B O 1
ATOM 4959 N N . LEU B 1 185 ? 14.445 5.266 -1.218 1 97.62 185 LEU B N 1
ATOM 4960 C CA . LEU B 1 185 ? 15.016 4.602 -2.383 1 97.62 185 LEU B CA 1
ATOM 4961 C C . LEU B 1 185 ? 15.328 3.139 -2.076 1 97.62 185 LEU B C 1
ATOM 4963 O O . LEU B 1 185 ? 15 2.252 -2.869 1 97.62 185 LEU B O 1
ATOM 4967 N N . HIS B 1 186 ? 15.883 2.881 -0.943 1 97.5 186 HIS B N 1
ATOM 4968 C CA . HIS B 1 186 ? 16.188 1.523 -0.506 1 97.5 186 HIS B CA 1
ATOM 4969 C C . HIS B 1 186 ? 14.914 0.688 -0.377 1 97.5 186 HIS B C 1
ATOM 4971 O O . HIS B 1 186 ? 14.852 -0.434 -0.887 1 97.5 186 HIS B O 1
ATOM 4977 N N . GLU B 1 187 ? 13.945 1.234 0.201 1 94.94 187 GLU B N 1
ATOM 4978 C CA . GLU B 1 187 ? 12.695 0.525 0.47 1 94.94 187 GLU B CA 1
ATOM 4979 C C . GLU B 1 187 ? 11.953 0.199 -0.825 1 94.94 187 GLU B C 1
ATOM 4981 O O . GLU B 1 187 ? 11.219 -0.785 -0.892 1 94.94 187 GLU B O 1
ATOM 4986 N N . LEU B 1 188 ? 12.148 1.008 -1.784 1 93.5 188 LEU B N 1
ATOM 4987 C CA . LEU B 1 188 ? 11.477 0.811 -3.062 1 93.5 188 LEU B CA 1
ATOM 4988 C C . LEU B 1 188 ? 12.289 -0.11 -3.969 1 93.5 188 LEU B C 1
ATOM 4990 O O . LEU B 1 188 ? 11.781 -0.59 -4.984 1 93.5 188 LEU B O 1
ATOM 4994 N N . SER B 1 189 ? 13.484 -0.365 -3.598 1 93 189 SER B N 1
ATOM 4995 C CA . SER B 1 189 ? 14.375 -1.146 -4.453 1 93 189 SER B CA 1
ATOM 4996 C C . SER B 1 189 ? 14.211 -2.641 -4.195 1 93 189 SER B C 1
ATOM 4998 O O . SER B 1 189 ? 13.5 -3.045 -3.275 1 93 189 SER B O 1
ATOM 5000 N N . ARG B 1 190 ? 14.898 -3.398 -5 1 90.44 190 ARG B N 1
ATOM 5001 C CA . ARG B 1 190 ? 14.875 -4.852 -4.855 1 90.44 190 ARG B CA 1
ATOM 5002 C C . ARG B 1 190 ? 15.812 -5.305 -3.742 1 90.44 190 ARG B C 1
ATOM 5004 O O . ARG B 1 190 ? 15.891 -6.5 -3.438 1 90.44 190 ARG B O 1
ATOM 5011 N N . ARG B 1 191 ? 16.531 -4.352 -3.104 1 94.12 191 ARG B N 1
ATOM 5012 C CA . ARG B 1 191 ? 17.422 -4.652 -1.997 1 94.12 191 ARG B CA 1
ATOM 5013 C C . ARG B 1 191 ? 16.766 -4.363 -0.655 1 94.12 191 ARG B C 1
ATOM 5015 O O . ARG B 1 191 ? 17.422 -4.402 0.389 1 94.12 191 ARG B O 1
ATOM 5022 N N . ARG B 1 192 ? 15.523 -4.141 -0.645 1 92.12 192 ARG B N 1
ATOM 5023 C CA . ARG B 1 192 ? 14.805 -3.643 0.524 1 92.12 192 ARG B CA 1
ATOM 5024 C C . ARG B 1 192 ? 14.922 -4.613 1.694 1 92.12 192 ARG B C 1
ATOM 5026 O O . ARG B 1 192 ? 14.828 -4.207 2.855 1 92.12 192 ARG B O 1
ATOM 5033 N N . LYS B 1 193 ? 15.117 -5.824 1.466 1 88.94 193 LYS B N 1
ATOM 5034 C CA . LYS B 1 193 ? 15.227 -6.805 2.543 1 88.94 193 LYS B CA 1
ATOM 5035 C C . LYS B 1 193 ? 16.641 -6.848 3.107 1 88.94 193 LYS B C 1
ATOM 5037 O O . LYS B 1 193 ? 16.875 -7.441 4.164 1 88.94 193 LYS B O 1
ATOM 5042 N N . GLY B 1 194 ? 17.562 -6.312 2.348 1 94 194 GLY B N 1
ATOM 5043 C CA . GLY B 1 194 ? 18.953 -6.25 2.807 1 94 194 GLY B CA 1
ATOM 5044 C C . GLY B 1 194 ? 19.203 -5.125 3.795 1 94 194 GLY B C 1
ATOM 5045 O O . GLY B 1 194 ? 18.297 -4.332 4.082 1 94 194 GLY B O 1
ATOM 5046 N N . PRO B 1 195 ? 20.344 -5.062 4.254 1 97.12 195 PRO B N 1
ATOM 5047 C CA . PRO B 1 195 ? 20.656 -4.035 5.246 1 97.12 195 PRO B CA 1
ATOM 5048 C C . PRO B 1 195 ? 20.75 -2.633 4.645 1 97.12 195 PRO B C 1
ATOM 5050 O O . PRO B 1 195 ? 21.125 -2.48 3.477 1 97.12 195 PRO B O 1
ATOM 5053 N N . PHE B 1 196 ? 20.375 -1.753 5.348 1 98.19 196 PHE B N 1
ATOM 5054 C CA . PHE B 1 196 ? 20.578 -0.338 5.07 1 98.19 196 PHE B CA 1
ATOM 5055 C C . PHE B 1 196 ? 21.562 0.266 6.062 1 98.19 196 PHE B C 1
ATOM 5057 O O . PHE B 1 196 ? 21.234 0.473 7.23 1 98.19 196 PHE B O 1
ATOM 5064 N N . ILE B 1 197 ? 22.703 0.578 5.629 1 98.12 197 ILE B N 1
ATOM 5065 C CA . ILE B 1 197 ? 23.766 1.082 6.504 1 98.12 197 ILE B CA 1
ATOM 5066 C C . ILE B 1 197 ? 24.078 2.531 6.148 1 98.12 197 ILE B C 1
ATOM 5068 O O . ILE B 1 197 ? 24.438 2.832 5.008 1 98.12 197 ILE B O 1
ATOM 5072 N N . ALA B 1 198 ? 23.938 3.354 7.09 1 97.88 198 ALA B N 1
ATOM 5073 C CA . ALA B 1 198 ? 24.219 4.773 6.891 1 97.88 198 ALA B CA 1
ATOM 5074 C C . ALA B 1 198 ? 25.516 5.18 7.59 1 97.88 198 ALA B C 1
ATOM 5076 O O . ALA B 1 198 ? 25.781 4.738 8.711 1 97.88 198 ALA B O 1
ATOM 5077 N N . PHE B 1 199 ? 26.281 5.969 6.875 1 97.25 199 PHE B N 1
ATOM 5078 C CA . PHE B 1 199 ? 27.578 6.418 7.387 1 97.25 199 PHE B CA 1
ATOM 5079 C C . PHE B 1 199 ? 27.828 7.871 7.012 1 97.25 199 PHE B C 1
ATOM 5081 O O . PHE B 1 199 ? 27.703 8.25 5.848 1 97.25 199 PHE B O 1
ATOM 5088 N N . ASP B 1 200 ? 28.188 8.648 7.965 1 96.06 200 ASP B N 1
ATOM 5089 C CA . ASP B 1 200 ? 28.516 10.055 7.734 1 96.06 200 ASP B CA 1
ATOM 5090 C C . ASP B 1 200 ? 30.016 10.25 7.59 1 96.06 200 ASP B C 1
ATOM 5092 O O . ASP B 1 200 ? 30.75 10.258 8.586 1 96.06 200 ASP B O 1
ATOM 5096 N N . CYS B 1 201 ? 30.453 10.562 6.414 1 96.19 201 CYS B N 1
ATOM 5097 C CA . CYS B 1 201 ? 31.875 10.664 6.121 1 96.19 201 CYS B CA 1
ATOM 5098 C C . CYS B 1 201 ? 32.5 11.891 6.805 1 96.19 201 CYS B C 1
ATOM 5100 O O . CYS B 1 201 ? 33.625 11.828 7.301 1 96.19 201 CYS B O 1
ATOM 5102 N N . ARG B 1 202 ? 31.766 12.953 6.875 1 92.38 202 ARG B N 1
ATOM 5103 C CA . ARG B 1 202 ? 32.281 14.18 7.465 1 92.38 202 ARG B CA 1
ATOM 5104 C C . ARG B 1 202 ? 32.531 14.016 8.961 1 92.38 202 ARG B C 1
ATOM 5106 O O . ARG B 1 202 ? 33.594 14.367 9.477 1 92.38 202 ARG B O 1
ATOM 5113 N N . ALA B 1 203 ? 31.531 13.469 9.617 1 92.62 203 ALA B N 1
ATOM 5114 C CA . ALA B 1 203 ? 31.656 13.227 11.055 1 92.62 203 ALA B CA 1
ATOM 5115 C C . ALA B 1 203 ? 32.812 12.266 11.344 1 92.62 203 ALA B C 1
ATOM 5117 O O . ALA B 1 203 ? 33.562 12.453 12.305 1 92.62 203 ALA B O 1
ATOM 5118 N N . ALA B 1 204 ? 33 11.305 10.531 1 92.88 204 ALA B N 1
ATOM 5119 C CA . ALA B 1 204 ? 34.031 10.289 10.734 1 92.88 204 ALA B CA 1
ATOM 5120 C C . ALA B 1 204 ? 35.438 10.867 10.516 1 92.88 204 ALA B C 1
ATOM 5122 O O . ALA B 1 204 ? 36.375 10.594 11.281 1 92.88 204 ALA B O 1
ATOM 5123 N N . VAL B 1 205 ? 35.594 11.672 9.461 1 92.19 205 VAL B N 1
ATOM 5124 C CA . VAL B 1 205 ? 36.875 12.25 9.125 1 92.19 205 VAL B CA 1
ATOM 5125 C C . VAL B 1 205 ? 37.312 13.25 10.203 1 92.19 205 VAL B C 1
ATOM 5127 O O . VAL B 1 205 ? 38.5 13.352 10.531 1 92.19 205 VAL B O 1
ATOM 5130 N N . GLN B 1 206 ? 36.312 13.852 10.812 1 91.06 206 GLN B N 1
ATOM 5131 C CA . GLN B 1 206 ? 36.594 14.891 11.797 1 91.06 206 GLN B CA 1
ATOM 5132 C C . GLN B 1 206 ? 36.688 14.312 13.203 1 91.06 206 GLN B C 1
ATOM 5134 O O . GLN B 1 206 ? 37 15.023 14.164 1 91.06 206 GLN B O 1
ATOM 5139 N N . SER B 1 207 ? 36.5 13.031 13.266 1 90.69 207 SER B N 1
ATOM 5140 C CA . SER B 1 207 ? 36.531 12.406 14.586 1 90.69 207 SER B CA 1
ATOM 5141 C C . SER B 1 207 ? 37.969 12.422 15.148 1 90.69 207 SER B C 1
ATOM 5143 O O . SER B 1 207 ? 38.938 12.281 14.398 1 90.69 207 SER B O 1
ATOM 5145 N N . PRO B 1 208 ? 38.062 12.586 16.5 1 88.44 208 PRO B N 1
ATOM 5146 C CA . PRO B 1 208 ? 39.406 12.594 17.125 1 88.44 208 PRO B CA 1
ATOM 5147 C C . PRO B 1 208 ? 40.188 11.312 16.844 1 88.44 208 PRO B C 1
ATOM 5149 O O . PRO B 1 208 ? 41.375 11.367 16.594 1 88.44 208 PRO B O 1
ATOM 5152 N N . ARG B 1 209 ? 39.562 10.289 16.844 1 85.38 209 ARG B N 1
ATOM 5153 C CA . ARG B 1 209 ? 40.219 9.008 16.609 1 85.38 209 ARG B CA 1
ATOM 5154 C C . ARG B 1 209 ? 40.812 8.969 15.211 1 85.38 209 ARG B C 1
ATOM 5156 O O . ARG B 1 209 ? 41.938 8.469 15.031 1 85.38 209 ARG B O 1
ATOM 5163 N N . ASN B 1 210 ? 40.156 9.43 14.227 1 87.94 210 ASN B N 1
ATOM 5164 C CA . ASN B 1 210 ? 40.656 9.422 12.859 1 87.94 210 ASN B CA 1
ATOM 5165 C C . ASN B 1 210 ? 41.844 10.375 12.688 1 87.94 210 ASN B C 1
ATOM 5167 O O . ASN B 1 210 ? 42.812 10.055 11.992 1 87.94 210 ASN B O 1
ATOM 5171 N N . ILE B 1 211 ? 41.719 11.508 13.328 1 85.38 211 ILE B N 1
ATOM 5172 C CA . ILE B 1 211 ? 42.781 12.484 13.273 1 85.38 211 ILE B CA 1
ATOM 5173 C C . ILE B 1 211 ? 44.062 11.898 13.906 1 85.38 211 ILE B C 1
ATOM 5175 O O . ILE B 1 211 ? 45.125 11.992 13.336 1 85.38 211 ILE B O 1
ATOM 5179 N N . GLU B 1 212 ? 43.844 11.172 15.016 1 85.06 212 GLU B N 1
ATOM 5180 C CA . GLU B 1 212 ? 44.969 10.578 15.758 1 85.06 212 GLU B CA 1
ATOM 5181 C C . GLU B 1 212 ? 45.625 9.477 14.945 1 85.06 212 GLU B C 1
ATOM 5183 O O . GLU B 1 212 ? 46.844 9.266 15.062 1 85.06 212 GLU B O 1
ATOM 5188 N N . THR B 1 213 ? 44.906 8.82 14.148 1 83.38 213 THR B N 1
ATOM 5189 C CA . THR B 1 213 ? 45.438 7.672 13.422 1 83.38 213 THR B CA 1
ATOM 5190 C C . THR B 1 213 ? 45.781 8.055 11.984 1 83.38 213 THR B C 1
ATOM 5192 O O . THR B 1 213 ? 46.031 7.188 11.148 1 83.38 213 THR B O 1
ATOM 5195 N N . ASN B 1 214 ? 45.719 9.297 11.656 1 82 214 ASN B N 1
ATOM 5196 C CA . ASN B 1 214 ? 46.062 9.828 10.344 1 82 214 ASN B CA 1
ATOM 5197 C C . ASN B 1 214 ? 45.219 9.18 9.242 1 82 214 ASN B C 1
ATOM 5199 O O . ASN B 1 214 ? 45.75 8.734 8.227 1 82 214 ASN B O 1
ATOM 5203 N N . GLY B 1 215 ? 43.906 8.984 9.578 1 85.38 215 GLY B N 1
ATOM 5204 C CA . GLY B 1 215 ? 42.969 8.539 8.562 1 85.38 215 GLY B CA 1
ATOM 5205 C C . GLY B 1 215 ? 42.781 7.031 8.539 1 85.38 215 GLY B C 1
ATOM 5206 O O . GLY B 1 215 ? 41.969 6.512 7.777 1 85.38 215 GLY B O 1
ATOM 5207 N N . ARG B 1 216 ? 43.5 6.266 9.328 1 85 216 ARG B N 1
ATOM 5208 C CA . ARG B 1 216 ? 43.438 4.809 9.297 1 85 216 ARG B CA 1
ATOM 5209 C C . ARG B 1 216 ? 42.125 4.305 9.883 1 85 216 ARG B C 1
ATOM 5211 O O . ARG B 1 216 ? 41.625 3.244 9.492 1 85 216 ARG B O 1
ATOM 5218 N N . ALA B 1 217 ? 41.625 5.148 10.703 1 87.25 217 ALA B N 1
ATOM 5219 C CA . ALA B 1 217 ? 40.375 4.75 11.367 1 87.25 217 ALA B CA 1
ATOM 5220 C C . ALA B 1 217 ? 39.25 4.641 10.367 1 87.25 217 ALA B C 1
ATOM 5222 O O . ALA B 1 217 ? 38.5 3.648 10.359 1 87.25 217 ALA B O 1
ATOM 5223 N N . ILE B 1 218 ? 39.094 5.605 9.523 1 91.44 218 ILE B N 1
ATOM 5224 C CA . ILE B 1 218 ? 38 5.605 8.555 1 91.44 218 ILE B CA 1
ATOM 5225 C C . ILE B 1 218 ? 38.219 4.48 7.543 1 91.44 218 ILE B C 1
ATOM 5227 O O . ILE B 1 218 ? 37.25 3.863 7.09 1 91.44 218 ILE B O 1
ATOM 5231 N N . GLU B 1 219 ? 39.406 4.266 7.203 1 92.44 219 GLU B N 1
ATOM 5232 C CA . GLU B 1 219 ? 39.719 3.164 6.297 1 92.44 219 GLU B CA 1
ATOM 5233 C C . GLU B 1 219 ? 39.312 1.823 6.887 1 92.44 219 GLU B C 1
ATOM 5235 O O . GLU B 1 219 ? 38.656 1.014 6.207 1 92.44 219 GLU B O 1
ATOM 5240 N N . SER B 1 220 ? 39.656 1.691 8.117 1 91.62 220 SER B N 1
ATOM 5241 C CA . SER B 1 220 ? 39.281 0.467 8.82 1 91.62 220 SER B CA 1
ATOM 5242 C C . SER B 1 220 ? 37.75 0.352 8.961 1 91.62 220 SER B C 1
ATOM 5244 O O . SER B 1 220 ? 37.219 -0.751 8.93 1 91.62 220 SER B O 1
ATOM 5246 N N . MET B 1 221 ? 37.094 1.405 9.125 1 93.81 221 MET B N 1
ATOM 5247 C CA . MET B 1 221 ? 35.656 1.398 9.242 1 93.81 221 MET B CA 1
ATOM 5248 C C . MET B 1 221 ? 35 0.95 7.941 1 93.81 221 MET B C 1
ATOM 5250 O O . MET B 1 221 ? 34.031 0.194 7.957 1 93.81 221 MET B O 1
ATOM 5254 N N . LEU B 1 222 ? 35.562 1.396 6.824 1 95.5 222 LEU B N 1
ATOM 5255 C CA . LEU B 1 222 ? 34.969 1.094 5.52 1 95.5 222 LEU B CA 1
ATOM 5256 C C . LEU B 1 222 ? 35.344 -0.315 5.07 1 95.5 222 LEU B C 1
ATOM 5258 O O . LEU B 1 222 ? 34.469 -1.123 4.754 1 95.5 222 LEU B O 1
ATOM 5262 N N . LEU B 1 223 ? 36.656 -0.664 5.191 1 94.94 223 LEU B N 1
ATOM 5263 C CA . LEU B 1 223 ? 37.188 -1.894 4.602 1 94.94 223 LEU B CA 1
ATOM 5264 C C . LEU B 1 223 ? 37.188 -3.023 5.625 1 94.94 223 LEU B C 1
ATOM 5266 O O . LEU B 1 223 ? 37.219 -4.199 5.258 1 94.94 223 LEU B O 1
ATOM 5270 N N . GLY B 1 224 ? 37.188 -2.611 6.859 1 94.19 224 GLY B N 1
ATOM 5271 C CA . GLY B 1 224 ? 37.438 -3.598 7.898 1 94.19 224 GLY B CA 1
ATOM 5272 C C . GLY B 1 224 ? 38.938 -3.793 8.188 1 94.19 224 GLY B C 1
ATOM 5273 O O . GLY B 1 224 ? 39.781 -3.178 7.539 1 94.19 224 GLY B O 1
ATOM 5274 N N . ARG B 1 225 ? 39.125 -4.629 9.266 1 91.06 225 ARG B N 1
ATOM 5275 C CA . ARG B 1 225 ? 40.531 -4.859 9.648 1 91.06 225 ARG B CA 1
ATOM 5276 C C . ARG B 1 225 ? 40.75 -6.316 10.039 1 91.06 225 ARG B C 1
ATOM 5278 O O . ARG B 1 225 ? 39.844 -6.973 10.562 1 91.06 225 ARG B O 1
ATOM 5285 N N . GLU B 1 226 ? 41.844 -6.723 9.602 1 90.69 226 GLU B N 1
ATOM 5286 C CA . GLU B 1 226 ? 42.312 -8.039 10.031 1 90.69 226 GLU B CA 1
ATOM 5287 C C . GLU B 1 226 ? 43.031 -7.969 11.359 1 90.69 226 GLU B C 1
ATOM 5289 O O . GLU B 1 226 ? 43.469 -6.891 11.773 1 90.69 226 GLU B O 1
ATOM 5294 N N . ARG B 1 227 ? 43.094 -9.188 11.891 1 86.12 227 ARG B N 1
ATOM 5295 C CA . ARG B 1 227 ? 43.875 -9.242 13.117 1 86.12 227 ARG B CA 1
ATOM 5296 C C . ARG B 1 227 ? 45.312 -8.82 12.852 1 86.12 227 ARG B C 1
ATOM 5298 O O . ARG B 1 227 ? 45.938 -9.242 11.867 1 86.12 227 ARG B O 1
ATOM 5305 N N . GLY B 1 228 ? 45.812 -7.887 13.727 1 78.06 228 GLY B N 1
ATOM 5306 C CA . GLY B 1 228 ? 47.188 -7.48 13.633 1 78.06 228 GLY B CA 1
ATOM 5307 C C . GLY B 1 228 ? 47.438 -6.457 12.539 1 78.06 228 GLY B C 1
ATOM 5308 O O . GLY B 1 228 ? 48.594 -6.258 12.117 1 78.06 228 GLY B O 1
ATOM 5309 N N . ALA B 1 229 ? 46.406 -5.875 12.008 1 73.75 229 ALA B N 1
ATOM 5310 C CA . ALA B 1 229 ? 46.562 -4.906 10.922 1 73.75 229 ALA B CA 1
ATOM 5311 C C . ALA B 1 229 ? 47.469 -3.754 11.328 1 73.75 229 ALA B C 1
ATOM 5313 O O . ALA B 1 229 ? 48.281 -3.289 10.531 1 73.75 229 ALA B O 1
ATOM 5314 N N . TYR B 1 230 ? 47.312 -3.275 12.492 1 73.94 230 TYR B N 1
ATOM 5315 C CA . TYR B 1 230 ? 48.219 -2.305 13.086 1 73.94 230 TYR B CA 1
ATOM 5316 C C . TYR B 1 230 ? 48.281 -2.467 14.602 1 73.94 230 TYR B C 1
ATOM 5318 O O . TYR B 1 230 ? 47.625 -3.33 15.164 1 73.94 230 TYR B O 1
ATOM 5326 N N . THR B 1 231 ? 49.156 -1.702 15.125 1 71.5 231 THR B N 1
ATOM 5327 C CA . THR B 1 231 ? 49.438 -1.852 16.547 1 71.5 231 THR B CA 1
ATOM 5328 C C . THR B 1 231 ? 48.156 -1.647 17.359 1 71.5 231 THR B C 1
ATOM 5330 O O . THR B 1 231 ? 47.438 -0.658 17.156 1 71.5 231 THR B O 1
ATOM 5333 N N . GLY B 1 232 ? 47.688 -2.58 18.125 1 68.31 232 GLY B N 1
ATOM 5334 C CA . GLY B 1 232 ? 46.562 -2.424 19.016 1 68.31 232 GLY B CA 1
ATOM 5335 C C . GLY B 1 232 ? 45.312 -3.125 18.531 1 68.31 232 GLY B C 1
ATOM 5336 O O . GLY B 1 232 ? 44.312 -3.188 19.234 1 68.31 232 GLY B O 1
ATOM 5337 N N . VAL B 1 233 ? 45.438 -3.676 17.328 1 69.44 233 VAL B N 1
ATOM 5338 C CA . VAL B 1 233 ? 44.25 -4.344 16.781 1 69.44 233 VAL B CA 1
ATOM 5339 C C . VAL B 1 233 ? 44.25 -5.812 17.203 1 69.44 233 VAL B C 1
ATOM 5341 O O . VAL B 1 233 ? 45.094 -6.586 16.766 1 69.44 233 VAL B O 1
ATOM 5344 N N . GLU B 1 234 ? 43.344 -6.203 17.984 1 75 234 GLU B N 1
ATOM 5345 C CA . GLU B 1 234 ? 43.344 -7.547 18.547 1 75 234 GLU B CA 1
ATOM 5346 C C . GLU B 1 234 ? 42.281 -8.422 17.906 1 75 234 GLU B C 1
ATOM 5348 O O . GLU B 1 234 ? 42.281 -9.641 18.062 1 75 234 GLU B O 1
ATOM 5353 N N . ARG B 1 235 ? 41.375 -7.797 17.219 1 82.44 235 ARG B N 1
ATOM 5354 C CA . ARG B 1 235 ? 40.281 -8.625 16.688 1 82.44 235 ARG B CA 1
ATOM 5355 C C . ARG B 1 235 ? 39.906 -8.203 15.266 1 82.44 235 ARG B C 1
ATOM 5357 O O . ARG B 1 235 ? 40.156 -7.059 14.875 1 82.44 235 ARG B O 1
ATOM 5364 N N . ARG B 1 236 ? 39.469 -9.195 14.562 1 87.12 236 ARG B N 1
ATOM 5365 C CA . ARG B 1 236 ? 38.938 -8.953 13.234 1 87.12 236 ARG B CA 1
ATOM 5366 C C . ARG B 1 236 ? 37.594 -8.211 13.328 1 87.12 236 ARG B C 1
ATOM 5368 O O . ARG B 1 236 ? 36.781 -8.492 14.203 1 87.12 236 ARG B O 1
ATOM 5375 N N . ASP B 1 237 ? 37.531 -7.176 12.508 1 90.81 237 ASP B N 1
ATOM 5376 C CA . ASP B 1 237 ? 36.281 -6.406 12.492 1 90.81 237 ASP B CA 1
ATOM 5377 C C . ASP B 1 237 ? 35.812 -6.16 11.062 1 90.81 237 ASP B C 1
ATOM 5379 O O . ASP B 1 237 ? 36.562 -5.66 10.227 1 90.81 237 ASP B O 1
ATOM 5383 N N . PRO B 1 238 ? 34.625 -6.52 10.828 1 94.12 238 PRO B N 1
ATOM 5384 C CA . PRO B 1 238 ? 34.094 -6.262 9.484 1 94.12 238 PRO B CA 1
ATOM 5385 C C . PRO B 1 238 ? 33.844 -4.781 9.227 1 94.12 238 PRO B C 1
ATOM 5387 O O . PRO B 1 238 ? 33.406 -4.055 10.133 1 94.12 238 PRO B O 1
ATOM 5390 N N . GLY B 1 239 ? 34.156 -4.367 8.031 1 95.81 239 GLY B N 1
ATOM 5391 C CA . GLY B 1 239 ? 33.906 -2.99 7.629 1 95.81 239 GLY B CA 1
ATOM 5392 C C . GLY B 1 239 ? 32.5 -2.762 7.094 1 95.81 239 GLY B C 1
ATOM 5393 O O . GLY B 1 239 ? 31.703 -3.695 7.02 1 95.81 239 GLY B O 1
ATOM 5394 N N . LEU B 1 240 ? 32.25 -1.567 6.707 1 97.38 240 LEU B N 1
ATOM 5395 C CA . LEU B 1 240 ? 30.953 -1.164 6.211 1 97.38 240 LEU B CA 1
ATOM 5396 C C . LEU B 1 240 ? 30.641 -1.848 4.883 1 97.38 240 LEU B C 1
ATOM 5398 O O . LEU B 1 240 ? 29.484 -2.193 4.617 1 97.38 240 LEU B O 1
ATOM 5402 N N . PHE B 1 241 ? 31.641 -2.082 4.07 1 96.69 241 PHE B N 1
ATOM 5403 C CA . PHE B 1 241 ? 31.438 -2.725 2.779 1 96.69 241 PHE B CA 1
ATOM 5404 C C . PHE B 1 241 ? 30.891 -4.137 2.957 1 96.69 241 PHE B C 1
ATOM 5406 O O . PHE B 1 241 ? 30 -4.559 2.217 1 96.69 241 PHE B O 1
ATOM 5413 N N . GLU B 1 242 ? 31.422 -4.777 3.91 1 95.81 242 GLU B N 1
ATOM 5414 C CA . GLU B 1 242 ? 30.984 -6.137 4.211 1 95.81 242 GLU B CA 1
ATOM 5415 C C . GLU B 1 242 ? 29.594 -6.141 4.859 1 95.81 242 GLU B C 1
ATOM 5417 O O . GLU B 1 242 ? 28.75 -6.961 4.516 1 95.81 242 GLU B O 1
ATOM 5422 N N . GLN B 1 243 ? 29.375 -5.223 5.727 1 96.62 243 GLN B N 1
ATOM 5423 C CA . GLN B 1 243 ? 28.125 -5.129 6.453 1 96.62 243 GLN B CA 1
ATOM 5424 C C . GLN B 1 243 ? 26.969 -4.773 5.52 1 96.62 243 GLN B C 1
ATOM 5426 O O . GLN B 1 243 ? 25.828 -5.164 5.758 1 96.62 243 GLN B O 1
ATOM 5431 N N . ALA B 1 244 ? 27.234 -4.07 4.469 1 97.12 244 ALA B N 1
ATOM 5432 C CA . ALA B 1 244 ? 26.203 -3.584 3.559 1 97.12 244 ALA B CA 1
ATOM 5433 C C . ALA B 1 244 ? 25.922 -4.598 2.455 1 97.12 244 ALA B C 1
ATOM 5435 O O . ALA B 1 244 ? 25.078 -4.371 1.593 1 97.12 244 ALA B O 1
ATOM 5436 N N . SER B 1 245 ? 26.609 -5.707 2.496 1 94.81 245 SER B N 1
ATOM 5437 C CA . SER B 1 245 ? 26.453 -6.691 1.432 1 94.81 245 SER B CA 1
ATOM 5438 C C . SER B 1 245 ? 25 -7.129 1.277 1 94.81 245 SER B C 1
ATOM 5440 O O . SER B 1 245 ? 24.328 -7.406 2.27 1 94.81 245 SER B O 1
ATOM 5442 N N . GLY B 1 246 ? 24.562 -7.105 0.031 1 93.56 246 GLY B N 1
ATOM 5443 C CA . GLY B 1 246 ? 23.188 -7.488 -0.259 1 93.56 246 GLY B CA 1
ATOM 5444 C C . GLY B 1 246 ? 22.203 -6.352 -0.087 1 93.56 246 GLY B C 1
ATOM 5445 O O . GLY B 1 246 ? 21.031 -6.484 -0.436 1 93.56 246 GLY B O 1
ATOM 5446 N N . GLY B 1 247 ? 22.703 -5.25 0.397 1 96.56 247 GLY B N 1
ATOM 5447 C CA . GLY B 1 247 ? 21.828 -4.117 0.672 1 96.56 247 GLY B CA 1
ATOM 5448 C C . GLY B 1 247 ? 22.344 -2.812 0.101 1 96.56 247 GLY B C 1
ATOM 5449 O O . GLY B 1 247 ? 22.781 -2.76 -1.053 1 96.56 247 GLY B O 1
ATOM 5450 N N . THR B 1 248 ? 22.141 -1.784 0.87 1 98 248 THR B N 1
ATOM 5451 C CA . THR B 1 248 ? 22.469 -0.436 0.42 1 98 248 THR B CA 1
ATOM 5452 C C . THR B 1 248 ? 23.391 0.261 1.421 1 98 248 THR B C 1
ATOM 5454 O O . THR B 1 248 ? 23.188 0.164 2.633 1 98 248 THR B O 1
ATOM 5457 N N . LEU B 1 249 ? 24.406 0.888 0.941 1 98.31 249 LEU B N 1
ATOM 5458 C CA . LEU B 1 249 ? 25.312 1.715 1.731 1 98.31 249 LEU B CA 1
ATOM 5459 C C . LEU B 1 249 ? 25.109 3.195 1.433 1 98.31 249 LEU B C 1
ATOM 5461 O O . LEU B 1 249 ? 25.281 3.637 0.296 1 98.31 249 LEU B O 1
ATOM 5465 N N . LEU B 1 250 ? 24.734 3.918 2.42 1 98.69 250 LEU B N 1
ATOM 5466 C CA . LEU B 1 250 ? 24.578 5.367 2.303 1 98.69 250 LEU B CA 1
ATOM 5467 C C . LEU B 1 250 ? 25.812 6.078 2.85 1 98.69 250 LEU B C 1
ATOM 5469 O O . LEU B 1 250 ? 26.125 5.961 4.035 1 98.69 250 LEU B O 1
ATOM 5473 N N . LEU B 1 251 ? 26.484 6.738 2.039 1 97.94 251 LEU B N 1
ATOM 5474 C CA . LEU B 1 251 ? 27.625 7.559 2.455 1 97.94 251 LEU B CA 1
ATOM 5475 C C . LEU B 1 251 ? 27.266 9.039 2.416 1 97.94 251 LEU B C 1
ATOM 5477 O O . LEU B 1 251 ? 27.188 9.633 1.34 1 97.94 251 LEU B O 1
ATOM 5481 N N . GLY B 1 252 ? 27.125 9.594 3.551 1 97.25 252 GLY B N 1
ATOM 5482 C CA . GLY B 1 252 ? 26.812 11.008 3.648 1 97.25 252 GLY B CA 1
ATOM 5483 C C . GLY B 1 252 ? 28.031 11.898 3.447 1 97.25 252 GLY B C 1
ATOM 5484 O O . GLY B 1 252 ? 29.109 11.602 3.939 1 97.25 252 GLY B O 1
ATOM 5485 N N . GLU B 1 253 ? 27.844 12.945 2.719 1 95.81 253 GLU B N 1
ATOM 5486 C CA . GLU B 1 253 ? 28.906 13.906 2.447 1 95.81 253 GLU B CA 1
ATOM 5487 C C . GLU B 1 253 ? 30.141 13.219 1.893 1 95.81 253 GLU B C 1
ATOM 5489 O O . GLU B 1 253 ? 31.234 13.352 2.447 1 95.81 253 GLU B O 1
ATOM 5494 N N . ILE B 1 254 ? 29.984 12.656 0.772 1 95.94 254 ILE B N 1
ATOM 5495 C CA . ILE B 1 254 ? 30.984 11.797 0.156 1 95.94 254 ILE B CA 1
ATOM 5496 C C . ILE B 1 254 ? 32.219 12.609 -0.182 1 95.94 254 ILE B C 1
ATOM 5498 O O . ILE B 1 254 ? 33.312 12.062 -0.276 1 95.94 254 ILE B O 1
ATOM 5502 N N . THR B 1 255 ? 32.125 13.93 -0.349 1 94.62 255 THR B N 1
ATOM 5503 C CA . THR B 1 255 ? 33.25 14.789 -0.726 1 94.62 255 THR B CA 1
ATOM 5504 C C . THR B 1 255 ? 34.25 14.906 0.422 1 94.62 255 THR B C 1
ATOM 5506 O O . THR B 1 255 ? 35.375 15.344 0.222 1 94.62 255 THR B O 1
ATOM 5509 N N . ALA B 1 256 ? 33.844 14.547 1.605 1 93.81 256 ALA B N 1
ATOM 5510 C CA . ALA B 1 256 ? 34.719 14.586 2.768 1 93.81 256 ALA B CA 1
ATOM 5511 C C . ALA B 1 256 ? 35.656 13.375 2.789 1 93.81 256 ALA B C 1
ATOM 5513 O O . ALA B 1 256 ? 36.656 13.367 3.502 1 93.81 256 ALA B O 1
ATOM 5514 N N . LEU B 1 257 ? 35.312 12.391 2.068 1 94.62 257 LEU B N 1
ATOM 5515 C CA . LEU B 1 257 ? 36.125 11.18 2.016 1 94.62 257 LEU B CA 1
ATOM 5516 C C . LEU B 1 257 ? 37.438 11.445 1.28 1 94.62 257 LEU B C 1
ATOM 5518 O O . LEU B 1 257 ? 37.438 12.047 0.207 1 94.62 257 LEU B O 1
ATOM 5522 N N . PRO B 1 258 ? 38.5 10.961 1.85 1 93.69 258 PRO B N 1
ATOM 5523 C CA . PRO B 1 258 ? 39.75 11.094 1.131 1 93.69 258 PRO B CA 1
ATOM 5524 C C . PRO B 1 258 ? 39.719 10.438 -0.247 1 93.69 258 PRO B C 1
ATOM 5526 O O . PRO B 1 258 ? 39.062 9.422 -0.438 1 93.69 258 PRO B O 1
ATOM 5529 N N . LEU B 1 259 ? 40.562 10.977 -1.188 1 94.75 259 LEU B N 1
ATOM 5530 C CA . LEU B 1 259 ? 40.531 10.523 -2.576 1 94.75 259 LEU B CA 1
ATOM 5531 C C . LEU B 1 259 ? 40.938 9.062 -2.676 1 94.75 259 LEU B C 1
ATOM 5533 O O . LEU B 1 259 ? 40.438 8.328 -3.523 1 94.75 259 LEU B O 1
ATOM 5537 N N . SER B 1 260 ? 41.875 8.648 -1.815 1 93.88 260 SER B N 1
ATOM 5538 C CA . SER B 1 260 ? 42.312 7.266 -1.824 1 93.88 260 SER B CA 1
ATOM 5539 C C . SER B 1 260 ? 41.188 6.312 -1.474 1 93.88 260 SER B C 1
ATOM 5541 O O . SER B 1 260 ? 41.062 5.234 -2.062 1 93.88 260 SER B O 1
ATOM 5543 N N . LEU B 1 261 ? 40.406 6.719 -0.557 1 94.94 261 LEU B N 1
ATOM 5544 C CA . LEU B 1 261 ? 39.281 5.883 -0.146 1 94.94 261 LEU B CA 1
ATOM 5545 C C . LEU B 1 261 ? 38.156 5.914 -1.189 1 94.94 261 LEU B C 1
ATOM 5547 O O . LEU B 1 261 ? 37.438 4.934 -1.348 1 94.94 261 LEU B O 1
ATOM 5551 N N . GLN B 1 262 ? 38 7.051 -1.879 1 96.19 262 GLN B N 1
ATOM 5552 C CA . GLN B 1 262 ? 37.062 7.109 -3 1 96.19 262 GLN B CA 1
ATOM 5553 C C . GLN B 1 262 ? 37.469 6.113 -4.09 1 96.19 262 GLN B C 1
ATOM 5555 O O . GLN B 1 262 ? 36.594 5.477 -4.691 1 96.19 262 GLN B O 1
ATOM 5560 N N . GLU B 1 263 ? 38.719 6.012 -4.289 1 94.88 263 GLU B N 1
ATOM 5561 C CA . GLU B 1 263 ? 39.188 5.039 -5.262 1 94.88 263 GLU B CA 1
ATOM 5562 C C . GLU B 1 263 ? 38.875 3.613 -4.824 1 94.88 263 GLU B C 1
ATOM 5564 O O . GLU B 1 263 ? 38.438 2.793 -5.633 1 94.88 263 GLU B O 1
ATOM 5569 N N . ALA B 1 264 ? 39.156 3.369 -3.592 1 94.31 264 ALA B N 1
ATOM 5570 C CA . ALA B 1 264 ? 38.875 2.047 -3.043 1 94.31 264 ALA B CA 1
ATOM 5571 C C . ALA B 1 264 ? 37.375 1.725 -3.166 1 94.31 264 ALA B C 1
ATOM 5573 O O . ALA B 1 264 ? 37.031 0.592 -3.482 1 94.31 264 ALA B O 1
ATOM 5574 N N . LEU B 1 265 ? 36.594 2.668 -2.883 1 95.69 265 LEU B N 1
ATOM 5575 C CA . LEU B 1 265 ? 35.125 2.527 -3.008 1 95.69 265 LEU B CA 1
ATOM 5576 C C . LEU B 1 265 ? 34.75 2.162 -4.438 1 95.69 265 LEU B C 1
ATOM 5578 O O . LEU B 1 265 ? 33.969 1.226 -4.656 1 95.69 265 LEU B O 1
ATOM 5582 N N . LEU B 1 266 ? 35.281 2.879 -5.367 1 93.12 266 LEU B N 1
ATOM 5583 C CA . LEU B 1 266 ? 34.969 2.635 -6.773 1 93.12 266 LEU B CA 1
ATOM 5584 C C . LEU B 1 266 ? 35.375 1.227 -7.184 1 93.12 266 LEU B C 1
ATOM 5586 O O . LEU B 1 266 ? 34.656 0.536 -7.883 1 93.12 266 LEU B O 1
ATOM 5590 N N . ARG B 1 267 ? 36.531 0.825 -6.707 1 91.06 267 ARG B N 1
ATOM 5591 C CA . ARG B 1 267 ? 37 -0.517 -7.016 1 91.06 267 ARG B CA 1
ATOM 5592 C C . ARG B 1 267 ? 36.094 -1.581 -6.441 1 91.06 267 ARG B C 1
ATOM 5594 O O . ARG B 1 267 ? 35.781 -2.568 -7.109 1 91.06 267 ARG B O 1
ATOM 5601 N N . ALA B 1 268 ? 35.719 -1.372 -5.266 1 92.06 268 ALA B N 1
ATOM 5602 C CA . ALA B 1 268 ? 34.812 -2.312 -4.617 1 92.06 268 ALA B CA 1
ATOM 5603 C C . ALA B 1 268 ? 33.469 -2.391 -5.359 1 92.06 268 ALA B C 1
ATOM 5605 O O . ALA B 1 268 ? 32.875 -3.469 -5.48 1 92.06 268 ALA B O 1
ATOM 5606 N N . LEU B 1 269 ? 33 -1.288 -5.848 1 89.12 269 LEU B N 1
ATOM 5607 C CA . LEU B 1 269 ? 31.75 -1.238 -6.574 1 89.12 269 LEU B CA 1
ATOM 5608 C C . LEU B 1 269 ? 31.859 -1.968 -7.91 1 89.12 269 LEU B C 1
ATOM 5610 O O . LEU B 1 269 ? 30.938 -2.693 -8.305 1 89.12 269 LEU B O 1
ATOM 5614 N N . ASP B 1 270 ? 32.938 -1.832 -8.531 1 83.44 270 ASP B N 1
ATOM 5615 C CA . ASP B 1 270 ? 33.125 -2.369 -9.875 1 83.44 270 ASP B CA 1
ATOM 5616 C C . ASP B 1 270 ? 33.406 -3.867 -9.836 1 83.44 270 ASP B C 1
ATOM 5618 O O . ASP B 1 270 ? 32.844 -4.641 -10.594 1 83.44 270 ASP B O 1
ATOM 5622 N N . SER B 1 271 ? 34.281 -4.227 -8.906 1 84.88 271 SER B N 1
ATOM 5623 C CA . SER B 1 271 ? 34.75 -5.613 -8.867 1 84.88 271 SER B CA 1
ATOM 5624 C C . SER B 1 271 ? 33.906 -6.453 -7.918 1 84.88 271 SER B C 1
ATOM 5626 O O . SER B 1 271 ? 33.969 -7.684 -7.953 1 84.88 271 SER B O 1
ATOM 5628 N N . GLN B 1 272 ? 33.219 -5.797 -7.059 1 88.5 272 GLN B N 1
ATOM 5629 C CA . GLN B 1 272 ? 32.406 -6.438 -6.02 1 88.5 272 GLN B CA 1
ATOM 5630 C C . GLN B 1 272 ? 33.281 -7.301 -5.109 1 88.5 272 GLN B C 1
ATOM 5632 O O . GLN B 1 272 ? 32.875 -8.375 -4.672 1 88.5 272 GLN B O 1
ATOM 5637 N N . ASN B 1 273 ? 34.5 -6.879 -5.035 1 91 273 ASN B N 1
ATOM 5638 C CA . ASN B 1 273 ? 35.469 -7.461 -4.09 1 91 273 ASN B CA 1
ATOM 5639 C C . ASN B 1 273 ? 36.375 -6.398 -3.482 1 91 273 ASN B C 1
ATOM 5641 O O . ASN B 1 273 ? 36.562 -5.328 -4.062 1 91 273 ASN B O 1
ATOM 5645 N N . PHE B 1 274 ? 36.875 -6.727 -2.301 1 93.31 274 PHE B N 1
ATOM 5646 C CA . PHE B 1 274 ? 37.812 -5.832 -1.636 1 93.31 274 PHE B CA 1
ATOM 5647 C C . PHE B 1 274 ? 38.656 -6.594 -0.605 1 93.31 274 PHE B C 1
ATOM 5649 O O . PHE B 1 274 ? 38.438 -7.789 -0.39 1 93.31 274 PHE B O 1
ATOM 5656 N N . MET B 1 275 ? 39.656 -5.883 -0.115 1 93.81 275 MET B N 1
ATOM 5657 C CA . MET B 1 275 ? 40.5 -6.465 0.92 1 93.81 275 MET B CA 1
ATOM 5658 C C . MET B 1 275 ? 40.438 -5.641 2.203 1 93.81 275 MET B C 1
ATOM 5660 O O . MET B 1 275 ? 40.406 -4.41 2.156 1 93.81 275 MET B O 1
ATOM 5664 N N . ARG B 1 276 ? 40.406 -6.375 3.283 1 94 276 ARG B N 1
ATOM 5665 C CA . ARG B 1 276 ? 40.5 -5.68 4.562 1 94 276 ARG B CA 1
ATOM 5666 C C . ARG B 1 276 ? 41.875 -5.047 4.746 1 94 276 ARG B C 1
ATOM 5668 O O . ARG B 1 276 ? 42.844 -5.418 4.062 1 94 276 ARG B O 1
ATOM 5675 N N . VAL B 1 277 ? 41.812 -4.094 5.668 1 91.06 277 VAL B N 1
ATOM 5676 C CA . VAL B 1 277 ? 43.094 -3.488 5.988 1 91.06 277 VAL B CA 1
ATOM 5677 C C . VAL B 1 277 ? 44.031 -4.539 6.582 1 91.06 277 VAL B C 1
ATOM 5679 O O . VAL B 1 277 ? 43.656 -5.215 7.551 1 91.06 277 VAL B O 1
ATOM 5682 N N . GLY B 1 278 ? 45.125 -4.711 6.02 1 87.25 278 GLY B N 1
ATOM 5683 C CA . GLY B 1 278 ? 46.094 -5.664 6.5 1 87.25 278 GLY B CA 1
ATOM 5684 C C . GLY B 1 278 ? 45.844 -7.078 6.016 1 87.25 278 GLY B C 1
ATOM 5685 O O . GLY B 1 278 ? 46.594 -8 6.375 1 87.25 278 GLY B O 1
ATOM 5686 N N . GLY B 1 279 ? 44.844 -7.219 5.281 1 87.31 279 GLY B N 1
ATOM 5687 C CA . GLY B 1 279 ? 44.469 -8.547 4.812 1 87.31 279 GLY B CA 1
ATOM 5688 C C . GLY B 1 279 ? 44.969 -8.828 3.404 1 87.31 279 GLY B C 1
ATOM 5689 O O . GLY B 1 279 ? 45.344 -7.91 2.67 1 87.31 279 GLY B O 1
ATOM 5690 N N . THR B 1 280 ? 44.938 -10.242 3.104 1 88.69 280 THR B N 1
ATOM 5691 C CA . THR B 1 280 ? 45.375 -10.641 1.77 1 88.69 280 THR B CA 1
ATOM 5692 C C . THR B 1 280 ? 44.25 -11.414 1.057 1 88.69 280 THR B C 1
ATOM 5694 O O . THR B 1 280 ? 44.406 -11.812 -0.101 1 88.69 280 THR B O 1
ATOM 5697 N N . THR B 1 281 ? 43.25 -11.547 1.707 1 91.12 281 THR B N 1
ATOM 5698 C CA . THR B 1 281 ? 42.156 -12.312 1.122 1 91.12 281 THR B CA 1
ATOM 5699 C C . THR B 1 281 ? 41.062 -11.383 0.59 1 91.12 281 THR B C 1
ATOM 5701 O O . THR B 1 281 ? 40.656 -10.422 1.262 1 91.12 281 THR B O 1
ATOM 5704 N N . GLU B 1 282 ? 40.625 -11.688 -0.602 1 92.56 282 GLU B N 1
ATOM 5705 C CA . GLU B 1 282 ? 39.562 -10.914 -1.196 1 92.56 282 GLU B CA 1
ATOM 5706 C C . GLU B 1 282 ? 38.188 -11.328 -0.622 1 92.56 282 GLU B C 1
ATOM 5708 O O . GLU B 1 282 ? 37.938 -12.516 -0.411 1 92.56 282 GLU B O 1
ATOM 5713 N N . ILE B 1 283 ? 37.438 -10.336 -0.336 1 92.75 283 ILE B N 1
ATOM 5714 C CA . ILE B 1 283 ? 36.094 -10.547 0.193 1 92.75 283 ILE B CA 1
ATOM 5715 C C . ILE B 1 283 ? 35.062 -10.094 -0.835 1 92.75 283 ILE B C 1
ATOM 5717 O O . ILE B 1 283 ? 35.156 -8.977 -1.36 1 92.75 283 ILE B O 1
ATOM 5721 N N . ALA B 1 284 ? 34.188 -10.984 -1.161 1 91.5 284 ALA B N 1
ATOM 5722 C CA . ALA B 1 284 ? 33.094 -10.633 -2.074 1 91.5 284 ALA B CA 1
ATOM 5723 C C . ALA B 1 284 ? 32 -9.828 -1.361 1 91.5 284 ALA B C 1
ATOM 5725 O O . ALA B 1 284 ? 31.609 -10.156 -0.243 1 91.5 284 ALA B O 1
ATOM 5726 N N . SER B 1 285 ? 31.641 -8.695 -1.938 1 91.62 285 SER B N 1
ATOM 5727 C CA . SER B 1 285 ? 30.562 -7.871 -1.395 1 91.62 285 SER B CA 1
ATOM 5728 C C . SER B 1 285 ? 29.781 -7.172 -2.506 1 91.62 285 SER B C 1
ATOM 5730 O O . SER B 1 285 ? 30.375 -6.508 -3.359 1 91.62 285 SER B O 1
ATOM 5732 N N . ASP B 1 286 ? 28.484 -7.363 -2.498 1 92.12 286 ASP B N 1
ATOM 5733 C CA . ASP B 1 286 ? 27.594 -6.734 -3.461 1 92.12 286 ASP B CA 1
ATOM 5734 C C . ASP B 1 286 ? 26.625 -5.766 -2.77 1 92.12 286 ASP B C 1
ATOM 5736 O O . ASP B 1 286 ? 25.625 -6.184 -2.191 1 92.12 286 ASP B O 1
ATOM 5740 N N . PHE B 1 287 ? 27.016 -4.504 -2.824 1 94.69 287 PHE B N 1
ATOM 5741 C CA . PHE B 1 287 ? 26.141 -3.5 -2.232 1 94.69 287 PHE B CA 1
ATOM 5742 C C . PHE B 1 287 ? 25.844 -2.383 -3.225 1 94.69 287 PHE B C 1
ATOM 5744 O O . PHE B 1 287 ? 26.594 -2.191 -4.191 1 94.69 287 PHE B O 1
ATOM 5751 N N . ARG B 1 288 ? 24.734 -1.709 -3.01 1 95.31 288 ARG B N 1
ATOM 5752 C CA . ARG B 1 288 ? 24.391 -0.511 -3.771 1 95.31 288 ARG B CA 1
ATOM 5753 C C . ARG B 1 288 ? 24.844 0.749 -3.035 1 95.31 288 ARG B C 1
ATOM 5755 O O . ARG B 1 288 ? 24.672 0.851 -1.816 1 95.31 288 ARG B O 1
ATOM 5762 N N . LEU B 1 289 ? 25.344 1.677 -3.777 1 97.19 289 LEU B N 1
ATOM 5763 C CA . LEU B 1 289 ? 25.828 2.912 -3.172 1 97.19 289 LEU B CA 1
ATOM 5764 C C . LEU B 1 289 ? 24.828 4.039 -3.357 1 97.19 289 LEU B C 1
ATOM 5766 O O . LEU B 1 289 ? 24.312 4.254 -4.461 1 97.19 289 LEU B O 1
ATOM 5770 N N . ILE B 1 290 ? 24.516 4.695 -2.289 1 98.06 290 ILE B N 1
ATOM 5771 C CA . ILE B 1 290 ? 23.875 6.004 -2.309 1 98.06 290 ILE B CA 1
ATOM 5772 C C . ILE B 1 290 ? 24.766 7.031 -1.624 1 98.06 290 ILE B C 1
ATOM 5774 O O . ILE B 1 290 ? 25.203 6.828 -0.485 1 98.06 290 ILE B O 1
ATOM 5778 N N . ALA B 1 291 ? 25.125 8.039 -2.291 1 97.94 291 ALA B N 1
ATOM 5779 C CA . ALA B 1 291 ? 25.969 9.094 -1.743 1 97.94 291 ALA B CA 1
ATOM 5780 C C . ALA B 1 291 ? 25.188 10.406 -1.635 1 97.94 291 ALA B C 1
ATOM 5782 O O . ALA B 1 291 ? 24.234 10.633 -2.375 1 97.94 291 ALA B O 1
ATOM 5783 N N . THR B 1 292 ? 25.594 11.211 -0.663 1 97.44 292 THR B N 1
ATOM 5784 C CA . THR B 1 292 ? 24.938 12.508 -0.549 1 97.44 292 THR B CA 1
ATOM 5785 C C . THR B 1 292 ? 25.969 13.633 -0.535 1 97.44 292 THR B C 1
ATOM 5787 O O . THR B 1 292 ? 27.125 13.414 -0.139 1 97.44 292 THR B O 1
ATOM 5790 N N . THR B 1 293 ? 25.609 14.805 -1.063 1 95.88 293 THR B N 1
ATOM 5791 C CA . THR B 1 293 ? 26.375 16.047 -0.979 1 95.88 293 THR B CA 1
ATOM 5792 C C . THR B 1 293 ? 25.453 17.234 -0.693 1 95.88 293 THR B C 1
ATOM 5794 O O . THR B 1 293 ? 24.25 17.141 -0.875 1 95.88 293 THR B O 1
ATOM 5797 N N . ARG B 1 294 ? 26.047 18.328 -0.22 1 93.56 294 ARG B N 1
ATOM 5798 C CA . ARG B 1 294 ? 25.281 19.516 0.106 1 93.56 294 ARG B CA 1
ATOM 5799 C C . ARG B 1 294 ? 25.047 20.375 -1.132 1 93.56 294 ARG B C 1
ATOM 5801 O O . ARG B 1 294 ? 24.094 21.172 -1.181 1 93.56 294 ARG B O 1
ATOM 5808 N N . ARG B 1 295 ? 25.953 20.219 -2.029 1 90.19 295 ARG B N 1
ATOM 5809 C CA . ARG B 1 295 ? 25.922 21 -3.27 1 90.19 295 ARG B CA 1
ATOM 5810 C C . ARG B 1 295 ? 26.094 20.078 -4.48 1 90.19 295 ARG B C 1
ATOM 5812 O O . ARG B 1 295 ? 26.438 18.906 -4.336 1 90.19 295 ARG B O 1
ATOM 5819 N N . PRO B 1 296 ? 25.766 20.641 -5.586 1 85.44 296 PRO B N 1
ATOM 5820 C CA . PRO B 1 296 ? 25.984 19.812 -6.773 1 85.44 296 PRO B CA 1
ATOM 5821 C C . PRO B 1 296 ? 27.422 19.344 -6.902 1 85.44 296 PRO B C 1
ATOM 5823 O O . PRO B 1 296 ? 28.359 20.078 -6.582 1 85.44 296 PRO B O 1
ATOM 5826 N N . ALA B 1 297 ? 27.578 18.203 -7.406 1 82.81 297 ALA B N 1
ATOM 5827 C CA . ALA B 1 297 ? 28.844 17.469 -7.359 1 82.81 297 ALA B CA 1
ATOM 5828 C C . ALA B 1 297 ? 29.844 18.062 -8.344 1 82.81 297 ALA B C 1
ATOM 5830 O O . ALA B 1 297 ? 31.062 17.922 -8.156 1 82.81 297 ALA B O 1
ATOM 5831 N N . ARG B 1 298 ? 29.391 18.75 -9.305 1 86.12 298 ARG B N 1
ATOM 5832 C CA . ARG B 1 298 ? 30.328 19.281 -10.297 1 86.12 298 ARG B CA 1
ATOM 5833 C C . ARG B 1 298 ? 31.328 20.234 -9.664 1 86.12 298 ARG B C 1
ATOM 5835 O O . ARG B 1 298 ? 32.5 20.25 -10.039 1 86.12 298 ARG B O 1
ATOM 5842 N N . GLU B 1 299 ? 30.938 20.969 -8.75 1 86.62 299 GLU B N 1
ATOM 5843 C CA . GLU B 1 299 ? 31.812 21.875 -8.031 1 86.62 299 GLU B CA 1
ATOM 5844 C C . GLU B 1 299 ? 32.875 21.125 -7.254 1 86.62 299 GLU B C 1
ATOM 5846 O O . GLU B 1 299 ? 34.031 21.562 -7.188 1 86.62 299 GLU B O 1
ATOM 5851 N N . ALA B 1 300 ? 32.531 20.031 -6.77 1 90.44 300 ALA B N 1
ATOM 5852 C CA . ALA B 1 300 ? 33.469 19.219 -5.98 1 90.44 300 ALA B CA 1
ATOM 5853 C C . ALA B 1 300 ? 34.531 18.594 -6.863 1 90.44 300 ALA B C 1
ATOM 5855 O O . ALA B 1 300 ? 35.688 18.422 -6.434 1 90.44 300 ALA B O 1
ATOM 5856 N N . VAL B 1 301 ? 34.219 18.266 -8.031 1 93.19 301 VAL B N 1
ATOM 5857 C CA . VAL 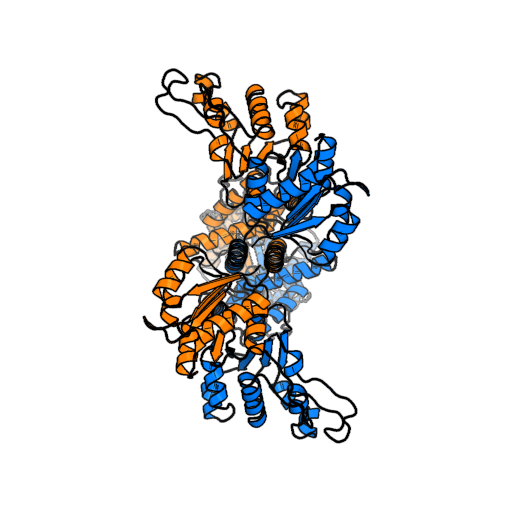B 1 301 ? 35.188 17.734 -8.977 1 93.19 301 VAL B CA 1
ATOM 5858 C C . VAL B 1 301 ? 36.188 18.828 -9.352 1 93.19 301 VAL B C 1
ATOM 5860 O O . VAL B 1 301 ? 37.406 18.594 -9.359 1 93.19 301 VAL B O 1
ATOM 5863 N N . ALA B 1 302 ? 35.688 20 -9.57 1 91.88 302 ALA B N 1
ATOM 5864 C CA . ALA B 1 302 ? 36.531 21.125 -9.938 1 91.88 302 ALA B CA 1
ATOM 5865 C C . ALA B 1 302 ? 37.469 21.484 -8.812 1 91.88 302 ALA B C 1
ATOM 5867 O O . ALA B 1 302 ? 38.625 21.828 -9.062 1 91.88 302 ALA B O 1
ATOM 5868 N N . ASN B 1 303 ? 37.062 21.328 -7.602 1 91.56 303 ASN B N 1
ATOM 5869 C CA . ASN B 1 303 ? 37.875 21.672 -6.441 1 91.56 303 ASN B CA 1
ATOM 5870 C C . ASN B 1 303 ? 38.75 20.5 -5.992 1 91.56 303 ASN B C 1
ATOM 5872 O O . ASN B 1 303 ? 39.5 20.609 -5.027 1 91.56 303 ASN B O 1
ATOM 5876 N N . GLY B 1 304 ? 38.562 19.328 -6.559 1 91.88 304 GLY B N 1
ATOM 5877 C CA . GLY B 1 304 ? 39.406 18.188 -6.305 1 91.88 304 GLY B CA 1
ATOM 5878 C C . GLY B 1 304 ? 38.969 17.359 -5.113 1 91.88 304 GLY B C 1
ATOM 5879 O O . GLY B 1 304 ? 39.719 16.516 -4.617 1 91.88 304 GLY B O 1
ATOM 5880 N N . THR B 1 305 ? 37.844 17.609 -4.629 1 93.69 305 THR B N 1
ATOM 5881 C CA . THR B 1 305 ? 37.406 16.875 -3.453 1 93.69 305 THR B CA 1
ATOM 5882 C C . THR B 1 305 ? 36.625 15.625 -3.859 1 93.69 305 THR B C 1
ATOM 5884 O O . THR B 1 305 ? 36.375 14.75 -3.027 1 93.69 305 THR B O 1
ATOM 5887 N N . LEU B 1 306 ? 36.344 15.523 -5.086 1 95.12 306 LEU B N 1
ATOM 5888 C CA . LEU B 1 306 ? 35.688 14.344 -5.633 1 95.12 306 LEU B CA 1
ATOM 5889 C C . LEU B 1 306 ? 36.375 13.875 -6.906 1 95.12 306 LEU B C 1
ATOM 5891 O O . LEU B 1 306 ? 36.656 14.672 -7.805 1 95.12 306 LEU B O 1
ATOM 5895 N N . ARG B 1 307 ? 36.625 12.617 -6.895 1 94.75 307 ARG B N 1
ATOM 5896 C CA . ARG B 1 307 ? 37.25 12.047 -8.086 1 94.75 307 ARG B CA 1
ATOM 5897 C C . ARG B 1 307 ? 36.281 12.109 -9.281 1 94.75 307 ARG B C 1
ATOM 5899 O O . ARG B 1 307 ? 35.094 11.875 -9.141 1 94.75 307 ARG B O 1
ATOM 5906 N N . GLU B 1 308 ? 36.812 12.312 -10.438 1 92.44 308 GLU B N 1
ATOM 5907 C CA . GLU B 1 308 ? 36.031 12.422 -11.664 1 92.44 308 GLU B CA 1
ATOM 5908 C C . GLU B 1 308 ? 35.344 11.102 -12 1 92.44 308 GLU B C 1
ATOM 5910 O O . GLU B 1 308 ? 34.188 11.086 -12.422 1 92.44 308 GLU B O 1
ATOM 5915 N N . ASP B 1 309 ? 36.094 10.023 -11.875 1 89.25 309 ASP B N 1
ATOM 5916 C CA . ASP B 1 309 ? 35.531 8.719 -12.219 1 89.25 309 ASP B CA 1
ATOM 5917 C C . ASP B 1 309 ? 34.375 8.359 -11.297 1 89.25 309 ASP B C 1
ATOM 5919 O O . ASP B 1 309 ? 33.375 7.809 -11.75 1 89.25 309 ASP B O 1
ATOM 5923 N N . LEU B 1 310 ? 34.531 8.68 -10.047 1 91.31 310 LEU B N 1
ATOM 5924 C CA . LEU B 1 310 ? 33.438 8.445 -9.109 1 91.31 310 LEU B CA 1
ATOM 5925 C C . LEU B 1 310 ? 32.25 9.352 -9.43 1 91.31 310 LEU B C 1
ATOM 5927 O O . LEU B 1 310 ? 31.094 8.914 -9.375 1 91.31 310 LEU B O 1
ATOM 5931 N N . TRP B 1 311 ? 32.562 10.57 -9.781 1 91.19 311 TRP B N 1
ATOM 5932 C CA . TRP B 1 311 ? 31.5 11.516 -10.148 1 91.19 311 TRP B CA 1
ATOM 5933 C C . TRP B 1 311 ? 30.719 11.016 -11.359 1 91.19 311 TRP B C 1
ATOM 5935 O O . TRP B 1 311 ? 29.484 11.086 -11.383 1 91.19 311 TRP B O 1
ATOM 5945 N N . LEU B 1 312 ? 31.344 10.523 -12.312 1 85.88 312 LEU B N 1
ATOM 5946 C CA . LEU B 1 312 ? 30.688 10.031 -13.516 1 85.88 312 LEU B CA 1
ATOM 5947 C C . LEU B 1 312 ? 29.734 8.898 -13.188 1 85.88 312 LEU B C 1
ATOM 5949 O O . LEU B 1 312 ? 28.656 8.805 -13.773 1 85.88 312 LEU B O 1
ATOM 5953 N N . ARG B 1 313 ? 30.141 8.078 -12.258 1 84.44 313 ARG B N 1
ATOM 5954 C CA . ARG B 1 313 ? 29.312 6.957 -11.828 1 84.44 313 ARG B CA 1
ATOM 5955 C C . ARG B 1 313 ? 28.078 7.449 -11.094 1 84.44 313 ARG B C 1
ATOM 5957 O O . ARG B 1 313 ? 26.984 6.895 -11.266 1 84.44 313 ARG B O 1
ATOM 5964 N N . LEU B 1 314 ? 28.219 8.477 -10.391 1 89 314 LEU B N 1
ATOM 5965 C CA . LEU B 1 314 ? 27.156 8.961 -9.516 1 89 314 LEU B CA 1
ATOM 5966 C C . LEU B 1 314 ? 26.25 9.945 -10.258 1 89 314 LEU B C 1
ATOM 5968 O O . LEU B 1 314 ? 25.062 10.047 -9.969 1 89 314 LEU B O 1
ATOM 5972 N N . ASP B 1 315 ? 26.766 10.648 -11.156 1 85.75 315 ASP B N 1
ATOM 5973 C CA . ASP B 1 315 ? 26.078 11.781 -11.773 1 85.75 315 ASP B CA 1
ATOM 5974 C C . ASP B 1 315 ? 24.938 11.305 -12.68 1 85.75 315 ASP B C 1
ATOM 5976 O O . ASP B 1 315 ? 23.969 12.023 -12.883 1 85.75 315 ASP B O 1
ATOM 5980 N N . ALA B 1 316 ? 25.062 10.109 -13.172 1 82.56 316 ALA B N 1
ATOM 5981 C CA . ALA B 1 316 ? 24.047 9.578 -14.07 1 82.56 316 ALA B CA 1
ATOM 5982 C C . ALA B 1 316 ? 22.703 9.453 -13.359 1 82.56 316 ALA B C 1
ATOM 5984 O O . ALA B 1 316 ? 21.641 9.578 -13.984 1 82.56 316 ALA B O 1
ATOM 5985 N N . ALA B 1 317 ? 22.719 9.242 -12.109 1 90.25 317 ALA B N 1
ATOM 5986 C CA . ALA B 1 317 ? 21.5 9.125 -11.305 1 90.25 317 ALA B CA 1
ATOM 5987 C C . ALA B 1 317 ? 21.5 10.133 -10.156 1 90.25 317 ALA B C 1
ATOM 5989 O O . ALA B 1 317 ? 21.25 9.766 -9 1 90.25 317 ALA B O 1
ATOM 5990 N N . SER B 1 318 ? 21.703 11.344 -10.508 1 93.44 318 SER B N 1
ATOM 5991 C CA . SER B 1 318 ? 21.75 12.414 -9.523 1 93.44 318 SER B CA 1
ATOM 5992 C C . SER B 1 318 ? 20.359 13 -9.273 1 93.44 318 SER B C 1
ATOM 5994 O O . SER B 1 318 ? 19.609 13.258 -10.219 1 93.44 318 SER B O 1
ATOM 5996 N N . ILE B 1 319 ? 20.016 13.148 -8.008 1 96.5 319 ILE B N 1
ATOM 5997 C CA . ILE B 1 319 ? 18.734 13.703 -7.613 1 96.5 319 ILE B CA 1
ATOM 5998 C C . ILE B 1 319 ? 18.938 14.898 -6.688 1 96.5 319 ILE B C 1
ATOM 6000 O O . ILE B 1 319 ? 19.562 14.773 -5.633 1 96.5 319 ILE B O 1
ATOM 6004 N N . GLY B 1 320 ? 18.422 16.031 -7.086 1 96.94 320 GLY B N 1
ATOM 6005 C CA . GLY B 1 320 ? 18.453 17.219 -6.254 1 96.94 320 GLY B CA 1
ATOM 6006 C C . GLY B 1 320 ? 17.219 17.391 -5.398 1 96.94 320 GLY B C 1
ATOM 6007 O O . GLY B 1 320 ? 16.094 17.359 -5.91 1 96.94 320 GLY B O 1
ATOM 6008 N N . LEU B 1 321 ? 17.422 17.578 -4.117 1 97.88 321 LEU B N 1
ATOM 6009 C CA . LEU B 1 321 ? 16.297 17.844 -3.221 1 97.88 321 LEU B CA 1
ATOM 6010 C C . LEU B 1 321 ? 16.078 19.344 -3.047 1 97.88 321 LEU B C 1
ATOM 6012 O O . LEU B 1 321 ? 17 20.062 -2.633 1 97.88 321 LEU B O 1
ATOM 6016 N N . PRO B 1 322 ? 14.914 19.797 -3.316 1 97.5 322 PRO B N 1
ATOM 6017 C CA . PRO B 1 322 ? 14.633 21.219 -3.197 1 97.5 322 PRO B CA 1
ATOM 6018 C C . PRO B 1 322 ? 14.539 21.688 -1.745 1 97.5 322 PRO B C 1
ATOM 6020 O O . PRO B 1 322 ? 14.055 20.938 -0.886 1 97.5 322 PRO B O 1
ATOM 6023 N N . PRO B 1 323 ? 15.031 22.906 -1.491 1 97.12 323 PRO B N 1
ATOM 6024 C CA . PRO B 1 323 ? 14.789 23.469 -0.16 1 97.12 323 PRO B CA 1
ATOM 6025 C C . PRO B 1 323 ? 13.305 23.641 0.149 1 97.12 323 PRO B C 1
ATOM 6027 O O . PRO B 1 323 ? 12.484 23.703 -0.769 1 97.12 323 PRO B O 1
ATOM 6030 N N . LEU B 1 324 ? 13.016 23.672 1.422 1 96.75 324 LEU B N 1
ATOM 6031 C CA . LEU B 1 324 ? 11.625 23.688 1.854 1 96.75 324 LEU B CA 1
ATOM 6032 C C . LEU B 1 324 ? 10.898 24.906 1.303 1 96.75 324 LEU B C 1
ATOM 6034 O O . LEU B 1 324 ? 9.719 24.828 0.953 1 96.75 324 LEU B O 1
ATOM 6038 N N . ARG B 1 325 ? 11.586 26.031 1.158 1 94.75 325 ARG B N 1
ATOM 6039 C CA . ARG B 1 325 ? 11 27.281 0.685 1 94.75 325 ARG B CA 1
ATOM 6040 C C . ARG B 1 325 ? 10.555 27.156 -0.768 1 94.75 325 ARG B C 1
ATOM 6042 O O . ARG B 1 325 ? 9.734 27.953 -1.239 1 94.75 325 ARG B O 1
ATOM 6049 N N . GLU B 1 326 ? 11.039 26.188 -1.51 1 95.44 326 GLU B N 1
ATOM 6050 C CA . GLU B 1 326 ? 10.703 25.984 -2.916 1 95.44 326 GLU B CA 1
ATOM 6051 C C . GLU B 1 326 ? 9.641 24.906 -3.084 1 95.44 326 GLU B C 1
ATOM 6053 O O . GLU B 1 326 ? 9.352 24.469 -4.203 1 95.44 326 GLU B O 1
ATOM 6058 N N . ARG B 1 327 ? 9.008 24.438 -1.999 1 95.25 327 ARG B N 1
ATOM 6059 C CA . ARG B 1 327 ? 8.07 23.312 -2.041 1 95.25 327 ARG B CA 1
ATOM 6060 C C . ARG B 1 327 ? 6.648 23.781 -1.743 1 95.25 327 ARG B C 1
ATOM 6062 O O . ARG B 1 327 ? 5.848 23.047 -1.174 1 95.25 327 ARG B O 1
ATOM 6069 N N . ASP B 1 328 ? 6.352 25 -2.025 1 88.12 328 ASP B N 1
ATOM 6070 C CA . ASP B 1 328 ? 5.004 25.531 -1.886 1 88.12 328 ASP B CA 1
ATOM 6071 C C . ASP B 1 328 ? 4.422 25.219 -0.51 1 88.12 328 ASP B C 1
ATOM 6073 O O . ASP B 1 328 ? 5.02 25.547 0.515 1 88.12 328 ASP B O 1
ATOM 6077 N N . ASP B 1 329 ? 3.197 24.5 -0.486 1 88.5 329 ASP B N 1
ATOM 6078 C CA . ASP B 1 329 ? 2.488 24.328 0.776 1 88.5 329 ASP B CA 1
ATOM 6079 C C . ASP B 1 329 ? 2.908 23.031 1.461 1 88.5 329 ASP B C 1
ATOM 6081 O O . ASP B 1 329 ? 2.26 22.578 2.408 1 88.5 329 ASP B O 1
ATOM 6085 N N . ASP B 1 330 ? 3.979 22.5 1.08 1 94.5 330 ASP B N 1
ATOM 6086 C CA . ASP B 1 330 ? 4.434 21.25 1.688 1 94.5 330 ASP B CA 1
ATOM 6087 C C . ASP B 1 330 ? 4.789 21.453 3.158 1 94.5 330 ASP B C 1
ATOM 6089 O O . ASP B 1 330 ? 4.746 20.516 3.949 1 94.5 330 ASP B O 1
ATOM 6093 N N . VAL B 1 331 ? 5.156 22.734 3.432 1 95.38 331 VAL B N 1
ATOM 6094 C CA . VAL B 1 331 ? 5.508 23.031 4.816 1 95.38 331 VAL B CA 1
ATOM 6095 C C . VAL B 1 331 ? 4.328 22.688 5.73 1 95.38 331 VAL B C 1
ATOM 6097 O O . VAL B 1 331 ? 4.508 22.125 6.809 1 95.38 331 VAL B O 1
ATOM 6100 N N . VAL B 1 332 ? 3.178 23.047 5.285 1 93.94 332 VAL B N 1
ATOM 6101 C CA . VAL B 1 332 ? 1.981 22.797 6.086 1 93.94 332 VAL B CA 1
ATOM 6102 C C . VAL B 1 332 ? 1.656 21.312 6.086 1 93.94 332 VAL B C 1
ATOM 6104 O O . VAL B 1 332 ? 1.343 20.734 7.133 1 93.94 332 VAL B O 1
ATOM 6107 N N . VAL B 1 333 ? 1.762 20.672 4.934 1 93.62 333 VAL B N 1
ATOM 6108 C CA . VAL B 1 333 ? 1.511 19.25 4.801 1 93.62 333 VAL B CA 1
ATOM 6109 C C . VAL B 1 333 ? 2.428 18.469 5.746 1 93.62 333 VAL B C 1
ATOM 6111 O O . VAL B 1 333 ? 1.98 17.562 6.453 1 93.62 333 VAL B O 1
ATOM 6114 N N . MET B 1 334 ? 3.623 18.859 5.789 1 96.75 334 MET B N 1
ATOM 6115 C CA . MET B 1 334 ? 4.609 18.203 6.641 1 96.75 334 MET B CA 1
ATOM 6116 C C . MET B 1 334 ? 4.301 18.453 8.117 1 96.75 334 MET B C 1
ATOM 6118 O O . MET B 1 334 ? 4.371 17.531 8.93 1 96.75 334 MET B O 1
ATOM 6122 N N . ALA B 1 335 ? 3.988 19.688 8.414 1 96.19 335 ALA B N 1
ATOM 6123 C CA . ALA B 1 335 ? 3.662 20.016 9.797 1 96.19 335 ALA B CA 1
ATOM 6124 C C . ALA B 1 335 ? 2.494 19.172 10.305 1 96.19 335 ALA B C 1
ATOM 6126 O O . ALA B 1 335 ? 2.535 18.656 11.414 1 96.19 335 ALA B O 1
ATOM 6127 N N . GLU B 1 336 ? 1.51 19.109 9.484 1 94.38 336 GLU B N 1
ATOM 6128 C CA . GLU B 1 336 ? 0.35 18.297 9.828 1 94.38 336 GLU B CA 1
ATOM 6129 C C . GLU B 1 336 ? 0.746 16.844 10.055 1 94.38 336 GLU B C 1
ATOM 6131 O O . GLU B 1 336 ? 0.301 16.203 11.016 1 94.38 336 GLU B O 1
ATOM 6136 N N . ALA B 1 337 ? 1.535 16.344 9.203 1 94.88 337 ALA B N 1
ATOM 6137 C CA . ALA B 1 337 ? 1.993 14.953 9.312 1 94.88 337 ALA B CA 1
ATOM 6138 C C . ALA B 1 337 ? 2.789 14.742 10.594 1 94.88 337 ALA B C 1
ATOM 6140 O O . ALA B 1 337 ? 2.637 13.719 11.266 1 94.88 337 ALA B O 1
ATOM 6141 N N . PHE B 1 338 ? 3.641 15.703 10.914 1 96.19 338 PHE B N 1
ATOM 6142 C CA . PHE B 1 338 ? 4.445 15.602 12.125 1 96.19 338 PHE B CA 1
ATOM 6143 C C . PHE B 1 338 ? 3.559 15.602 13.367 1 96.19 338 PHE B C 1
ATOM 6145 O O . PHE B 1 338 ? 3.791 14.836 14.297 1 96.19 338 PHE B O 1
ATOM 6152 N N . VAL B 1 339 ? 2.561 16.422 13.32 1 95.19 339 VAL B N 1
ATOM 6153 C CA . VAL B 1 339 ? 1.635 16.484 14.445 1 95.19 339 VAL B CA 1
ATOM 6154 C C . VAL B 1 339 ? 0.883 15.164 14.578 1 95.19 339 VAL B C 1
ATOM 6156 O O . VAL B 1 339 ? 0.696 14.656 15.688 1 95.19 339 VAL B O 1
ATOM 6159 N N . ASP B 1 340 ? 0.454 14.648 13.492 1 92.94 340 ASP B N 1
ATOM 6160 C CA . ASP B 1 340 ? -0.237 13.367 13.5 1 92.94 340 ASP B CA 1
ATOM 6161 C C . ASP B 1 340 ? 0.643 12.273 14.102 1 92.94 340 ASP B C 1
ATOM 6163 O O . ASP B 1 340 ? 0.164 11.438 14.867 1 92.94 340 ASP B O 1
ATOM 6167 N N . ASP B 1 341 ? 1.854 12.219 13.734 1 93 341 ASP B N 1
ATOM 6168 C CA . ASP B 1 341 ? 2.799 11.25 14.273 1 93 341 ASP B CA 1
ATOM 6169 C C . ASP B 1 341 ? 2.951 11.414 15.781 1 93 341 ASP B C 1
ATOM 6171 O O . ASP B 1 341 ? 2.986 10.43 16.516 1 93 341 ASP B O 1
ATOM 6175 N N . LEU B 1 342 ? 3.08 12.656 16.188 1 93.75 342 LEU B N 1
ATOM 6176 C CA . LEU B 1 342 ? 3.211 12.938 17.609 1 93.75 342 LEU B CA 1
ATOM 6177 C C . LEU B 1 342 ? 1.953 12.516 18.359 1 93.75 342 LEU B C 1
ATOM 6179 O O . LEU B 1 342 ? 2.037 12 19.484 1 93.75 342 LEU B O 1
ATOM 6183 N N . ASN B 1 343 ? 0.804 12.797 17.781 1 92.69 343 ASN B N 1
ATOM 6184 C CA . ASN B 1 343 ? -0.451 12.336 18.359 1 92.69 343 ASN B CA 1
ATOM 6185 C C . ASN B 1 343 ? -0.461 10.82 18.547 1 92.69 343 ASN B C 1
ATOM 6187 O O . ASN B 1 343 ? -0.877 10.32 19.578 1 92.69 343 ASN B O 1
ATOM 6191 N N . ARG B 1 344 ? -0.044 10.133 17.578 1 89.44 344 ARG B N 1
ATOM 6192 C CA . ARG B 1 344 ? 0.009 8.672 17.625 1 89.44 344 ARG B CA 1
ATOM 6193 C C . ARG B 1 344 ? 0.939 8.188 18.734 1 89.44 344 ARG B C 1
ATOM 6195 O O . ARG B 1 344 ? 0.607 7.258 19.469 1 89.44 344 ARG B O 1
ATOM 6202 N N . ASP B 1 345 ? 2.053 8.789 18.766 1 89.62 345 ASP B N 1
ATOM 6203 C CA . ASP B 1 345 ? 3.014 8.43 19.812 1 89.62 345 ASP B CA 1
ATOM 6204 C C . ASP B 1 345 ? 2.434 8.68 21.203 1 89.62 345 ASP B C 1
ATOM 6206 O O . ASP B 1 345 ? 2.629 7.871 22.109 1 89.62 345 ASP B O 1
ATOM 6210 N N . ALA B 1 346 ? 1.759 9.75 21.281 1 88.88 346 ALA B N 1
ATOM 6211 C CA . ALA B 1 346 ? 1.138 10.094 22.562 1 88.88 346 ALA B CA 1
ATOM 6212 C C . ALA B 1 346 ? 0.069 9.07 22.938 1 88.88 346 ALA B C 1
ATOM 6214 O O . ALA B 1 346 ? -0.017 8.656 24.094 1 88.88 346 ALA B O 1
ATOM 6215 N N . ARG B 1 347 ? -0.745 8.664 22.031 1 85.12 347 ARG B N 1
ATOM 6216 C CA . ARG B 1 347 ? -1.757 7.637 22.266 1 85.12 347 ARG B CA 1
ATOM 6217 C C . ARG B 1 347 ? -1.114 6.316 22.688 1 85.12 347 ARG B C 1
ATOM 6219 O O . ARG B 1 347 ? -1.588 5.652 23.609 1 85.12 347 ARG B O 1
ATOM 6226 N N . ALA B 1 348 ? -0.133 5.949 21.984 1 84.62 348 ALA B N 1
ATOM 6227 C CA . ALA B 1 348 ? 0.569 4.695 22.266 1 84.62 348 ALA B CA 1
ATOM 6228 C C . ALA B 1 348 ? 1.179 4.707 23.672 1 84.62 348 ALA B C 1
ATOM 6230 O O . ALA B 1 348 ? 1.284 3.66 24.312 1 84.62 348 ALA B O 1
ATOM 6231 N N . ALA B 1 349 ? 1.548 5.871 24.062 1 84.75 349 ALA B N 1
ATOM 6232 C CA . ALA B 1 349 ? 2.137 6.02 25.391 1 84.75 349 ALA B CA 1
ATOM 6233 C C . ALA B 1 349 ? 1.059 6.047 26.469 1 84.75 349 ALA B C 1
ATOM 6235 O O . ALA B 1 349 ? 1.366 6.121 27.672 1 84.75 349 ALA B O 1
ATOM 6236 N N . GLY B 1 350 ? -0.2 5.871 26.078 1 79.06 350 GLY B N 1
ATOM 6237 C CA . GLY B 1 350 ? -1.301 5.789 27.031 1 79.06 350 GLY B CA 1
ATOM 6238 C C . GLY B 1 350 ? -1.762 7.148 27.531 1 79.06 350 GLY B C 1
ATOM 6239 O O . GLY B 1 350 ? -2.443 7.242 28.547 1 79.06 350 GLY B O 1
ATOM 6240 N N . LEU B 1 351 ? -1.204 8.125 26.953 1 70.56 351 LEU B N 1
ATOM 6241 C CA . LEU B 1 351 ? -1.638 9.453 27.375 1 70.56 351 LEU B CA 1
ATOM 6242 C C . LEU B 1 351 ? -3.051 9.75 26.875 1 70.56 351 LEU B C 1
ATOM 6244 O O . LEU B 1 351 ? -3.383 9.445 25.719 1 70.56 351 LEU B O 1
ATOM 6248 N N . ASN B 1 352 ? -4.008 9.664 27.625 1 65.38 352 ASN B N 1
ATOM 6249 C CA . ASN B 1 352 ? -5.398 9.93 27.266 1 65.38 352 ASN B CA 1
ATOM 6250 C C . ASN B 1 352 ? -5.598 11.359 26.781 1 65.38 352 ASN B C 1
ATOM 6252 O O . ASN B 1 352 ? -6.316 12.141 27.406 1 65.38 352 ASN B O 1
ATOM 6256 N N . ILE B 1 353 ? -4.816 11.719 25.766 1 66 353 ILE B N 1
ATOM 6257 C CA . ILE B 1 353 ? -4.906 13.086 25.266 1 66 353 ILE B CA 1
ATOM 6258 C C . ILE B 1 353 ? -5.652 13.102 23.922 1 66 353 ILE B C 1
ATOM 6260 O O . ILE B 1 353 ? -5.648 12.109 23.203 1 66 353 ILE B O 1
ATOM 6264 N N . THR B 1 354 ? -6.473 14.117 23.781 1 77.38 354 THR B N 1
ATOM 6265 C CA . THR B 1 354 ? -7.113 14.391 22.5 1 77.38 354 THR B CA 1
ATOM 6266 C C . THR B 1 354 ? -6.078 14.766 21.438 1 77.38 354 THR B C 1
ATOM 6268 O O . THR B 1 354 ? -5.055 15.375 21.75 1 77.38 354 THR B O 1
ATOM 6271 N N . ASP B 1 355 ? -6.301 14.281 20.266 1 88 355 ASP B N 1
ATOM 6272 C CA . ASP B 1 355 ? -5.387 14.617 19.172 1 88 355 ASP B CA 1
ATOM 6273 C C . ASP B 1 355 ? -5.293 16.141 19 1 88 355 ASP B C 1
ATOM 6275 O O . ASP B 1 355 ? -6.309 16.812 18.875 1 88 355 ASP B O 1
ATOM 6279 N N . LYS B 1 356 ? -4.098 16.625 19.062 1 91.19 356 LYS B N 1
ATOM 6280 C CA . LYS B 1 356 ? -3.877 18.047 18.828 1 91.19 356 LYS B CA 1
ATOM 6281 C C . LYS B 1 356 ? -3.979 18.391 17.344 1 91.19 356 LYS B C 1
ATOM 6283 O O . LYS B 1 356 ? -3.777 17.531 16.484 1 91.19 356 LYS B O 1
ATOM 6288 N N . ARG B 1 357 ? -4.34 19.656 17.094 1 92.06 357 ARG B N 1
ATOM 6289 C CA . ARG B 1 357 ? -4.516 20.109 15.719 1 92.06 357 ARG B CA 1
ATOM 6290 C C . ARG B 1 357 ? -3.902 21.484 15.508 1 92.06 357 ARG B C 1
ATOM 6292 O O . ARG B 1 357 ? -3.727 22.25 16.469 1 92.06 357 ARG B O 1
ATOM 6299 N N . LEU B 1 358 ? -3.629 21.734 14.219 1 93.19 358 LEU B N 1
ATOM 6300 C CA . LEU B 1 358 ? -3.014 23.016 13.891 1 93.19 358 LEU B CA 1
ATOM 6301 C C . LEU B 1 358 ? -4.066 24.125 13.805 1 93.19 358 LEU B C 1
ATOM 6303 O O . LEU B 1 358 ? -5.137 23.922 13.227 1 93.19 358 LEU B O 1
ATOM 6307 N N . ALA B 1 359 ? -3.74 25.203 14.406 1 91.31 359 ALA B N 1
ATOM 6308 C CA . ALA B 1 359 ? -4.594 26.375 14.312 1 91.31 359 ALA B CA 1
ATOM 6309 C C . ALA B 1 359 ? -4.176 27.266 13.148 1 91.31 359 ALA B C 1
ATOM 6311 O O . ALA B 1 359 ? -3.037 27.203 12.68 1 91.31 359 ALA B O 1
ATOM 6312 N N . PRO B 1 360 ? -5.07 28.125 12.664 1 89.81 360 PRO B N 1
ATOM 6313 C CA . PRO B 1 360 ? -4.766 28.984 11.516 1 89.81 360 PRO B CA 1
ATOM 6314 C C . PRO B 1 360 ? -3.537 29.875 11.75 1 89.81 360 PRO B C 1
ATOM 6316 O O . PRO B 1 360 ? -2.762 30.109 10.82 1 89.81 360 PRO B O 1
ATOM 6319 N N . GLY B 1 361 ? -3.412 30.359 12.953 1 89.19 361 GLY B N 1
ATOM 6320 C CA . GLY B 1 361 ? -2.252 31.188 13.266 1 89.19 361 GLY B CA 1
ATOM 6321 C C . GLY B 1 361 ? -0.935 30.469 13.016 1 89.19 361 GLY B C 1
ATOM 6322 O O . GLY B 1 361 ? -0.013 31.047 12.438 1 89.19 361 GLY B O 1
ATOM 6323 N N . PHE B 1 362 ? -0.829 29.297 13.453 1 93 362 PHE B N 1
ATOM 6324 C CA . PHE B 1 362 ? 0.354 28.469 13.242 1 93 362 PHE B CA 1
ATOM 6325 C C . PHE B 1 362 ? 0.634 28.297 11.758 1 93 362 PHE B C 1
ATOM 6327 O O . PHE B 1 362 ? 1.782 28.391 11.32 1 93 362 PHE B O 1
ATOM 6334 N N . ILE B 1 363 ? -0.396 28 11 1 92.12 363 ILE B N 1
ATOM 6335 C CA . ILE B 1 363 ? -0.277 27.75 9.57 1 92.12 363 ILE B CA 1
ATOM 6336 C C . ILE B 1 363 ? 0.259 29 8.875 1 92.12 363 ILE B C 1
ATOM 6338 O O . ILE B 1 363 ? 1.164 28.922 8.039 1 92.12 363 ILE B O 1
ATOM 6342 N N . ARG B 1 364 ? -0.244 30.125 9.242 1 89.12 364 ARG B N 1
ATOM 6343 C CA . ARG B 1 364 ? 0.197 31.375 8.648 1 89.12 364 ARG B CA 1
ATOM 6344 C C . ARG B 1 364 ? 1.67 31.641 8.945 1 89.12 364 ARG B C 1
ATOM 6346 O O . ARG B 1 364 ? 2.414 32.094 8.07 1 89.12 364 ARG B O 1
ATOM 6353 N N . GLU B 1 365 ? 2.031 31.281 10.172 1 91.25 365 GLU B N 1
ATOM 6354 C CA . GLU B 1 365 ? 3.432 31.453 10.547 1 91.25 365 GLU B CA 1
ATOM 6355 C C . GLU B 1 365 ? 4.332 30.516 9.742 1 91.25 365 GLU B C 1
ATOM 6357 O O . GLU B 1 365 ? 5.43 30.906 9.336 1 91.25 365 GLU B O 1
ATOM 6362 N N . CYS B 1 366 ? 3.881 29.312 9.523 1 93.12 366 CYS B N 1
ATOM 6363 C CA . CYS B 1 366 ? 4.637 28.344 8.742 1 93.12 366 CYS B CA 1
ATOM 6364 C C . CYS B 1 366 ? 4.879 28.844 7.328 1 93.12 366 CYS B C 1
ATOM 6366 O O . CYS B 1 366 ? 5.984 28.719 6.801 1 93.12 366 CYS B O 1
ATOM 6368 N N . LEU B 1 367 ? 3.887 29.453 6.793 1 91.06 367 LEU B N 1
ATOM 6369 C CA . LEU B 1 367 ? 3.951 29.891 5.398 1 91.06 367 LEU B CA 1
ATOM 6370 C C . LEU B 1 367 ? 4.777 31.156 5.258 1 91.06 367 LEU B C 1
ATOM 6372 O O . LEU B 1 367 ? 5.324 31.438 4.191 1 91.06 367 LEU B O 1
ATOM 6376 N N . ALA B 1 368 ? 4.895 31.875 6.297 1 90.06 368 ALA B N 1
ATOM 6377 C CA . ALA B 1 368 ? 5.578 33.156 6.246 1 90.06 368 ALA B CA 1
ATOM 6378 C C . ALA B 1 368 ? 7.074 33 6.492 1 90.06 368 ALA B C 1
ATOM 6380 O O . ALA B 1 368 ? 7.859 33.906 6.184 1 90.06 368 ALA B O 1
ATOM 6381 N N . TYR B 1 369 ? 7.52 31.891 7.008 1 90.5 369 TYR B N 1
ATOM 6382 C CA . TYR B 1 369 ? 8.914 31.641 7.375 1 90.5 369 TYR B CA 1
ATOM 6383 C C . TYR B 1 369 ? 9.68 31.016 6.215 1 90.5 369 TYR B C 1
ATOM 6385 O O . TYR B 1 369 ? 9.109 30.281 5.418 1 90.5 369 TYR B O 1
ATOM 6393 N N . ASP B 1 370 ? 11.008 31.266 6.082 1 92 370 ASP B N 1
ATOM 6394 C CA . ASP B 1 370 ? 11.797 30.828 4.934 1 92 370 ASP B CA 1
ATOM 6395 C C . ASP B 1 370 ? 12.422 29.469 5.184 1 92 370 ASP B C 1
ATOM 6397 O O . ASP B 1 370 ? 12.914 28.828 4.25 1 92 370 ASP B O 1
ATOM 6401 N N . TRP B 1 371 ? 12.508 29.062 6.328 1 94.44 371 TRP B N 1
ATOM 6402 C CA . TRP B 1 371 ? 12.969 27.734 6.738 1 94.44 371 TRP B CA 1
ATOM 6403 C C . TRP B 1 371 ? 14.391 27.484 6.266 1 94.44 371 TRP B C 1
ATOM 6405 O O . TRP B 1 371 ? 14.648 26.531 5.52 1 94.44 371 TRP B O 1
ATOM 6415 N N . PRO B 1 372 ? 15.383 28.188 6.789 1 94.5 372 PRO B N 1
ATOM 6416 C CA . PRO B 1 372 ? 16.781 27.984 6.414 1 94.5 372 PRO B CA 1
ATOM 6417 C C . PRO B 1 372 ? 17.297 26.578 6.766 1 94.5 372 PRO B C 1
ATOM 6419 O O . PRO B 1 372 ? 18.172 26.047 6.082 1 94.5 372 PRO B O 1
ATOM 6422 N N . GLY B 1 373 ? 16.75 25.984 7.824 1 96.44 373 GLY B N 1
ATOM 6423 C CA . GLY B 1 373 ? 17.109 24.641 8.219 1 96.44 373 GLY B CA 1
ATOM 6424 C C . GLY B 1 373 ? 16.25 23.578 7.578 1 96.44 373 GLY B C 1
ATOM 6425 O O . GLY B 1 373 ? 16.344 22.391 7.93 1 96.44 373 GLY B O 1
ATOM 6426 N N . ASN B 1 374 ? 15.375 23.938 6.789 1 97.31 374 ASN B N 1
ATOM 6427 C CA . ASN B 1 374 ? 14.539 23.078 5.961 1 97.31 374 ASN B CA 1
ATOM 6428 C C . ASN B 1 374 ? 13.688 22.141 6.812 1 97.31 374 ASN B C 1
ATOM 6430 O O . ASN B 1 374 ? 13.07 22.578 7.789 1 97.31 374 ASN B O 1
ATOM 6434 N N . VAL B 1 375 ? 13.547 20.906 6.461 1 97.56 375 VAL B N 1
ATOM 6435 C CA . VAL B 1 375 ? 12.617 19.953 7.074 1 97.56 375 VAL B CA 1
ATOM 6436 C C . VAL B 1 375 ? 13.062 19.656 8.508 1 97.56 375 VAL B C 1
ATOM 6438 O O . VAL B 1 375 ? 12.227 19.5 9.398 1 97.56 375 VAL B O 1
ATOM 6441 N N . ARG B 1 376 ? 14.328 19.578 8.688 1 96.56 376 ARG B N 1
ATOM 6442 C CA . ARG B 1 376 ? 14.844 19.297 10.031 1 96.56 376 ARG B CA 1
ATOM 6443 C C . ARG B 1 376 ? 14.414 20.375 11.016 1 96.56 376 ARG B C 1
ATOM 6445 O O . ARG B 1 376 ? 13.953 20.062 12.117 1 96.56 376 ARG B O 1
ATOM 6452 N N . GLU B 1 377 ? 14.594 21.594 10.602 1 95.62 377 GLU B N 1
ATOM 6453 C CA . GLU B 1 377 ? 14.164 22.719 11.445 1 95.62 377 GLU B CA 1
ATOM 6454 C C . GLU B 1 377 ? 12.664 22.672 11.711 1 95.62 377 GLU B C 1
ATOM 6456 O O . GLU B 1 377 ? 12.227 22.859 12.844 1 95.62 377 GLU B O 1
ATOM 6461 N N . LEU B 1 378 ? 11.898 22.406 10.688 1 96.62 378 LEU B N 1
ATOM 6462 C CA . LEU B 1 378 ? 10.445 22.344 10.82 1 96.62 378 LEU B CA 1
ATOM 6463 C C . LEU B 1 378 ? 10.047 21.281 11.836 1 96.62 378 LEU B C 1
ATOM 6465 O O . LEU B 1 378 ? 9.203 21.531 12.703 1 96.62 378 LEU B O 1
ATOM 6469 N N . GLN B 1 379 ? 10.625 20.125 11.727 1 96.44 379 GLN B N 1
ATOM 6470 C CA . GLN B 1 379 ? 10.312 19.031 12.625 1 96.44 379 GLN B CA 1
ATOM 6471 C C . GLN B 1 379 ? 10.586 19.406 14.078 1 96.44 379 GLN B C 1
ATOM 6473 O O . GLN B 1 379 ? 9.766 19.125 14.961 1 96.44 379 GLN B O 1
ATOM 6478 N N . GLU B 1 380 ? 11.672 20.047 14.258 1 94.31 380 GLU B N 1
ATOM 6479 C CA . GLU B 1 380 ? 12.039 20.453 15.609 1 94.31 380 GLU B CA 1
ATOM 6480 C C . GLU B 1 380 ? 11.078 21.5 16.156 1 94.31 380 GLU B C 1
ATOM 6482 O O . GLU B 1 380 ? 10.625 21.406 17.297 1 94.31 380 GLU B O 1
ATOM 6487 N N . ARG B 1 381 ? 10.781 22.422 15.375 1 94.5 381 ARG B N 1
ATOM 6488 C CA . ARG B 1 381 ? 9.906 23.5 15.812 1 94.5 381 ARG B CA 1
ATOM 6489 C C . ARG B 1 381 ? 8.492 23 16.062 1 94.5 381 ARG B C 1
ATOM 6491 O O . ARG B 1 381 ? 7.82 23.438 17 1 94.5 381 ARG B O 1
ATOM 6498 N N . VAL B 1 382 ? 8.023 22.109 15.25 1 96.25 382 VAL B N 1
ATOM 6499 C CA . VAL B 1 382 ? 6.695 21.531 15.422 1 96.25 382 VAL B CA 1
ATOM 6500 C C . VAL B 1 382 ? 6.645 20.75 16.734 1 96.25 382 VAL B C 1
ATOM 6502 O O . VAL B 1 382 ? 5.664 20.828 17.484 1 96.25 382 VAL B O 1
ATOM 6505 N N . ARG B 1 383 ? 7.699 20 17 1 95.62 383 ARG B N 1
ATOM 6506 C CA . ARG B 1 383 ? 7.754 19.219 18.234 1 95.62 383 ARG B CA 1
ATOM 6507 C C . ARG B 1 383 ? 7.664 20.125 19.469 1 95.62 383 ARG B C 1
ATOM 6509 O O . ARG B 1 383 ? 6.902 19.844 20.391 1 95.62 383 ARG B O 1
ATOM 6516 N N . ILE B 1 384 ? 8.43 21.234 19.438 1 93.62 384 ILE B N 1
ATOM 6517 C CA . ILE B 1 384 ? 8.43 22.188 20.547 1 93.62 384 ILE B CA 1
ATOM 6518 C C . ILE B 1 384 ? 7.043 22.812 20.688 1 93.62 384 ILE B C 1
ATOM 6520 O O . ILE B 1 384 ? 6.504 22.875 21.797 1 93.62 384 ILE B O 1
ATOM 6524 N N . ALA B 1 385 ? 6.5 23.219 19.578 1 94.19 385 ALA B N 1
ATOM 6525 C CA . ALA B 1 385 ? 5.168 23.812 19.594 1 94.19 385 ALA B CA 1
ATOM 6526 C C . ALA B 1 385 ? 4.129 22.828 20.109 1 94.19 385 ALA B C 1
ATOM 6528 O O . ALA B 1 385 ? 3.225 23.203 20.859 1 94.19 385 ALA B O 1
ATOM 6529 N N . TYR B 1 386 ? 4.223 21.578 19.688 1 94.38 386 TYR B N 1
ATOM 6530 C CA . TYR B 1 386 ? 3.316 20.516 20.109 1 94.38 386 TYR B CA 1
ATOM 6531 C C . TYR B 1 386 ? 3.35 20.344 21.625 1 94.38 386 TYR B C 1
ATOM 6533 O O . TYR B 1 386 ? 2.301 20.297 22.266 1 94.38 386 TYR B O 1
ATOM 6541 N N . ASP B 1 387 ? 4.535 20.297 22.188 1 90.69 387 ASP B N 1
ATOM 6542 C CA . ASP B 1 387 ? 4.719 20.047 23.609 1 90.69 387 ASP B CA 1
ATOM 6543 C C . ASP B 1 387 ? 4.176 21.203 24.453 1 90.69 387 ASP B C 1
ATOM 6545 O O . ASP B 1 387 ? 3.736 21 25.594 1 90.69 387 ASP B O 1
ATOM 6549 N N . GLN B 1 388 ? 4.098 22.391 23.844 1 89.44 388 GLN B N 1
ATOM 6550 C CA . GLN B 1 388 ? 3.725 23.578 24.594 1 89.44 388 GLN B CA 1
ATOM 6551 C C . GLN B 1 388 ? 2.279 23.984 24.312 1 89.44 388 GLN B C 1
ATOM 6553 O O . GLN B 1 388 ? 1.838 25.062 24.719 1 89.44 388 GLN B O 1
ATOM 6558 N N . SER B 1 389 ? 1.618 23.156 23.625 1 88.94 389 SER B N 1
ATOM 6559 C CA . SER B 1 389 ? 0.274 23.531 23.203 1 88.94 389 SER B CA 1
ATOM 6560 C C . SER B 1 389 ? -0.784 22.656 23.875 1 88.94 389 SER B C 1
ATOM 6562 O O . SER B 1 389 ? -0.47 21.609 24.422 1 88.94 389 SER B O 1
ATOM 6564 N N . GLY B 1 390 ? -2.002 23.266 23.859 1 87 390 GLY B N 1
ATOM 6565 C CA . GLY B 1 390 ? -3.158 22.453 24.203 1 87 390 GLY B CA 1
ATOM 6566 C C . GLY B 1 390 ? -3.717 21.688 23.016 1 87 390 GLY B C 1
ATOM 6567 O O . GLY B 1 390 ? -2.961 21.109 22.234 1 87 390 GLY B O 1
ATOM 6568 N N . ASP B 1 391 ? -5.008 21.719 22.828 1 86.5 391 ASP B N 1
ATOM 6569 C CA . ASP B 1 391 ? -5.652 20.953 21.766 1 86.5 391 ASP B CA 1
ATOM 6570 C C . ASP B 1 391 ? -5.301 21.516 20.391 1 86.5 391 ASP B C 1
ATOM 6572 O O . ASP B 1 391 ? -5.266 20.781 19.406 1 86.5 391 ASP B O 1
ATOM 6576 N N . PHE B 1 392 ? -5.043 22.812 20.5 1 90.38 392 PHE B N 1
ATOM 6577 C CA . PHE B 1 392 ? -4.699 23.469 19.234 1 90.38 392 PHE B CA 1
ATOM 6578 C C . PHE B 1 392 ? -3.326 24.125 19.312 1 90.38 392 PHE B C 1
ATOM 6580 O O . PHE B 1 392 ? -3.01 24.781 20.312 1 90.38 392 PHE B O 1
ATOM 6587 N N . ILE B 1 393 ? -2.529 23.859 18.328 1 93 393 ILE B N 1
ATOM 6588 C CA . ILE B 1 393 ? -1.218 24.484 18.234 1 93 393 ILE B CA 1
ATOM 6589 C C . ILE B 1 393 ? -1.351 25.844 17.562 1 93 393 ILE B C 1
ATOM 6591 O O . ILE B 1 393 ? -1.519 25.938 16.344 1 93 393 ILE B O 1
ATOM 6595 N N . GLU B 1 394 ? -1.139 26.828 18.25 1 88.19 394 GLU B N 1
ATOM 6596 C CA . GLU B 1 394 ? -1.519 28.172 17.812 1 88.19 394 GLU B CA 1
ATOM 6597 C C . GLU B 1 394 ? -0.359 28.875 17.125 1 88.19 394 GLU B C 1
ATOM 6599 O O . GLU B 1 394 ? -0.572 29.719 16.25 1 88.19 394 GLU B O 1
ATOM 6604 N N . THR B 1 395 ? 0.883 28.516 17.594 1 88.62 395 THR B N 1
ATOM 6605 C CA . THR B 1 395 ? 2.012 29.281 17.078 1 88.62 395 THR B CA 1
ATOM 6606 C C . THR B 1 395 ? 3.271 28.422 17.031 1 88.62 395 THR B C 1
ATOM 6608 O O . THR B 1 395 ? 3.4 27.453 17.797 1 88.62 395 THR B O 1
ATOM 6611 N N . LEU B 1 396 ? 4.09 28.75 16.062 1 86.56 396 LEU B N 1
ATOM 6612 C CA . LEU B 1 396 ? 5.398 28.125 15.922 1 86.56 396 LEU B CA 1
ATOM 6613 C C . LEU B 1 396 ? 6.402 28.734 16.891 1 86.56 396 LEU B C 1
ATOM 6615 O O . LEU B 1 396 ? 7.48 28.172 17.109 1 86.56 396 LEU B O 1
ATOM 6619 N N . ARG B 1 397 ? 6.238 29.891 17.469 1 73.62 397 ARG B N 1
ATOM 6620 C CA . ARG B 1 397 ? 7.176 30.703 18.234 1 73.62 397 ARG B CA 1
ATOM 6621 C C . ARG B 1 397 ? 7.137 30.328 19.719 1 73.62 397 ARG B C 1
ATOM 6623 O O . ARG B 1 397 ? 7.605 31.094 20.562 1 73.62 397 ARG B O 1
ATOM 6630 N N . ALA B 1 398 ? 6.566 29.312 20.078 1 59.97 398 ALA B N 1
ATOM 6631 C CA . ALA B 1 398 ? 6.418 28.953 21.484 1 59.97 398 ALA B CA 1
ATOM 6632 C C . ALA B 1 398 ? 7.77 28.938 22.188 1 59.97 398 ALA B C 1
ATOM 6634 O O . ALA B 1 398 ? 7.871 29.297 23.359 1 59.97 398 ALA B O 1
ATOM 6635 N N . GLY B 1 399 ? 8.938 28.531 21.688 1 50.59 399 GLY B N 1
ATOM 6636 C CA . GLY B 1 399 ? 10.227 28.469 22.359 1 50.59 399 GLY B CA 1
ATOM 6637 C C . GLY B 1 399 ? 10.984 29.781 22.312 1 50.59 399 GLY B C 1
ATOM 6638 O O . GLY B 1 399 ? 12.086 29.891 22.844 1 50.59 399 GLY B O 1
ATOM 6639 N N . ASP B 1 400 ? 10.758 30.609 21.406 1 51.06 400 ASP B N 1
ATOM 6640 C CA . ASP B 1 400 ? 11.516 31.859 21.328 1 51.06 400 ASP B CA 1
ATOM 6641 C C . ASP B 1 400 ? 11.367 32.688 22.609 1 51.06 400 ASP B C 1
ATOM 6643 O O . ASP B 1 400 ? 10.273 33.156 22.906 1 51.06 400 ASP B O 1
ATOM 6647 N N . ALA B 1 401 ? 11.945 32.375 23.734 1 40.38 401 ALA B N 1
ATOM 6648 C CA . ALA B 1 401 ? 12.133 33.156 24.953 1 40.38 401 ALA B CA 1
ATOM 6649 C C . ALA B 1 401 ? 12.477 34.625 24.609 1 40.38 401 ALA B C 1
ATOM 6651 O O . ALA B 1 401 ? 12.898 35.375 25.469 1 40.38 401 ALA B O 1
ATOM 6652 N N . TYR B 1 402 ? 13.203 35 23.484 1 34.03 402 TYR B N 1
ATOM 6653 C CA . TYR B 1 402 ? 13.57 36.438 23.531 1 34.03 402 TYR B CA 1
ATOM 6654 C C . TYR B 1 402 ? 12.344 37.312 23.734 1 34.03 402 TYR B C 1
ATOM 6656 O O . TYR B 1 402 ? 11.352 37.188 23.016 1 34.03 402 TYR B O 1
ATOM 6664 N N . PRO B 1 403 ? 12.227 38.031 24.906 1 32.69 403 PRO B N 1
ATOM 6665 C CA . PRO B 1 403 ? 11.297 39.125 25.141 1 32.69 403 PRO B CA 1
ATOM 6666 C C . PRO B 1 403 ? 11.273 40.125 24 1 32.69 403 PRO B C 1
ATOM 6668 O O . PRO B 1 403 ? 12.32 40.688 23.625 1 32.69 403 PRO B O 1
ATOM 6671 N N . GLN B 1 404 ? 10.844 40.031 22.906 1 31.53 404 GLN B N 1
ATOM 6672 C CA . GLN B 1 404 ? 10.859 41.312 22.234 1 31.53 404 GLN B CA 1
ATOM 6673 C C . GLN B 1 404 ? 10.477 42.438 23.188 1 31.53 404 GLN B C 1
ATOM 6675 O O . GLN B 1 404 ? 9.547 42.281 23.984 1 31.53 404 GLN B O 1
ATOM 6680 N N . PRO B 1 405 ? 11.305 43.406 23.562 1 32.69 405 PRO B N 1
ATOM 6681 C CA . PRO B 1 405 ? 10.891 44.531 24.375 1 32.69 405 PRO B CA 1
ATOM 6682 C C . PRO B 1 405 ? 9.461 45 24.094 1 32.69 405 PRO B C 1
ATOM 6684 O O . PRO B 1 405 ? 8.758 45.469 24.984 1 32.69 405 PRO B O 1
ATOM 6687 N N . GLY B 1 406 ? 9.297 45.5 22.875 1 31.09 406 GLY B N 1
ATOM 6688 C CA . GLY B 1 406 ? 8.023 46.094 22.516 1 31.09 406 GLY B CA 1
ATOM 6689 C C . GLY B 1 406 ? 6.875 45.125 22.484 1 31.09 406 GLY B C 1
ATOM 6690 O O . GLY B 1 406 ? 5.852 45.375 21.844 1 31.09 406 GLY B O 1
ATOM 6691 N N . ALA B 1 407 ? 7.094 44.062 22.75 1 33.66 407 ALA B N 1
ATOM 6692 C CA . ALA B 1 407 ? 5.887 43.219 22.719 1 33.66 407 ALA B CA 1
ATOM 6693 C C . ALA B 1 407 ? 4.77 43.844 23.531 1 33.66 407 ALA B C 1
ATOM 6695 O O . ALA B 1 407 ? 4.883 43.969 24.766 1 33.66 407 ALA B O 1
ATOM 6696 N N . ALA B 1 408 ? 4.184 44.719 22.969 1 34.84 408 ALA B N 1
ATOM 6697 C CA . ALA B 1 408 ? 2.814 45.031 23.375 1 34.84 408 ALA B CA 1
ATOM 6698 C C . ALA B 1 408 ? 2.133 43.812 23.969 1 34.84 408 ALA B C 1
ATOM 6700 O O . ALA B 1 408 ? 2.49 42.656 23.656 1 34.84 408 ALA B O 1
ATOM 6701 N N . LEU B 1 409 ? 1.491 43.938 25.094 1 36.97 409 LEU B N 1
ATOM 6702 C CA . LEU B 1 409 ? 0.612 43 25.766 1 36.97 409 LEU B CA 1
ATOM 6703 C C . LEU B 1 409 ? -0.009 42.031 24.766 1 36.97 409 LEU B C 1
ATOM 6705 O O . LEU B 1 409 ? -1.03 42.344 24.141 1 36.97 409 LEU B O 1
ATOM 6709 N N . ASN B 1 410 ? 0.72 41.781 23.953 1 37.38 410 ASN B N 1
ATOM 6710 C CA . ASN B 1 410 ? 0.448 41.188 22.641 1 37.38 410 ASN B CA 1
ATOM 6711 C C . ASN B 1 410 ? -0.754 40.25 22.688 1 37.38 410 ASN B C 1
ATOM 6713 O O . ASN B 1 410 ? -1.689 40.406 21.906 1 37.38 410 ASN B O 1
ATOM 6717 N N . GLY B 1 411 ? -0.578 39 22.781 1 42.41 411 GLY B N 1
ATOM 6718 C CA . GLY B 1 411 ? -1.507 38.062 22.156 1 42.41 411 GLY B CA 1
ATOM 6719 C C . GLY B 1 411 ? -2.795 37.906 22.938 1 42.41 411 GLY B C 1
ATOM 6720 O O . GLY B 1 411 ? -3.619 37.062 22.609 1 42.41 411 GLY B O 1
ATOM 6721 N N . SER B 1 412 ? -2.859 38.562 24 1 50.62 412 SER B N 1
ATOM 6722 C CA . SER B 1 412 ? -4.137 38.344 24.672 1 50.62 412 SER B CA 1
ATOM 6723 C C . SER B 1 412 ? -5.238 39.188 24.047 1 50.62 412 SER B C 1
ATOM 6725 O O . SER B 1 412 ? -5.066 40.406 23.859 1 50.62 412 SER B O 1
ATOM 6727 N N . SER B 1 413 ? -5.941 38.719 23.281 1 59.53 413 SER B N 1
ATOM 6728 C CA . SER B 1 413 ? -7.105 39.406 22.75 1 59.53 413 SER B CA 1
ATOM 6729 C C . SER B 1 413 ? -8.383 38.969 23.453 1 59.53 413 SER B C 1
ATOM 6731 O O . SER B 1 413 ? -8.438 37.875 24.031 1 59.53 413 SER B O 1
ATOM 6733 N N . VAL B 1 414 ? -9.125 39.906 23.656 1 62 414 VAL B N 1
ATOM 6734 C CA . VAL B 1 414 ? -10.461 39.625 24.172 1 62 414 VAL B CA 1
ATOM 6735 C C . VAL B 1 414 ? -11.469 39.625 23.031 1 62 414 VAL B C 1
ATOM 6737 O O . VAL B 1 414 ? -11.453 40.5 22.172 1 62 414 VAL B O 1
ATOM 6740 N N . GLN B 1 415 ? -12.102 38.594 22.984 1 63.88 415 GLN B N 1
ATOM 6741 C CA . GLN B 1 415 ? -13.188 38.562 22.016 1 63.88 415 GLN B CA 1
ATOM 6742 C C . GLN B 1 415 ? -14.438 39.25 22.531 1 63.88 415 GLN B C 1
ATOM 6744 O O . GLN B 1 415 ? -14.945 38.906 23.594 1 63.88 415 GLN B O 1
ATOM 6749 N N . VAL B 1 416 ? -14.773 40.25 21.656 1 67.19 416 VAL B N 1
ATOM 6750 C CA . VAL B 1 416 ? -15.969 41 22.031 1 67.19 416 VAL B CA 1
ATOM 6751 C C . VAL B 1 416 ? -17.094 40.719 21.031 1 67.19 416 VAL B C 1
ATOM 6753 O O . VAL B 1 416 ? -16.891 40.844 19.828 1 67.19 416 VAL B O 1
ATOM 6756 N N . ARG B 1 417 ? -18.062 40.312 21.547 1 68.69 417 ARG B N 1
ATOM 6757 C CA . ARG B 1 417 ? -19.234 40.094 20.703 1 68.69 417 ARG B CA 1
ATOM 6758 C C . ARG B 1 417 ? -19.766 41.406 20.141 1 68.69 417 ARG B C 1
ATOM 6760 O O . ARG B 1 417 ? -19.891 42.406 20.859 1 68.69 417 ARG B O 1
ATOM 6767 N N . VAL B 1 418 ? -20 41.219 18.797 1 69.19 418 VAL B N 1
ATOM 6768 C CA . VAL B 1 418 ? -20.609 42.344 18.141 1 69.19 418 VAL B CA 1
ATOM 6769 C C . VAL B 1 418 ? -22 42.625 18.719 1 69.19 418 VAL B C 1
ATOM 6771 O O . VAL B 1 418 ? -22.781 41.688 18.906 1 69.19 418 VAL B O 1
ATOM 6774 N N . GLY B 1 419 ? -22.156 43.844 19.172 1 69.69 419 GLY B N 1
ATOM 6775 C CA . GLY B 1 419 ? -23.391 44.281 19.797 1 69.69 419 GLY B CA 1
ATOM 6776 C C . GLY B 1 419 ? -23.297 44.375 21.312 1 69.69 419 GLY B C 1
ATOM 6777 O O . GLY B 1 419 ? -24.281 44.719 21.969 1 69.69 419 GLY B O 1
ATOM 6778 N N . THR B 1 420 ? -22.156 44.094 21.891 1 75.38 420 THR B N 1
ATOM 6779 C CA . THR B 1 420 ? -21.953 44.281 23.328 1 75.38 420 THR B CA 1
ATOM 6780 C C . THR B 1 420 ? -21.891 45.75 23.703 1 75.38 420 THR B C 1
ATOM 6782 O O . THR B 1 420 ? -21.266 46.562 23.016 1 75.38 420 THR B O 1
ATOM 6785 N N . PRO B 1 421 ? -22.641 46.031 24.766 1 77.69 421 PRO B N 1
ATOM 6786 C CA . PRO B 1 421 ? -22.594 47.438 25.188 1 77.69 421 PRO B CA 1
ATOM 6787 C C . PRO B 1 421 ? -21.156 47.938 25.422 1 77.69 421 PRO B C 1
ATOM 6789 O O . PRO B 1 421 ? -20.328 47.188 25.953 1 77.69 421 PRO B O 1
ATOM 6792 N N . LEU B 1 422 ? -20.891 49.156 24.938 1 79 422 LEU B N 1
ATOM 6793 C CA . LEU B 1 422 ? -19.547 49.719 24.938 1 79 422 LEU B CA 1
ATOM 6794 C C . LEU B 1 422 ? -18.984 49.719 26.359 1 79 422 LEU B C 1
ATOM 6796 O O . LEU B 1 422 ? -17.797 49.469 26.547 1 79 422 LEU B O 1
ATOM 6800 N N . ALA B 1 423 ? -19.891 49.906 27.344 1 80.19 423 ALA B N 1
ATOM 6801 C CA . ALA B 1 423 ? -19.438 49.969 28.734 1 80.19 423 ALA B CA 1
ATOM 6802 C C . ALA B 1 423 ? -18.922 48.594 29.188 1 80.19 423 ALA B C 1
ATOM 6804 O O . ALA B 1 423 ? -17.906 48.531 29.875 1 80.19 423 ALA B O 1
ATOM 6805 N N . ASP B 1 424 ? -19.531 47.594 28.781 1 78.38 424 ASP B N 1
ATOM 6806 C CA . ASP B 1 424 ? -19.141 46.25 29.156 1 78.38 424 ASP B CA 1
ATOM 6807 C C . ASP B 1 424 ? -17.828 45.844 28.484 1 78.38 424 ASP B C 1
ATOM 6809 O O . ASP B 1 424 ? -16.984 45.188 29.094 1 78.38 424 ASP B O 1
ATOM 6813 N N . VAL B 1 425 ? -17.656 46.219 27.344 1 77.19 425 VAL B N 1
ATOM 6814 C CA . VAL B 1 425 ? -16.438 45.938 26.609 1 77.19 425 VAL B CA 1
ATOM 6815 C C . VAL B 1 425 ? -15.266 46.688 27.234 1 77.19 425 VAL B C 1
ATOM 6817 O O . VAL B 1 425 ? -14.172 46.156 27.375 1 77.19 425 VAL B O 1
ATOM 6820 N N . GLU B 1 426 ? -15.516 47.875 27.531 1 79.12 426 GLU B N 1
ATOM 6821 C CA . GLU B 1 426 ? -14.5 48.656 28.219 1 79.12 426 GLU B CA 1
ATOM 6822 C C . GLU B 1 426 ? -14.055 47.969 29.516 1 79.12 426 GLU B C 1
ATOM 6824 O O . GLU B 1 426 ? -12.859 47.906 29.797 1 79.12 426 GLU B O 1
ATOM 6829 N N . ASP B 1 427 ? -15.023 47.5 30.234 1 79.94 427 ASP B N 1
ATOM 6830 C CA . ASP B 1 427 ? -14.711 46.844 31.5 1 79.94 427 ASP B CA 1
ATOM 6831 C C . ASP B 1 427 ? -13.875 45.594 31.25 1 79.94 427 ASP B C 1
ATOM 6833 O O . ASP B 1 427 ? -12.898 45.312 31.953 1 79.94 427 ASP B O 1
ATOM 6837 N N . LEU B 1 428 ? -14.258 44.938 30.25 1 76.06 428 LEU B N 1
ATOM 6838 C CA . LEU B 1 428 ? -13.578 43.719 29.891 1 76.06 428 LEU B CA 1
ATOM 6839 C C . LEU B 1 428 ? -12.133 44 29.484 1 76.06 428 LEU B C 1
ATOM 6841 O O . LEU B 1 428 ? -11.219 43.281 29.906 1 76.06 428 LEU B O 1
ATOM 6845 N N . LEU B 1 429 ? -11.969 44.906 28.734 1 76.44 429 LEU B N 1
ATOM 6846 C CA . LEU B 1 429 ? -10.641 45.25 28.234 1 76.44 429 LEU B CA 1
ATOM 6847 C C . LEU B 1 429 ? -9.758 45.812 29.344 1 76.44 429 LEU B C 1
ATOM 6849 O O . LEU B 1 429 ? -8.555 45.531 29.375 1 76.44 429 LEU B O 1
ATOM 6853 N N . ILE B 1 430 ? -10.312 46.531 30.172 1 81 430 ILE B N 1
ATOM 6854 C CA . ILE B 1 430 ? -9.57 47.094 31.312 1 81 430 ILE B CA 1
ATOM 6855 C C . ILE B 1 430 ? -9.094 45.969 32.219 1 81 430 ILE B C 1
ATOM 6857 O O . ILE B 1 430 ? -7.922 45.906 32.594 1 81 430 ILE B O 1
ATOM 6861 N N . ARG B 1 431 ? -10 45.031 32.5 1 78.25 431 ARG B N 1
ATOM 6862 C CA . ARG B 1 431 ? -9.625 43.906 33.344 1 78.25 431 ARG B CA 1
ATOM 6863 C C . ARG B 1 431 ? -8.547 43.031 32.656 1 78.25 431 ARG B C 1
ATOM 6865 O O . ARG B 1 431 ? -7.566 42.656 33.312 1 78.25 431 ARG B O 1
ATOM 6872 N N . ALA B 1 432 ? -8.742 42.875 31.422 1 74.94 432 ALA B N 1
ATOM 6873 C CA . ALA B 1 432 ? -7.801 42.031 30.672 1 74.94 432 ALA B CA 1
ATOM 6874 C C . ALA B 1 432 ? -6.438 42.719 30.578 1 74.94 432 ALA B C 1
ATOM 6876 O O . ALA B 1 432 ? -5.398 42.062 30.688 1 74.94 432 ALA B O 1
ATOM 6877 N N . THR B 1 433 ? -6.465 43.969 30.312 1 75.19 433 THR B N 1
ATOM 6878 C CA . THR B 1 433 ? -5.219 44.719 30.203 1 75.19 433 THR B CA 1
ATOM 6879 C C . THR B 1 433 ? -4.516 44.812 31.547 1 75.19 433 THR B C 1
ATOM 6881 O O . THR B 1 433 ? -3.293 44.688 31.641 1 75.19 433 THR B O 1
ATOM 6884 N N . LEU B 1 434 ? -5.293 44.969 32.594 1 78.25 434 LEU B N 1
ATOM 6885 C CA . LEU B 1 434 ? -4.727 45 33.938 1 78.25 434 LEU B CA 1
ATOM 6886 C C . LEU B 1 434 ? -4.086 43.656 34.281 1 78.25 434 LEU B C 1
ATOM 6888 O O . LEU B 1 434 ? -2.994 43.625 34.844 1 78.25 434 LEU B O 1
ATOM 6892 N N . ASP B 1 435 ? -4.793 42.625 33.875 1 74.56 435 ASP B N 1
ATOM 6893 C CA . ASP B 1 435 ? -4.262 41.312 34.125 1 74.56 435 ASP B CA 1
ATOM 6894 C C . ASP B 1 435 ? -2.994 41.062 33.312 1 74.56 435 ASP B C 1
ATOM 6896 O O . ASP B 1 435 ? -2.031 40.469 33.812 1 74.56 435 ASP B O 1
ATOM 6900 N N . ALA B 1 436 ? -2.92 41.531 32.125 1 70.44 436 ALA B N 1
ATOM 6901 C CA . ALA B 1 436 ? -1.809 41.344 31.219 1 70.44 436 ALA B CA 1
ATOM 6902 C C . ALA B 1 436 ? -0.566 42.094 31.672 1 70.44 436 ALA B C 1
ATOM 6904 O O . ALA B 1 436 ? 0.561 41.656 31.438 1 70.44 436 ALA B O 1
ATOM 6905 N N . VAL B 1 437 ? -0.796 43.156 32.406 1 70.12 437 VAL B N 1
ATOM 6906 C CA . VAL B 1 437 ? 0.347 43.969 32.844 1 70.12 437 VAL B CA 1
ATOM 6907 C C . VAL B 1 437 ? 0.625 43.719 34.312 1 70.12 437 VAL B C 1
ATOM 6909 O O . VAL B 1 437 ? 1.362 44.5 34.938 1 70.12 437 VAL B O 1
ATOM 6912 N N . GLY B 1 438 ? 0.055 42.688 34.844 1 71.12 438 GLY B N 1
ATOM 6913 C CA . GLY B 1 438 ? 0.337 42.281 36.219 1 71.12 438 GLY B CA 1
ATOM 6914 C C . GLY B 1 438 ? -0.236 43.25 37.25 1 71.12 438 GLY B C 1
ATOM 6915 O O . GLY B 1 438 ? 0.351 43.438 38.312 1 71.12 438 GLY B O 1
ATOM 6916 N N . GLY B 1 439 ? -1.256 43.938 36.906 1 73.5 439 GLY B N 1
ATOM 6917 C CA . GLY B 1 439 ? -1.991 44.719 37.844 1 73.5 439 GLY B CA 1
ATOM 6918 C C . GLY B 1 439 ? -1.454 46.156 37.969 1 73.5 439 GLY B C 1
ATOM 6919 O O . GLY B 1 439 ? -1.925 46.938 38.812 1 73.5 439 GLY B O 1
ATOM 6920 N N . THR B 1 440 ? -0.509 46.531 37.281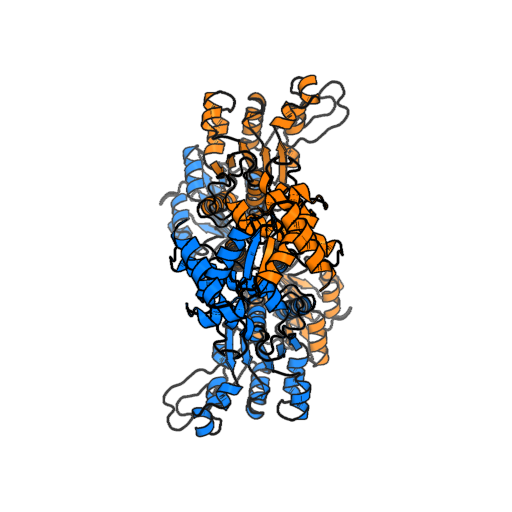 1 73.5 440 THR B N 1
ATOM 6921 C CA . THR B 1 440 ? 0.04 47.875 37.375 1 73.5 440 THR B CA 1
ATOM 6922 C C . THR B 1 440 ? -0.881 48.875 36.688 1 73.5 440 THR B C 1
ATOM 6924 O O . THR B 1 440 ? -0.989 48.906 35.469 1 73.5 440 THR B O 1
ATOM 6927 N N . ARG B 1 441 ? -1.425 49.75 37.406 1 76.5 441 ARG B N 1
ATOM 6928 C CA . ARG B 1 441 ? -2.469 50.656 36.938 1 76.5 441 ARG B CA 1
ATOM 6929 C C . ARG B 1 441 ? -1.909 51.688 35.969 1 76.5 441 ARG B C 1
ATOM 6931 O O . ARG B 1 441 ? -2.559 52.062 35 1 76.5 441 ARG B O 1
ATOM 6938 N N . HIS B 1 442 ? -0.705 52.188 36.281 1 76.75 442 HIS B N 1
ATOM 6939 C CA . HIS B 1 442 ? -0.126 53.188 35.406 1 76.75 442 HIS B CA 1
ATOM 6940 C C . HIS B 1 442 ? 0.156 52.625 34.031 1 76.75 442 HIS B C 1
ATOM 6942 O O . HIS B 1 442 ? -0.139 53.281 33 1 76.75 442 HIS B O 1
ATOM 6948 N N . ARG B 1 443 ? 0.641 51.562 33.969 1 76 443 ARG B N 1
ATOM 6949 C CA . ARG B 1 443 ? 0.964 50.938 32.688 1 76 443 ARG B CA 1
ATOM 6950 C C . ARG B 1 443 ? -0.303 50.562 31.922 1 76 443 ARG B C 1
ATOM 6952 O O . ARG B 1 443 ? -0.373 50.719 30.703 1 76 443 ARG B O 1
ATOM 6959 N N . ALA B 1 444 ? -1.212 50.031 32.531 1 78.25 444 ALA B N 1
ATOM 6960 C CA . ALA B 1 444 ? -2.496 49.719 31.922 1 78.25 444 ALA B CA 1
ATOM 6961 C C . ALA B 1 444 ? -3.168 50.969 31.359 1 78.25 444 ALA B C 1
ATOM 6963 O O . ALA B 1 444 ? -3.711 50.938 30.266 1 78.25 444 ALA B O 1
ATOM 6964 N N . ALA B 1 445 ? -3.072 52 32.094 1 80 445 ALA B N 1
ATOM 6965 C CA . ALA B 1 445 ? -3.654 53.25 31.641 1 80 445 ALA B CA 1
ATOM 6966 C C . ALA B 1 445 ? -2.986 53.75 30.359 1 80 445 ALA B C 1
ATOM 6968 O O . ALA B 1 445 ? -3.664 54.188 29.438 1 80 445 ALA B O 1
ATOM 6969 N N . THR B 1 446 ? -1.725 53.656 30.344 1 78.19 446 THR B N 1
ATOM 6970 C CA . THR B 1 446 ? -0.979 54.062 29.156 1 78.19 446 THR B CA 1
ATOM 6971 C C . THR B 1 446 ? -1.366 53.219 27.953 1 78.19 446 THR B C 1
ATOM 6973 O O . THR B 1 446 ? -1.582 53.75 26.859 1 78.19 446 THR B O 1
ATOM 6976 N N . LEU B 1 447 ? -1.569 52.062 28.125 1 74.5 447 LEU B N 1
ATOM 6977 C CA . LEU B 1 447 ? -1.886 51.156 27.016 1 74.5 447 LEU B CA 1
ATOM 6978 C C . LEU B 1 447 ? -3.314 51.375 26.531 1 74.5 447 LEU B C 1
ATOM 6980 O O . LEU B 1 447 ? -3.576 51.312 25.328 1 74.5 447 LEU B O 1
ATOM 6984 N N . LEU B 1 448 ? -4.117 51.625 27.344 1 80.25 448 LEU B N 1
ATOM 6985 C CA . LEU B 1 448 ? -5.535 51.812 27.047 1 80.25 448 LEU B CA 1
ATOM 6986 C C . LEU B 1 448 ? -5.816 53.219 26.547 1 80.25 448 LEU B C 1
ATOM 6988 O O . LEU B 1 448 ? -6.926 53.531 26.109 1 80.25 448 LEU B O 1
ATOM 6992 N N . GLY B 1 449 ? -4.82 54.062 26.594 1 79 449 GLY B N 1
ATOM 6993 C CA . GLY B 1 449 ? -4.906 55.438 26.094 1 79 449 GLY B CA 1
ATOM 6994 C C . GLY B 1 449 ? -5.758 56.344 26.953 1 79 449 GLY B C 1
ATOM 6995 O O . GLY B 1 449 ? -6.418 57.25 26.453 1 79 449 GLY B O 1
ATOM 6996 N N . ILE B 1 450 ? -5.805 55.969 28.25 1 81.19 450 ILE B N 1
ATOM 6997 C CA . ILE B 1 450 ? -6.57 56.812 29.156 1 81.19 450 ILE B CA 1
ATOM 6998 C C . ILE B 1 450 ? -5.68 57.25 30.312 1 81.19 450 ILE B C 1
ATOM 7000 O O . ILE B 1 450 ? -4.598 56.719 30.516 1 81.19 450 ILE B O 1
ATOM 7004 N N . SER B 1 451 ? -6.078 58.344 30.953 1 79.81 451 SER B N 1
ATOM 7005 C CA . SER B 1 451 ? -5.32 58.844 32.094 1 79.81 451 SER B CA 1
ATOM 7006 C C . SER B 1 451 ? -5.465 57.906 33.281 1 79.81 451 SER B C 1
ATOM 7008 O O . SER B 1 451 ? -6.477 57.219 33.438 1 79.81 451 SER B O 1
ATOM 7010 N N . PRO B 1 452 ? -4.426 57.812 34.094 1 80.12 452 PRO B N 1
ATOM 7011 C CA . PRO B 1 452 ? -4.523 56.969 35.281 1 80.12 452 PRO B CA 1
ATOM 7012 C C . PRO B 1 452 ? -5.719 57.344 36.156 1 80.12 452 PRO B C 1
ATOM 7014 O O . PRO B 1 452 ? -6.328 56.5 36.781 1 80.12 452 PRO B O 1
ATOM 7017 N N . LYS B 1 453 ? -6.145 58.625 36.156 1 78.38 453 LYS B N 1
ATOM 7018 C CA . LYS B 1 453 ? -7.32 59.062 36.906 1 78.38 453 LYS B CA 1
ATOM 7019 C C . LYS B 1 453 ? -8.602 58.5 36.312 1 78.38 453 LYS B C 1
ATOM 7021 O O . LYS B 1 453 ? -9.477 58.031 37.062 1 78.38 453 LYS B O 1
ATOM 7026 N N . THR B 1 454 ? -8.68 58.5 35.031 1 80.06 454 THR B N 1
ATOM 7027 C CA . THR B 1 454 ? -9.828 57.938 34.344 1 80.06 454 THR B CA 1
ATOM 7028 C C . THR B 1 454 ? -9.938 56.438 34.594 1 80.06 454 THR B C 1
ATOM 7030 O O . THR B 1 454 ? -11.031 55.906 34.812 1 80.06 454 THR B O 1
ATOM 7033 N N . LEU B 1 455 ? -8.773 55.812 34.625 1 81.31 455 LEU B N 1
ATOM 7034 C CA . LEU B 1 455 ? -8.789 54.375 34.906 1 81.31 455 LEU B CA 1
ATOM 7035 C C . LEU B 1 455 ? -9.258 54.094 36.312 1 81.31 455 LEU B C 1
ATOM 7037 O O . LEU B 1 455 ? -10.062 53.188 36.562 1 81.31 455 LEU B O 1
ATOM 7041 N N . TYR B 1 456 ? -8.766 54.844 37.219 1 79.69 456 TYR B N 1
ATOM 7042 C CA . TYR B 1 456 ? -9.148 54.719 38.625 1 79.69 456 TYR B CA 1
ATOM 7043 C C . TYR B 1 456 ? -10.648 54.906 38.781 1 79.69 456 TYR B C 1
ATOM 7045 O O . TYR B 1 456 ? -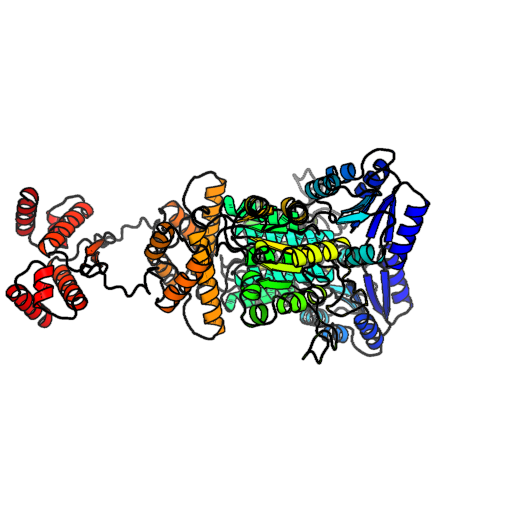11.312 54.125 39.469 1 79.69 456 TYR B O 1
ATOM 7053 N N . ASN B 1 457 ? -11.242 55.875 38.188 1 80.31 457 ASN B N 1
ATOM 7054 C CA . ASN B 1 457 ? -12.672 56.125 38.281 1 80.31 457 ASN B CA 1
ATOM 7055 C C . ASN B 1 457 ? -13.492 55 37.656 1 80.31 457 ASN B C 1
ATOM 7057 O O . ASN B 1 457 ? -14.531 54.625 38.219 1 80.31 457 ASN B O 1
ATOM 7061 N N . LYS B 1 458 ? -12.922 54.406 36.562 1 79.88 458 LYS B N 1
ATOM 7062 C CA . LYS B 1 458 ? -13.625 53.312 35.906 1 79.88 458 LYS B CA 1
ATOM 7063 C C . LYS B 1 458 ? -13.555 52.031 36.719 1 79.88 458 LYS B C 1
ATOM 7065 O O . LYS B 1 458 ? -14.539 51.312 36.812 1 79.88 458 LYS B O 1
ATOM 7070 N N . LEU B 1 459 ? -12.469 51.812 37.344 1 80.38 459 LEU B N 1
ATOM 7071 C CA . LEU B 1 459 ? -12.328 50.656 38.219 1 80.38 459 LEU B CA 1
ATOM 7072 C C . LEU B 1 459 ? -13.227 50.781 39.438 1 80.38 459 LEU B C 1
ATOM 7074 O O . LEU B 1 459 ? -13.781 49.781 39.906 1 80.38 459 LEU B O 1
ATOM 7078 N N . GLN B 1 460 ? -13.414 52 40 1 77.38 460 GLN B N 1
ATOM 7079 C CA . GLN B 1 460 ? -14.305 52.25 41.125 1 77.38 460 GLN B CA 1
ATOM 7080 C C . GLN B 1 460 ? -15.766 52.031 40.75 1 77.38 460 GLN B C 1
ATOM 7082 O O . GLN B 1 460 ? -16.547 51.469 41.531 1 77.38 460 GLN B O 1
ATOM 7087 N N . ARG B 1 461 ? -16.078 52.344 39.5 1 73.12 461 ARG B N 1
ATOM 7088 C CA . ARG B 1 461 ? -17.422 52.125 39 1 73.12 461 ARG B CA 1
ATOM 7089 C C . ARG B 1 461 ? -17.688 50.625 38.844 1 73.12 461 ARG B C 1
ATOM 7091 O O . ARG B 1 461 ? -18.812 50.156 39.031 1 73.12 461 ARG B O 1
ATOM 7098 N N . MET B 1 462 ? -16.703 49.844 38.375 1 68.88 462 MET B N 1
ATOM 7099 C CA . MET B 1 462 ? -16.828 48.406 38.156 1 68.88 462 MET B CA 1
ATOM 7100 C C . MET B 1 462 ? -16.969 47.656 39.469 1 68.88 462 MET B C 1
ATOM 7102 O O . MET B 1 462 ? -17.531 46.562 39.531 1 68.88 462 MET B O 1
ATOM 7106 N N . LYS B 1 463 ? -16.422 47.938 40.531 1 61.56 463 LYS B N 1
ATOM 7107 C CA . LYS B 1 463 ? -16.547 47.344 41.844 1 61.56 463 LYS B CA 1
ATOM 7108 C C . LYS B 1 463 ? -17.938 47.594 42.438 1 61.56 463 LYS B C 1
ATOM 7110 O O . LYS B 1 463 ? -18.422 46.812 43.25 1 61.56 463 LYS B O 1
ATOM 7115 N N . ILE B 1 464 ? -18.609 48.562 42.156 1 57.28 464 ILE B N 1
ATOM 7116 C CA . ILE B 1 464 ? -19.922 48.875 42.719 1 57.28 464 ILE B CA 1
ATOM 7117 C C . ILE B 1 464 ? -21.016 48.219 41.875 1 57.28 464 ILE B C 1
ATOM 7119 O O . ILE B 1 464 ? -22.094 47.906 42.375 1 57.28 464 ILE B O 1
ATOM 7123 N N . GLY B 1 465 ? -20.844 47.812 40.625 1 45.53 465 GLY B N 1
ATOM 7124 C CA . GLY B 1 465 ? -21.859 47.125 39.875 1 45.53 465 GLY B CA 1
ATOM 7125 C C . GLY B 1 465 ? -21.688 45.625 39.875 1 45.53 465 GLY B C 1
ATOM 7126 O O . GLY B 1 465 ? -20.594 45.125 40.188 1 45.53 465 GLY B O 1
#

Radius of gyration: 35.36 Å; Cα contacts (8 Å, |Δi|>4): 1588; chains: 2; bounding box: 97×106×78 Å

Secondary structure (DSSP, 8-state):
--EEEEE-S-HHHHHHHHHHHHHTT-EEEEESSHHHHHHHHHH---SEEEEESEETTEETHHHHHTS---SSSS---EEEEES---HHHHHHHHHTT-SEEEESSP-HHHHHHHHTTSPPHHHHHHHHHHHHHHHHHTTEETTEE--SHHHHHHHHHHHHHHTS---EEEE-STTS-HHHHHHHHHHHSTTTTS-EEEEEHHHHHTSHHHHHTTTHHHHHHHHEE-TTSSTT--S-EE-HHHHTTTSEEEEETGGGS-HHHHHHHHHHHHHSEEE-BT--SEEE---EEEEEESS-HHHHHHTTSS-HHHHHHHHTTEEEPPPGGGSTTHHHHHHHHHHHHHHHHHHHTT---PPPEE-HHHHHHHHH---TTHHHHHHHHHHHHHHT-SSEE--S-TT-----TT--S-S-EEEEETT--HHHHHHHHHHHHHHHTTT-HHHHHHHHTS-HHHHHHHHHHHHH-/--EEEEE-S-HHHHHHHHHHHHHTT-EEEEESSHHHHHHHHHH---SEEEEESEETTEEHHHHHHTS---SSSS---EEEEES---HHHHHHHHHTT-SEEEESSP-HHHHHHHHTTSPPHHHHHHHHHHHHHHHHHTTEETTEE--SHHHHHHHHHHHHHHTS---EEEE-STTS-HHHHHHHHHHHSTTTTS-EEEEEHHHHHTSHHHHHTTTHHHHHHHHEE-TTSSTT--S-EE-HHHHTTTSEEEEETGGGS-HHHHHHHHHHHHHSEEE-BT--SEEE---EEEEEESS-HHHHHHTTSS-HHHHHHHHTTEEEPPPGGGSTTHHHHHHHHHHHHHHHHHHHTT---PPPEE-HHHHHHHHH---TTHHHHHHHHHHHHHHT-SSEE--S-TT-----TT--S-S-EEEEETT--HHHHHHHHHHHHHHHTTT-HHHHHHHHTS-HHHHHHHHHHHHH-

Sequence (930 aa):
MPHALIVEDDPNSLSGLTALLGADGFSVDTATSLAEARGALARSIPDVVLVDLNLPDGSGFDLLQNLPQQQPNGSLPVIVLTGNATVESAIEGLRHGVWDYLLKPVNIPRLRSLLARIPRPYELIEEVQALRATLRRLGRFGSLVGRSDAIQHVYDMIEHNARTETAVLLWGEPGTGKEAAARTLHELSRRRKGPFIAFDCRAAVQSPRNIETNGRAIESMLLGRERGAYTGVERRDPGLFEQASGGTLLLGEITALPLSLQEALLRALDSQNFMRVGGTTEIASDFRLIATTRRPAREAVANGTLREDLWLRLDAASIGLPPLRERDDDVVVMAEAFVDDLNRDARAAGLNITDKRLAPGFIRECLAYDWPGNVRELQERVRIAYDQSGDFIETLRAGDAYPQPGAALNGSSVQVRVGTPLADVEDLLIRATLDAVGGTRHRAATLLGISPKTLYNKLQRMKIGMPHALIVEDDPNSLSGLTALLGADGFSVDTATSLAEARGALARSIPDVVLVDLNLPDGSGFDLLQNLPQQQPNGSLPVIVLTGNATVESAIEGLRHGVWDYLLKPVNIPRLRSLLARIPRPYELIEEVQALRATLRRLGRFGSLVGRSDAIQHVYDMIEHNARTETAVLLWGEPGTGKEAAARTLHELSRRRKGPFIAFDCRAAVQSPRNIETNGRAIESMLLGRERGAYTGVERRDPGLFEQASGGTLLLGEITALPLSLQEALLRALDSQNFMRVGGTTEIASDFRLIATTRRPAREAVANGTLREDLWLRLDAASIGLPPLRERDDDVVVMAEAFVDDLNRDARAAGLNITDKRLAPGFIRECLAYDWPGNVRELQERVRIAYDQSGDFIETLRAGDAYPQPGAALNGSSVQVRVGTPLADVEDLLIRATLDAVGGTRHRAATLLGISPKTLYNKLQRMKIG